Protein AF-Q5WL39-F1 (afdb_monomer_lite)

Structure (mmCIF, N/CA/C/O backbone):
data_AF-Q5WL39-F1
#
_entry.id   AF-Q5WL39-F1
#
loop_
_atom_site.group_PDB
_atom_site.id
_atom_site.type_symbol
_atom_site.label_atom_id
_atom_site.label_alt_id
_atom_site.label_comp_id
_atom_site.label_asym_id
_atom_site.label_entity_id
_atom_site.label_seq_id
_atom_site.pdbx_PDB_ins_code
_atom_site.Cartn_x
_atom_site.Cartn_y
_atom_site.Cartn_z
_atom_site.occupancy
_atom_site.B_iso_or_equiv
_atom_site.auth_seq_id
_atom_site.auth_comp_id
_atom_site.auth_asym_id
_atom_site.auth_atom_id
_atom_site.pdbx_PDB_model_num
ATOM 1 N N . MET A 1 1 ? -0.281 24.169 43.535 1.00 42.47 1 MET A N 1
ATOM 2 C CA . MET A 1 1 ? -0.880 22.839 43.770 1.00 42.47 1 MET A CA 1
ATOM 3 C C . MET A 1 1 ? -2.055 22.746 42.820 1.00 42.47 1 MET A C 1
ATOM 5 O O . MET A 1 1 ? -2.826 23.691 42.788 1.00 42.47 1 MET A O 1
ATOM 9 N N . GLY A 1 2 ? -2.075 21.760 41.924 1.00 52.94 2 GLY A N 1
ATOM 10 C CA . GLY A 1 2 ? -3.139 21.646 40.921 1.00 52.94 2 GLY A CA 1
ATOM 11 C C . GLY A 1 2 ? -4.309 20.852 41.479 1.00 52.94 2 GLY A C 1
ATOM 12 O O . GLY A 1 2 ? -4.074 19.834 42.122 1.00 52.94 2 GLY A O 1
ATOM 13 N N . GLU A 1 3 ? -5.524 21.324 41.235 1.00 80.19 3 GLU A N 1
ATOM 14 C CA . GLU A 1 3 ? -6.761 20.617 41.561 1.00 80.19 3 GLU A CA 1
ATOM 15 C C . GLU A 1 3 ? -6.856 19.348 40.699 1.00 80.19 3 GLU A C 1
ATOM 17 O O . GLU A 1 3 ? -6.704 19.408 39.477 1.00 80.19 3 GLU A O 1
ATOM 22 N N . TYR A 1 4 ? -7.014 18.187 41.341 1.00 93.12 4 TYR A N 1
ATOM 23 C CA . TYR A 1 4 ? -7.183 16.903 40.652 1.00 93.12 4 TYR A CA 1
ATOM 24 C C . TYR A 1 4 ? -8.667 16.564 40.541 1.00 93.12 4 TYR A C 1
ATOM 26 O O . TYR A 1 4 ? -9.470 16.950 41.384 1.00 93.12 4 TYR A O 1
ATOM 34 N N . ARG A 1 5 ? -9.036 15.770 39.543 1.00 96.44 5 ARG A N 1
ATOM 35 C CA . ARG A 1 5 ? -10.366 15.162 39.435 1.00 96.44 5 ARG A CA 1
ATOM 36 C C . ARG A 1 5 ? -10.239 13.655 39.551 1.00 96.44 5 ARG A C 1
ATOM 38 O O . ARG A 1 5 ? -9.240 13.089 39.101 1.00 96.44 5 ARG A O 1
ATOM 45 N N . LEU A 1 6 ? -11.226 13.007 40.156 1.00 98.06 6 LEU A N 1
ATOM 46 C CA . LEU A 1 6 ? -11.286 11.553 40.247 1.00 98.06 6 LEU A CA 1
ATOM 47 C C . LEU A 1 6 ? -12.191 10.995 39.150 1.00 98.06 6 LEU A C 1
ATOM 49 O O . LEU A 1 6 ? -13.321 11.442 38.961 1.00 98.06 6 LEU A O 1
ATOM 53 N N . ALA A 1 7 ? -11.704 9.982 38.446 1.00 98.31 7 ALA A N 1
ATOM 54 C CA . ALA A 1 7 ? -12.494 9.164 37.541 1.00 98.31 7 ALA A CA 1
ATOM 55 C C . ALA A 1 7 ? -12.531 7.734 38.077 1.00 98.31 7 ALA A C 1
ATOM 57 O O . ALA A 1 7 ? -11.495 7.084 38.221 1.00 98.31 7 ALA A O 1
ATOM 58 N N . VAL A 1 8 ? -13.733 7.256 38.383 1.00 98.38 8 VAL A N 1
ATOM 59 C CA . VAL A 1 8 ? -13.976 5.866 38.764 1.00 98.38 8 VAL A CA 1
ATOM 60 C C . VAL A 1 8 ? -14.434 5.108 37.527 1.00 98.38 8 VAL A C 1
ATOM 62 O O . VAL A 1 8 ? -15.459 5.448 36.937 1.00 98.38 8 VAL A O 1
ATOM 65 N N . ASP A 1 9 ? -13.680 4.081 37.159 1.00 97.12 9 ASP A N 1
ATOM 66 C CA . ASP A 1 9 ? -13.958 3.210 36.021 1.00 97.12 9 ASP A CA 1
ATOM 67 C C . ASP A 1 9 ? -14.121 1.773 36.518 1.00 97.12 9 ASP A C 1
ATOM 69 O O . ASP A 1 9 ? -13.157 1.174 37.000 1.00 97.12 9 ASP A O 1
ATOM 73 N N . ILE A 1 10 ? -15.339 1.228 36.441 1.00 96.12 10 ILE A N 1
ATOM 74 C CA . ILE A 1 10 ? -15.638 -0.137 36.894 1.00 96.12 10 ILE A CA 1
ATOM 75 C C . ILE A 1 10 ? -16.121 -0.982 35.718 1.00 96.12 10 ILE A C 1
ATOM 77 O O . ILE A 1 10 ? -17.262 -0.876 35.275 1.00 96.12 10 ILE A O 1
ATOM 81 N N . GLY A 1 11 ? -15.251 -1.865 35.236 1.00 92.12 11 GLY A N 1
ATOM 82 C CA . GLY A 1 11 ? -15.583 -2.856 34.220 1.00 92.12 11 GLY A CA 1
ATOM 83 C C . GLY A 1 11 ? -16.058 -4.176 34.828 1.00 92.12 11 GLY A C 1
ATOM 84 O O . GLY A 1 11 ? -16.083 -4.369 36.042 1.00 92.12 11 GLY A O 1
ATOM 85 N N . ALA A 1 12 ? -16.383 -5.135 33.963 1.00 87.38 12 ALA A N 1
ATOM 86 C CA . ALA A 1 12 ? -16.903 -6.446 34.361 1.00 87.38 12 ALA A CA 1
ATOM 87 C C . ALA A 1 12 ? -15.891 -7.364 35.084 1.00 87.38 12 ALA A C 1
ATOM 89 O O . ALA A 1 12 ? -16.308 -8.377 35.638 1.00 87.38 12 ALA A O 1
ATOM 90 N N . SER A 1 13 ? -14.591 -7.054 35.020 1.00 84.81 13 SER A N 1
ATOM 91 C CA . SER A 1 13 ? -13.502 -7.859 35.602 1.00 84.81 13 SER A CA 1
ATOM 92 C C . SER A 1 13 ? -12.683 -7.121 36.668 1.00 84.81 13 SER A C 1
ATOM 94 O O . SER A 1 13 ? -12.011 -7.747 37.480 1.00 84.81 13 SER A O 1
ATOM 96 N N . SER A 1 14 ? -12.683 -5.788 36.643 1.00 90.69 14 SER A N 1
ATOM 97 C CA . SER A 1 14 ? -11.887 -4.948 37.541 1.00 90.69 14 SER A CA 1
ATOM 98 C C . SER A 1 14 ? -12.482 -3.552 37.629 1.00 90.69 14 SER A C 1
ATOM 100 O O . SER A 1 14 ? -13.074 -3.078 36.656 1.00 90.69 14 SER A O 1
ATOM 102 N N . GLY A 1 15 ? -12.239 -2.865 38.737 1.00 94.56 15 GLY A N 1
ATOM 103 C CA . GLY A 1 15 ? -12.475 -1.437 38.867 1.00 94.56 15 GLY A CA 1
ATOM 104 C C . GLY A 1 15 ? -11.226 -0.682 39.293 1.00 94.56 15 GLY A C 1
ATOM 105 O O . GLY A 1 15 ? -10.257 -1.256 39.798 1.00 94.56 15 GLY A O 1
ATOM 106 N N . ARG A 1 16 ? -11.231 0.623 39.040 1.00 96.38 16 ARG A N 1
ATOM 107 C CA . ARG A 1 16 ? -10.116 1.515 39.351 1.00 96.38 16 ARG A CA 1
ATOM 108 C C . ARG A 1 16 ? -10.577 2.935 39.622 1.00 96.38 16 ARG A C 1
ATOM 110 O O . ARG A 1 16 ? -11.566 3.404 39.063 1.00 96.38 16 ARG A O 1
ATOM 117 N N . VAL A 1 17 ? -9.813 3.616 40.464 1.00 98.00 17 VAL A N 1
ATOM 118 C CA . VAL A 1 17 ? -9.912 5.052 40.704 1.00 98.00 17 VAL A CA 1
ATOM 119 C C . VAL A 1 17 ? -8.662 5.696 40.132 1.00 98.00 17 VAL A C 1
ATOM 121 O O . VAL A 1 17 ? -7.541 5.395 40.547 1.00 98.00 17 VAL A O 1
ATOM 124 N N . MET A 1 18 ? -8.870 6.578 39.168 1.00 97.19 18 MET A N 1
ATOM 125 C CA . MET A 1 18 ? -7.832 7.365 38.523 1.00 97.19 18 MET A CA 1
ATOM 126 C C . MET A 1 18 ? -7.935 8.800 39.020 1.00 97.19 18 MET A C 1
ATOM 128 O O . MET A 1 18 ? -9.037 9.332 39.152 1.00 97.19 18 MET A O 1
ATOM 132 N N . ALA A 1 19 ? -6.801 9.442 39.264 1.00 97.06 19 ALA A N 1
ATOM 133 C CA . ALA A 1 19 ? -6.745 10.880 39.472 1.00 97.06 19 ALA A CA 1
ATOM 134 C C . ALA A 1 19 ? -6.118 11.521 38.241 1.00 97.06 19 ALA A C 1
ATOM 136 O O . ALA A 1 19 ? -5.094 11.044 37.749 1.00 97.06 19 ALA A O 1
ATOM 137 N N . GLY A 1 20 ? -6.713 12.603 37.753 1.00 95.12 20 GLY A N 1
ATOM 138 C CA . GLY A 1 20 ? -6.149 13.322 36.626 1.00 95.12 20 GLY A CA 1
ATOM 139 C C . GLY A 1 20 ? -6.320 14.823 36.709 1.00 95.12 20 GLY A C 1
ATOM 140 O O . GLY A 1 20 ? -7.208 15.339 37.389 1.00 95.12 20 GLY A O 1
ATOM 141 N N . LYS A 1 21 ? -5.434 15.514 36.003 1.00 92.31 21 LYS A N 1
ATOM 142 C CA . LYS A 1 21 ? -5.432 16.963 35.857 1.00 92.31 21 LYS A CA 1
ATOM 143 C C . LYS A 1 21 ? -5.377 17.303 34.375 1.00 92.31 21 LYS A C 1
ATOM 145 O O . LYS A 1 21 ? -4.544 16.772 33.642 1.00 92.31 21 LYS A O 1
ATOM 150 N N . ILE A 1 22 ? -6.259 18.198 33.948 1.00 89.94 22 ILE A N 1
ATOM 151 C CA . ILE A 1 22 ? -6.321 18.690 32.573 1.00 89.94 22 ILE A CA 1
ATOM 152 C C . ILE A 1 22 ? -5.807 20.129 32.568 1.00 89.94 22 ILE A C 1
ATOM 154 O O . ILE A 1 22 ? -6.072 20.905 33.482 1.00 89.94 22 ILE A O 1
ATOM 158 N N . SER A 1 23 ? -4.987 20.464 31.577 1.00 82.75 23 SER A N 1
ATOM 159 C CA . SER A 1 23 ? -4.493 21.821 31.343 1.00 82.75 23 SER A CA 1
ATOM 160 C C . SER A 1 23 ? -4.137 21.995 29.870 1.00 82.75 23 SER A C 1
ATOM 162 O O . SER A 1 23 ? -3.974 21.006 29.156 1.00 82.75 23 SER A O 1
ATOM 164 N N . GLU A 1 24 ? -3.918 23.233 29.420 1.00 75.00 24 GLU A N 1
ATOM 165 C CA . GLU A 1 24 ? -3.399 23.491 28.066 1.00 75.00 24 GLU A CA 1
ATOM 166 C C . GLU A 1 24 ? -2.056 22.785 27.795 1.00 75.00 24 GLU A C 1
ATOM 168 O O . GLU A 1 24 ? -1.750 22.452 26.654 1.00 75.00 24 GLU A O 1
ATOM 173 N N . ALA A 1 25 ? -1.260 22.518 28.840 1.00 74.88 25 ALA A N 1
ATOM 174 C CA . ALA A 1 25 ? 0.029 21.836 28.726 1.00 74.88 25 ALA A CA 1
ATOM 175 C C . ALA A 1 25 ? -0.088 20.310 28.530 1.00 74.88 25 ALA A C 1
ATOM 177 O O . ALA A 1 25 ? 0.912 19.668 28.209 1.00 74.88 25 ALA A O 1
ATOM 178 N N . GLY A 1 26 ? -1.273 19.723 28.730 1.00 85.19 26 GLY A N 1
ATOM 179 C CA . GLY A 1 26 ? -1.507 18.286 28.586 1.00 85.19 26 GLY A CA 1
ATOM 180 C C . GLY A 1 26 ? -2.374 17.685 29.692 1.00 85.19 26 GLY A C 1
ATOM 181 O O . GLY A 1 26 ? -3.013 18.394 30.475 1.00 85.19 26 GLY A O 1
ATOM 182 N N . ILE A 1 27 ? -2.390 16.352 29.729 1.00 91.81 27 ILE A N 1
ATOM 183 C CA . ILE A 1 27 ? -3.172 15.539 30.665 1.00 91.81 27 ILE A CA 1
ATOM 184 C C . ILE A 1 27 ? -2.197 14.784 31.566 1.00 91.81 27 ILE A C 1
ATOM 186 O O . ILE A 1 27 ? -1.395 13.993 31.074 1.00 91.81 27 ILE A O 1
ATOM 190 N N . ASP A 1 28 ? -2.281 15.029 32.870 1.00 91.69 28 ASP A N 1
ATOM 191 C CA . ASP A 1 28 ? -1.597 14.236 33.894 1.00 91.69 28 ASP A CA 1
ATOM 192 C C . ASP A 1 28 ? -2.581 13.200 34.442 1.00 91.69 28 ASP A C 1
ATOM 194 O O . ASP A 1 28 ? -3.726 13.543 34.751 1.00 91.69 28 ASP A O 1
ATOM 198 N N . LEU A 1 29 ? -2.166 11.938 34.513 1.00 93.62 29 LEU A N 1
ATOM 199 C CA . LEU A 1 29 ? -3.021 10.812 34.879 1.00 93.62 29 LEU A CA 1
ATOM 200 C C . LEU A 1 29 ? -2.241 9.828 35.748 1.00 93.62 29 LEU A C 1
ATOM 202 O O . LEU A 1 29 ? -1.179 9.350 35.353 1.00 93.62 29 LEU A O 1
ATOM 206 N N . GLN A 1 30 ? -2.819 9.458 36.888 1.00 94.12 30 GLN A N 1
ATOM 207 C CA . GLN A 1 30 ? -2.270 8.436 37.775 1.00 94.12 30 GLN A CA 1
ATOM 208 C C . GLN A 1 30 ? -3.349 7.454 38.235 1.00 94.12 30 GLN A C 1
ATOM 210 O O . GLN A 1 30 ? -4.481 7.838 38.546 1.00 94.12 30 GLN A O 1
ATOM 215 N N . GLU A 1 31 ? -2.977 6.179 38.310 1.00 96.25 31 GLU A N 1
ATOM 216 C CA . GLU A 1 31 ? -3.780 5.151 38.967 1.00 96.25 31 GLU A CA 1
ATOM 217 C C . GLU A 1 31 ? -3.614 5.276 40.480 1.00 96.25 31 GLU A C 1
ATOM 219 O O . GLU A 1 31 ? -2.507 5.169 41.003 1.00 96.25 31 GLU A O 1
ATOM 224 N N . VAL A 1 32 ? -4.719 5.528 41.181 1.00 96.94 32 VAL A N 1
ATOM 225 C CA . VAL A 1 32 ? -4.730 5.686 42.641 1.00 96.94 32 VAL A CA 1
ATOM 226 C C . VAL A 1 32 ? -5.037 4.359 43.316 1.00 96.94 32 VAL A C 1
ATOM 228 O O . VAL A 1 32 ? -4.450 4.016 44.341 1.00 96.94 32 VAL A O 1
ATOM 231 N N . TYR A 1 33 ? -6.001 3.625 42.768 1.00 97.56 33 TYR A N 1
ATOM 232 C CA . TYR A 1 33 ? -6.506 2.407 43.376 1.00 97.56 33 TYR A CA 1
ATOM 233 C C . TYR A 1 33 ? -7.085 1.477 42.318 1.00 97.56 33 TYR A C 1
ATOM 235 O O . TYR A 1 33 ? -7.740 1.943 41.388 1.00 97.56 33 TYR A O 1
ATOM 243 N N . ARG A 1 34 ? -6.881 0.170 42.481 1.00 96.69 34 ARG A N 1
ATOM 244 C CA . ARG A 1 34 ? -7.401 -0.881 41.601 1.00 96.69 34 ARG A CA 1
ATOM 245 C C . ARG A 1 34 ? -7.898 -2.050 42.443 1.00 96.69 34 ARG A C 1
ATOM 247 O O . ARG A 1 34 ? -7.284 -2.386 43.453 1.00 96.69 34 ARG A O 1
ATOM 254 N N . PHE A 1 35 ? -8.993 -2.656 42.007 1.00 96.62 35 PHE A N 1
ATOM 255 C CA . PHE A 1 35 ? -9.643 -3.786 42.661 1.00 96.62 35 PHE A CA 1
ATOM 256 C C . PHE A 1 35 ? -10.269 -4.725 41.624 1.00 96.62 35 PHE A C 1
ATOM 258 O O . PHE A 1 35 ? -10.546 -4.327 40.488 1.00 96.62 35 PHE A O 1
ATOM 265 N N . ASP A 1 36 ? -10.495 -5.975 42.011 1.00 92.31 36 ASP A N 1
ATOM 266 C CA . ASP A 1 36 ? -11.145 -6.971 41.159 1.00 92.31 36 ASP A CA 1
ATOM 267 C C . ASP A 1 36 ? -12.671 -6.822 41.213 1.00 92.31 36 ASP A C 1
ATOM 269 O O . ASP A 1 36 ? -13.236 -6.435 42.234 1.00 92.31 36 ASP A O 1
ATOM 273 N N . ASN A 1 37 ? -13.357 -7.148 40.116 1.00 92.69 37 ASN A N 1
ATOM 274 C CA . ASN A 1 37 ? -14.818 -7.191 40.067 1.00 92.69 37 ASN A CA 1
ATOM 275 C C . ASN A 1 37 ? -15.277 -8.458 39.349 1.00 92.69 37 ASN A C 1
ATOM 277 O O . ASN A 1 37 ? -14.766 -8.773 38.278 1.00 92.69 37 ASN A O 1
ATOM 281 N N . GLN A 1 38 ? -16.248 -9.174 39.911 1.00 89.50 38 GLN A N 1
ATOM 282 C CA . GLN A 1 38 ? -16.864 -10.340 39.283 1.00 89.50 38 GLN A CA 1
ATOM 283 C C . GLN A 1 38 ? -18.322 -10.468 39.727 1.00 89.50 38 GLN A C 1
ATOM 285 O O . GLN A 1 38 ? -18.650 -10.210 40.884 1.00 89.50 38 GLN A O 1
ATOM 290 N N . ALA A 1 39 ? -19.187 -10.923 38.819 1.00 91.50 39 ALA A N 1
ATOM 291 C CA . ALA A 1 39 ? -20.554 -11.284 39.172 1.00 91.50 39 ALA A CA 1
ATOM 292 C C . ALA A 1 39 ? -20.553 -12.556 40.035 1.00 91.50 39 ALA A C 1
ATOM 294 O O . ALA A 1 39 ? -19.974 -13.578 39.652 1.00 91.50 39 ALA A O 1
ATOM 295 N N . GLN A 1 40 ? -21.219 -12.493 41.182 1.00 92.44 40 GLN A N 1
ATOM 296 C CA . GLN A 1 40 ? -21.301 -13.568 42.165 1.00 92.44 40 GLN A CA 1
ATOM 297 C C . GLN A 1 40 ? -22.675 -14.227 42.120 1.00 92.44 40 GLN A C 1
ATOM 299 O O . GLN A 1 40 ? -23.678 -13.569 41.866 1.00 92.44 40 GLN A O 1
ATOM 304 N N . LEU A 1 41 ? -22.735 -15.531 42.386 1.00 92.75 41 LEU A N 1
ATOM 305 C CA . LEU A 1 41 ? -24.009 -16.234 42.488 1.00 92.75 41 LEU A CA 1
ATOM 306 C C . LEU A 1 41 ? -24.654 -15.919 43.847 1.00 92.75 41 LEU A C 1
ATOM 308 O O . LEU A 1 41 ? -24.205 -16.421 44.877 1.00 92.75 41 LEU A O 1
ATOM 312 N N . MET A 1 42 ? -25.706 -15.102 43.845 1.00 92.50 42 MET A N 1
ATOM 313 C CA . MET A 1 42 ? -26.461 -14.681 45.026 1.00 92.50 42 MET A CA 1
ATOM 314 C C . MET A 1 42 ? -27.949 -14.948 44.798 1.00 92.50 42 MET A C 1
ATOM 316 O O . MET A 1 42 ? -28.513 -14.558 43.782 1.00 92.50 42 MET A O 1
ATOM 320 N N . GLY A 1 43 ? -28.593 -15.671 45.716 1.00 86.94 43 GLY A N 1
ATOM 321 C CA . GLY A 1 43 ? -30.030 -15.960 45.604 1.00 86.94 43 GLY A CA 1
ATOM 322 C C . GLY A 1 43 ? -30.442 -16.726 44.336 1.00 86.94 43 GLY A C 1
ATOM 323 O O . GLY A 1 43 ? -31.586 -16.619 43.914 1.00 86.94 43 GLY A O 1
ATOM 324 N N . GLY A 1 44 ? -29.525 -17.480 43.717 1.00 91.44 44 GLY A N 1
ATOM 325 C CA . GLY A 1 44 ? -29.773 -18.201 42.461 1.00 91.44 44 GLY A CA 1
ATOM 326 C C . GLY A 1 44 ? -29.561 -17.377 41.187 1.00 91.44 44 GLY A C 1
ATOM 327 O O . GLY A 1 44 ? -29.699 -17.932 40.101 1.00 91.44 44 GLY A O 1
ATOM 328 N N . HIS A 1 45 ? -29.176 -16.106 41.312 1.00 94.69 45 HIS A N 1
ATOM 329 C CA . HIS A 1 45 ? -28.857 -15.222 40.194 1.00 94.69 45 HIS A CA 1
ATOM 330 C C . HIS A 1 45 ? -27.394 -14.780 40.234 1.00 94.69 45 HIS A C 1
ATOM 332 O O . HIS A 1 45 ? -26.792 -14.664 41.301 1.00 94.69 45 HIS A O 1
ATOM 338 N N . TYR A 1 46 ? -26.803 -14.521 39.072 1.00 95.00 46 TYR A N 1
ATOM 339 C CA . TYR A 1 46 ? -25.510 -13.848 38.991 1.00 95.00 46 TYR A CA 1
ATOM 340 C C . TYR A 1 46 ? -25.714 -12.352 39.202 1.00 95.00 46 TYR A C 1
ATOM 342 O O . TYR A 1 46 ? -26.333 -11.690 38.376 1.00 95.00 46 TYR A O 1
ATOM 350 N N . CYS A 1 47 ? -25.165 -11.812 40.280 1.00 96.88 47 CYS A N 1
ATOM 351 C CA . CYS A 1 47 ? -25.358 -10.434 40.711 1.00 96.88 47 CYS A CA 1
ATOM 352 C C . CYS A 1 47 ? -24.017 -9.722 40.898 1.00 96.88 47 CYS A C 1
ATOM 354 O O . CYS A 1 47 ? -23.012 -10.330 41.269 1.00 96.88 47 CYS A O 1
ATOM 356 N N . TRP A 1 48 ? -24.008 -8.413 40.677 1.00 97.06 48 TRP A N 1
ATOM 357 C CA . TRP A 1 48 ? -22.906 -7.540 41.056 1.00 97.06 48 TRP A CA 1
ATOM 358 C C . TRP A 1 48 ? -23.068 -7.130 42.517 1.00 97.06 48 TRP A C 1
ATOM 360 O O . TRP A 1 48 ? -24.108 -6.592 42.901 1.00 97.06 48 TRP A O 1
ATOM 370 N N . ASP A 1 49 ? -22.038 -7.366 43.327 1.00 96.00 49 ASP A N 1
ATOM 371 C CA . ASP A 1 49 ? -22.016 -6.942 44.728 1.00 96.00 49 ASP A CA 1
ATOM 372 C C . ASP A 1 49 ? -21.774 -5.427 44.810 1.00 96.00 49 ASP A C 1
ATOM 374 O O . ASP A 1 49 ? -20.655 -4.941 44.979 1.00 96.00 49 ASP A O 1
ATOM 378 N N . VAL A 1 50 ? -22.848 -4.660 44.620 1.00 97.00 50 VAL A N 1
ATOM 379 C CA . VAL A 1 50 ? -22.810 -3.192 44.613 1.00 97.00 50 VAL A CA 1
ATOM 380 C C . VAL A 1 50 ? -22.386 -2.602 45.960 1.00 97.00 50 VAL A C 1
ATOM 382 O O . VAL A 1 50 ? -21.836 -1.503 45.980 1.00 97.00 50 VAL A O 1
ATOM 385 N N . ASP A 1 51 ? -22.568 -3.325 47.067 1.00 96.44 51 ASP A N 1
ATOM 386 C CA . ASP A 1 51 ? -22.126 -2.875 48.390 1.00 96.44 51 ASP A CA 1
ATOM 387 C C . ASP A 1 51 ? -20.606 -2.989 48.516 1.00 96.44 51 ASP A C 1
ATOM 389 O O . ASP A 1 51 ? -19.942 -2.043 48.959 1.00 96.44 51 ASP A O 1
ATOM 393 N N . HIS A 1 52 ? -20.037 -4.109 48.057 1.00 96.62 52 HIS A N 1
ATOM 394 C CA . HIS A 1 52 ? -18.592 -4.264 47.939 1.00 96.62 52 HIS A CA 1
ATOM 395 C C . HIS A 1 52 ? -17.995 -3.209 47.005 1.00 96.62 52 HIS A C 1
ATOM 397 O O . HIS A 1 52 ? -17.074 -2.496 47.408 1.00 96.62 52 HIS A O 1
ATOM 403 N N . LEU A 1 53 ? -18.559 -3.046 45.803 1.00 97.94 53 LEU A N 1
ATOM 404 C CA . LEU A 1 53 ? -18.084 -2.070 44.818 1.00 97.94 53 LEU A CA 1
ATOM 405 C C . LEU A 1 53 ? -18.105 -0.643 45.370 1.00 97.94 53 LEU A C 1
ATOM 407 O O . LEU A 1 53 ? -17.118 0.079 45.241 1.00 97.94 53 LEU A O 1
ATOM 411 N N . PHE A 1 54 ? -19.180 -0.240 46.051 1.00 98.00 54 PHE A N 1
ATOM 412 C CA . PHE A 1 54 ? -19.230 1.069 46.697 1.00 98.00 54 PHE A CA 1
ATOM 413 C C . PHE A 1 54 ? -18.195 1.196 47.826 1.00 98.00 54 PHE A C 1
ATOM 415 O O . PHE A 1 54 ? -17.571 2.247 47.997 1.00 98.00 54 PHE A O 1
ATOM 422 N N . GLY A 1 55 ? -17.942 0.113 48.566 1.00 98.25 55 GLY A N 1
ATOM 423 C CA . GLY A 1 55 ? -16.834 0.023 49.516 1.00 98.25 55 GLY A CA 1
ATOM 424 C C . GLY A 1 55 ? -15.468 0.290 48.873 1.00 98.25 55 GLY A C 1
ATOM 425 O O . GLY A 1 55 ? -14.680 1.065 49.422 1.00 98.25 55 GLY A O 1
ATOM 426 N N . GLU A 1 56 ? -15.204 -0.290 47.703 1.00 98.31 56 GLU A N 1
ATOM 427 C CA . GLU A 1 56 ? -13.972 -0.080 46.931 1.00 98.31 56 GLU A CA 1
ATOM 428 C C . GLU A 1 56 ? -13.853 1.357 46.395 1.00 98.31 56 GLU A C 1
ATOM 430 O O . GLU A 1 56 ? -12.779 1.957 46.488 1.00 98.31 56 GLU A O 1
ATOM 435 N N . ILE A 1 57 ? -14.957 1.972 45.950 1.00 98.19 57 ILE A N 1
ATOM 436 C CA . ILE A 1 57 ? -14.998 3.398 45.571 1.00 98.19 57 ILE A CA 1
ATOM 437 C C . ILE A 1 57 ? -14.561 4.270 46.752 1.00 98.19 57 ILE A C 1
ATOM 439 O O . ILE A 1 57 ? -13.652 5.096 46.626 1.00 98.19 57 ILE A O 1
ATOM 443 N N . LYS A 1 58 ? -15.156 4.051 47.932 1.00 98.19 58 LYS A N 1
ATOM 444 C CA . LYS A 1 58 ? -14.803 4.795 49.150 1.00 98.19 58 LYS A CA 1
ATOM 445 C C . LYS A 1 58 ? -13.339 4.597 49.543 1.00 98.19 58 LYS A C 1
ATOM 447 O O . LYS A 1 58 ? -12.689 5.550 49.975 1.00 98.19 58 LYS A O 1
ATOM 452 N N . LYS A 1 59 ? -12.796 3.381 49.407 1.00 97.81 59 LYS A N 1
ATOM 453 C CA . LYS A 1 59 ? -11.364 3.119 49.633 1.00 97.81 59 LYS A CA 1
ATOM 454 C C . LYS A 1 59 ? -10.500 3.910 48.655 1.00 97.81 59 LYS A C 1
ATOM 456 O O . LYS A 1 59 ? -9.591 4.595 49.109 1.00 97.81 59 LYS A O 1
ATOM 461 N N . GLY A 1 60 ? -10.815 3.890 47.361 1.00 97.62 60 GLY A N 1
ATOM 462 C CA . GLY A 1 60 ? -10.061 4.632 46.352 1.00 97.62 60 GLY A CA 1
ATOM 463 C C . GLY A 1 60 ? -10.051 6.146 46.590 1.00 97.62 60 GLY A C 1
ATOM 464 O O . GLY A 1 60 ? -8.993 6.766 46.490 1.00 97.62 60 GLY A O 1
ATOM 465 N N . ILE A 1 61 ? -11.179 6.733 47.014 1.00 97.62 61 ILE A N 1
ATOM 466 C CA . ILE A 1 61 ? -11.240 8.152 47.414 1.00 97.62 61 ILE A CA 1
ATOM 467 C C . ILE A 1 61 ? -10.300 8.424 48.598 1.00 97.62 61 ILE A C 1
ATOM 469 O O . ILE A 1 61 ? -9.517 9.373 48.562 1.00 97.62 61 ILE A O 1
ATOM 473 N N . ARG A 1 62 ? -10.315 7.575 49.634 1.00 97.12 62 ARG A N 1
ATOM 474 C CA . ARG A 1 62 ? -9.417 7.738 50.793 1.00 97.12 62 ARG A CA 1
ATOM 475 C C . ARG A 1 62 ? -7.950 7.600 50.414 1.00 97.12 62 ARG A C 1
ATOM 477 O O . ARG A 1 62 ? -7.144 8.391 50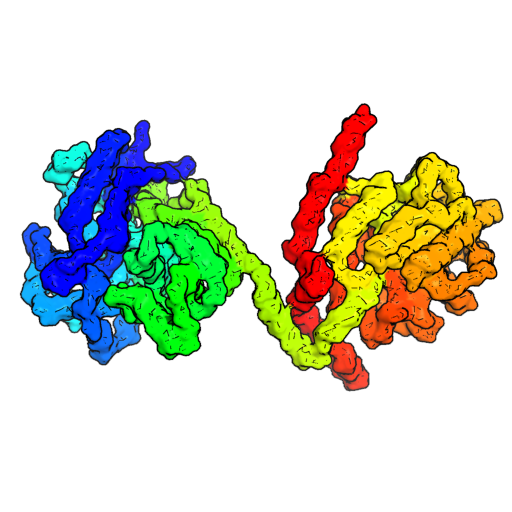.893 1.00 97.12 62 ARG A O 1
ATOM 484 N N . VAL A 1 63 ? -7.609 6.634 49.560 1.00 96.94 63 VAL A N 1
ATOM 485 C CA . VAL A 1 63 ? -6.236 6.464 49.062 1.00 96.94 63 VAL A CA 1
ATOM 486 C C . VAL A 1 63 ? -5.796 7.719 48.306 1.00 96.94 63 VAL A C 1
ATOM 488 O O . VAL A 1 63 ? -4.676 8.179 48.525 1.00 96.94 63 VAL A O 1
ATOM 491 N N . ALA A 1 64 ? -6.673 8.350 47.513 1.00 95.56 64 ALA A N 1
ATOM 492 C CA . ALA A 1 64 ? -6.347 9.610 46.839 1.00 95.56 64 ALA A CA 1
ATOM 493 C C . ALA A 1 64 ? -5.958 10.706 47.845 1.00 95.56 64 ALA A C 1
ATOM 495 O O . ALA A 1 64 ? -4.881 11.296 47.746 1.00 95.56 64 ALA A O 1
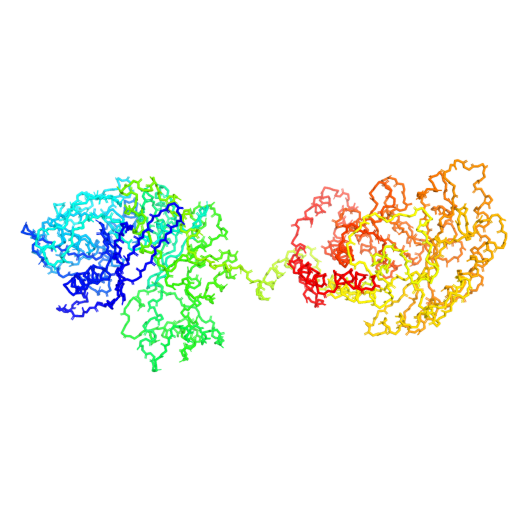ATOM 496 N N . VAL A 1 65 ? -6.808 10.926 48.853 1.00 93.50 65 VAL A N 1
ATOM 497 C CA . VAL A 1 65 ? -6.612 11.955 49.889 1.00 93.50 65 VAL A CA 1
ATOM 498 C C . VAL A 1 65 ? -5.353 11.682 50.718 1.00 93.50 65 VAL A C 1
ATOM 500 O O . VAL A 1 65 ? -4.542 12.579 50.945 1.00 93.50 65 VAL A O 1
ATOM 503 N N . GLN A 1 66 ? -5.145 10.432 51.137 1.00 94.00 66 GLN A N 1
ATOM 504 C CA . GLN A 1 66 ? -3.970 10.013 51.911 1.00 94.00 66 GLN A CA 1
ATOM 505 C C . GLN A 1 66 ? -2.662 10.141 51.121 1.00 94.00 66 GLN A C 1
ATOM 507 O O . GLN A 1 66 ? -1.620 10.405 51.717 1.00 94.00 66 GLN A O 1
ATOM 512 N N . SER A 1 67 ? -2.718 10.013 49.792 1.00 91.75 67 SER A N 1
ATOM 513 C CA . SER A 1 67 ? -1.567 10.224 48.900 1.00 91.75 67 SER A CA 1
ATOM 514 C C . SER A 1 67 ? -1.221 11.713 48.720 1.00 91.75 67 SER A C 1
ATOM 516 O O . SER A 1 67 ? -0.324 12.047 47.949 1.00 91.75 67 SER A O 1
ATOM 518 N N . GLY A 1 68 ? -1.925 12.625 49.404 1.00 90.75 68 GLY A N 1
ATOM 519 C CA . GLY A 1 68 ? -1.714 14.071 49.313 1.00 90.75 68 GLY A CA 1
ATOM 520 C C . GLY A 1 68 ? -2.395 14.727 48.113 1.00 90.75 68 GLY A C 1
ATOM 521 O O . GLY A 1 68 ? -2.157 15.908 47.854 1.00 90.75 68 GLY A O 1
ATOM 522 N N . LEU A 1 69 ? -3.242 13.995 47.382 1.00 90.75 69 LEU A N 1
ATOM 523 C CA . LEU A 1 69 ? -4.058 14.580 46.323 1.00 90.75 69 LEU A CA 1
ATOM 524 C C . LEU A 1 69 ? -5.186 15.401 46.945 1.00 90.75 69 LEU A C 1
ATOM 526 O O . LEU A 1 69 ? -5.787 14.997 47.939 1.00 90.75 69 LEU A O 1
ATOM 530 N N . GLN A 1 70 ? -5.496 16.541 46.328 1.00 90.06 70 GLN A N 1
ATOM 531 C CA . GLN A 1 70 ? -6.666 17.354 46.659 1.00 90.06 70 GLN A CA 1
ATOM 532 C C . GLN A 1 70 ? -7.666 17.270 45.506 1.00 90.06 70 GLN A C 1
ATOM 534 O O . GLN A 1 70 ? -7.655 18.129 44.620 1.00 90.06 70 GLN A O 1
ATOM 539 N N . PRO A 1 71 ? -8.449 16.179 45.443 1.00 95.25 71 PRO A N 1
ATOM 540 C CA . PRO A 1 71 ? -9.457 16.048 44.416 1.00 95.25 71 PRO A CA 1
ATOM 541 C C . PRO A 1 71 ? -10.592 17.055 44.650 1.00 95.25 71 PRO A C 1
ATOM 543 O O . PRO A 1 71 ? -11.006 17.242 45.791 1.00 95.25 71 PRO A O 1
ATOM 546 N N . VAL A 1 72 ? -11.080 17.691 43.582 1.00 95.62 72 VAL A N 1
ATOM 547 C CA . VAL A 1 72 ? -12.177 18.683 43.627 1.00 95.62 72 VAL A CA 1
ATOM 548 C C . VAL A 1 72 ? -13.500 18.130 43.112 1.00 95.62 72 VAL A C 1
ATOM 550 O O . VAL A 1 72 ? -14.568 18.547 43.559 1.00 95.62 72 VAL A O 1
ATOM 553 N N . SER A 1 73 ? -13.442 17.154 42.209 1.00 97.31 73 SER A N 1
ATOM 554 C CA . SER A 1 73 ? -14.624 16.500 41.661 1.00 97.31 73 SER A CA 1
ATOM 555 C C . SER A 1 73 ? -14.410 15.011 41.420 1.00 97.31 73 SER A C 1
ATOM 557 O O . SER A 1 73 ? -13.277 14.514 41.402 1.00 97.31 73 SER A O 1
ATOM 559 N N . ILE A 1 74 ? -15.523 14.286 41.303 1.00 98.19 74 ILE A N 1
ATOM 560 C CA . ILE A 1 74 ? -15.560 12.858 41.004 1.00 98.19 74 ILE A CA 1
ATOM 561 C C . ILE A 1 74 ? -16.657 12.538 39.986 1.00 98.19 74 ILE A C 1
ATOM 563 O O . ILE A 1 74 ? -17.806 12.958 40.127 1.00 98.19 74 ILE A O 1
ATOM 567 N N . GLY A 1 75 ? -16.301 11.731 38.989 1.00 98.25 75 GLY A N 1
ATOM 568 C CA . GLY A 1 75 ? -17.223 11.135 38.027 1.00 98.25 75 GLY A CA 1
ATOM 569 C C . GLY A 1 75 ? -17.061 9.620 37.993 1.00 98.25 75 GLY A C 1
ATOM 570 O O . GLY A 1 75 ? -15.959 9.101 38.175 1.00 98.25 75 GLY A O 1
ATOM 571 N N . MET A 1 76 ? -18.148 8.892 37.736 1.00 97.88 76 MET A N 1
ATOM 572 C CA . MET A 1 76 ? -18.142 7.425 37.723 1.00 97.88 76 MET A CA 1
ATOM 573 C C . MET A 1 76 ? -18.797 6.884 36.466 1.00 97.88 76 MET A C 1
ATOM 575 O O . MET A 1 76 ? -19.851 7.368 36.052 1.00 97.88 76 MET A O 1
ATOM 579 N N . ASN A 1 77 ? -18.184 5.856 35.902 1.00 97.81 77 ASN A N 1
ATOM 580 C CA . ASN A 1 77 ? -18.733 5.086 34.806 1.00 97.81 77 ASN A CA 1
ATOM 581 C C . ASN A 1 77 ? -18.578 3.590 35.102 1.00 97.81 77 ASN A C 1
ATOM 583 O O . ASN A 1 77 ? -17.626 3.162 35.761 1.00 97.81 77 ASN A O 1
ATOM 587 N N . THR A 1 78 ? -19.510 2.797 34.589 1.00 97.06 78 THR A N 1
ATOM 588 C CA . THR A 1 78 ? -19.478 1.337 34.693 1.00 97.06 78 THR A CA 1
ATOM 589 C C . THR A 1 78 ? -19.857 0.691 33.364 1.00 97.06 78 THR A C 1
ATOM 591 O O . THR A 1 78 ? -20.076 1.376 32.361 1.00 97.06 78 THR A O 1
ATOM 594 N N . TRP A 1 79 ? -19.996 -0.634 33.358 1.00 94.50 79 TRP A N 1
ATOM 595 C CA . TRP A 1 79 ? -20.689 -1.341 32.284 1.00 94.50 79 TRP A CA 1
ATOM 596 C C . TRP A 1 79 ? -22.162 -0.893 32.164 1.00 94.50 79 TRP A C 1
ATOM 598 O O . TRP A 1 79 ? -22.719 -0.237 33.053 1.00 94.50 79 TRP A O 1
ATOM 608 N N . ALA A 1 80 ? -22.777 -1.246 31.036 1.00 95.75 80 ALA A N 1
ATOM 609 C CA . ALA A 1 80 ? -24.137 -0.861 30.681 1.00 95.75 80 ALA A CA 1
ATOM 610 C C . ALA A 1 80 ? -25.224 -1.839 31.168 1.00 95.75 80 ALA A C 1
ATOM 612 O O . ALA A 1 80 ? -24.926 -2.870 31.761 1.00 95.75 80 ALA A O 1
ATOM 613 N N . VAL A 1 81 ? -26.486 -1.511 30.864 1.00 97.19 81 VAL A N 1
ATOM 614 C CA . VAL A 1 81 ? -27.733 -2.305 30.985 1.00 97.19 81 VAL A CA 1
ATOM 615 C C . VAL A 1 81 ? -28.199 -2.758 32.376 1.00 97.19 81 VAL A C 1
ATOM 617 O O . VAL A 1 81 ? -29.407 -2.939 32.565 1.00 97.19 81 VAL A O 1
ATOM 620 N N . ASP A 1 82 ? -27.300 -2.902 33.344 1.00 97.81 82 ASP A N 1
ATOM 621 C CA . ASP A 1 82 ? -27.643 -3.385 34.683 1.00 97.81 82 ASP A CA 1
ATOM 622 C C . ASP A 1 82 ? -28.057 -2.234 35.610 1.00 97.81 82 ASP A C 1
ATOM 624 O O . ASP A 1 82 ? -27.592 -1.093 35.495 1.00 97.81 82 ASP A O 1
ATOM 628 N N . PHE A 1 83 ? -28.969 -2.530 36.533 1.00 98.25 83 PHE A N 1
ATOM 629 C CA . PHE A 1 83 ? -29.663 -1.522 37.327 1.00 98.25 83 PHE A CA 1
ATOM 630 C C . PHE A 1 83 ? -30.074 -2.046 38.699 1.00 98.25 83 PHE A C 1
ATOM 632 O O . PHE A 1 83 ? -30.101 -3.252 38.946 1.00 98.25 83 PHE A O 1
ATOM 639 N N . VAL A 1 84 ? -30.464 -1.113 39.562 1.00 98.25 84 VAL A N 1
ATOM 640 C CA . VAL A 1 84 ? -31.194 -1.374 40.801 1.00 98.25 84 VAL A CA 1
ATOM 641 C C . VAL A 1 84 ? -32.504 -0.589 40.803 1.00 98.25 84 VAL A C 1
ATOM 643 O O . VAL A 1 84 ? -32.603 0.495 40.218 1.00 98.25 84 VAL A O 1
ATOM 646 N N . LEU A 1 85 ? -33.517 -1.137 41.468 1.00 98.19 85 LEU A N 1
ATOM 647 C CA . LEU A 1 85 ? -34.744 -0.418 41.793 1.00 98.19 85 LEU A CA 1
ATOM 648 C C . LEU A 1 85 ? -34.689 0.045 43.244 1.00 98.19 85 LEU A C 1
ATOM 650 O O . LEU A 1 85 ? -34.236 -0.700 44.115 1.00 98.19 85 LEU A O 1
ATOM 654 N N . LEU A 1 86 ? -35.161 1.261 43.497 1.00 98.25 86 LEU A N 1
ATOM 655 C CA . LEU A 1 86 ? -35.298 1.818 44.838 1.00 98.25 86 LEU A CA 1
ATOM 656 C C . LEU A 1 86 ? -36.764 2.063 45.172 1.00 98.25 86 LEU A C 1
ATOM 658 O O . LEU A 1 86 ? -37.555 2.409 44.290 1.00 98.25 86 LEU A O 1
ATOM 662 N N . ASP A 1 87 ? -37.099 1.947 46.450 1.00 96.81 87 ASP A N 1
ATOM 663 C CA . ASP A 1 87 ? -38.401 2.341 46.973 1.00 96.81 87 ASP A CA 1
ATOM 664 C C . ASP A 1 87 ? -38.520 3.873 47.137 1.00 96.81 87 ASP A C 1
ATOM 666 O O . ASP A 1 87 ? -37.620 4.655 46.802 1.00 96.81 87 ASP A O 1
ATOM 670 N N . GLU A 1 88 ? -39.659 4.324 47.664 1.00 94.69 88 GLU A N 1
ATOM 671 C CA . GLU A 1 88 ? -39.926 5.743 47.933 1.00 94.69 88 GLU A CA 1
ATOM 672 C C . GLU A 1 88 ? -38.922 6.362 48.926 1.00 94.69 88 GLU A C 1
ATOM 674 O O . GLU A 1 88 ? -38.572 7.539 48.806 1.00 94.69 88 GLU A O 1
ATOM 679 N N . LYS A 1 89 ? -38.397 5.565 49.865 1.00 95.62 89 LYS A N 1
ATOM 680 C CA . LYS A 1 89 ? -37.415 5.996 50.872 1.00 95.62 89 LYS A CA 1
ATOM 681 C C . LYS A 1 89 ? -35.986 6.031 50.328 1.00 95.62 89 LYS A C 1
ATOM 683 O O . LYS A 1 89 ? -35.114 6.603 50.975 1.00 95.62 89 LYS A O 1
ATOM 688 N N . GLY A 1 90 ? -35.756 5.499 49.127 1.00 94.75 90 GLY A N 1
ATOM 689 C CA . GLY A 1 90 ? -34.427 5.375 48.530 1.00 94.75 90 GLY A CA 1
ATOM 690 C C . GLY A 1 90 ? -33.681 4.108 48.951 1.00 94.75 90 GLY A C 1
ATOM 691 O O . GLY A 1 90 ? -32.487 4.008 48.677 1.00 94.75 90 GLY A O 1
ATOM 692 N N . GLU A 1 91 ? -34.367 3.152 49.577 1.00 96.69 91 GLU A N 1
ATOM 693 C CA . GLU A 1 91 ? -33.810 1.848 49.937 1.00 96.69 91 GLU A CA 1
ATOM 694 C C . GLU A 1 91 ? -33.834 0.907 48.728 1.00 96.69 91 GLU A C 1
ATOM 696 O O . GLU A 1 91 ? -34.752 0.942 47.903 1.00 96.69 91 GLU A O 1
ATOM 701 N N . ARG A 1 92 ? -32.811 0.055 48.605 1.00 96.81 92 ARG A N 1
ATOM 702 C CA . ARG A 1 92 ? -32.653 -0.858 47.465 1.00 96.81 92 ARG A CA 1
ATOM 703 C C . ARG A 1 92 ? -33.655 -2.019 47.539 1.00 96.81 92 ARG A C 1
ATOM 705 O O . ARG A 1 92 ? -33.651 -2.774 48.504 1.00 96.81 92 ARG A O 1
ATOM 712 N N . LEU A 1 93 ? -34.471 -2.180 46.493 1.00 96.25 93 LEU A N 1
ATOM 713 C CA . LEU A 1 93 ? -35.467 -3.253 46.341 1.00 96.25 93 LEU A CA 1
ATOM 714 C C . LEU A 1 93 ? -34.927 -4.486 45.610 1.00 96.25 93 LEU A C 1
ATOM 716 O O . LEU A 1 93 ? -35.426 -5.590 45.815 1.00 96.25 93 LEU A O 1
ATOM 720 N N . THR A 1 94 ? -33.949 -4.303 44.721 1.00 95.19 94 THR A N 1
ATOM 721 C CA . THR A 1 94 ? -33.393 -5.380 43.890 1.00 95.19 94 THR A CA 1
ATOM 722 C C . THR A 1 94 ? -31.875 -5.398 43.953 1.00 95.19 94 THR A C 1
ATOM 724 O O . THR A 1 94 ? -31.238 -4.344 43.963 1.00 95.19 94 THR A O 1
ATOM 727 N N . ASP A 1 95 ? -31.289 -6.589 43.881 1.00 95.56 95 ASP A N 1
ATOM 728 C CA . ASP A 1 95 ? -29.873 -6.725 43.549 1.00 95.56 95 ASP A CA 1
ATOM 729 C C . ASP A 1 95 ? -29.599 -6.243 42.118 1.00 95.56 95 ASP A C 1
ATOM 731 O O . ASP A 1 95 ? -30.479 -6.275 41.249 1.00 95.56 95 ASP A O 1
ATOM 735 N N . ALA A 1 96 ? -28.359 -5.825 41.861 1.00 96.88 96 ALA A N 1
ATOM 736 C CA . ALA A 1 96 ? -27.883 -5.544 40.513 1.00 96.88 96 ALA A CA 1
ATOM 737 C C . ALA A 1 96 ? -27.579 -6.865 39.793 1.00 96.88 96 ALA A C 1
ATOM 739 O O . ALA A 1 96 ? -26.435 -7.321 39.754 1.00 96.88 96 ALA A O 1
ATOM 740 N N . ILE A 1 97 ? -28.615 -7.514 39.261 1.00 97.06 97 ILE A N 1
ATOM 741 C CA . ILE A 1 97 ? -28.455 -8.762 38.508 1.00 97.06 97 ILE A CA 1
ATOM 742 C C . ILE A 1 97 ? -27.654 -8.485 37.233 1.00 97.06 97 ILE A C 1
ATOM 744 O O . ILE A 1 97 ? -27.898 -7.513 36.524 1.00 97.06 97 ILE A O 1
ATOM 748 N N . SER A 1 98 ? -26.679 -9.346 36.970 1.00 96.19 98 SER A N 1
ATOM 749 C CA . SER A 1 98 ? -25.752 -9.241 35.856 1.00 96.19 98 SER A CA 1
ATOM 750 C C . SER A 1 98 ? -26.436 -9.507 34.525 1.00 96.19 98 SER A C 1
ATOM 752 O O . SER A 1 98 ? -27.203 -10.459 34.391 1.00 96.19 98 SER A O 1
ATOM 754 N N . TYR A 1 99 ? -26.029 -8.765 33.496 1.00 94.75 99 TYR A N 1
ATOM 755 C CA . TYR A 1 99 ? -26.376 -9.029 32.097 1.00 94.75 99 TYR A CA 1
ATOM 756 C C . TYR A 1 99 ? -26.044 -10.460 31.622 1.00 94.75 99 TYR A C 1
ATOM 758 O O . TYR A 1 99 ? -26.513 -10.884 30.569 1.00 94.75 99 TYR A O 1
ATOM 766 N N . ARG A 1 100 ? -25.217 -11.214 32.361 1.00 92.06 100 ARG A N 1
ATOM 767 C CA . ARG A 1 100 ? -24.901 -12.625 32.071 1.00 92.06 100 ARG A CA 1
ATOM 768 C C . ARG A 1 100 ? -25.838 -13.630 32.744 1.00 92.06 100 ARG A C 1
ATOM 770 O O . ARG A 1 100 ? -25.642 -14.831 32.574 1.00 92.06 100 ARG A O 1
ATOM 777 N N . ASP A 1 101 ? -26.798 -13.172 33.540 1.00 94.50 101 ASP A N 1
ATOM 778 C CA . ASP A 1 101 ? -27.760 -14.048 34.199 1.00 94.50 101 ASP A CA 1
ATOM 779 C C . ASP A 1 101 ? -28.747 -14.651 33.182 1.00 94.50 101 ASP A C 1
ATOM 781 O O . ASP A 1 101 ? -29.283 -13.925 32.341 1.00 94.50 101 ASP A O 1
ATOM 785 N N . PRO A 1 102 ? -29.044 -15.960 33.252 1.00 92.81 102 PRO A N 1
ATOM 786 C CA . PRO A 1 102 ? -29.913 -16.616 32.278 1.00 92.81 102 PRO A CA 1
ATOM 787 C C . PRO A 1 102 ? -31.402 -16.257 32.426 1.00 92.81 102 PRO A C 1
ATOM 789 O O . PRO A 1 102 ? -32.219 -16.754 31.647 1.00 92.81 102 PRO A O 1
ATOM 792 N N . ARG A 1 103 ? -31.807 -15.413 33.394 1.00 93.88 103 ARG A N 1
ATOM 793 C CA . ARG A 1 103 ? -33.225 -15.064 33.620 1.00 93.88 103 ARG A CA 1
ATOM 794 C C . ARG A 1 103 ? -33.937 -14.461 32.411 1.00 93.88 103 ARG A C 1
ATOM 796 O O . ARG A 1 103 ? -35.166 -14.496 32.366 1.00 93.88 103 ARG A O 1
ATOM 803 N N . THR A 1 104 ? -33.204 -13.879 31.464 1.00 95.38 104 THR A N 1
ATOM 804 C CA . THR A 1 104 ? -33.788 -13.267 30.264 1.00 95.38 104 THR A CA 1
ATOM 805 C C . THR A 1 104 ? -33.897 -14.223 29.077 1.00 95.38 104 THR A C 1
ATOM 807 O O . THR A 1 104 ? -34.427 -13.829 28.036 1.00 95.38 104 THR A O 1
ATOM 810 N N . ASN A 1 105 ? -33.465 -15.481 29.217 1.00 92.75 105 ASN A N 1
ATOM 811 C CA . ASN A 1 105 ? -33.567 -16.483 28.157 1.00 92.75 105 ASN A CA 1
ATOM 812 C C . ASN A 1 105 ? -35.018 -16.620 27.661 1.00 92.75 105 ASN A C 1
ATOM 814 O O . ASN A 1 105 ? -35.939 -16.872 28.441 1.00 92.75 105 ASN A O 1
ATOM 818 N N . GLY A 1 106 ? -35.225 -16.444 26.354 1.00 94.19 106 GLY A N 1
ATOM 819 C CA . GLY A 1 106 ? -36.539 -16.500 25.706 1.00 94.19 106 GLY A CA 1
ATOM 820 C C . GLY A 1 106 ? -37.380 -15.222 25.816 1.00 94.19 106 GLY A C 1
ATOM 821 O O . GLY A 1 106 ? -38.429 -15.123 25.174 1.00 94.19 106 GLY A O 1
ATOM 822 N N . VAL A 1 107 ? -36.973 -14.231 26.622 1.00 97.19 107 VAL A N 1
ATOM 823 C CA . VAL A 1 107 ? -37.757 -12.995 26.824 1.00 97.19 107 VAL A CA 1
ATOM 824 C C . VAL A 1 107 ? -37.668 -12.089 25.595 1.00 97.19 107 VAL A C 1
ATOM 826 O O . VAL A 1 107 ? -38.681 -11.539 25.165 1.00 97.19 107 VAL A O 1
ATOM 829 N N . MET A 1 108 ? -36.478 -11.955 25.006 1.00 96.69 108 MET A N 1
ATOM 830 C CA . MET A 1 108 ? -36.265 -11.158 23.795 1.00 96.69 108 MET A CA 1
ATOM 831 C C . MET A 1 108 ? -37.059 -11.710 22.611 1.00 96.69 108 MET A C 1
ATOM 833 O O . MET A 1 108 ? -37.721 -10.953 21.902 1.00 96.69 108 MET A O 1
ATOM 837 N N . GLU A 1 109 ? -37.024 -13.026 22.413 1.00 96.38 109 GLU A N 1
ATOM 838 C CA . GLU A 1 109 ? -37.750 -13.720 21.353 1.00 96.38 109 GLU A CA 1
ATOM 839 C C . GLU A 1 109 ? -39.257 -13.489 21.491 1.00 96.38 109 GLU A C 1
ATOM 841 O O . GLU A 1 109 ? -39.907 -13.116 20.515 1.00 96.38 109 GLU A O 1
ATOM 846 N N . GLY A 1 110 ? -39.793 -13.597 22.713 1.00 96.62 110 GLY A N 1
ATOM 847 C CA . GLY A 1 110 ? -41.201 -13.310 22.988 1.00 96.62 110 GLY A CA 1
ATOM 848 C C . GLY A 1 110 ? -41.593 -11.857 22.695 1.00 96.62 110 GLY A C 1
ATOM 849 O O . GLY A 1 110 ? -42.669 -11.601 22.150 1.00 96.62 110 GLY A O 1
ATOM 850 N N . VAL A 1 111 ? -40.723 -10.884 22.993 1.00 97.25 111 VAL A N 1
ATOM 851 C CA . VAL A 1 111 ? -40.954 -9.473 22.626 1.00 97.25 111 VAL A CA 1
ATOM 852 C C . VAL A 1 111 ? -40.913 -9.281 21.112 1.00 97.25 111 VAL A C 1
ATOM 854 O O . VAL A 1 111 ? -41.760 -8.581 20.559 1.00 97.25 111 VAL A O 1
ATOM 857 N N . ILE A 1 112 ? -39.959 -9.906 20.421 1.00 96.75 112 ILE A N 1
ATOM 858 C CA . ILE A 1 112 ? -39.856 -9.831 18.960 1.00 96.75 112 ILE A CA 1
ATOM 859 C C . ILE A 1 112 ? -41.106 -10.413 18.294 1.00 96.75 112 ILE A C 1
ATOM 861 O O . ILE A 1 112 ? -41.602 -9.815 17.340 1.00 96.75 112 ILE A O 1
ATOM 865 N N . GLU A 1 113 ? -41.610 -11.542 18.788 1.00 96.31 113 GLU A N 1
ATOM 866 C CA . GLU A 1 113 ? -42.804 -12.206 18.260 1.00 96.31 113 GLU A CA 1
ATOM 867 C C . GLU A 1 113 ? -44.070 -11.363 18.466 1.00 96.31 113 GLU A C 1
ATOM 869 O O . GLU A 1 113 ? -44.894 -11.248 17.560 1.00 96.31 113 GLU A O 1
ATOM 874 N N . THR A 1 114 ? -44.210 -10.733 19.635 1.00 93.31 114 THR A N 1
ATOM 875 C CA . THR A 1 114 ? -45.433 -10.002 20.009 1.00 93.31 114 THR A CA 1
ATOM 876 C C . THR A 1 114 ? -45.457 -8.545 19.548 1.00 93.31 114 THR A C 1
ATOM 878 O O . THR A 1 114 ? -46.486 -8.074 19.069 1.00 93.31 114 THR A O 1
ATOM 881 N N . TYR A 1 115 ? -44.346 -7.819 19.688 1.00 95.12 115 TYR A N 1
ATOM 882 C CA . TYR A 1 115 ? -44.251 -6.391 19.362 1.00 95.12 115 TYR A CA 1
ATOM 883 C C . TYR A 1 115 ? -43.680 -6.150 17.954 1.00 95.12 115 TYR A C 1
ATOM 885 O O . TYR A 1 115 ? -44.013 -5.166 17.294 1.00 95.12 115 TYR A O 1
ATOM 893 N N . GLY A 1 116 ? -42.835 -7.062 17.465 1.00 95.88 116 GLY A N 1
ATOM 894 C CA . GLY A 1 116 ? -42.186 -6.963 16.162 1.00 95.88 116 GLY A CA 1
ATOM 895 C C . GLY A 1 116 ? -40.814 -6.288 16.218 1.00 95.88 116 GLY A C 1
ATOM 896 O O . GLY A 1 116 ? -40.662 -5.144 16.654 1.00 95.88 116 GLY A O 1
ATOM 897 N N . LYS A 1 117 ? -39.801 -6.977 15.673 1.00 95.75 117 LYS A N 1
ATOM 898 C CA . LYS A 1 117 ? -38.403 -6.503 15.626 1.00 95.75 117 LYS A CA 1
ATOM 899 C C . LYS A 1 117 ? -38.265 -5.117 14.982 1.00 95.75 117 LYS A C 1
ATOM 901 O O . LYS A 1 117 ? -37.614 -4.234 15.529 1.00 95.75 117 LYS A O 1
ATOM 906 N N . LYS A 1 118 ? -38.907 -4.909 13.828 1.00 97.00 118 LYS A N 1
ATOM 907 C CA . LYS A 1 118 ? -38.817 -3.651 13.072 1.00 97.00 118 LYS A CA 1
ATOM 908 C C . LYS A 1 118 ? -39.379 -2.463 13.850 1.00 97.00 118 LYS A C 1
ATOM 910 O O . LYS A 1 118 ? -38.696 -1.454 13.977 1.00 97.00 118 LYS A O 1
ATOM 915 N N . ALA A 1 119 ? -40.577 -2.611 14.411 1.00 96.00 119 ALA A N 1
ATOM 916 C CA . ALA A 1 119 ? -41.242 -1.539 15.144 1.00 96.00 119 ALA A CA 1
ATOM 917 C C . ALA A 1 119 ? -40.437 -1.103 16.378 1.00 96.00 119 ALA A C 1
ATOM 919 O O . ALA A 1 119 ? -40.326 0.089 16.659 1.00 96.00 119 ALA A O 1
ATOM 920 N N . LEU A 1 120 ? -39.843 -2.059 17.105 1.00 97.56 120 LEU A N 1
ATOM 921 C CA . LEU A 1 120 ? -39.019 -1.738 18.270 1.00 97.56 120 LEU A CA 1
ATOM 922 C C . LEU A 1 120 ? -37.696 -1.067 17.869 1.00 97.56 120 LEU A C 1
ATOM 924 O O . LEU A 1 120 ? -37.270 -0.110 18.520 1.00 97.56 120 LEU A O 1
ATOM 928 N N . TYR A 1 121 ? -37.066 -1.527 16.783 1.00 97.88 121 TYR A N 1
ATOM 929 C CA . TYR A 1 121 ? -35.816 -0.950 16.289 1.00 97.88 121 TYR A CA 1
ATOM 930 C C . TYR A 1 121 ? -35.984 0.466 15.743 1.00 97.88 121 TYR A C 1
ATOM 932 O O . TYR A 1 121 ? -35.185 1.334 16.066 1.00 97.88 121 TYR A O 1
ATOM 940 N N . GLU A 1 122 ? -37.025 0.736 14.954 1.00 96.19 122 GLU A N 1
ATOM 941 C CA . GLU A 1 122 ? -37.271 2.082 14.408 1.00 96.19 122 GLU A CA 1
ATOM 942 C C . GLU A 1 122 ? -37.460 3.120 15.519 1.00 96.19 122 GLU A C 1
ATOM 944 O O . GLU A 1 122 ? -37.085 4.278 15.368 1.00 96.19 122 GLU A O 1
ATOM 949 N N . ARG A 1 123 ? -38.000 2.689 16.660 1.00 95.81 123 ARG A N 1
ATOM 950 C CA . ARG A 1 123 ? -38.306 3.549 17.801 1.00 95.81 123 ARG A CA 1
ATOM 951 C C . ARG A 1 123 ? -37.109 3.791 18.720 1.00 95.81 123 ARG A C 1
ATOM 953 O O . ARG A 1 123 ? -36.909 4.909 19.191 1.00 95.81 123 ARG A O 1
ATOM 960 N N . THR A 1 124 ? -36.322 2.749 18.978 1.00 97.56 124 THR A N 1
ATOM 961 C CA . THR A 1 124 ? -35.230 2.775 19.971 1.00 97.56 124 THR A CA 1
ATOM 962 C C . THR A 1 124 ? -33.842 2.848 19.340 1.00 97.56 124 THR A C 1
ATOM 964 O O . THR A 1 124 ? -32.911 3.346 19.959 1.00 97.56 124 THR A O 1
ATOM 967 N N . GLY A 1 125 ? -33.679 2.364 18.109 1.00 97.62 125 GLY A N 1
ATOM 968 C CA . GLY A 1 125 ? -32.395 2.261 17.418 1.00 97.62 125 GLY A CA 1
ATOM 969 C C . GLY A 1 125 ? -31.414 1.264 18.042 1.00 97.62 125 GLY A C 1
ATOM 970 O O . GLY A 1 125 ? -30.260 1.243 17.618 1.00 97.62 125 GLY A O 1
ATOM 971 N N . ILE A 1 126 ? -31.835 0.468 19.035 1.00 98.12 126 ILE A N 1
ATOM 972 C CA . ILE A 1 126 ? -30.955 -0.402 19.829 1.00 98.12 126 ILE A CA 1
ATOM 973 C C . ILE A 1 126 ? -30.929 -1.828 19.282 1.00 98.12 126 ILE A C 1
ATOM 975 O O . ILE A 1 126 ? -31.961 -2.389 18.905 1.00 98.12 126 ILE A O 1
ATOM 979 N N . ALA A 1 127 ? -29.733 -2.417 19.257 1.00 96.56 127 ALA A N 1
ATOM 980 C CA . ALA A 1 127 ? -29.526 -3.803 18.853 1.00 96.56 127 ALA A CA 1
ATOM 981 C C . ALA A 1 127 ? -30.276 -4.778 19.771 1.00 96.56 127 ALA A C 1
ATOM 983 O O . ALA A 1 127 ? -30.443 -4.547 20.968 1.00 96.56 127 ALA A O 1
ATOM 984 N N . PHE A 1 128 ? -30.695 -5.908 19.213 1.00 95.31 128 PHE A N 1
ATOM 985 C CA . PHE A 1 128 ? -31.385 -6.952 19.961 1.00 95.31 128 PHE A CA 1
ATOM 986 C C . PHE A 1 128 ? -30.346 -7.823 20.650 1.00 95.31 128 PHE A C 1
ATOM 988 O O . PHE A 1 128 ? -29.650 -8.598 19.992 1.00 95.31 128 PHE A O 1
ATOM 995 N N . GLN A 1 129 ? -30.233 -7.644 21.962 1.00 93.81 129 GLN A N 1
ATOM 996 C CA . GLN A 1 129 ? -29.386 -8.436 22.840 1.00 93.81 129 GLN A CA 1
ATOM 997 C C . GLN A 1 129 ? -30.244 -8.949 23.995 1.00 93.81 129 GLN A C 1
ATOM 999 O O . GLN A 1 129 ? -30.953 -8.146 24.606 1.00 93.81 129 GLN A O 1
ATOM 1004 N N . PRO A 1 130 ? -30.184 -10.246 24.342 1.00 93.19 130 PRO A N 1
ATOM 1005 C CA . PRO A 1 130 ? -31.063 -10.839 25.353 1.00 93.19 130 PRO A CA 1
ATOM 1006 C C . PRO A 1 130 ? -30.904 -10.196 26.736 1.00 93.19 130 PRO A C 1
ATOM 1008 O O . PRO A 1 130 ? -31.778 -10.322 27.588 1.00 93.19 130 PRO A O 1
ATOM 1011 N N . PHE A 1 131 ? -29.808 -9.478 26.957 1.00 93.88 131 PHE A N 1
ATOM 1012 C CA . PHE A 1 131 ? -29.492 -8.816 28.211 1.00 93.88 131 PHE A CA 1
ATOM 1013 C C . PHE A 1 131 ? -29.887 -7.333 28.291 1.00 93.88 131 PHE A C 1
ATOM 1015 O O . PHE A 1 131 ? -29.645 -6.709 29.327 1.00 93.88 131 PHE A O 1
ATOM 1022 N N . ASN A 1 132 ? -30.496 -6.749 27.249 1.00 97.44 132 ASN A N 1
ATOM 1023 C CA . ASN A 1 132 ? -30.979 -5.366 27.327 1.00 97.44 132 ASN A CA 1
ATOM 1024 C C . ASN A 1 132 ? -31.924 -5.190 28.525 1.00 97.44 132 ASN A C 1
ATOM 1026 O O . ASN A 1 132 ? -32.738 -6.067 28.834 1.00 97.44 132 ASN A O 1
ATOM 1030 N N . THR A 1 133 ? -31.860 -4.023 29.165 1.00 98.38 133 THR A N 1
ATOM 1031 C CA . THR A 1 133 ? -32.649 -3.691 30.361 1.00 98.38 133 THR A CA 1
ATOM 1032 C C . THR A 1 133 ? -34.147 -3.923 30.170 1.00 98.38 133 THR A C 1
ATOM 1034 O O . THR A 1 133 ? -34.806 -4.386 31.098 1.00 98.38 133 THR A O 1
ATOM 1037 N N . LEU A 1 134 ? -34.695 -3.664 28.975 1.00 98.19 134 LEU A N 1
ATOM 1038 C CA . LEU A 1 134 ? -36.083 -3.996 28.640 1.00 98.19 134 LEU A CA 1
ATOM 1039 C C . LEU A 1 134 ? -36.420 -5.457 28.983 1.00 98.19 134 LEU A C 1
ATOM 1041 O O . LEU A 1 134 ? -37.400 -5.720 29.677 1.00 98.19 134 LEU A O 1
ATOM 1045 N N . TYR A 1 135 ? -35.597 -6.411 28.550 1.00 97.94 135 TYR A N 1
ATOM 1046 C CA . TYR A 1 135 ? -35.835 -7.835 28.797 1.00 97.94 135 TYR A CA 1
ATOM 1047 C C . TYR A 1 135 ? -35.594 -8.206 30.258 1.00 97.94 135 TYR A C 1
ATOM 1049 O O . TYR A 1 135 ? -36.322 -9.030 30.807 1.00 97.94 135 TYR A O 1
ATOM 1057 N N . GLN A 1 136 ? -34.635 -7.551 30.914 1.00 97.75 136 GLN A N 1
ATOM 1058 C CA . GLN A 1 136 ? -34.404 -7.714 32.348 1.00 97.75 136 GLN A CA 1
ATOM 1059 C C . GLN A 1 136 ? -35.608 -7.253 33.189 1.00 97.75 136 GLN A C 1
ATOM 1061 O O . GLN A 1 136 ? -36.031 -7.962 34.102 1.00 97.75 136 GLN A O 1
ATOM 1066 N N . LEU A 1 137 ? -36.205 -6.103 32.862 1.00 97.88 137 LEU A N 1
ATOM 1067 C CA . LEU A 1 137 ? -37.410 -5.596 33.527 1.00 97.88 137 LEU A CA 1
ATOM 1068 C C . LEU A 1 137 ? -38.629 -6.477 33.251 1.00 97.88 137 LEU A C 1
ATOM 1070 O O . LEU A 1 137 ? -39.442 -6.691 34.147 1.00 97.88 137 LEU A O 1
ATOM 1074 N N . LEU A 1 138 ? -38.758 -7.022 32.039 1.00 97.50 138 LEU A N 1
ATOM 1075 C CA . LEU A 1 138 ? -39.831 -7.962 31.707 1.00 97.50 138 LEU A CA 1
ATOM 1076 C C . LEU A 1 138 ? -39.664 -9.313 32.417 1.00 97.50 138 LEU A C 1
ATOM 1078 O O . LEU A 1 138 ? -40.656 -9.885 32.873 1.00 97.50 138 LEU A O 1
ATOM 1082 N N . ALA A 1 139 ? -38.429 -9.799 32.569 1.00 96.81 139 ALA A N 1
ATOM 1083 C CA . ALA A 1 139 ? -38.131 -10.971 33.387 1.00 96.81 139 ALA A CA 1
ATOM 1084 C C . ALA A 1 139 ? -38.499 -10.718 34.858 1.00 96.81 139 ALA A C 1
ATOM 1086 O O . ALA A 1 139 ? -39.235 -11.515 35.442 1.00 96.81 139 ALA A O 1
ATOM 1087 N N . LEU A 1 140 ? -38.092 -9.571 35.419 1.00 96.19 140 LEU A N 1
ATOM 1088 C CA . LEU A 1 140 ? -38.451 -9.164 36.781 1.00 96.19 140 LEU A CA 1
ATOM 1089 C C . LEU A 1 140 ? -39.9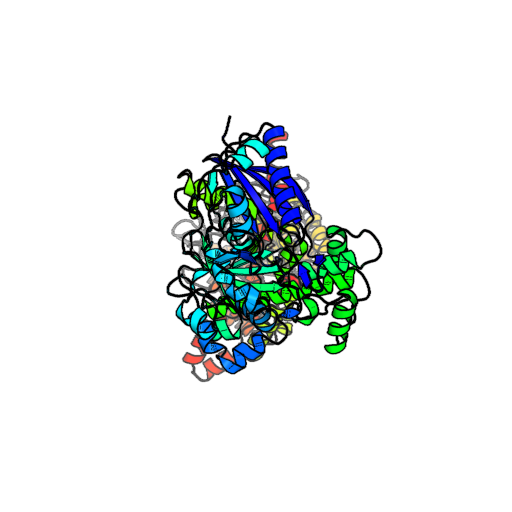68 -9.055 36.959 1.00 96.19 140 LEU A C 1
ATOM 1091 O O . LEU A 1 140 ? -40.509 -9.598 37.913 1.00 96.19 140 LEU A O 1
ATOM 1095 N N . LYS A 1 141 ? -40.674 -8.424 36.016 1.00 96.00 141 LYS A N 1
ATOM 1096 C CA . LYS A 1 141 ? -42.138 -8.302 36.037 1.00 96.00 141 LYS A CA 1
ATOM 1097 C C . LYS A 1 141 ? -42.837 -9.661 36.081 1.00 96.00 141 LYS A C 1
ATOM 1099 O O . LYS A 1 141 ? -43.887 -9.793 36.699 1.00 96.00 141 LYS A O 1
ATOM 1104 N N . LYS A 1 142 ? -42.280 -10.660 35.394 1.00 94.81 142 LYS A N 1
ATOM 1105 C CA . LYS A 1 142 ? -42.821 -12.023 35.376 1.00 94.81 142 LYS A CA 1
ATOM 1106 C C . LYS A 1 142 ? -42.522 -12.781 36.671 1.00 94.81 142 LYS A C 1
ATOM 1108 O O . LYS A 1 142 ? -43.347 -13.587 37.086 1.00 94.81 142 LYS A O 1
ATOM 1113 N N . GLN A 1 143 ? -41.345 -12.566 37.253 1.00 93.19 143 GLN A N 1
ATOM 1114 C CA . GLN A 1 143 ? -40.868 -13.298 38.428 1.00 93.19 143 GLN A CA 1
ATOM 1115 C C . GLN A 1 143 ? -41.409 -12.700 39.735 1.00 93.19 143 GLN A C 1
ATOM 1117 O O . GLN A 1 143 ? -41.976 -13.432 40.540 1.00 93.19 143 GLN A O 1
ATOM 1122 N N . ASN A 1 144 ? -41.281 -11.381 39.907 1.00 93.00 144 ASN A N 1
ATOM 1123 C CA . ASN A 1 144 ? -41.579 -10.644 41.138 1.00 93.00 144 ASN A CA 1
ATOM 1124 C C . ASN A 1 144 ? -42.279 -9.305 40.805 1.00 93.00 144 ASN A C 1
ATOM 1126 O O . ASN A 1 144 ? -41.667 -8.234 40.921 1.00 93.00 144 ASN A O 1
ATOM 1130 N N . PRO A 1 145 ? -43.545 -9.325 40.349 1.00 94.50 145 PRO A N 1
ATOM 1131 C CA . PRO A 1 145 ? -44.272 -8.113 39.962 1.00 94.50 145 PRO A CA 1
ATOM 1132 C C . PRO A 1 145 ? -44.394 -7.094 41.104 1.00 94.50 145 PRO A C 1
ATOM 1134 O O . PRO A 1 145 ? -44.305 -5.893 40.851 1.00 94.50 145 PRO A O 1
ATOM 1137 N N . GLU A 1 146 ? -44.514 -7.545 42.357 1.00 94.69 146 GLU A N 1
ATOM 1138 C CA . GLU A 1 146 ? -44.615 -6.667 43.528 1.00 94.69 146 GLU A CA 1
ATOM 1139 C C . GLU A 1 146 ? -43.387 -5.768 43.736 1.00 94.69 146 GLU A C 1
ATOM 1141 O O . GLU A 1 146 ? -43.538 -4.632 44.186 1.00 94.69 146 GLU A O 1
ATOM 1146 N N . LEU A 1 147 ? -42.181 -6.231 43.379 1.00 93.69 147 LEU A N 1
ATOM 1147 C CA . LEU A 1 147 ? -40.969 -5.405 43.461 1.00 93.69 147 LEU A CA 1
ATOM 1148 C C . LEU A 1 147 ? -41.012 -4.268 42.440 1.00 93.69 147 LEU A C 1
ATOM 1150 O O . LEU A 1 147 ? -40.586 -3.153 42.732 1.00 93.69 147 LEU A O 1
ATOM 1154 N N . LEU A 1 148 ? -41.555 -4.540 41.252 1.00 93.38 148 LEU A N 1
ATOM 1155 C CA . LEU A 1 148 ? -41.704 -3.532 40.210 1.00 93.38 148 LEU A CA 1
ATOM 1156 C C . LEU A 1 148 ? -42.791 -2.509 40.572 1.00 93.38 148 LEU A C 1
ATOM 1158 O O . LEU A 1 148 ? -42.628 -1.331 40.282 1.00 93.38 148 LEU A O 1
ATOM 1162 N N . GLU A 1 149 ? -43.872 -2.928 41.232 1.00 92.06 149 GLU A N 1
ATOM 1163 C CA . GLU A 1 149 ? -44.925 -2.019 41.714 1.00 92.06 149 GLU A CA 1
ATOM 1164 C C . GLU A 1 149 ? -44.446 -1.088 42.839 1.00 92.06 149 GLU A C 1
ATOM 1166 O O . GLU A 1 149 ? -44.878 0.061 42.909 1.00 92.06 149 GLU A O 1
ATOM 1171 N N . GLN A 1 150 ? -43.538 -1.562 43.698 1.00 94.81 150 GLN A N 1
ATOM 1172 C CA . GLN A 1 150 ? -42.933 -0.766 44.775 1.00 94.81 150 GLN A CA 1
ATOM 1173 C C . GLN A 1 150 ? -41.842 0.195 44.281 1.00 94.81 150 GLN A C 1
ATOM 1175 O O . GLN A 1 150 ? -41.446 1.106 45.013 1.00 94.81 150 GLN A O 1
ATOM 1180 N N . ALA A 1 151 ? -41.342 0.003 43.058 1.00 96.06 151 ALA A N 1
ATOM 1181 C CA . ALA A 1 151 ? -40.229 0.769 42.523 1.00 96.06 151 ALA A CA 1
ATOM 1182 C C . ALA A 1 151 ? -40.606 2.238 42.288 1.00 96.06 151 ALA A C 1
ATOM 1184 O O . ALA A 1 151 ? -41.451 2.573 41.456 1.00 96.06 151 ALA A O 1
ATOM 1185 N N . HIS A 1 152 ? -39.912 3.125 42.996 1.00 96.50 152 HIS A N 1
ATOM 1186 C CA . HIS A 1 152 ? -40.042 4.573 42.874 1.00 96.50 152 HIS A CA 1
ATOM 1187 C C . HIS A 1 152 ? -38.870 5.207 42.117 1.00 96.50 152 HIS A C 1
ATOM 1189 O O . HIS A 1 152 ? -38.994 6.319 41.607 1.00 96.50 152 HIS A O 1
ATOM 1195 N N . ALA A 1 153 ? -37.729 4.517 42.019 1.00 98.00 153 ALA A N 1
ATOM 1196 C CA . ALA A 1 153 ? -36.621 4.944 41.173 1.00 98.00 153 ALA A CA 1
ATOM 1197 C C . ALA A 1 153 ? -35.939 3.761 40.480 1.00 98.00 153 ALA A C 1
ATOM 1199 O O . ALA A 1 153 ? -35.661 2.741 41.104 1.00 98.00 153 ALA A O 1
ATOM 1200 N N . PHE A 1 154 ? -35.640 3.937 39.197 1.00 98.19 154 PHE A N 1
ATOM 1201 C CA . PHE A 1 154 ? -34.748 3.098 38.408 1.00 98.19 154 PHE A CA 1
ATOM 1202 C C . PHE A 1 154 ? -33.402 3.809 38.311 1.00 98.19 154 PHE A C 1
ATOM 1204 O O . PHE A 1 154 ? -33.346 4.931 37.807 1.00 98.19 154 PHE A O 1
ATOM 1211 N N . LEU A 1 155 ? -32.327 3.175 38.772 1.00 98.44 155 LEU A N 1
ATOM 1212 C CA . LEU A 1 155 ? -30.973 3.709 38.642 1.00 98.44 155 LEU A CA 1
ATOM 1213 C C . LEU A 1 155 ? -30.072 2.648 38.030 1.00 98.44 155 LEU A C 1
ATOM 1215 O O . LEU A 1 155 ? -29.997 1.524 38.528 1.00 98.44 155 LEU A O 1
ATOM 1219 N N . MET A 1 156 ? -29.366 3.014 36.963 1.00 98.12 156 MET A N 1
ATOM 1220 C CA . MET A 1 156 ? -28.281 2.173 36.472 1.00 98.12 156 MET A CA 1
ATOM 1221 C C . MET A 1 156 ? -27.161 2.153 37.517 1.00 98.12 156 MET A C 1
ATOM 1223 O O . MET A 1 156 ? -27.056 3.066 38.335 1.00 98.12 156 MET A O 1
ATOM 1227 N N . VAL A 1 157 ? -26.310 1.128 37.505 1.00 98.31 157 VAL A N 1
ATOM 1228 C CA . VAL A 1 157 ? -25.246 0.962 38.519 1.00 98.31 157 VAL A CA 1
ATOM 1229 C C . VAL A 1 157 ? -24.409 2.235 38.806 1.00 98.31 157 VAL A C 1
ATOM 1231 O O . VAL A 1 157 ? -24.237 2.551 39.986 1.00 98.31 157 VAL A O 1
ATOM 1234 N N . PRO A 1 158 ? -23.929 3.017 37.815 1.00 98.25 158 PRO A N 1
ATOM 1235 C CA . PRO A 1 158 ? -23.153 4.228 38.097 1.00 98.25 158 PRO A CA 1
ATOM 1236 C C . PRO A 1 158 ? -24.019 5.325 38.724 1.00 98.25 158 PRO A C 1
ATOM 1238 O O . PRO A 1 158 ? -23.603 5.950 39.698 1.00 98.25 158 PRO A O 1
ATOM 1241 N N . ASP A 1 159 ? -25.249 5.493 38.229 1.00 98.44 159 ASP A N 1
ATOM 1242 C CA . ASP A 1 159 ? -26.226 6.439 38.773 1.00 98.44 159 ASP A CA 1
ATOM 1243 C C . ASP A 1 159 ? -26.579 6.101 40.232 1.00 98.44 159 ASP A C 1
ATOM 1245 O O . ASP A 1 159 ? -26.790 6.988 41.060 1.00 98.44 159 ASP A O 1
ATOM 1249 N N . TYR A 1 160 ? -26.617 4.810 40.577 1.00 98.44 160 TYR A N 1
ATOM 1250 C CA . TYR A 1 160 ? -26.818 4.359 41.950 1.00 98.44 160 TYR A CA 1
ATOM 1251 C C . TYR A 1 160 ? -25.642 4.746 42.851 1.00 98.44 160 TYR A C 1
ATOM 1253 O O . TYR A 1 160 ? -25.860 5.248 43.953 1.00 98.44 160 TYR A O 1
ATOM 1261 N N . PHE A 1 161 ? -24.398 4.601 42.390 1.00 98.38 161 PHE A N 1
ATOM 1262 C CA . PHE A 1 161 ? -23.236 5.060 43.157 1.00 98.38 161 PHE A CA 1
ATOM 1263 C C . PHE A 1 161 ? -23.200 6.585 43.312 1.00 98.38 161 PHE A C 1
ATOM 1265 O O . PHE A 1 161 ? -22.857 7.084 44.387 1.00 98.38 161 PHE A O 1
ATOM 1272 N N . HIS A 1 162 ? -23.614 7.336 42.286 1.00 98.25 162 HIS A N 1
ATOM 1273 C CA . HIS A 1 162 ? -23.822 8.783 42.391 1.00 98.25 162 HIS A CA 1
ATOM 1274 C C . HIS A 1 162 ? -24.874 9.135 43.442 1.00 98.25 162 HIS A C 1
ATOM 1276 O O . HIS A 1 162 ? -24.638 10.018 44.272 1.00 98.25 162 HIS A O 1
ATOM 1282 N N . PHE A 1 163 ? -25.997 8.415 43.456 1.00 97.94 163 PHE A N 1
ATOM 1283 C CA . PHE A 1 163 ? -27.041 8.572 44.465 1.00 97.94 163 PHE A CA 1
ATOM 1284 C C . PHE A 1 163 ? -26.521 8.273 45.875 1.00 97.94 163 PHE A C 1
ATOM 1286 O O . PHE A 1 163 ? -26.773 9.057 46.785 1.00 97.94 163 PHE A O 1
ATOM 1293 N N . LEU A 1 164 ? -25.742 7.207 46.072 1.00 97.69 164 LEU A N 1
ATOM 1294 C CA . LEU A 1 164 ? -25.168 6.896 47.386 1.00 97.69 164 LEU A CA 1
ATOM 1295 C C . LEU A 1 164 ? -24.200 7.980 47.888 1.00 97.69 164 LEU A C 1
ATOM 1297 O O . LEU A 1 164 ? -24.102 8.198 49.096 1.00 97.69 164 LEU A O 1
ATOM 1301 N N . LEU A 1 165 ? -23.501 8.683 46.989 1.00 97.94 165 LEU A N 1
ATOM 1302 C CA . LEU A 1 165 ? -22.642 9.805 47.376 1.00 97.94 165 LEU A CA 1
ATOM 1303 C C . LEU A 1 165 ? -23.416 11.090 47.688 1.00 97.94 165 LEU A C 1
ATOM 1305 O O . LEU A 1 165 ? -23.031 11.804 48.613 1.00 97.94 165 LEU A O 1
ATOM 1309 N N . THR A 1 166 ? -24.472 11.396 46.929 1.00 97.88 166 THR A N 1
ATOM 1310 C CA . THR A 1 166 ? -25.099 12.738 46.890 1.00 97.88 166 THR A CA 1
ATOM 1311 C C . THR A 1 166 ? -26.524 12.797 47.442 1.00 97.88 166 THR A C 1
ATOM 1313 O O . THR A 1 166 ? -27.019 13.871 47.768 1.00 97.88 166 THR A O 1
ATOM 1316 N N . GLY A 1 167 ? -27.216 11.661 47.523 1.00 96.81 167 GLY A N 1
ATOM 1317 C CA . GLY A 1 167 ? -28.661 11.586 47.744 1.00 96.81 167 GLY A CA 1
ATOM 1318 C C . GLY A 1 167 ? -29.507 11.976 46.522 1.00 96.81 167 GLY A C 1
ATOM 1319 O O . GLY A 1 167 ? -30.737 11.945 46.602 1.00 96.81 167 GLY A O 1
ATOM 1320 N N . VAL A 1 168 ? -28.890 12.319 45.385 1.00 97.31 168 VAL A N 1
ATOM 1321 C CA . VAL A 1 168 ? -29.586 12.784 44.177 1.00 97.31 168 VAL A CA 1
ATOM 1322 C C . VAL A 1 168 ? -29.771 11.632 43.191 1.00 97.31 168 VAL A C 1
ATOM 1324 O O . VAL A 1 168 ? -28.817 10.982 42.775 1.00 97.31 168 VAL A O 1
ATOM 1327 N N . LYS A 1 169 ? -31.027 11.376 42.810 1.00 97.00 169 LYS A N 1
ATOM 1328 C CA . LYS A 1 169 ? -31.409 10.341 41.840 1.00 97.00 169 LYS A CA 1
ATOM 1329 C C . LYS A 1 169 ? -31.379 10.942 40.435 1.00 97.00 169 LYS A C 1
ATOM 1331 O O . LYS A 1 169 ? -32.131 11.873 40.156 1.00 97.00 169 LYS A O 1
ATOM 1336 N N . VAL A 1 170 ? -30.549 10.399 39.553 1.00 97.06 170 VAL A N 1
ATOM 1337 C CA . VAL A 1 170 ? -30.453 10.818 38.146 1.00 97.06 170 VAL A CA 1
ATOM 1338 C C . VAL A 1 170 ? -30.408 9.604 37.231 1.00 97.06 170 VAL A C 1
ATOM 1340 O O . VAL A 1 170 ? -30.033 8.523 37.663 1.00 97.06 170 VAL A O 1
ATOM 1343 N N . ASN A 1 171 ? -30.784 9.782 35.968 1.00 98.06 171 ASN A N 1
ATOM 1344 C CA . ASN A 1 171 ? -30.480 8.812 34.925 1.00 98.06 171 ASN A CA 1
ATOM 1345 C C . ASN A 1 171 ? -29.628 9.483 33.860 1.00 98.06 171 ASN A C 1
ATOM 1347 O O . ASN A 1 171 ? -30.038 10.496 33.293 1.00 98.06 171 ASN A O 1
ATOM 1351 N N . GLU A 1 172 ? -28.452 8.935 33.587 1.00 97.81 172 GLU A N 1
ATOM 1352 C CA . GLU A 1 172 ? -27.565 9.498 32.577 1.00 97.81 172 GLU A CA 1
ATOM 1353 C C . GLU A 1 172 ? -27.877 8.953 31.174 1.00 97.81 172 GLU A C 1
ATOM 1355 O O . GLU A 1 172 ? -28.044 7.752 30.956 1.00 97.81 172 GLU A O 1
ATOM 1360 N N . TYR A 1 173 ? -27.952 9.864 30.204 1.00 97.88 173 TYR A N 1
ATOM 1361 C CA . TYR A 1 173 ? -28.404 9.628 28.836 1.00 97.88 173 TYR A CA 1
ATOM 1362 C C . TYR A 1 173 ? -27.644 8.514 28.102 1.00 97.88 173 TYR A C 1
ATOM 1364 O O . TYR A 1 173 ? -28.272 7.656 27.479 1.00 97.88 173 TYR A O 1
ATOM 1372 N N . THR A 1 174 ? -26.308 8.505 28.132 1.00 97.88 174 THR A N 1
ATOM 1373 C CA . THR A 1 174 ? -25.511 7.551 27.348 1.00 97.88 174 THR A CA 1
ATOM 1374 C C . THR A 1 174 ? -25.752 6.117 27.785 1.00 97.88 174 THR A C 1
ATOM 1376 O O . THR A 1 174 ? -25.943 5.257 26.925 1.00 97.88 174 THR A O 1
ATOM 1379 N N . ASN A 1 175 ? -25.841 5.861 29.089 1.00 97.50 175 ASN A N 1
ATOM 1380 C CA . ASN A 1 175 ? -26.146 4.527 29.588 1.00 97.50 175 ASN A CA 1
ATOM 1381 C C . ASN A 1 175 ? -27.640 4.201 29.455 1.00 97.50 175 ASN A C 1
ATOM 1383 O O . ASN A 1 175 ? -27.988 3.116 28.990 1.00 97.50 175 ASN A O 1
ATOM 1387 N N . ALA A 1 176 ? -28.529 5.172 29.696 1.00 98.06 176 ALA A N 1
ATOM 1388 C CA . ALA A 1 176 ? -29.965 5.006 29.482 1.00 98.06 176 ALA A CA 1
ATOM 1389 C C . ALA A 1 176 ? -30.305 4.576 28.047 1.00 98.06 176 ALA A C 1
ATOM 1391 O O . ALA A 1 176 ? -31.196 3.751 27.851 1.00 98.06 176 ALA A O 1
ATOM 1392 N N . THR A 1 177 ? -29.581 5.056 27.028 1.00 97.75 177 THR A N 1
ATOM 1393 C CA . THR A 1 177 ? -29.819 4.602 25.645 1.00 97.75 177 THR A CA 1
ATOM 1394 C C . THR A 1 177 ? -29.595 3.100 25.449 1.00 97.75 177 THR A C 1
ATOM 1396 O O . THR A 1 177 ? -30.281 2.498 24.633 1.00 97.75 177 THR A O 1
ATOM 1399 N N . THR A 1 178 ? -28.730 2.457 26.239 1.00 97.81 178 THR A N 1
ATOM 1400 C CA . THR A 1 178 ? -28.464 1.008 26.137 1.00 97.81 178 THR A CA 1
ATOM 1401 C C . THR A 1 178 ? -29.652 0.147 26.585 1.00 97.81 178 THR A C 1
ATOM 1403 O O . THR A 1 178 ? -29.749 -1.026 26.237 1.00 97.81 178 THR A O 1
ATOM 1406 N N . THR A 1 179 ? -30.604 0.735 27.314 1.00 98.19 179 THR A N 1
ATOM 1407 C CA . THR A 1 179 ? -31.731 0.016 27.928 1.00 98.19 179 THR A CA 1
ATOM 1408 C C . THR A 1 179 ? -32.758 -0.520 26.929 1.00 98.19 179 THR A C 1
ATOM 1410 O O . THR A 1 179 ? -33.556 -1.386 27.293 1.00 98.19 179 THR A O 1
ATOM 1413 N N . GLN A 1 180 ? -32.762 0.001 25.693 1.00 98.00 180 GLN A N 1
ATOM 1414 C CA . GLN A 1 180 ? -33.837 -0.171 24.703 1.00 98.00 180 GLN A CA 1
ATOM 1415 C C . GLN A 1 180 ? -35.186 0.447 25.138 1.00 98.00 180 GLN A C 1
ATOM 1417 O O . GLN A 1 180 ? -36.247 0.050 24.662 1.00 98.00 180 GLN A O 1
ATOM 1422 N N . LEU A 1 181 ? -35.160 1.442 26.033 1.00 98.19 181 LEU A N 1
ATOM 1423 C CA . LEU A 1 181 ? -36.352 2.163 26.512 1.00 98.19 181 LEU A CA 1
ATOM 1424 C C . LEU A 1 181 ? -36.336 3.661 26.177 1.00 98.19 181 LEU A C 1
ATOM 1426 O O . LEU A 1 181 ? -37.323 4.355 26.414 1.00 98.19 181 LEU A O 1
ATOM 1430 N N . VAL A 1 182 ? -35.229 4.172 25.639 1.00 98.19 182 VAL A N 1
ATOM 1431 C CA . VAL A 1 182 ? -35.104 5.556 25.165 1.00 98.19 182 VAL A CA 1
ATOM 1432 C C . VAL A 1 182 ? -35.554 5.629 23.710 1.00 98.19 182 VAL A C 1
ATOM 1434 O O . VAL A 1 182 ? -35.184 4.785 22.891 1.00 98.19 182 VAL A O 1
ATOM 1437 N N . ASN A 1 183 ? -36.344 6.647 23.378 1.00 97.62 183 ASN A N 1
ATOM 1438 C CA . ASN A 1 183 ? -36.701 6.925 21.997 1.00 97.62 183 ASN A CA 1
ATOM 1439 C C . ASN A 1 183 ? -35.525 7.614 21.297 1.00 97.62 183 ASN A C 1
ATOM 1441 O O . ASN A 1 183 ? -35.072 8.685 21.714 1.00 97.62 183 ASN A O 1
ATOM 1445 N N . VAL A 1 184 ? -35.047 7.023 20.203 1.00 96.31 184 VAL A N 1
ATOM 1446 C CA . VAL A 1 184 ? -33.829 7.478 19.513 1.00 96.31 184 VAL A CA 1
ATOM 1447 C C . VAL A 1 184 ? -33.973 8.873 18.889 1.00 96.31 184 VAL A C 1
ATOM 1449 O O . VAL A 1 184 ? -32.983 9.577 18.687 1.00 96.31 184 VAL A O 1
ATOM 1452 N N . HIS A 1 185 ? -35.206 9.294 18.595 1.00 93.75 185 HIS A N 1
ATOM 1453 C CA . HIS A 1 185 ? -35.499 10.577 17.962 1.00 93.75 185 HIS A CA 1
ATOM 1454 C C . HIS A 1 185 ? -35.741 11.686 18.983 1.00 93.75 185 HIS A C 1
ATOM 1456 O O . HIS A 1 185 ? -35.230 12.791 18.799 1.00 93.75 185 HIS A O 1
ATOM 1462 N N . THR A 1 186 ? -36.489 11.410 20.057 1.00 94.69 186 THR A N 1
ATOM 1463 C CA . THR A 1 186 ? -36.738 12.413 21.108 1.00 94.69 186 THR A CA 1
ATOM 1464 C C . THR A 1 186 ? -35.589 12.524 22.104 1.00 94.69 186 THR A C 1
ATOM 1466 O O . THR A 1 186 ? -35.512 13.531 22.801 1.00 94.69 186 THR A O 1
ATOM 1469 N N . LYS A 1 187 ? -34.695 11.523 22.154 1.00 94.75 187 LYS A N 1
ATOM 1470 C CA . LYS A 1 187 ? -33.564 11.433 23.093 1.00 94.75 187 LYS A CA 1
ATOM 1471 C C . LYS A 1 187 ? -33.992 11.453 24.566 1.00 94.75 187 LYS A C 1
ATOM 1473 O O . LYS A 1 187 ? -33.249 11.916 25.423 1.00 94.75 187 LYS A O 1
ATOM 1478 N N . ASP A 1 188 ? -35.181 10.932 24.847 1.00 96.25 188 ASP A N 1
ATOM 1479 C CA . ASP A 1 188 ? -35.742 10.802 26.193 1.00 96.25 188 ASP A CA 1
ATOM 1480 C C . ASP A 1 188 ? -36.441 9.443 26.330 1.00 96.25 188 ASP A C 1
ATOM 1482 O O . ASP A 1 188 ? -36.656 8.743 25.332 1.00 96.25 188 ASP A O 1
ATOM 1486 N N . TRP A 1 189 ? -36.791 9.053 27.553 1.00 97.81 189 TRP A N 1
ATOM 1487 C CA . TRP A 1 189 ? -37.549 7.835 27.820 1.00 97.81 189 TRP A CA 1
ATOM 1488 C C . TRP A 1 189 ? -38.807 7.763 26.960 1.00 97.81 189 TRP A C 1
ATOM 1490 O O . TRP A 1 189 ? -39.634 8.681 26.935 1.00 97.81 189 TRP A O 1
ATOM 1500 N N . ASP A 1 190 ? -39.002 6.628 26.299 1.00 97.69 190 ASP A N 1
ATOM 1501 C CA . ASP A 1 190 ? -40.193 6.396 25.508 1.00 97.69 190 ASP A CA 1
ATOM 1502 C C . ASP A 1 190 ? -41.361 6.008 26.423 1.00 97.69 190 ASP A C 1
ATOM 1504 O O . ASP A 1 190 ? -41.668 4.837 26.651 1.00 97.69 190 ASP A O 1
ATOM 1508 N N . ARG A 1 191 ? -42.030 7.022 26.978 1.00 96.62 191 ARG A N 1
ATOM 1509 C CA . ARG A 1 191 ? -43.139 6.840 27.932 1.00 96.62 191 ARG A CA 1
ATOM 1510 C C . ARG A 1 191 ? -44.285 6.002 27.376 1.00 96.62 191 ARG A C 1
ATOM 1512 O O . ARG A 1 191 ? -44.985 5.341 28.141 1.00 96.62 191 ARG A O 1
ATOM 1519 N N . GLN A 1 192 ? -44.487 6.032 26.063 1.00 96.50 192 GLN A N 1
ATOM 1520 C CA . GLN A 1 192 ? -45.518 5.235 25.418 1.00 96.50 192 GLN A CA 1
ATOM 1521 C C . GLN A 1 192 ? -45.066 3.769 25.290 1.00 96.50 192 GLN A C 1
ATOM 1523 O O . GLN A 1 192 ? -45.869 2.883 25.565 1.00 96.50 192 GLN A O 1
ATOM 1528 N N . LEU A 1 193 ? -43.789 3.507 24.990 1.00 96.56 193 LEU A N 1
ATOM 1529 C CA . LEU A 1 193 ? -43.218 2.155 24.996 1.00 96.56 193 LEU A CA 1
ATOM 1530 C C . LEU A 1 193 ? -43.243 1.541 26.405 1.00 96.56 193 LEU A C 1
ATOM 1532 O O . LEU A 1 193 ? -43.662 0.399 26.583 1.00 96.56 193 LEU A O 1
ATOM 1536 N N . LEU A 1 194 ? -42.861 2.322 27.422 1.00 96.94 194 LEU A N 1
ATOM 1537 C CA . LEU A 1 194 ? -42.934 1.917 28.829 1.00 96.94 194 LEU A CA 1
ATOM 1538 C C . LEU A 1 194 ? -44.355 1.490 29.210 1.00 96.94 194 LEU A C 1
ATOM 1540 O O . LEU A 1 194 ? -44.552 0.432 29.806 1.00 96.94 194 LEU A O 1
ATOM 1544 N N . LYS A 1 195 ? -45.358 2.277 28.806 1.00 96.38 195 LYS A N 1
ATOM 1545 C CA . LYS A 1 195 ? -46.770 1.960 29.029 1.00 96.38 195 LYS A CA 1
ATOM 1546 C C . LYS A 1 195 ? -47.210 0.692 28.292 1.00 96.38 195 LYS A C 1
ATOM 1548 O O . LYS A 1 195 ? -47.931 -0.111 28.878 1.00 96.38 195 LYS A O 1
ATOM 1553 N N . GLU A 1 196 ? -46.786 0.500 27.045 1.00 95.81 196 GLU A N 1
ATOM 1554 C CA . GLU A 1 196 ? -47.116 -0.680 26.228 1.00 95.81 196 GLU A CA 1
ATOM 1555 C C . GLU A 1 196 ? -46.568 -1.979 26.834 1.00 95.81 196 GLU A C 1
ATOM 1557 O O . GLU A 1 196 ? -47.273 -2.986 26.862 1.00 95.81 196 GLU A O 1
ATOM 1562 N N . PHE A 1 197 ? -45.368 -1.943 27.420 1.00 95.81 197 PHE A N 1
ATOM 1563 C CA . PHE A 1 197 ? -44.815 -3.065 28.191 1.00 95.81 197 PHE A CA 1
ATOM 1564 C C . PHE A 1 197 ? -45.334 -3.137 29.640 1.00 95.81 197 PHE A C 1
ATOM 1566 O O . PHE A 1 197 ? -45.038 -4.083 30.379 1.00 95.81 197 PHE A O 1
ATOM 1573 N N . GLY A 1 198 ? -46.149 -2.164 30.058 1.00 94.75 198 GLY A N 1
ATOM 1574 C CA . GLY A 1 198 ? -46.707 -2.040 31.402 1.00 94.75 198 GLY A CA 1
ATOM 1575 C C . GLY A 1 198 ? -45.629 -1.909 32.476 1.00 94.75 198 GLY A C 1
ATOM 1576 O O . GLY A 1 198 ? -45.694 -2.614 33.483 1.00 94.75 198 GLY A O 1
ATOM 1577 N N . LEU A 1 199 ? -44.620 -1.081 32.216 1.00 95.75 199 LEU A N 1
ATOM 1578 C CA . LEU A 1 199 ? -43.580 -0.692 33.164 1.00 95.75 199 LEU A CA 1
ATOM 1579 C C . LEU A 1 199 ? -43.994 0.616 33.873 1.00 95.75 199 LEU A C 1
ATOM 1581 O O . LEU A 1 199 ? -44.587 1.488 33.227 1.00 95.75 199 LEU A O 1
ATOM 1585 N N . PRO A 1 200 ? -43.698 0.802 35.174 1.00 93.56 200 PRO A N 1
ATOM 1586 C CA . PRO A 1 200 ? -44.097 2.004 35.906 1.00 93.56 200 PRO A CA 1
ATOM 1587 C C . PRO A 1 200 ? -43.322 3.232 35.411 1.00 93.56 200 PRO A C 1
ATOM 1589 O O . PRO A 1 200 ? -42.162 3.433 35.749 1.00 93.56 200 PRO A O 1
ATOM 1592 N N . CYS A 1 201 ? -43.958 4.108 34.629 1.00 93.06 201 CYS A N 1
ATOM 1593 C CA . CYS A 1 201 ? -43.278 5.284 34.066 1.00 93.06 201 CYS A CA 1
ATOM 1594 C C . CYS A 1 201 ? -42.717 6.256 35.123 1.00 93.06 201 CYS A C 1
ATOM 1596 O O . CYS A 1 201 ? -41.853 7.065 34.793 1.00 93.06 201 CYS A O 1
ATOM 1598 N N . GLY A 1 202 ? -43.233 6.217 36.357 1.00 93.38 202 GLY A N 1
ATOM 1599 C CA . GLY A 1 202 ? -42.830 7.111 37.446 1.00 93.38 202 GLY A CA 1
ATOM 1600 C C . GLY A 1 202 ? -41.435 6.836 38.007 1.00 93.38 202 GLY A C 1
ATOM 1601 O O . GLY A 1 202 ? -40.848 7.740 38.588 1.00 93.38 202 GLY A O 1
ATOM 1602 N N . MET A 1 203 ? -40.882 5.635 37.797 1.00 96.06 203 MET A N 1
ATOM 1603 C CA . MET A 1 203 ? -39.567 5.283 38.344 1.00 96.06 203 MET A CA 1
ATOM 1604 C C . MET A 1 203 ? -38.390 5.873 37.549 1.00 96.06 203 MET A C 1
ATOM 1606 O O . MET A 1 203 ? -37.274 5.946 38.059 1.00 96.06 203 MET A O 1
ATOM 1610 N N . PHE A 1 204 ? -38.618 6.309 36.309 1.00 97.44 204 PHE A N 1
ATOM 1611 C CA . PHE A 1 204 ? -37.574 6.831 35.426 1.00 97.44 204 PHE A CA 1
ATOM 1612 C C . PHE A 1 204 ? -37.390 8.339 35.615 1.00 97.44 204 PHE A C 1
ATOM 1614 O O . PHE A 1 204 ? -38.312 9.125 35.366 1.00 97.44 204 PHE A O 1
ATOM 1621 N N . GLN A 1 205 ? -36.187 8.743 36.024 1.00 95.81 205 GLN A N 1
ATOM 1622 C CA . GLN A 1 205 ? -35.831 10.149 36.205 1.00 95.81 205 GLN A CA 1
ATOM 1623 C C . GLN A 1 205 ? -35.606 10.829 34.847 1.00 95.81 205 GLN A C 1
ATOM 1625 O O . GLN A 1 205 ? -35.219 10.159 33.885 1.00 95.81 205 GLN A O 1
ATOM 1630 N N . PRO A 1 206 ? -35.815 12.155 34.736 1.00 95.25 206 PRO A N 1
ATOM 1631 C CA . PRO A 1 206 ? -35.437 12.897 33.537 1.00 95.25 206 PRO A CA 1
ATOM 1632 C C . PRO A 1 206 ? -33.968 12.655 33.178 1.00 95.25 206 PRO A C 1
ATOM 1634 O O . PRO A 1 206 ? -33.099 12.727 34.053 1.00 95.25 206 PRO A O 1
ATOM 1637 N N . LEU A 1 207 ? -33.701 12.379 31.898 1.00 97.06 207 LEU A N 1
ATOM 1638 C CA . LEU A 1 207 ? -32.347 12.086 31.443 1.00 97.06 207 LEU A CA 1
ATOM 1639 C C . LEU A 1 207 ? -31.439 13.309 31.581 1.00 97.06 207 LEU A C 1
ATOM 1641 O O . LEU A 1 207 ? -31.761 14.403 31.116 1.00 97.06 207 LEU A O 1
ATOM 1645 N N . GLN A 1 208 ? -30.284 13.096 32.202 1.00 96.38 208 GLN A N 1
ATOM 1646 C CA . GLN A 1 208 ? -29.193 14.057 32.296 1.00 96.38 208 GLN A CA 1
ATOM 1647 C C . GLN A 1 208 ? -28.137 13.743 31.243 1.00 96.38 208 GLN A C 1
ATOM 1649 O O . GLN A 1 208 ? -27.901 12.583 30.907 1.00 96.38 208 GLN A O 1
ATOM 1654 N N . HIS A 1 209 ? -27.484 14.775 30.720 1.00 96.31 209 HIS A N 1
ATOM 1655 C CA . HIS A 1 209 ? -26.388 14.600 29.775 1.00 96.31 209 HIS A CA 1
ATOM 1656 C C . HIS A 1 209 ? -25.031 14.553 30.496 1.00 96.31 209 HIS A C 1
ATOM 1658 O O . HIS A 1 209 ? -24.892 15.130 31.576 1.00 96.31 209 HIS A O 1
ATOM 1664 N N . PRO A 1 210 ? -24.008 13.924 29.885 1.00 97.50 210 PRO A N 1
ATOM 1665 C CA . PRO A 1 210 ? -22.646 13.976 30.400 1.00 97.50 210 PRO A CA 1
ATOM 1666 C C . PRO A 1 210 ? -22.198 15.423 30.639 1.00 97.50 210 PRO A C 1
ATOM 1668 O O . PRO A 1 210 ? -22.301 16.259 29.738 1.00 97.50 210 PRO A O 1
ATOM 1671 N N . GLY A 1 211 ? -21.687 15.694 31.836 1.00 97.00 211 GLY A N 1
ATOM 1672 C CA . GLY A 1 211 ? -21.247 17.011 32.297 1.00 97.00 211 GLY A CA 1
ATOM 1673 C C . GLY A 1 211 ? -22.204 17.686 33.285 1.00 97.00 211 GLY A C 1
ATOM 1674 O O . GLY A 1 211 ? -21.890 18.766 33.779 1.00 97.00 211 GLY A O 1
ATOM 1675 N N . THR A 1 212 ? -23.352 17.081 33.613 1.00 97.19 212 THR A N 1
ATOM 1676 C CA . THR A 1 212 ? -24.241 17.622 34.652 1.00 97.19 212 THR A CA 1
ATOM 1677 C C . THR A 1 212 ? -23.598 17.514 36.039 1.00 97.19 212 THR A C 1
ATOM 1679 O O . THR A 1 212 ? -23.281 16.420 36.510 1.00 97.19 212 THR A O 1
ATOM 1682 N N . LYS A 1 213 ? -23.468 18.652 36.728 1.00 97.69 213 LYS A N 1
ATOM 1683 C CA . LYS A 1 213 ? -23.122 18.735 38.155 1.00 97.69 213 LYS A CA 1
ATOM 1684 C C . LYS A 1 213 ? -24.362 18.404 38.985 1.00 97.69 213 LYS A C 1
ATOM 1686 O O . LYS A 1 213 ? -25.367 19.106 38.877 1.00 97.69 213 LYS A O 1
ATOM 1691 N N . ILE A 1 214 ? -24.309 17.344 39.789 1.00 97.00 214 ILE A N 1
ATOM 1692 C CA . ILE A 1 214 ? -25.468 16.879 40.579 1.00 97.00 214 ILE A CA 1
ATOM 1693 C C . ILE A 1 214 ? -25.379 17.241 42.065 1.00 97.00 214 ILE A C 1
ATOM 1695 O O . ILE A 1 214 ? -26.293 16.934 42.822 1.00 97.00 214 ILE A O 1
ATOM 1699 N N . GLY A 1 215 ? -24.316 17.935 42.471 1.00 96.12 215 GLY A N 1
ATOM 1700 C CA . GLY A 1 215 ? -24.131 18.452 43.825 1.00 96.12 215 GLY A CA 1
ATOM 1701 C C . GLY A 1 215 ? -22.886 17.897 44.506 1.00 96.12 215 GLY A C 1
ATOM 1702 O O . GLY A 1 215 ? -22.087 17.184 43.900 1.00 96.12 215 GLY A O 1
ATOM 1703 N N . SER A 1 216 ? -22.710 18.256 45.774 1.00 96.94 216 SER A N 1
ATOM 1704 C CA . SER A 1 216 ? -21.628 17.747 46.611 1.00 96.94 216 SER A CA 1
ATOM 1705 C C . SER A 1 216 ? -21.981 16.398 47.236 1.00 96.94 216 SER A C 1
ATOM 1707 O O . SER A 1 216 ? -23.130 15.946 47.221 1.00 96.94 216 SER A O 1
ATOM 1709 N N . LEU A 1 217 ? -20.974 15.764 47.826 1.00 97.75 217 LEU A N 1
ATOM 1710 C CA . LEU A 1 217 ? -21.176 14.661 48.758 1.00 97.75 217 LEU A CA 1
ATOM 1711 C C . LEU A 1 217 ? -22.180 15.043 49.865 1.00 97.75 217 LEU A C 1
ATOM 1713 O O . LEU A 1 217 ? -22.222 16.187 50.322 1.00 97.75 217 LEU A O 1
ATOM 1717 N N . THR A 1 218 ? -22.965 14.072 50.335 1.00 97.56 218 THR A N 1
ATOM 1718 C CA . THR A 1 218 ? -23.764 14.249 51.558 1.00 97.56 218 THR A CA 1
ATOM 1719 C C . THR A 1 218 ? -22.854 14.520 52.758 1.00 97.56 218 THR A C 1
ATOM 1721 O O . THR A 1 218 ? -21.723 14.034 52.807 1.00 97.56 218 THR A O 1
ATOM 1724 N N . GLU A 1 219 ? -23.362 15.206 53.787 1.00 96.75 219 GLU A N 1
ATOM 1725 C CA . GLU A 1 219 ? -22.589 15.489 55.011 1.00 96.75 219 GLU A CA 1
ATOM 1726 C C . GLU A 1 219 ? -22.000 14.217 55.650 1.00 96.75 219 GLU A C 1
ATOM 1728 O O . GLU A 1 219 ? -20.875 14.215 56.156 1.00 96.75 219 GLU A O 1
ATOM 1733 N N . SER A 1 220 ? -22.746 13.108 55.603 1.00 96.62 220 SER A N 1
ATOM 1734 C CA . SER A 1 220 ? -22.271 11.810 56.089 1.00 96.62 220 SER A CA 1
ATOM 1735 C C . SER A 1 220 ? -21.073 11.308 55.282 1.00 96.62 220 SER A C 1
ATOM 1737 O O . SER A 1 220 ? -20.107 10.826 55.872 1.00 96.62 220 SER A O 1
ATOM 1739 N N . MET A 1 221 ? -21.120 11.419 53.951 1.00 96.75 221 MET A N 1
ATOM 1740 C CA . MET A 1 221 ? -20.031 10.987 53.072 1.00 96.75 221 MET A CA 1
ATOM 1741 C C . MET A 1 221 ? -18.805 11.896 53.192 1.00 96.75 221 MET A C 1
ATOM 1743 O O . MET A 1 221 ? -17.696 11.377 53.293 1.00 96.75 221 MET A O 1
ATOM 1747 N N . GLU A 1 222 ? -18.980 13.220 53.276 1.00 96.00 222 GLU A N 1
ATOM 1748 C CA . GLU A 1 222 ? -17.878 14.165 53.525 1.00 96.00 222 GLU A CA 1
ATOM 1749 C C . GLU A 1 222 ? -17.134 13.821 54.818 1.00 96.00 222 GLU A C 1
ATOM 1751 O O . GLU A 1 222 ? -15.903 13.733 54.840 1.00 96.00 222 GLU A O 1
ATOM 1756 N N . LYS A 1 223 ? -17.879 13.553 55.897 1.00 96.19 223 LYS A N 1
ATOM 1757 C CA . LYS A 1 223 ? -17.303 13.169 57.188 1.00 96.19 223 LYS A CA 1
ATOM 1758 C C . LYS A 1 223 ? -16.614 11.802 57.145 1.00 96.19 223 LYS A C 1
ATOM 1760 O O . LYS A 1 223 ? -15.580 11.630 57.787 1.00 96.19 223 LYS A O 1
ATOM 1765 N N . GLU A 1 224 ? -17.176 10.828 56.427 1.00 96.00 224 GLU A N 1
ATOM 1766 C CA . GLU A 1 224 ? -16.619 9.470 56.322 1.00 96.00 224 GLU A CA 1
ATOM 1767 C C . GLU A 1 224 ? -15.355 9.405 55.440 1.00 96.00 224 GLU A C 1
ATOM 1769 O O . GLU A 1 224 ? -14.468 8.572 55.670 1.00 96.00 224 GLU A O 1
ATOM 1774 N N . LEU A 1 225 ? -15.287 10.245 54.403 1.00 95.75 225 LEU A N 1
ATOM 1775 C CA . LEU A 1 225 ? -14.205 10.255 53.413 1.00 95.75 225 LEU A CA 1
ATOM 1776 C C . LEU A 1 225 ? -13.129 11.305 53.715 1.00 95.75 225 LEU A C 1
ATOM 1778 O O . LEU A 1 225 ? -11.992 11.134 53.282 1.00 95.75 225 LEU A O 1
ATOM 1782 N N . GLY A 1 226 ? -13.459 12.346 54.485 1.00 92.50 226 GLY A N 1
ATOM 1783 C CA . GLY A 1 226 ? -12.529 13.406 54.876 1.00 92.50 226 GLY A CA 1
ATOM 1784 C C . GLY A 1 226 ? -12.186 14.377 53.744 1.00 92.50 226 GLY A C 1
ATOM 1785 O O . GLY A 1 226 ? -11.104 14.959 53.755 1.00 92.50 226 GLY A O 1
ATOM 1786 N N . VAL A 1 227 ? -13.073 14.529 52.758 1.00 94.62 227 VAL A N 1
ATOM 1787 C CA . VAL A 1 227 ? -12.876 15.390 51.585 1.00 94.62 227 VAL A CA 1
ATOM 1788 C C . VAL A 1 227 ? -14.215 15.930 51.090 1.00 94.62 227 VAL A C 1
ATOM 1790 O O . VAL A 1 227 ? -15.230 15.245 51.196 1.00 94.62 227 VAL A O 1
ATOM 1793 N N . GLN A 1 228 ? -14.208 17.147 50.550 1.00 94.25 228 GLN A N 1
ATOM 1794 C CA . GLN A 1 228 ? -15.342 17.715 49.823 1.00 94.25 228 GLN A CA 1
ATOM 1795 C C . GLN A 1 228 ? -15.128 17.483 48.331 1.00 94.25 228 GLN A C 1
ATOM 1797 O O . GLN A 1 228 ? -14.065 17.805 47.806 1.00 94.25 228 GLN A O 1
ATOM 1802 N N . LEU A 1 229 ? -16.123 16.904 47.664 1.00 95.56 229 LEU A N 1
ATOM 1803 C CA . LEU A 1 229 ? -16.088 16.632 46.229 1.00 95.56 229 LEU A CA 1
ATOM 1804 C C . LEU A 1 229 ? -17.399 17.068 45.595 1.00 95.56 229 LEU A C 1
ATOM 1806 O O . LEU A 1 229 ? -18.474 16.738 46.102 1.00 95.56 229 LEU A O 1
ATOM 1810 N N . GLU A 1 230 ? -17.307 17.750 44.458 1.00 97.12 230 GLU A N 1
ATOM 1811 C CA . GLU A 1 230 ? -18.436 17.890 43.548 1.00 97.12 230 GLU A CA 1
ATOM 1812 C C . GLU A 1 230 ? -18.601 16.601 42.735 1.00 97.12 230 GLU A C 1
ATOM 1814 O O . GLU A 1 230 ? -17.639 16.048 42.199 1.00 97.12 230 GLU A O 1
ATOM 1819 N N . VAL A 1 231 ? -19.826 16.099 42.633 1.00 98.25 231 VAL A N 1
ATOM 1820 C CA . VAL A 1 231 ? -20.134 14.935 41.809 1.00 98.25 231 VAL A CA 1
ATOM 1821 C C . VAL A 1 231 ? -20.637 15.416 40.456 1.00 98.25 231 VAL A C 1
ATOM 1823 O O . VAL A 1 231 ? -21.667 16.091 40.347 1.00 98.25 231 VAL A O 1
ATOM 1826 N N . ILE A 1 232 ? -19.890 15.055 39.417 1.00 98.12 232 ILE A N 1
ATOM 1827 C CA . ILE A 1 232 ? -20.183 15.401 38.029 1.00 98.12 232 ILE A CA 1
ATOM 1828 C C . ILE A 1 232 ? -20.467 14.106 37.290 1.00 98.12 232 ILE A C 1
ATOM 1830 O O . ILE A 1 232 ? -19.649 13.189 37.285 1.00 98.12 232 ILE A O 1
ATOM 1834 N N . VAL A 1 233 ? -21.631 14.028 36.658 1.00 97.69 233 VAL A N 1
ATOM 1835 C CA . VAL A 1 233 ? -22.061 12.847 35.914 1.00 97.69 233 VAL A CA 1
ATOM 1836 C C . VAL A 1 233 ? -21.294 12.800 34.584 1.00 97.69 233 VAL A C 1
ATOM 1838 O O . VAL A 1 233 ? -21.516 13.670 33.738 1.00 97.69 233 VAL A O 1
ATOM 1841 N N . PRO A 1 234 ? -20.373 11.840 34.363 1.00 97.88 234 PRO A N 1
ATOM 1842 C CA . PRO A 1 234 ? -19.671 11.713 33.091 1.00 97.88 234 PRO A CA 1
ATOM 1843 C C . PRO A 1 234 ? -20.566 10.988 32.071 1.00 97.88 234 PRO A C 1
ATOM 1845 O O . PRO A 1 234 ? -21.759 10.804 32.288 1.00 97.88 234 PRO A O 1
ATOM 1848 N N . ALA A 1 235 ? -20.001 10.520 30.957 1.00 98.06 235 ALA A N 1
ATOM 1849 C CA . ALA A 1 235 ? -20.662 9.464 30.195 1.00 98.06 235 ALA A CA 1
ATOM 1850 C C . ALA A 1 235 ? -20.604 8.179 31.038 1.00 98.06 235 ALA A C 1
ATOM 1852 O O . ALA A 1 235 ? -19.530 7.602 31.218 1.00 98.06 235 ALA A O 1
ATOM 1853 N N . THR A 1 236 ? -21.726 7.763 31.619 1.00 98.12 236 THR A N 1
ATOM 1854 C CA . THR A 1 236 ? -21.705 6.714 32.652 1.00 98.12 236 THR A CA 1
ATOM 1855 C C . THR A 1 236 ? -21.560 5.308 32.082 1.00 98.12 236 THR A C 1
ATOM 1857 O O . THR A 1 236 ? -21.156 4.401 32.806 1.00 98.12 236 THR A O 1
ATOM 1860 N N . HIS A 1 237 ? -21.817 5.126 30.785 1.00 97.12 237 HIS A N 1
ATOM 1861 C CA . HIS A 1 237 ? -21.378 3.935 30.069 1.00 97.12 237 HIS A CA 1
ATOM 1862 C C . HIS A 1 237 ? -19.870 4.038 29.799 1.00 97.12 237 HIS A C 1
ATOM 1864 O O . HIS A 1 237 ? -19.416 4.975 29.134 1.00 97.12 237 HIS A O 1
ATOM 1870 N N . ASP A 1 238 ? -19.100 3.062 30.279 1.00 95.50 238 ASP A N 1
ATOM 1871 C CA . ASP A 1 238 ? -17.644 2.975 30.117 1.00 95.50 238 ASP A CA 1
ATOM 1872 C C . ASP A 1 238 ? -17.183 3.227 28.675 1.00 95.50 238 ASP A C 1
ATOM 1874 O O . ASP A 1 238 ? -16.280 4.025 28.432 1.00 95.50 238 ASP A O 1
ATOM 1878 N N . THR A 1 239 ? -17.870 2.655 27.692 1.00 95.06 239 THR A N 1
ATOM 1879 C CA . THR A 1 239 ? -17.512 2.817 26.291 1.00 95.06 239 THR A CA 1
ATOM 1880 C C . THR A 1 239 ? -17.850 4.213 25.791 1.00 95.06 239 THR A C 1
ATOM 1882 O O . THR A 1 239 ? -17.091 4.775 25.008 1.00 95.06 239 THR A O 1
ATOM 1885 N N . ALA A 1 240 ? -18.942 4.830 26.249 1.00 96.75 240 ALA A N 1
ATOM 1886 C CA . ALA A 1 240 ? -19.226 6.226 25.912 1.00 96.75 240 ALA A CA 1
ATOM 1887 C C . ALA A 1 240 ? -18.122 7.156 26.437 1.00 96.75 240 ALA A C 1
ATOM 1889 O O . ALA A 1 240 ? -17.701 8.067 25.720 1.00 96.75 240 ALA A O 1
ATOM 1890 N N . SER A 1 241 ? -17.611 6.877 27.639 1.00 97.19 241 SER A N 1
ATOM 1891 C CA . SER A 1 241 ? -16.451 7.572 28.193 1.00 97.19 241 SER A CA 1
ATOM 1892 C C . SER A 1 241 ? -15.189 7.284 27.376 1.00 97.19 241 SER A C 1
ATOM 1894 O O . SER A 1 241 ? -14.522 8.219 26.950 1.00 97.19 241 SER A O 1
ATOM 1896 N N . ALA A 1 242 ? -14.904 6.030 27.026 1.00 95.81 242 ALA A N 1
ATOM 1897 C CA . ALA A 1 242 ? -13.742 5.681 26.209 1.00 95.81 242 ALA A CA 1
ATOM 1898 C C . ALA A 1 242 ? -13.734 6.413 24.852 1.00 95.81 242 ALA A C 1
ATOM 1900 O O . ALA A 1 242 ? -12.724 7.001 24.462 1.00 95.81 242 ALA A O 1
ATOM 1901 N N . ILE A 1 243 ? -14.880 6.464 24.161 1.00 95.69 243 ILE A N 1
ATOM 1902 C CA . ILE A 1 243 ? -15.024 7.177 22.881 1.00 95.69 243 ILE A CA 1
ATOM 1903 C C . ILE A 1 243 ? -14.884 8.695 23.044 1.00 95.69 243 ILE A C 1
ATOM 1905 O O . ILE A 1 243 ? -14.418 9.375 22.126 1.00 95.69 243 ILE A O 1
ATOM 1909 N N . ALA A 1 244 ? -15.212 9.263 24.204 1.00 95.56 244 ALA A N 1
ATOM 1910 C CA . ALA A 1 244 ? -14.967 10.680 24.471 1.00 95.56 244 ALA A CA 1
ATOM 1911 C C . ALA A 1 244 ? -13.464 11.028 24.358 1.00 95.56 244 ALA A C 1
ATOM 1913 O O . ALA A 1 244 ? -13.130 12.109 23.872 1.00 95.56 244 ALA A O 1
ATOM 1914 N N . ALA A 1 245 ? -12.574 10.081 24.677 1.00 95.06 245 ALA A N 1
ATOM 1915 C CA . ALA A 1 245 ? -11.119 10.214 24.588 1.00 95.06 245 ALA A CA 1
ATOM 1916 C C . ALA A 1 245 ? -10.495 9.720 23.265 1.00 95.06 245 ALA A C 1
ATOM 1918 O O . ALA A 1 245 ? -9.285 9.523 23.204 1.00 95.06 245 ALA A O 1
ATOM 1919 N N . LEU A 1 246 ? -11.264 9.505 22.193 1.00 93.06 246 LEU A N 1
ATOM 1920 C CA . LEU A 1 246 ? -10.694 9.035 20.923 1.00 93.06 246 LEU A CA 1
ATOM 1921 C C . LEU A 1 246 ? -9.740 10.095 20.309 1.00 93.06 246 LEU A C 1
ATOM 1923 O O . LEU A 1 246 ? -10.198 11.205 20.027 1.00 93.06 246 LEU A O 1
ATOM 1927 N N . PRO A 1 247 ? -8.451 9.804 20.037 1.00 86.81 247 PRO A N 1
ATOM 1928 C CA . PRO A 1 247 ? -7.475 10.801 19.564 1.00 86.81 247 PRO A CA 1
ATOM 1929 C C . PRO A 1 247 ? -7.600 11.153 18.064 1.00 86.81 247 PRO A C 1
ATOM 1931 O O . PRO A 1 247 ? -6.618 11.490 17.396 1.00 86.81 247 PRO A O 1
ATOM 1934 N N . GLU A 1 248 ? -8.809 11.109 17.503 1.00 78.19 248 GLU A N 1
ATOM 1935 C CA . GLU A 1 248 ? -9.033 11.247 16.065 1.00 78.19 248 GLU A CA 1
ATOM 1936 C C . GLU A 1 248 ? -8.910 12.700 15.557 1.00 78.19 248 GLU A C 1
ATOM 1938 O O . GLU A 1 248 ? -9.241 13.673 16.240 1.00 78.19 248 GLU A O 1
ATOM 1943 N N . LYS A 1 249 ? -8.418 12.853 14.321 1.00 68.50 249 LYS A N 1
ATOM 1944 C CA . LYS A 1 249 ? -8.438 14.121 13.559 1.00 68.50 249 LYS A CA 1
ATOM 1945 C C . LYS A 1 249 ? -9.619 14.196 12.588 1.00 68.50 249 LYS A C 1
ATOM 1947 O O . LYS A 1 249 ? -10.094 15.281 12.270 1.00 68.50 249 LYS A O 1
ATOM 1952 N N . GLN A 1 250 ? -10.047 13.038 12.107 1.00 73.00 250 GLN A N 1
ATOM 1953 C CA . GLN A 1 250 ? -11.077 12.821 11.100 1.00 73.00 250 GLN A CA 1
ATOM 1954 C C . GLN A 1 250 ? -11.915 11.622 11.533 1.00 73.00 250 GLN A C 1
ATOM 1956 O O . GLN A 1 250 ? -11.422 10.802 12.303 1.00 73.00 250 GLN A O 1
ATOM 1961 N N . THR A 1 251 ? -13.153 11.511 11.047 1.00 81.69 251 THR A N 1
ATOM 1962 C CA . THR A 1 251 ? -14.024 10.387 11.412 1.00 81.69 251 THR A CA 1
ATOM 1963 C C . THR A 1 251 ? -13.346 9.064 11.068 1.00 81.69 251 THR A C 1
ATOM 1965 O O . THR A 1 251 ? -13.041 8.808 9.904 1.00 81.69 251 THR A O 1
ATOM 1968 N N . SER A 1 252 ? -13.147 8.229 12.079 1.00 92.44 252 SER A N 1
ATOM 1969 C CA . SER A 1 252 ? -12.566 6.893 11.951 1.00 92.44 252 SER A CA 1
ATOM 1970 C C . SER A 1 252 ? -13.530 5.835 12.482 1.00 92.44 252 SER A C 1
ATOM 1972 O O . SER A 1 252 ? -14.469 6.159 13.215 1.00 92.44 252 SER A O 1
ATOM 1974 N N . VAL A 1 253 ? -13.313 4.573 12.107 1.00 97.06 253 VAL A N 1
ATOM 1975 C CA . VAL A 1 253 ? -13.910 3.474 12.872 1.00 97.06 253 VAL A CA 1
ATOM 1976 C C . VAL A 1 253 ? -13.156 3.391 14.193 1.00 97.06 253 VAL A C 1
ATOM 1978 O O . VAL A 1 253 ? -11.931 3.487 14.211 1.00 97.06 253 VAL A O 1
ATOM 1981 N N . TYR A 1 254 ? -13.863 3.215 15.299 1.00 96.88 254 TYR A N 1
ATOM 1982 C CA . TYR A 1 254 ? -13.257 2.921 16.591 1.00 96.88 254 TYR A CA 1
ATOM 1983 C C . TYR A 1 254 ? -13.564 1.488 17.020 1.00 96.88 254 TYR A C 1
ATOM 1985 O O . TYR A 1 254 ? -14.590 0.9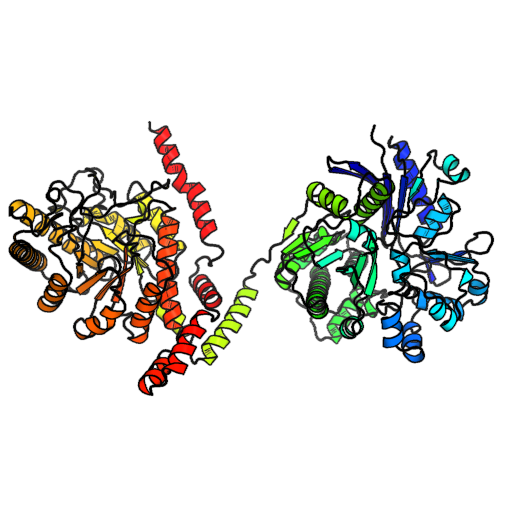29 16.639 1.00 96.88 254 TYR A O 1
ATOM 1993 N N . ILE A 1 255 ? -12.713 0.932 17.879 1.00 96.62 255 ILE A N 1
ATOM 1994 C CA . ILE A 1 255 ? -12.943 -0.288 18.648 1.00 96.62 255 ILE A CA 1
ATOM 1995 C C . ILE A 1 255 ? -12.568 0.014 20.100 1.00 96.62 255 ILE A C 1
ATOM 1997 O O . ILE A 1 255 ? -11.391 0.170 20.431 1.00 96.62 255 ILE A O 1
ATOM 2001 N N . SER A 1 256 ? -13.568 0.091 20.977 1.00 95.19 256 SER A N 1
ATOM 2002 C CA . SER A 1 256 ? -13.331 0.053 22.423 1.00 95.19 256 SER A CA 1
ATOM 2003 C C . SER A 1 256 ? -13.185 -1.406 22.825 1.00 95.19 256 SER A C 1
ATOM 2005 O O . SER A 1 256 ? -14.187 -2.116 22.886 1.00 95.19 256 SER A O 1
ATOM 2007 N N . SER A 1 257 ? -11.946 -1.876 22.994 1.00 92.12 257 SER A N 1
ATOM 2008 C CA . SER A 1 257 ? -11.641 -3.300 23.147 1.00 92.12 257 SER A CA 1
ATOM 2009 C C . SER A 1 257 ? -11.264 -3.643 24.589 1.00 92.12 257 SER A C 1
ATOM 2011 O O . SER A 1 257 ? -10.170 -3.339 25.070 1.00 92.12 257 SER A O 1
ATOM 2013 N N . GLY A 1 258 ? -12.194 -4.296 25.279 1.00 88.38 258 GLY A N 1
ATOM 2014 C CA . GLY A 1 258 ? -12.034 -4.886 26.605 1.00 88.38 258 GLY A CA 1
ATOM 2015 C C . GLY A 1 258 ? -12.712 -6.255 26.656 1.00 88.38 258 GLY A C 1
ATOM 2016 O O . GLY A 1 258 ? -12.641 -7.026 25.698 1.00 88.38 258 GLY A O 1
ATOM 2017 N N . THR A 1 259 ? -13.397 -6.566 27.760 1.00 87.00 259 THR A N 1
ATOM 2018 C CA . THR A 1 259 ? -14.230 -7.781 27.876 1.00 87.00 259 THR A CA 1
ATOM 2019 C C . THR A 1 259 ? -15.249 -7.868 26.734 1.00 87.00 259 THR A C 1
ATOM 2021 O O . THR A 1 259 ? -15.437 -8.934 26.154 1.00 87.00 259 THR A O 1
ATOM 2024 N N . TRP A 1 260 ? -15.831 -6.727 26.368 1.00 92.06 260 TRP A N 1
ATOM 2025 C CA . TRP A 1 260 ? -16.550 -6.513 25.116 1.00 92.06 260 TRP A CA 1
ATOM 2026 C C . TRP A 1 260 ? -15.681 -5.699 24.162 1.00 92.06 260 TRP A C 1
ATOM 2028 O O . TRP A 1 260 ? -14.876 -4.881 24.604 1.00 92.06 260 TRP A O 1
ATOM 2038 N N . SER A 1 261 ? -15.844 -5.915 22.861 1.00 94.62 261 SER A N 1
ATOM 2039 C CA . SER A 1 261 ? -15.282 -5.054 21.826 1.00 94.62 261 SER A CA 1
ATOM 2040 C C . SER A 1 261 ? -16.406 -4.345 21.089 1.00 94.62 261 SER A C 1
ATOM 2042 O O . SER A 1 261 ? -17.175 -4.957 20.354 1.00 94.62 261 SER A O 1
ATOM 2044 N N . LEU A 1 262 ? -16.523 -3.042 21.323 1.00 96.56 262 LEU A N 1
ATOM 2045 C CA . LEU A 1 262 ? -17.559 -2.209 20.723 1.00 96.56 262 LEU A CA 1
ATOM 2046 C C . LEU A 1 262 ? -16.960 -1.482 19.527 1.00 96.56 262 LEU A C 1
ATOM 2048 O O . LEU A 1 262 ? -16.147 -0.568 19.697 1.00 96.56 262 LEU A O 1
ATOM 2052 N N . ILE A 1 263 ? -17.364 -1.901 18.331 1.00 97.69 263 ILE A N 1
ATOM 2053 C CA . ILE A 1 263 ? -16.857 -1.378 17.063 1.00 97.69 263 ILE A CA 1
ATOM 2054 C C . ILE A 1 263 ? -17.884 -0.469 16.401 1.00 97.69 263 ILE A C 1
ATOM 2056 O O . ILE A 1 263 ? -19.037 -0.861 16.226 1.00 97.69 263 ILE A O 1
ATOM 2060 N N . GLY A 1 264 ? -17.499 0.752 16.040 1.00 97.38 264 GLY A N 1
ATOM 2061 C CA . GLY A 1 264 ? -18.467 1.715 15.531 1.00 97.38 264 GLY A CA 1
ATOM 2062 C C . GLY A 1 264 ? -17.888 3.028 15.041 1.00 97.38 264 GLY A C 1
ATOM 2063 O O . GLY A 1 264 ? -16.683 3.184 14.865 1.00 97.38 264 GLY A O 1
ATOM 2064 N N . ILE A 1 265 ? -18.796 3.972 14.812 1.00 96.56 265 ILE A N 1
ATOM 2065 C CA . ILE A 1 265 ? -18.520 5.344 14.386 1.00 96.56 265 ILE A CA 1
ATOM 2066 C C . ILE A 1 265 ? -19.376 6.313 15.200 1.00 96.56 265 ILE A C 1
ATOM 2068 O O . ILE A 1 265 ? -20.474 5.980 15.652 1.00 96.56 265 ILE A O 1
ATOM 2072 N N . GLU A 1 266 ? -18.900 7.543 15.363 1.00 93.94 266 GLU A N 1
ATOM 2073 C CA . GLU A 1 266 ? -19.724 8.618 15.908 1.00 93.94 266 GLU A CA 1
ATOM 2074 C C . GLU A 1 266 ? -20.416 9.416 14.807 1.00 93.94 266 GLU A C 1
ATOM 2076 O O . GLU A 1 266 ? -19.784 9.933 13.885 1.00 93.94 266 GLU A O 1
ATOM 2081 N N . ASN A 1 267 ? -21.720 9.597 14.979 1.00 92.25 267 ASN A N 1
ATOM 2082 C CA . ASN A 1 267 ? -22.586 10.393 14.128 1.00 92.25 267 ASN A CA 1
ATOM 2083 C C . ASN A 1 267 ? -23.289 11.486 14.941 1.00 92.25 267 ASN A C 1
ATOM 2085 O O . ASN A 1 267 ? -23.344 11.463 16.171 1.00 92.25 267 ASN A O 1
ATOM 2089 N N . ARG A 1 268 ? -23.866 12.469 14.246 1.00 91.75 268 ARG A N 1
ATOM 2090 C CA . ARG A 1 268 ? -24.753 13.475 14.864 1.00 91.75 268 ARG A CA 1
ATOM 2091 C C . ARG A 1 268 ? -26.218 13.032 14.890 1.00 91.75 268 ARG A C 1
ATOM 2093 O O . ARG A 1 268 ? -26.993 13.536 15.698 1.00 91.75 268 ARG A O 1
ATOM 2100 N N . THR A 1 269 ? -26.577 12.085 14.031 1.00 93.88 269 THR A N 1
ATOM 2101 C CA . THR A 1 269 ? -27.924 11.534 13.873 1.00 93.88 269 THR A CA 1
ATOM 2102 C C . THR A 1 269 ? -27.870 10.008 13.907 1.00 93.88 269 THR A C 1
ATOM 2104 O O . THR A 1 269 ? -26.873 9.438 13.457 1.00 93.88 269 THR A O 1
ATOM 2107 N N . PRO A 1 270 ? -28.912 9.337 14.421 1.00 95.75 270 PRO A N 1
ATOM 2108 C CA . PRO A 1 270 ? -28.967 7.881 14.430 1.00 95.75 270 PRO A CA 1
ATOM 2109 C C . PRO A 1 270 ? -29.140 7.307 13.018 1.00 95.75 270 PRO A C 1
ATOM 2111 O O . PRO A 1 270 ? -29.738 7.941 12.146 1.00 95.75 270 PRO A O 1
ATOM 2114 N N . ILE A 1 271 ? -28.643 6.088 12.810 1.00 95.62 271 ILE A N 1
ATOM 2115 C CA . ILE A 1 271 ? -28.844 5.289 11.600 1.00 95.62 271 ILE A CA 1
ATOM 2116 C C . ILE A 1 271 ? -29.771 4.123 11.956 1.00 95.62 271 ILE A C 1
ATOM 2118 O O . ILE A 1 271 ? -29.333 3.087 12.453 1.00 95.62 271 ILE A O 1
ATOM 2122 N N . CYS A 1 272 ? -31.065 4.293 11.681 1.00 95.56 272 CYS A N 1
ATOM 2123 C CA . CYS A 1 272 ? -32.101 3.283 11.936 1.00 95.56 272 CYS A CA 1
ATOM 2124 C C . CYS A 1 272 ? -32.551 2.571 10.645 1.00 95.56 272 CYS A C 1
ATOM 2126 O O . CYS A 1 272 ? -33.722 2.233 10.487 1.00 95.56 272 CYS A O 1
ATOM 2128 N N . SER A 1 273 ? -31.645 2.395 9.675 1.00 94.94 273 SER A N 1
ATOM 2129 C CA . SER A 1 273 ? -31.979 1.763 8.394 1.00 94.94 273 SER A CA 1
ATOM 2130 C C . SER A 1 273 ? -32.296 0.272 8.561 1.00 94.94 273 SER A C 1
ATOM 2132 O O . SER A 1 273 ? -31.853 -0.383 9.506 1.00 94.94 273 SER A O 1
ATOM 2134 N N . GLN A 1 274 ? -33.022 -0.306 7.600 1.00 95.12 274 GLN A N 1
ATOM 2135 C CA . GLN A 1 274 ? -33.299 -1.746 7.599 1.00 95.12 274 GLN A CA 1
ATOM 2136 C C . GLN A 1 274 ? -32.009 -2.581 7.546 1.00 95.12 274 GLN A C 1
ATOM 2138 O O . GLN A 1 274 ? -31.943 -3.642 8.162 1.00 95.12 274 GLN A O 1
ATOM 2143 N N . GLN A 1 275 ? -30.976 -2.088 6.857 1.00 96.06 275 GLN A N 1
ATOM 2144 C CA . GLN A 1 275 ? -29.664 -2.731 6.805 1.00 96.06 275 GLN A CA 1
ATOM 2145 C C . GLN A 1 275 ? -28.965 -2.695 8.171 1.00 96.06 275 GLN A C 1
ATOM 2147 O O . GLN A 1 275 ? -28.453 -3.723 8.608 1.00 96.06 275 GLN A O 1
ATOM 2152 N N . ALA A 1 276 ? -29.016 -1.563 8.884 1.00 97.19 276 ALA A N 1
ATOM 2153 C CA . ALA A 1 276 ? -28.494 -1.450 10.246 1.00 97.19 276 ALA A CA 1
ATOM 2154 C C . ALA A 1 276 ? -29.203 -2.405 11.219 1.00 97.19 276 ALA A C 1
ATOM 2156 O O . ALA A 1 276 ? -28.542 -3.106 11.987 1.00 97.19 276 ALA A O 1
ATOM 2157 N N . MET A 1 277 ? -30.533 -2.510 11.121 1.00 96.81 277 MET A N 1
ATOM 2158 C CA . MET A 1 277 ? -31.324 -3.465 11.903 1.00 96.81 277 MET A CA 1
ATOM 2159 C C . MET A 1 277 ? -30.947 -4.918 11.594 1.00 96.81 277 MET A C 1
ATOM 2161 O O . MET A 1 277 ? -30.797 -5.731 12.507 1.00 96.81 277 MET A O 1
ATOM 2165 N N . ALA A 1 278 ? -30.823 -5.265 10.309 1.00 95.94 278 ALA A N 1
ATOM 2166 C CA . ALA A 1 278 ? -30.494 -6.620 9.873 1.00 95.94 278 ALA A CA 1
ATOM 2167 C C . ALA A 1 278 ? -29.089 -7.032 10.331 1.00 95.94 278 ALA A C 1
ATOM 2169 O O . ALA A 1 278 ? -28.903 -8.153 10.797 1.00 95.94 278 ALA A O 1
ATOM 2170 N N . ALA A 1 279 ? -28.136 -6.101 10.275 1.00 95.62 279 ALA A N 1
ATOM 2171 C CA . ALA A 1 279 ? -26.788 -6.287 10.790 1.00 95.62 279 ALA A CA 1
ATOM 2172 C C . ALA A 1 279 ? -26.699 -6.167 12.326 1.00 95.62 279 ALA A C 1
ATOM 2174 O O . ALA A 1 279 ? -25.624 -6.378 12.873 1.00 95.62 279 ALA A O 1
ATOM 2175 N N . ASN A 1 280 ? -27.800 -5.881 13.033 1.00 95.75 280 ASN A N 1
ATOM 2176 C CA . ASN A 1 280 ? -27.876 -5.746 14.494 1.00 95.75 280 ASN A CA 1
ATOM 2177 C C . ASN A 1 280 ? -26.957 -4.652 15.081 1.00 95.75 280 ASN A C 1
ATOM 2179 O O . ASN A 1 280 ? -26.349 -4.846 16.134 1.00 95.75 280 ASN A O 1
ATOM 2183 N N . PHE A 1 281 ? -26.844 -3.506 14.403 1.00 97.75 281 PHE A N 1
ATOM 2184 C CA . PHE A 1 281 ? -26.167 -2.322 14.946 1.00 97.75 281 PHE A CA 1
ATOM 2185 C C . PHE A 1 281 ? -27.062 -1.570 15.933 1.00 97.75 281 PHE A C 1
ATOM 2187 O O . PHE A 1 281 ? -28.283 -1.570 15.799 1.00 97.75 281 PHE A O 1
ATOM 2194 N N . THR A 1 282 ? -26.454 -0.888 16.895 1.00 98.00 282 THR A N 1
ATOM 2195 C CA . THR A 1 282 ? -27.127 -0.072 17.908 1.00 98.00 282 THR A CA 1
ATOM 2196 C C . THR A 1 282 ? -26.775 1.408 17.757 1.00 98.00 282 THR A C 1
ATOM 2198 O O . THR A 1 282 ? -25.708 1.753 17.248 1.00 98.00 282 THR A O 1
ATOM 2201 N N . ASN A 1 283 ? -27.679 2.282 18.201 1.00 97.94 283 ASN A N 1
ATOM 2202 C CA . ASN A 1 283 ? -27.536 3.735 18.224 1.00 97.94 283 ASN A CA 1
ATOM 2203 C C . ASN A 1 283 ? -27.530 4.226 19.673 1.00 97.94 283 ASN A C 1
ATOM 2205 O O . ASN A 1 283 ? -28.560 4.628 20.210 1.00 97.94 283 ASN A O 1
ATOM 2209 N N . GLU A 1 284 ? -26.364 4.205 20.307 1.00 97.62 284 GLU A N 1
ATOM 2210 C CA . GLU A 1 284 ? -26.230 4.611 21.706 1.00 97.62 284 GLU A CA 1
ATOM 2211 C C . GLU A 1 284 ? -25.825 6.085 21.832 1.00 97.62 284 GLU A C 1
ATOM 2213 O O . GLU A 1 284 ? -25.157 6.649 20.968 1.00 97.62 284 GLU A O 1
ATOM 2218 N N . GLY A 1 285 ? -26.189 6.735 22.932 1.00 96.62 285 GLY A N 1
ATOM 2219 C CA . GLY A 1 285 ? -25.788 8.105 23.226 1.00 96.62 285 GLY A CA 1
ATOM 2220 C C . GLY A 1 285 ? -24.275 8.244 23.418 1.00 96.62 285 GLY A C 1
ATOM 2221 O O . GLY A 1 285 ? -23.609 7.341 23.931 1.00 96.62 285 GLY A O 1
ATOM 2222 N N . GLY A 1 286 ? -23.734 9.395 23.021 1.00 96.00 286 GLY A N 1
ATOM 2223 C CA . GLY A 1 286 ? -22.355 9.817 23.270 1.00 96.00 286 GLY A CA 1
ATOM 2224 C C . GLY A 1 286 ? -22.270 11.253 23.800 1.00 96.00 286 GLY A C 1
ATOM 2225 O O . GLY A 1 286 ? -23.266 11.981 23.864 1.00 96.00 286 GLY A O 1
ATOM 2226 N N . VAL A 1 287 ? -21.059 11.672 24.169 1.00 95.56 287 VAL A N 1
ATOM 2227 C CA . VAL A 1 287 ? -20.784 13.012 24.713 1.00 95.56 287 VAL A CA 1
ATOM 2228 C C . VAL A 1 287 ? -21.082 14.098 23.671 1.00 95.56 287 VAL A C 1
ATOM 2230 O O . VAL A 1 287 ? -20.824 13.936 22.478 1.00 95.56 287 VAL A O 1
ATOM 2233 N N . GLY A 1 288 ? -21.649 15.228 24.108 1.00 91.56 288 GLY A N 1
ATOM 2234 C CA . GLY A 1 288 ? -21.975 16.345 23.213 1.00 91.56 288 GLY A CA 1
ATOM 2235 C C . GLY A 1 288 ? -23.122 16.036 22.244 1.00 91.56 288 GLY A C 1
ATOM 2236 O O . GLY A 1 288 ? -23.084 16.453 21.082 1.00 91.56 288 GLY A O 1
ATOM 2237 N N . SER A 1 289 ? -24.127 15.278 22.707 1.00 87.12 289 SER A N 1
ATOM 2238 C CA . SER A 1 289 ? -25.316 14.871 21.935 1.00 87.12 289 SER A CA 1
ATOM 2239 C C . SER A 1 289 ? -25.026 14.040 20.677 1.00 87.12 289 SER A C 1
ATOM 2241 O O . SER A 1 289 ? -25.879 13.952 19.785 1.00 87.12 289 SER A O 1
ATOM 2243 N N . ARG A 1 290 ? -23.834 13.437 20.598 1.00 93.19 290 ARG A N 1
ATOM 2244 C CA . ARG A 1 290 ? -23.440 12.502 19.539 1.00 93.19 290 ARG A CA 1
ATOM 2245 C C . ARG A 1 290 ? -24.167 11.164 19.696 1.00 93.19 290 ARG A C 1
ATOM 2247 O O . ARG A 1 290 ? -24.688 10.848 20.765 1.00 93.19 290 ARG A O 1
ATOM 2254 N N . ILE A 1 291 ? -24.196 10.396 18.614 1.00 95.69 291 ILE A N 1
ATOM 2255 C CA . ILE A 1 291 ? -24.705 9.028 18.556 1.00 95.69 291 ILE A CA 1
ATOM 2256 C C . ILE A 1 291 ? -23.548 8.112 18.179 1.00 95.69 291 ILE A C 1
ATOM 2258 O O . ILE A 1 291 ? -22.884 8.323 17.167 1.00 95.69 291 ILE A O 1
ATOM 2262 N N . ARG A 1 292 ? -23.319 7.096 18.994 1.00 97.06 292 ARG A N 1
ATOM 2263 C CA . ARG A 1 292 ? -22.372 6.014 18.772 1.00 97.06 292 ARG A CA 1
ATOM 2264 C C . ARG A 1 292 ? -23.106 4.902 18.021 1.00 97.06 292 ARG A C 1
ATOM 2266 O O . ARG A 1 292 ? -23.871 4.147 18.618 1.00 97.06 292 ARG A O 1
ATOM 2273 N N . PHE A 1 293 ? -22.916 4.857 16.703 1.00 97.56 293 PHE A N 1
ATOM 2274 C CA . PHE A 1 293 ? -23.446 3.798 15.848 1.00 97.56 293 PHE A CA 1
ATOM 2275 C C . PHE A 1 293 ? -22.457 2.636 15.849 1.00 97.56 293 PHE A C 1
ATOM 2277 O O . PHE A 1 293 ? -21.382 2.747 15.256 1.00 97.56 293 PHE A O 1
ATOM 2284 N N . LEU A 1 294 ? -22.780 1.561 16.565 1.00 97.69 294 LEU A N 1
ATOM 2285 C CA . LEU A 1 294 ? -21.817 0.501 16.861 1.00 97.69 294 LEU A CA 1
ATOM 2286 C C . LEU A 1 294 ? -22.433 -0.893 16.849 1.00 97.69 294 LEU A C 1
ATOM 2288 O O . LEU A 1 294 ? -23.651 -1.060 16.887 1.00 97.69 294 LEU A O 1
ATOM 2292 N N . LYS A 1 295 ? -21.567 -1.899 16.825 1.00 96.06 295 LYS A N 1
ATOM 2293 C CA . LYS A 1 295 ? -21.894 -3.297 17.076 1.00 96.06 295 LYS A CA 1
ATOM 2294 C C . LYS A 1 295 ? -21.177 -3.760 18.343 1.00 96.06 295 LYS A C 1
ATOM 2296 O O . LYS A 1 295 ? -20.002 -3.455 18.547 1.00 96.06 295 LYS A O 1
ATOM 2301 N N . ASN A 1 296 ? -21.911 -4.480 19.186 1.00 94.56 296 ASN A N 1
ATOM 2302 C CA . ASN A 1 296 ? -21.373 -5.147 20.365 1.00 94.56 296 ASN A CA 1
ATOM 2303 C C . ASN A 1 296 ? -20.832 -6.511 19.943 1.00 94.56 296 ASN A C 1
ATOM 2305 O O . ASN A 1 296 ? -21.618 -7.325 19.466 1.00 94.56 296 ASN A O 1
ATOM 2309 N N . ILE A 1 297 ? -19.527 -6.727 20.120 1.00 94.44 297 ILE A N 1
ATOM 2310 C CA . ILE A 1 297 ? -18.863 -8.009 19.873 1.00 94.44 297 ILE A CA 1
ATOM 2311 C C . ILE A 1 297 ? -18.320 -8.532 21.197 1.00 94.44 297 ILE A C 1
ATOM 2313 O O . ILE A 1 297 ? -17.721 -7.780 21.976 1.00 94.44 297 ILE A O 1
ATOM 2317 N N . MET A 1 298 ? -18.501 -9.818 21.465 1.00 90.06 298 MET A N 1
ATOM 2318 C CA . MET A 1 298 ? -17.858 -10.479 22.592 1.00 90.06 298 MET A CA 1
ATOM 2319 C C . MET A 1 298 ? -16.336 -10.407 22.419 1.00 90.06 298 MET A C 1
ATOM 2321 O O . MET A 1 298 ? -15.775 -11.017 21.521 1.00 90.06 298 MET A O 1
ATOM 2325 N N . GLY A 1 299 ? -15.677 -9.590 23.243 1.00 91.12 299 GLY A N 1
ATOM 2326 C CA . GLY A 1 299 ? -14.280 -9.203 23.066 1.00 91.12 299 GLY A CA 1
ATOM 2327 C C . GLY A 1 299 ? -13.309 -10.178 23.726 1.00 91.12 299 GLY A C 1
ATOM 2328 O O . GLY A 1 299 ? -13.330 -11.386 23.503 1.00 91.12 299 GLY A O 1
ATOM 2329 N N . LEU A 1 300 ? -12.453 -9.652 24.602 1.00 90.38 300 LEU A N 1
ATOM 2330 C CA . LEU A 1 300 ? -11.433 -10.434 25.305 1.00 90.38 300 LEU A CA 1
ATOM 2331 C C . LEU A 1 300 ? -12.009 -11.365 26.389 1.00 90.38 300 LEU A C 1
ATOM 2333 O O . LEU A 1 300 ? -11.254 -12.090 27.030 1.00 90.38 300 LEU A O 1
ATOM 2337 N N . TRP A 1 301 ? -13.330 -11.393 26.585 1.00 90.94 301 TRP A N 1
ATOM 2338 C CA . TRP A 1 301 ? -13.999 -12.308 27.514 1.00 90.94 301 TRP A CA 1
ATOM 2339 C C . TRP A 1 301 ? -13.626 -13.778 27.283 1.00 90.94 301 TRP A C 1
ATOM 2341 O O . TRP A 1 301 ? -13.297 -14.490 28.229 1.00 90.94 301 TRP A O 1
ATOM 2351 N N . MET A 1 302 ? -13.630 -14.232 26.026 1.00 93.94 302 MET A N 1
ATOM 2352 C CA . MET A 1 302 ? -13.352 -15.636 25.713 1.00 93.94 302 MET A CA 1
ATOM 2353 C C . MET A 1 302 ? -11.931 -16.029 26.123 1.00 93.94 302 MET A C 1
ATOM 2355 O O . MET A 1 302 ? -11.735 -17.070 26.745 1.00 93.94 302 MET A O 1
ATOM 2359 N N . ILE A 1 303 ? -10.939 -15.176 25.838 1.00 93.19 303 ILE A N 1
ATOM 2360 C CA . ILE A 1 303 ? -9.546 -15.465 26.201 1.00 93.19 303 ILE A CA 1
ATOM 2361 C C . ILE A 1 303 ? -9.307 -15.344 27.711 1.00 93.19 303 ILE A C 1
ATOM 2363 O O . ILE A 1 303 ? -8.488 -16.083 28.249 1.00 93.19 303 ILE A O 1
ATOM 2367 N N . GLN A 1 304 ? -10.044 -14.471 28.407 1.00 91.38 304 GLN A N 1
ATOM 2368 C CA . GLN A 1 304 ? -10.034 -14.386 29.873 1.00 91.38 304 GLN A CA 1
ATOM 2369 C C . GLN A 1 304 ? -10.526 -15.693 30.508 1.00 91.38 304 GLN A C 1
ATOM 2371 O O . GLN A 1 304 ? -9.869 -16.231 31.399 1.00 91.38 304 GLN A O 1
ATOM 2376 N N . GLU A 1 305 ? -11.630 -16.253 30.012 1.00 92.75 305 GLU A N 1
ATOM 2377 C CA . GLU A 1 305 ? -12.145 -17.528 30.521 1.00 92.75 305 GLU A CA 1
ATOM 2378 C C . GLU A 1 305 ? -11.244 -18.710 30.154 1.00 92.75 305 GLU A C 1
ATOM 2380 O O . GLU A 1 305 ? -11.004 -19.574 30.996 1.00 92.75 305 GLU A O 1
ATOM 2385 N N . VAL A 1 306 ? -10.675 -18.734 28.944 1.00 95.12 306 VAL A N 1
ATOM 2386 C CA . VAL A 1 306 ? -9.680 -19.753 28.573 1.00 95.12 306 VAL A CA 1
ATOM 2387 C C . VAL A 1 306 ? -8.452 -19.671 29.479 1.00 95.12 306 VAL A C 1
ATOM 2389 O O . VAL A 1 306 ? -8.038 -20.691 30.019 1.00 95.12 306 VAL A O 1
ATOM 2392 N N . GLN A 1 307 ? -7.899 -18.478 29.717 1.00 94.06 307 GLN A N 1
ATOM 2393 C CA . GLN A 1 307 ? -6.773 -18.290 30.638 1.00 94.06 307 GLN A CA 1
ATOM 2394 C C . GLN A 1 307 ? -7.095 -18.829 32.041 1.00 94.06 307 GLN A C 1
ATOM 2396 O O . GLN A 1 307 ? -6.249 -19.481 32.648 1.00 94.06 307 GLN A O 1
ATOM 2401 N N . ARG A 1 308 ? -8.313 -18.579 32.541 1.00 90.75 308 ARG A N 1
ATOM 2402 C CA . ARG A 1 308 ? -8.772 -19.037 33.862 1.00 90.75 308 ARG A CA 1
ATOM 2403 C C . ARG A 1 308 ? -8.883 -20.561 33.961 1.00 90.75 308 ARG A C 1
ATOM 2405 O O . ARG A 1 308 ? -8.670 -21.110 35.039 1.00 90.75 308 ARG A O 1
ATOM 2412 N N . LEU A 1 309 ? -9.243 -21.226 32.864 1.00 94.06 309 LEU A N 1
ATOM 2413 C CA . LEU A 1 309 ? -9.464 -22.675 32.802 1.00 94.06 309 LEU A CA 1
ATOM 2414 C C . LEU A 1 309 ? -8.199 -23.472 32.455 1.00 94.06 309 LEU A C 1
ATOM 2416 O O . LEU A 1 309 ? -8.129 -24.667 32.744 1.00 94.06 309 LEU A O 1
ATOM 2420 N N . LEU A 1 310 ? -7.203 -22.841 31.831 1.00 94.88 310 LEU A N 1
ATOM 2421 C CA . LEU A 1 310 ? -5.957 -23.504 31.467 1.00 94.88 310 LEU A CA 1
ATOM 2422 C C . LEU A 1 310 ? -5.123 -23.880 32.706 1.00 94.88 310 LEU A C 1
ATOM 2424 O O . LEU A 1 310 ? -4.974 -23.077 33.629 1.00 94.88 310 LEU A O 1
ATOM 2428 N N . PRO A 1 311 ? -4.503 -25.074 32.724 1.00 88.50 311 PRO A N 1
ATOM 2429 C CA . PRO A 1 311 ? -3.538 -25.419 33.754 1.00 88.50 311 PRO A CA 1
ATOM 2430 C C . PRO A 1 311 ? -2.256 -24.585 33.595 1.00 88.50 311 PRO A C 1
ATOM 2432 O O . PRO A 1 311 ? -1.677 -24.486 32.510 1.00 88.50 311 PRO A O 1
ATOM 2435 N N . GLY A 1 312 ? -1.785 -24.019 34.710 1.00 80.19 312 GLY A N 1
ATOM 2436 C CA . GLY A 1 312 ? -0.614 -23.140 34.763 1.00 80.19 312 GLY A CA 1
ATOM 2437 C C . GLY A 1 312 ? -0.979 -21.653 34.735 1.00 80.19 312 GLY A C 1
ATOM 2438 O O . GLY A 1 312 ? -2.001 -21.248 34.196 1.00 80.19 312 GLY A O 1
ATOM 2439 N N . HIS A 1 313 ? -0.143 -20.813 35.343 1.00 85.88 313 HIS A N 1
ATOM 2440 C CA . HIS A 1 313 ? -0.376 -19.368 35.429 1.00 85.88 313 HIS A CA 1
ATOM 2441 C C . HIS A 1 313 ? 0.019 -18.658 34.125 1.00 85.88 313 HIS A C 1
ATOM 2443 O O . HIS A 1 313 ? 1.039 -17.972 34.065 1.00 85.88 313 HIS A O 1
ATOM 2449 N N . TRP A 1 314 ? -0.776 -18.844 33.071 1.00 92.44 314 TRP A N 1
ATOM 2450 C CA . TRP A 1 314 ? -0.586 -18.157 31.794 1.00 92.44 314 TRP A CA 1
ATOM 2451 C C . TRP A 1 314 ? -0.908 -16.671 31.922 1.00 92.44 314 TRP A C 1
ATOM 2453 O O . TRP A 1 314 ? -1.960 -16.293 32.429 1.00 92.44 314 TRP A O 1
ATOM 2463 N N . SER A 1 315 ? -0.036 -15.813 31.406 1.00 91.06 315 SER A N 1
ATOM 2464 C CA . SER A 1 315 ? -0.336 -14.399 31.168 1.00 91.06 315 SER A CA 1
ATOM 2465 C C . SER A 1 315 ? -0.927 -14.188 29.771 1.00 91.06 315 SER A C 1
ATOM 2467 O O . SER A 1 315 ? -0.661 -14.960 28.848 1.00 91.06 315 SER A O 1
ATOM 2469 N N . PHE A 1 316 ? -1.667 -13.093 29.569 1.00 87.88 316 PHE A N 1
ATOM 2470 C CA . PHE A 1 316 ? -2.165 -12.724 28.236 1.00 87.88 316 PHE A CA 1
ATOM 2471 C C . PHE A 1 316 ? -1.040 -12.526 27.214 1.00 87.88 316 PHE A C 1
ATOM 2473 O O . PHE A 1 316 ? -1.215 -12.868 26.049 1.00 87.88 316 PHE A O 1
ATOM 2480 N N . SER A 1 317 ? 0.131 -12.039 27.646 1.00 87.31 317 SER A N 1
ATOM 2481 C CA . SER A 1 317 ? 1.303 -11.921 26.771 1.00 87.31 317 SER A CA 1
ATOM 2482 C C . SER A 1 317 ? 1.812 -13.287 26.309 1.00 87.31 317 SER A C 1
ATOM 2484 O O . SER A 1 317 ? 2.176 -13.428 25.148 1.00 87.31 317 SER A O 1
ATOM 2486 N N . GLN A 1 318 ? 1.821 -14.294 27.190 1.00 92.19 318 GLN A N 1
ATOM 2487 C CA . GLN A 1 318 ? 2.225 -15.655 26.822 1.00 92.19 318 GLN A CA 1
ATOM 2488 C C . GLN A 1 318 ? 1.209 -16.312 25.887 1.00 92.19 318 GLN A C 1
ATOM 2490 O O . GLN A 1 318 ? 1.609 -16.981 24.943 1.00 92.19 318 GLN A O 1
ATOM 2495 N N . LEU A 1 319 ? -0.091 -16.098 26.112 1.00 93.25 319 LEU A N 1
ATOM 2496 C CA . LEU A 1 319 ? -1.136 -16.603 25.214 1.00 93.25 319 LEU A CA 1
ATOM 2497 C C . LEU A 1 319 ? -1.080 -15.935 23.835 1.00 93.25 319 LEU A C 1
ATOM 2499 O O . LEU A 1 319 ? -1.244 -16.617 22.829 1.00 93.25 319 LEU A O 1
ATOM 2503 N N . ALA A 1 320 ? -0.823 -14.623 23.773 1.00 89.94 320 ALA A N 1
ATOM 2504 C CA . ALA A 1 320 ? -0.582 -13.915 22.514 1.00 89.94 320 ALA A CA 1
ATOM 2505 C C . ALA A 1 320 ? 0.624 -14.498 21.768 1.00 89.94 320 ALA A C 1
ATOM 2507 O O . ALA A 1 320 ? 0.491 -14.901 20.619 1.00 89.94 320 ALA A O 1
ATOM 2508 N N . GLN A 1 321 ? 1.757 -14.661 22.453 1.00 90.50 321 GLN A N 1
ATOM 2509 C CA . GLN A 1 321 ? 2.946 -15.247 21.843 1.00 90.50 321 GLN A CA 1
ATOM 2510 C C . GLN A 1 321 ? 2.715 -16.691 21.364 1.00 90.50 321 GLN A C 1
ATOM 2512 O O . GLN A 1 321 ? 3.067 -17.023 20.235 1.00 90.50 321 GLN A O 1
ATOM 2517 N N . ALA A 1 322 ? 2.065 -17.536 22.166 1.00 93.44 322 ALA A N 1
ATOM 2518 C CA . ALA A 1 322 ? 1.747 -18.907 21.767 1.00 93.44 322 ALA A CA 1
ATOM 2519 C C . ALA A 1 322 ? 0.786 -18.962 20.563 1.00 93.44 322 ALA A C 1
ATOM 2521 O O . ALA A 1 322 ? 0.901 -19.850 19.720 1.00 93.44 322 ALA A O 1
ATOM 2522 N N . ALA A 1 323 ? -0.142 -18.005 20.446 1.00 93.19 323 ALA A N 1
ATOM 2523 C CA . ALA A 1 323 ? -1.003 -17.879 19.271 1.00 93.19 323 ALA A CA 1
ATOM 2524 C C . ALA A 1 323 ? -0.219 -17.497 18.002 1.00 93.19 323 ALA A C 1
ATOM 2526 O O . ALA A 1 323 ? -0.565 -17.950 16.906 1.00 93.19 323 ALA A O 1
ATOM 2527 N N . SER A 1 324 ? 0.841 -16.697 18.148 1.00 88.88 324 SER A N 1
ATOM 2528 C CA . SER A 1 324 ? 1.735 -16.308 17.049 1.00 88.88 324 SER A CA 1
ATOM 2529 C C . SER A 1 324 ? 2.499 -17.494 16.464 1.00 88.88 324 SER A C 1
ATOM 2531 O O . SER A 1 324 ? 2.684 -17.589 15.251 1.00 88.88 324 SER A O 1
ATOM 2533 N N . GLU A 1 325 ? 2.878 -18.434 17.330 1.00 92.19 325 GLU A N 1
ATOM 2534 C CA . GLU A 1 325 ? 3.655 -19.629 16.993 1.00 92.19 325 GLU A CA 1
ATOM 2535 C C . GLU A 1 325 ? 2.764 -20.783 16.497 1.00 92.19 325 GLU A C 1
ATOM 2537 O O . GLU A 1 325 ? 3.246 -21.720 15.859 1.00 92.19 325 GLU A O 1
ATOM 2542 N N . SER A 1 326 ? 1.454 -20.719 16.758 1.00 92.50 326 SER A N 1
ATOM 2543 C CA . SER A 1 326 ? 0.490 -21.725 16.311 1.00 92.50 326 SER A CA 1
ATOM 2544 C C . SER A 1 326 ? 0.183 -21.615 14.808 1.00 92.50 326 SER A C 1
ATOM 2546 O O . SER A 1 326 ? 0.057 -20.528 14.234 1.00 92.50 326 SER A O 1
ATOM 2548 N N . THR A 1 327 ? -0.005 -22.779 14.179 1.00 92.69 327 THR A N 1
ATOM 2549 C CA . THR A 1 327 ? -0.397 -22.944 12.766 1.00 92.69 327 THR A CA 1
ATOM 2550 C C . THR A 1 327 ? -1.904 -23.155 12.574 1.00 92.69 327 THR A C 1
ATOM 2552 O O . THR A 1 327 ? -2.358 -23.379 11.452 1.00 92.69 327 THR A O 1
ATOM 2555 N N . TYR A 1 328 ? -2.696 -23.077 13.648 1.00 92.75 328 TYR A N 1
ATOM 2556 C CA . TYR A 1 328 ? -4.151 -23.219 13.600 1.00 92.75 328 TYR A CA 1
ATOM 2557 C C . TYR A 1 328 ? -4.811 -22.114 12.749 1.00 92.75 328 TYR A C 1
ATOM 2559 O O . TYR A 1 328 ? -4.327 -20.988 12.701 1.00 92.75 328 TYR A O 1
ATOM 2567 N N . THR A 1 329 ? -5.913 -22.414 12.058 1.00 89.88 329 THR A N 1
ATOM 2568 C CA . THR A 1 329 ? -6.564 -21.473 11.113 1.00 89.88 329 THR A CA 1
ATOM 2569 C C . THR A 1 329 ? -8.090 -21.409 11.230 1.00 89.88 329 THR A C 1
ATOM 2571 O O . THR A 1 329 ? -8.743 -20.734 10.439 1.00 89.88 329 THR A O 1
ATOM 2574 N N . GLY A 1 330 ? -8.692 -22.117 12.190 1.00 91.19 330 GLY A N 1
ATOM 2575 C CA . GLY A 1 330 ? -10.147 -22.151 12.343 1.00 91.19 330 GLY A CA 1
ATOM 2576 C C . GLY A 1 330 ? -10.728 -20.841 12.890 1.00 91.19 330 GLY A C 1
ATOM 2577 O O . GLY A 1 330 ? -10.219 -20.289 13.862 1.00 91.19 330 GLY A O 1
ATOM 2578 N N . GLU A 1 331 ? -11.841 -20.390 12.306 1.00 94.81 331 GLU A N 1
ATOM 2579 C CA . GLU A 1 331 ? -12.592 -19.207 12.750 1.00 94.81 331 GLU A CA 1
ATOM 2580 C C . GLU A 1 331 ? -14.030 -19.592 13.167 1.00 94.81 331 GLU A C 1
ATOM 2582 O O . GLU A 1 331 ? -14.807 -20.207 12.419 1.00 94.81 331 GLU A O 1
ATOM 2587 N N . ILE A 1 332 ? -14.417 -19.202 14.379 1.00 95.88 332 ILE A N 1
ATOM 2588 C CA . ILE A 1 332 ? -15.769 -19.354 14.932 1.00 95.88 332 ILE A CA 1
ATOM 2589 C C . ILE A 1 332 ? -16.480 -17.996 14.999 1.00 95.88 332 ILE A C 1
ATOM 2591 O O . ILE A 1 332 ? -15.869 -16.948 14.836 1.00 95.88 332 ILE A O 1
ATOM 2595 N N . ASP A 1 333 ? -17.801 -18.012 15.174 1.00 94.81 333 ASP A N 1
ATOM 2596 C CA . ASP A 1 333 ? -18.572 -16.778 15.362 1.00 94.81 333 ASP A CA 1
ATOM 2597 C C . ASP A 1 333 ? -18.642 -16.465 16.860 1.00 94.81 333 ASP A C 1
ATOM 2599 O O . ASP A 1 333 ? -19.372 -17.131 17.595 1.00 94.81 333 ASP A O 1
ATOM 2603 N N . VAL A 1 334 ? -17.839 -15.498 17.310 1.00 94.88 334 VAL A N 1
ATOM 2604 C CA . VAL A 1 334 ? -17.691 -15.160 18.737 1.00 94.88 334 VAL A CA 1
ATOM 2605 C C . VAL A 1 334 ? -18.969 -14.593 19.357 1.00 94.88 334 VAL A C 1
ATOM 2607 O O . VAL A 1 334 ? -19.118 -14.654 20.572 1.00 94.88 334 VAL A O 1
ATOM 2610 N N . ASP A 1 335 ? -19.912 -14.101 18.548 1.00 90.56 335 ASP A N 1
ATOM 2611 C CA . ASP A 1 335 ? -21.161 -13.498 19.029 1.00 90.56 335 ASP A CA 1
ATOM 2612 C C . ASP A 1 335 ? -22.302 -14.513 19.183 1.00 90.56 335 ASP A C 1
ATOM 2614 O O . ASP A 1 335 ? -23.439 -14.154 19.506 1.00 90.56 335 ASP A O 1
ATOM 2618 N N . GLN A 1 336 ? -22.030 -15.806 18.984 1.00 91.62 336 GLN A N 1
ATOM 2619 C CA . GLN A 1 336 ? -23.013 -16.837 19.294 1.00 91.62 336 GLN A CA 1
ATOM 2620 C C . GLN A 1 336 ? -23.315 -16.871 20.795 1.00 91.62 336 GLN A C 1
ATOM 2622 O O . GLN A 1 336 ? -22.417 -16.961 21.631 1.00 91.62 336 GLN A O 1
ATOM 2627 N N . HIS A 1 337 ? -24.609 -16.909 21.131 1.00 88.50 337 HIS A N 1
ATOM 2628 C CA . HIS A 1 337 ? -25.105 -16.895 22.512 1.00 88.50 337 HIS A CA 1
ATOM 2629 C C . HIS A 1 337 ? -24.462 -17.963 23.418 1.00 88.50 337 HIS A C 1
ATOM 2631 O O . HIS A 1 337 ? -24.274 -17.725 24.609 1.00 88.50 337 HIS A O 1
ATOM 2637 N N . ARG A 1 338 ? -24.050 -19.103 22.845 1.00 92.00 338 ARG A N 1
ATOM 2638 C CA . ARG A 1 338 ? -23.332 -20.187 23.538 1.00 92.00 338 ARG A CA 1
ATOM 2639 C C . ARG A 1 338 ? -22.073 -19.722 24.283 1.00 92.00 338 ARG A C 1
ATOM 2641 O O . ARG A 1 338 ? -21.719 -20.307 25.298 1.00 92.00 338 ARG A O 1
ATOM 2648 N N . PHE A 1 339 ? -21.417 -18.659 23.817 1.00 93.56 339 PHE A N 1
ATOM 2649 C CA . PHE A 1 339 ? -20.178 -18.164 24.413 1.00 93.56 339 PHE A CA 1
ATOM 2650 C C . PHE A 1 339 ? -20.406 -17.092 25.498 1.00 93.56 339 PHE A C 1
ATOM 2652 O O . PHE A 1 339 ? -19.466 -16.733 26.208 1.00 93.56 339 PHE A O 1
ATOM 2659 N N . LEU A 1 340 ? -21.640 -16.610 25.705 1.00 89.00 340 LEU A N 1
ATOM 2660 C CA . LEU A 1 340 ? -21.927 -15.541 26.672 1.00 89.00 340 LEU A CA 1
ATOM 2661 C C . LEU A 1 340 ? -21.518 -15.927 28.106 1.00 89.00 340 LEU A C 1
ATOM 2663 O O . LEU A 1 340 ? -20.877 -15.142 28.815 1.00 89.00 340 LEU A O 1
ATOM 2667 N N . LYS A 1 341 ? -21.872 -17.149 28.522 1.00 86.69 341 LYS A N 1
ATOM 2668 C CA . LYS A 1 341 ? -21.541 -17.738 29.830 1.00 86.69 341 LYS A CA 1
ATOM 2669 C C . LYS A 1 341 ? -21.641 -19.282 29.778 1.00 86.69 341 LYS A C 1
ATOM 2671 O O . LYS A 1 341 ? -22.522 -19.843 30.426 1.00 86.69 341 LYS A O 1
ATOM 2676 N N . PRO A 1 342 ? -20.797 -19.983 28.997 1.00 91.50 342 PRO A N 1
ATOM 2677 C CA . PRO A 1 342 ? -20.763 -21.444 29.029 1.00 91.50 342 PRO A CA 1
ATOM 2678 C C . PRO A 1 342 ? -20.233 -21.943 30.379 1.00 91.50 342 PRO A C 1
ATOM 2680 O O . PRO A 1 342 ? -19.510 -21.223 31.072 1.00 91.50 342 PRO A O 1
ATOM 2683 N N . GLU A 1 343 ? -20.545 -23.191 30.735 1.00 90.12 343 GLU A N 1
ATOM 2684 C CA . GLU A 1 343 ? -19.947 -23.840 31.912 1.00 90.12 343 GLU A CA 1
ATOM 2685 C C . GLU A 1 343 ? -18.422 -23.960 31.765 1.00 90.12 343 GLU A C 1
ATOM 2687 O O . GLU A 1 343 ? -17.679 -23.710 32.715 1.00 90.12 343 GLU A O 1
ATOM 2692 N N . ASN A 1 344 ? -17.955 -24.283 30.553 1.00 96.00 344 ASN A N 1
ATOM 2693 C CA . ASN A 1 344 ? -16.544 -24.391 30.208 1.00 96.00 344 ASN A CA 1
ATOM 2694 C C . ASN A 1 344 ? -16.284 -23.790 28.816 1.00 96.00 344 ASN A C 1
ATOM 2696 O O . ASN A 1 344 ? -16.673 -24.353 27.795 1.00 96.00 344 ASN A O 1
ATOM 2700 N N . MET A 1 345 ? -15.591 -22.649 28.768 1.00 96.06 345 MET A N 1
ATOM 2701 C CA . MET A 1 345 ? -15.293 -21.940 27.517 1.00 96.06 345 MET A CA 1
ATOM 2702 C C . MET A 1 345 ? -14.418 -22.760 26.554 1.00 96.06 345 MET A C 1
ATOM 2704 O O . MET A 1 345 ? -14.600 -22.670 25.343 1.00 96.06 345 MET A O 1
ATOM 2708 N N . ILE A 1 346 ? -13.479 -23.565 27.069 1.00 97.56 346 ILE A N 1
ATOM 2709 C CA . ILE A 1 346 ? -12.578 -24.375 26.233 1.00 97.56 346 ILE A CA 1
ATOM 2710 C C . ILE A 1 346 ? -13.379 -25.455 25.501 1.00 97.56 346 ILE A C 1
ATOM 2712 O O . ILE A 1 346 ? -13.281 -25.576 24.279 1.00 97.56 346 ILE A O 1
ATOM 2716 N N . GLU A 1 347 ? -14.197 -26.209 26.236 1.00 97.81 347 GLU A N 1
ATOM 2717 C CA . GLU A 1 347 ? -15.033 -27.270 25.663 1.00 97.81 347 GLU A CA 1
ATOM 2718 C C . GLU A 1 347 ? -16.039 -26.707 24.653 1.00 97.81 347 GLU A C 1
ATOM 2720 O O . GLU A 1 347 ? -16.225 -27.290 23.582 1.00 97.81 347 GLU A O 1
ATOM 2725 N N . GLU A 1 348 ? -16.617 -25.539 24.944 1.00 97.81 348 GLU A N 1
ATOM 2726 C CA . GLU A 1 348 ? -17.572 -24.872 24.059 1.00 97.81 348 GLU A CA 1
ATOM 2727 C C . GLU A 1 348 ? -16.929 -24.442 22.729 1.00 97.81 348 GLU A C 1
ATOM 2729 O O . GLU A 1 348 ? -17.499 -24.666 21.658 1.00 97.81 348 GLU A O 1
ATOM 2734 N N . ILE A 1 349 ? -15.711 -23.881 22.767 1.00 97.69 349 ILE A N 1
ATOM 2735 C CA . ILE A 1 349 ? -14.938 -23.521 21.563 1.00 97.69 349 ILE A CA 1
ATOM 2736 C C . ILE A 1 349 ? -14.627 -24.770 20.737 1.00 97.69 349 ILE A C 1
ATOM 2738 O O . ILE A 1 349 ? -14.839 -24.787 19.521 1.00 97.69 349 ILE A O 1
ATOM 2742 N N . GLN A 1 350 ? -14.152 -25.835 21.384 1.00 98.06 350 GLN A N 1
ATOM 2743 C CA . GLN A 1 350 ? -13.838 -27.094 20.709 1.00 98.06 350 GLN A CA 1
ATOM 2744 C C . GLN A 1 350 ? -15.077 -27.715 20.063 1.00 98.06 350 GLN A C 1
ATOM 2746 O O . GLN A 1 350 ? -15.004 -28.236 18.948 1.00 98.06 350 GLN A O 1
ATOM 2751 N N . GLN A 1 351 ? -16.221 -27.638 20.740 1.00 97.62 351 GLN A N 1
ATOM 2752 C CA . GLN A 1 351 ? -17.485 -28.135 20.225 1.00 97.62 351 GLN A CA 1
ATOM 2753 C C . GLN A 1 351 ? -17.975 -27.323 19.020 1.00 97.62 351 GLN A C 1
ATOM 2755 O O . GLN A 1 351 ? -18.357 -27.912 18.008 1.00 97.62 351 GLN A O 1
ATOM 2760 N N . ALA A 1 352 ? -17.872 -25.993 19.066 1.00 97.38 352 ALA A N 1
ATOM 2761 C CA . ALA A 1 352 ? -18.188 -25.141 17.921 1.00 97.38 352 ALA A CA 1
ATOM 2762 C C . ALA A 1 352 ? -17.289 -25.430 16.705 1.00 97.38 352 ALA A C 1
ATOM 2764 O O . ALA A 1 352 ? -17.761 -25.427 15.565 1.00 97.38 352 ALA A O 1
ATOM 2765 N N . CYS A 1 353 ? -16.007 -25.729 16.935 1.00 96.94 353 CYS A N 1
ATOM 2766 C CA . CYS A 1 353 ? -15.090 -26.137 15.870 1.00 96.94 353 CYS A CA 1
ATOM 2767 C C . CYS A 1 353 ? -15.506 -27.485 15.259 1.00 96.94 353 CYS A C 1
ATOM 2769 O O . CYS A 1 353 ? -15.593 -27.591 14.033 1.00 96.94 353 CYS A O 1
ATOM 2771 N N . ARG A 1 354 ? -15.853 -28.482 16.092 1.00 97.31 354 ARG A N 1
ATOM 2772 C CA . ARG A 1 354 ? -16.360 -29.792 15.635 1.00 97.31 354 ARG A CA 1
ATOM 2773 C C . ARG A 1 354 ? -17.610 -29.657 14.767 1.00 97.31 354 ARG A C 1
ATOM 2775 O O . ARG A 1 354 ? -17.678 -30.263 13.702 1.00 97.31 354 ARG A O 1
ATOM 2782 N N . GLU A 1 355 ? -18.577 -28.847 15.191 1.00 96.69 355 GLU A N 1
ATOM 2783 C CA . GLU A 1 355 ? -19.840 -28.638 14.467 1.00 96.69 355 GLU A CA 1
ATOM 2784 C C . GLU A 1 355 ? -19.650 -27.972 13.097 1.00 96.69 355 GLU A C 1
ATOM 2786 O O . GLU A 1 355 ? -20.393 -28.271 12.163 1.00 96.69 355 GLU A O 1
ATOM 2791 N N . LYS A 1 356 ? -18.636 -27.108 12.951 1.00 94.62 356 LYS A N 1
ATOM 2792 C CA . LYS A 1 356 ? -18.269 -26.486 11.667 1.00 94.62 356 LYS A CA 1
ATOM 2793 C C . LYS A 1 356 ? -17.348 -27.350 10.793 1.00 94.62 356 LYS A C 1
ATOM 2795 O O . LYS A 1 356 ? -17.019 -26.933 9.685 1.00 94.62 356 LYS A O 1
ATOM 2800 N N . GLY A 1 357 ? -16.909 -28.517 11.270 1.00 94.12 357 GLY A N 1
ATOM 2801 C CA . GLY A 1 357 ? -15.925 -29.348 10.570 1.00 94.12 357 GLY A CA 1
ATOM 2802 C C . GLY A 1 357 ? -14.519 -28.738 10.525 1.00 94.12 357 GLY A C 1
ATOM 2803 O O . GLY A 1 357 ? -13.742 -29.054 9.626 1.00 94.12 357 GLY A O 1
ATOM 2804 N N . LEU A 1 358 ? -14.196 -27.851 11.469 1.00 94.50 358 LEU A N 1
ATOM 2805 C CA . LEU A 1 358 ? -12.860 -27.278 11.632 1.00 94.50 358 LEU A CA 1
ATOM 2806 C C . LEU A 1 358 ? -11.965 -28.235 12.434 1.00 94.50 358 LEU A C 1
ATOM 2808 O O . LEU A 1 358 ? -12.455 -29.079 13.189 1.00 94.50 358 LEU A O 1
ATOM 2812 N N . ALA A 1 359 ? -10.644 -28.075 12.308 1.00 95.00 359 ALA A N 1
ATOM 2813 C CA . ALA A 1 359 ? -9.709 -28.700 13.241 1.00 95.00 359 ALA A CA 1
ATOM 2814 C C . ALA A 1 359 ? -10.058 -28.279 14.680 1.00 95.00 359 ALA A C 1
ATOM 2816 O O . ALA A 1 359 ? -10.482 -27.150 14.911 1.00 95.00 359 ALA A O 1
ATOM 2817 N N . VAL A 1 360 ? -9.906 -29.182 15.647 1.00 97.44 360 VAL A N 1
ATOM 2818 C CA . VAL A 1 360 ? -10.202 -28.876 17.052 1.00 97.44 360 VAL A CA 1
ATOM 2819 C C . VAL A 1 360 ? -8.953 -28.265 17.693 1.00 97.44 360 VAL A C 1
ATOM 2821 O O . VAL A 1 360 ? -7.896 -28.885 17.610 1.00 97.44 360 VAL A O 1
ATOM 2824 N N . PRO A 1 361 ? -9.032 -27.079 18.324 1.00 96.94 361 PRO A N 1
ATOM 2825 C CA . PRO A 1 361 ? -7.887 -26.490 19.007 1.00 96.94 361 PRO A CA 1
ATOM 2826 C C . PRO A 1 361 ? -7.589 -27.259 20.304 1.00 96.94 361 PRO A C 1
ATOM 2828 O O . PRO A 1 361 ? -8.444 -27.361 21.190 1.00 96.94 361 PRO A O 1
ATOM 2831 N N . GLU A 1 362 ? -6.376 -27.805 20.413 1.00 93.94 362 GLU A N 1
ATOM 2832 C CA . GLU A 1 362 ? -5.960 -28.637 21.554 1.00 93.94 362 GLU A CA 1
ATOM 2833 C C . GLU A 1 362 ? -4.972 -27.920 22.481 1.00 93.94 362 GLU A C 1
ATOM 2835 O O . GLU A 1 362 ? -5.059 -28.066 23.702 1.00 93.94 362 GLU A O 1
ATOM 2840 N N . SER A 1 363 ? -4.045 -27.127 21.932 1.00 95.88 363 SER A N 1
ATOM 2841 C CA . SER A 1 363 ? -3.042 -26.419 22.734 1.00 95.88 363 SER A CA 1
ATOM 2842 C C . SER A 1 363 ? -3.520 -25.030 23.198 1.00 95.88 363 SER A C 1
ATOM 2844 O O . SER A 1 363 ? -4.391 -24.427 22.562 1.00 95.88 363 SER A O 1
ATOM 2846 N N . PRO A 1 364 ? -2.922 -24.454 24.265 1.00 96.19 364 PRO A N 1
ATOM 2847 C CA . PRO A 1 364 ? -3.162 -23.061 24.655 1.00 96.19 364 PRO A CA 1
ATOM 2848 C C . PRO A 1 364 ? -2.955 -22.062 23.509 1.00 96.19 364 PRO A C 1
ATOM 2850 O O . PRO A 1 364 ? -3.721 -21.108 23.381 1.00 96.19 364 PRO A O 1
ATOM 2853 N N . GLY A 1 365 ? -1.944 -22.300 22.662 1.00 96.00 365 GLY A N 1
ATOM 2854 C CA . GLY A 1 365 ? -1.663 -21.484 21.482 1.00 96.00 365 GLY A CA 1
ATOM 2855 C C . GLY A 1 365 ? -2.764 -21.585 20.429 1.00 96.00 365 GLY A C 1
ATOM 2856 O O . GLY A 1 365 ? -3.207 -20.557 19.927 1.00 96.00 365 GLY A O 1
ATOM 2857 N N . ASP A 1 366 ? -3.272 -22.789 20.152 1.00 97.25 366 ASP A N 1
ATOM 2858 C CA . ASP A 1 366 ? -4.356 -22.989 19.177 1.00 97.25 366 ASP A CA 1
ATOM 2859 C C . ASP A 1 366 ? -5.672 -22.376 19.656 1.00 97.25 366 ASP A C 1
ATOM 2861 O O . ASP A 1 366 ? -6.372 -21.735 18.875 1.00 97.25 366 ASP A O 1
ATOM 2865 N N . LEU A 1 367 ? -5.997 -22.521 20.946 1.00 97.31 367 LEU A N 1
ATOM 2866 C CA . LEU A 1 367 ? -7.178 -21.895 21.550 1.00 97.31 367 LEU A CA 1
ATOM 2867 C C . LEU A 1 367 ? -7.098 -20.370 21.453 1.00 97.31 367 LEU A C 1
ATOM 2869 O O . LEU A 1 367 ? -8.048 -19.726 21.004 1.00 97.31 367 LEU A O 1
ATOM 2873 N N . ALA A 1 368 ? -5.956 -19.793 21.833 1.00 95.69 368 ALA A N 1
ATOM 2874 C CA . ALA A 1 368 ? -5.735 -18.357 21.742 1.00 95.69 368 ALA A CA 1
ATOM 2875 C C . ALA A 1 368 ? -5.798 -17.869 20.286 1.00 95.69 368 ALA A C 1
ATOM 2877 O O . ALA A 1 368 ? -6.485 -16.887 20.003 1.00 95.69 368 ALA A O 1
ATOM 2878 N N . LYS A 1 369 ? -5.168 -18.588 19.348 1.00 95.19 369 LYS A N 1
ATOM 2879 C CA . LYS A 1 369 ? -5.200 -18.265 17.916 1.00 95.19 369 LYS A CA 1
ATOM 2880 C C . LYS A 1 369 ? -6.610 -18.340 17.339 1.00 95.19 369 LYS A C 1
ATOM 2882 O O . LYS A 1 369 ? -7.018 -17.407 16.656 1.00 95.19 369 LYS A O 1
ATOM 2887 N N . CYS A 1 370 ? -7.376 -19.380 17.675 1.00 96.94 370 CYS A N 1
ATOM 2888 C CA . CYS A 1 370 ? -8.781 -19.513 17.288 1.00 96.94 370 CYS A CA 1
ATOM 2889 C C . CYS A 1 370 ? -9.594 -18.292 17.734 1.00 96.94 370 CYS A C 1
ATOM 2891 O O . CYS A 1 370 ? -10.328 -17.719 16.932 1.00 96.94 370 CYS A O 1
ATOM 2893 N N . ILE A 1 371 ? -9.457 -17.869 18.996 1.00 96.06 371 ILE A N 1
ATOM 2894 C CA . ILE A 1 371 ? -10.184 -16.709 19.531 1.00 96.06 371 ILE A CA 1
ATOM 2895 C C . ILE A 1 371 ? -9.757 -15.427 18.815 1.00 96.06 371 ILE A C 1
ATOM 2897 O O . ILE A 1 371 ? -10.610 -14.669 18.359 1.00 96.06 371 ILE A O 1
ATOM 2901 N N . TYR A 1 372 ? -8.453 -15.177 18.695 1.00 94.81 372 TYR A N 1
ATOM 2902 C CA . TYR A 1 372 ? -7.947 -13.949 18.088 1.00 94.81 372 TYR A CA 1
ATOM 2903 C C . TYR A 1 372 ? -8.305 -13.836 16.605 1.00 94.81 372 TYR A C 1
ATOM 2905 O O . TYR A 1 372 ? -8.740 -12.768 16.179 1.00 94.81 372 TYR A O 1
ATOM 2913 N N . ASP A 1 373 ? -8.210 -14.922 15.838 1.00 94.44 373 ASP A N 1
ATOM 2914 C CA . ASP A 1 373 ? -8.572 -14.925 14.415 1.00 94.44 373 ASP A CA 1
ATOM 2915 C C . ASP A 1 373 ? -10.080 -14.719 14.238 1.00 94.44 373 ASP A C 1
ATOM 2917 O O . ASP A 1 373 ? -10.503 -13.924 13.399 1.00 94.44 373 ASP A O 1
ATOM 2921 N N . SER A 1 374 ? -10.888 -15.320 15.116 1.00 96.38 374 SER A N 1
ATOM 2922 C CA . SER A 1 374 ? -12.344 -15.124 15.141 1.00 96.38 374 SER A CA 1
ATOM 2923 C C . SER A 1 374 ? -12.747 -13.688 15.509 1.00 96.38 374 SER A C 1
ATOM 2925 O O . SER A 1 374 ? -13.676 -13.130 14.919 1.00 96.38 374 SER A O 1
ATOM 2927 N N . LEU A 1 375 ? -12.034 -13.053 16.448 1.00 95.56 375 LEU A N 1
ATOM 2928 C CA . LEU A 1 375 ? -12.225 -11.639 16.792 1.00 95.56 375 LEU A CA 1
ATOM 2929 C C . LEU A 1 375 ? -11.867 -10.731 15.614 1.00 95.56 375 LEU A C 1
ATOM 2931 O O . LEU A 1 375 ? -12.662 -9.872 15.241 1.00 95.56 375 LEU A O 1
ATOM 2935 N N . ILE A 1 376 ? -10.703 -10.944 14.996 1.00 95.19 376 ILE A N 1
ATOM 2936 C CA . ILE A 1 376 ? -10.249 -10.160 13.841 1.00 95.19 376 ILE A CA 1
ATOM 2937 C C . ILE A 1 376 ? -11.240 -10.299 12.676 1.00 95.19 376 ILE A C 1
ATOM 2939 O O . ILE A 1 376 ? -11.588 -9.295 12.054 1.00 95.19 376 ILE A O 1
ATOM 2943 N N . ALA A 1 377 ? -11.739 -11.509 12.410 1.00 95.44 377 ALA A N 1
ATOM 2944 C CA . ALA A 1 377 ? -12.767 -11.753 11.400 1.00 95.44 377 ALA A CA 1
ATOM 2945 C C . ALA A 1 377 ? -14.077 -11.010 11.705 1.00 95.44 377 ALA A C 1
ATOM 2947 O O . ALA A 1 377 ? -14.693 -10.428 10.810 1.00 95.44 377 ALA A O 1
ATOM 2948 N N . SER A 1 378 ? -14.484 -10.982 12.975 1.00 96.44 378 SER A N 1
ATOM 2949 C CA . SER A 1 378 ? -15.687 -10.265 13.415 1.00 96.44 378 SER A CA 1
ATOM 2950 C C . SER A 1 378 ? -15.522 -8.747 13.301 1.00 96.44 378 SER A C 1
ATOM 2952 O O . SER A 1 378 ? -16.451 -8.059 12.875 1.00 96.44 378 SER A O 1
ATOM 2954 N N . TYR A 1 379 ? -14.332 -8.219 13.605 1.00 96.94 379 TYR A N 1
ATOM 2955 C CA . TYR A 1 379 ? -14.012 -6.801 13.417 1.00 96.94 379 TYR A CA 1
ATOM 2956 C C . TYR A 1 379 ? -14.029 -6.417 11.939 1.00 96.94 379 TYR A C 1
ATOM 2958 O O . TYR A 1 379 ? -14.685 -5.448 11.576 1.00 96.94 379 TYR A O 1
ATOM 2966 N N . ASP A 1 380 ? -13.368 -7.192 11.083 1.00 96.25 380 ASP A N 1
ATOM 2967 C CA . ASP A 1 380 ? -13.322 -6.976 9.633 1.00 96.25 380 ASP A CA 1
ATOM 2968 C C . ASP A 1 380 ? -14.726 -6.966 9.003 1.00 96.25 380 ASP A C 1
ATOM 2970 O O . ASP A 1 380 ? -15.101 -6.042 8.269 1.00 96.25 380 ASP A O 1
ATOM 2974 N N . LYS A 1 381 ? -15.568 -7.928 9.400 1.00 96.44 381 LYS A N 1
ATOM 2975 C CA . LYS A 1 381 ? -16.982 -7.961 9.016 1.00 96.44 381 LYS A CA 1
ATOM 2976 C C . LYS A 1 381 ? -17.722 -6.701 9.466 1.00 96.44 381 LYS A C 1
ATOM 2978 O O . LYS A 1 381 ? -18.427 -6.091 8.665 1.00 96.44 381 LYS A O 1
ATOM 2983 N N . ALA A 1 382 ? -17.565 -6.297 10.725 1.00 97.19 382 ALA A N 1
ATOM 2984 C CA . ALA A 1 382 ? -18.248 -5.122 11.252 1.00 97.19 382 ALA A CA 1
ATOM 2985 C C . ALA A 1 382 ? -17.780 -3.819 10.581 1.00 97.19 382 ALA A C 1
ATOM 2987 O O . ALA A 1 382 ? -18.613 -2.963 10.294 1.00 97.19 382 ALA A O 1
ATOM 2988 N N . VAL A 1 383 ? -16.488 -3.678 10.263 1.00 97.62 383 VAL A N 1
ATOM 2989 C CA . VAL A 1 383 ? -15.961 -2.550 9.474 1.00 97.62 383 VAL A CA 1
ATOM 2990 C C . VAL A 1 383 ? -16.621 -2.506 8.096 1.00 97.62 383 VAL A C 1
ATOM 2992 O O . VAL A 1 383 ? -17.133 -1.461 7.698 1.00 97.62 383 VAL A O 1
ATOM 2995 N N . THR A 1 384 ? -16.671 -3.643 7.401 1.00 96.62 384 THR A N 1
ATOM 2996 C CA . THR A 1 384 ? -17.294 -3.753 6.073 1.00 96.62 384 THR A CA 1
ATOM 2997 C C . THR A 1 384 ? -18.780 -3.382 6.116 1.00 96.62 384 THR A C 1
ATOM 2999 O O . THR A 1 384 ? -19.279 -2.647 5.263 1.00 96.62 384 THR A O 1
ATOM 3002 N N . GLU A 1 385 ? -19.505 -3.847 7.136 1.00 97.62 385 GLU A N 1
ATOM 3003 C CA . GLU A 1 385 ? -20.912 -3.497 7.339 1.00 97.62 385 GLU A CA 1
ATOM 3004 C C . GLU A 1 385 ? -21.096 -2.004 7.652 1.00 97.62 385 GLU A C 1
ATOM 3006 O O . GLU A 1 385 ? -22.010 -1.387 7.105 1.00 97.62 385 GLU A O 1
ATOM 3011 N N . ILE A 1 386 ? -20.226 -1.401 8.473 1.00 97.56 386 ILE A N 1
ATOM 3012 C CA . ILE A 1 386 ? -20.234 0.046 8.749 1.00 97.56 386 ILE A CA 1
ATOM 3013 C C . ILE A 1 386 ? -20.052 0.838 7.453 1.00 97.56 386 ILE A C 1
ATOM 3015 O O . ILE A 1 386 ? -20.805 1.782 7.210 1.00 97.56 386 ILE A O 1
ATOM 3019 N N . GLU A 1 387 ? -19.085 0.471 6.614 1.00 96.12 387 GLU A N 1
ATOM 3020 C CA . GLU A 1 387 ? -18.828 1.143 5.334 1.00 96.12 387 GLU A CA 1
ATOM 3021 C C . GLU A 1 387 ? -20.029 1.031 4.392 1.00 96.12 387 GLU A C 1
ATOM 3023 O O . GLU A 1 387 ? -20.471 2.034 3.826 1.00 96.12 387 GLU A O 1
ATOM 3028 N N . ALA A 1 388 ? -20.623 -0.161 4.294 1.00 95.75 388 ALA A N 1
ATOM 3029 C CA . ALA A 1 388 ? -21.804 -0.394 3.471 1.00 95.75 388 ALA A CA 1
ATOM 3030 C C . ALA A 1 388 ? -23.034 0.388 3.965 1.00 95.75 388 ALA A C 1
ATOM 3032 O O . ALA A 1 388 ? -23.758 0.967 3.158 1.00 95.75 388 ALA A O 1
ATOM 3033 N N . ILE A 1 389 ? -23.273 0.425 5.282 1.00 96.31 389 ILE A N 1
ATOM 3034 C CA . ILE A 1 389 ? -24.429 1.109 5.884 1.00 96.31 389 ILE A CA 1
ATOM 3035 C C . ILE A 1 389 ? -24.263 2.633 5.845 1.00 96.31 389 ILE A C 1
ATOM 3037 O O . ILE A 1 389 ? -25.229 3.356 5.601 1.00 96.31 389 ILE A O 1
ATOM 3041 N N . SER A 1 390 ? -23.056 3.133 6.118 1.00 92.12 390 SER A N 1
ATOM 3042 C CA . SER A 1 390 ? -22.764 4.572 6.122 1.00 92.12 390 SER A CA 1
ATOM 3043 C C . SER A 1 390 ? -22.530 5.145 4.722 1.00 92.12 390 SER A C 1
ATOM 3045 O O . SER A 1 390 ? -22.577 6.364 4.553 1.00 92.12 390 SER A O 1
ATOM 3047 N N . GLY A 1 391 ? -22.290 4.285 3.728 1.00 91.31 391 GLY A N 1
ATOM 3048 C CA . GLY A 1 391 ? -22.047 4.669 2.340 1.00 91.31 391 GLY A CA 1
ATOM 3049 C C . GLY A 1 391 ? -20.696 5.347 2.109 1.00 91.31 391 GLY A C 1
ATOM 3050 O O . GLY A 1 391 ? -20.539 6.046 1.108 1.00 91.31 391 GLY A O 1
ATOM 3051 N N . LYS A 1 392 ? -19.729 5.191 3.024 1.00 89.75 392 LYS A N 1
ATOM 3052 C CA . LYS A 1 392 ? -18.387 5.770 2.883 1.00 89.75 392 LYS A CA 1
ATOM 3053 C C . LYS A 1 392 ? -17.294 4.830 3.402 1.00 89.75 392 LYS A C 1
ATOM 3055 O O . LYS A 1 392 ? -17.515 4.167 4.414 1.00 89.75 392 LYS A O 1
ATOM 3060 N N . PRO A 1 393 ? -16.118 4.795 2.751 1.00 92.44 393 PRO A N 1
ATOM 3061 C CA . PRO A 1 393 ? -14.973 4.049 3.249 1.00 92.44 393 PRO A CA 1
ATOM 3062 C C . PRO A 1 393 ? -14.292 4.776 4.417 1.00 92.44 393 PRO A C 1
ATOM 3064 O O . PRO A 1 393 ? -14.354 6.004 4.529 1.00 92.44 393 PRO A O 1
ATOM 3067 N N . TYR A 1 394 ? -13.590 4.014 5.252 1.00 93.69 394 TYR A N 1
ATOM 3068 C CA . TYR A 1 394 ? -12.732 4.508 6.326 1.00 93.69 394 TYR A CA 1
ATOM 3069 C C . TYR A 1 394 ? -11.311 3.979 6.150 1.00 93.69 394 TYR A C 1
ATOM 3071 O O . TYR A 1 394 ? -11.091 2.783 5.984 1.00 93.69 394 TYR A O 1
ATOM 3079 N N . GLU A 1 395 ? -10.321 4.862 6.228 1.00 92.50 395 GLU A N 1
ATOM 3080 C CA . GLU A 1 395 ? -8.907 4.482 6.071 1.00 92.50 395 GLU A CA 1
ATOM 3081 C C . GLU A 1 395 ? -8.255 4.028 7.386 1.00 92.50 395 GLU A C 1
ATOM 3083 O O . GLU A 1 395 ? -7.172 3.437 7.383 1.00 92.50 395 GLU A O 1
ATOM 3088 N N . GLN A 1 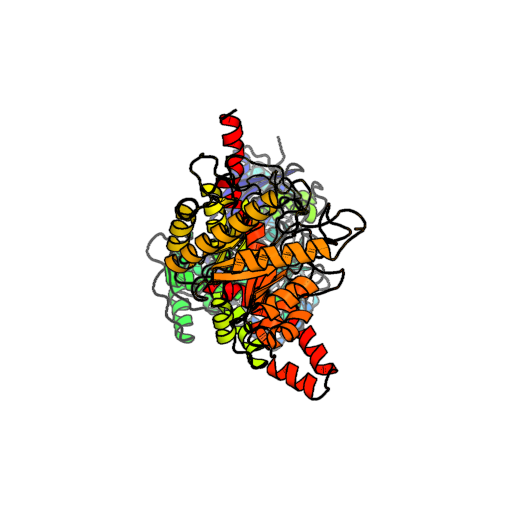396 ? -8.897 4.332 8.518 1.00 94.94 396 GLN A N 1
ATOM 3089 C CA . GLN A 1 396 ? -8.319 4.209 9.853 1.00 94.94 396 GLN A CA 1
ATOM 3090 C C . GLN A 1 396 ? -9.274 3.530 10.837 1.00 94.94 396 GLN A C 1
ATOM 3092 O O . GLN A 1 396 ? -10.472 3.833 10.863 1.00 94.94 396 GLN A O 1
ATOM 3097 N N . ILE A 1 397 ? -8.700 2.669 11.679 1.00 96.69 397 ILE A N 1
ATOM 3098 C CA . ILE A 1 397 ? -9.352 2.030 12.824 1.00 96.69 397 ILE A CA 1
ATOM 3099 C C . ILE A 1 397 ? -8.610 2.453 14.099 1.00 96.69 397 ILE A C 1
ATOM 3101 O O . ILE A 1 397 ? -7.443 2.110 14.274 1.00 96.69 397 ILE A O 1
ATOM 3105 N N . HIS A 1 398 ? -9.266 3.173 15.007 1.00 96.12 398 HIS A N 1
ATOM 3106 C CA . HIS A 1 398 ? -8.728 3.462 16.338 1.00 96.12 398 HIS A CA 1
ATOM 3107 C C . HIS A 1 398 ? -9.092 2.351 17.318 1.00 96.12 398 HIS A C 1
ATOM 3109 O O . HIS A 1 398 ? -10.269 2.081 17.524 1.00 96.12 398 HIS A O 1
ATOM 3115 N N . ILE A 1 399 ? -8.106 1.751 17.976 1.00 95.56 399 ILE A N 1
ATOM 3116 C CA . ILE A 1 399 ? -8.329 0.779 19.049 1.00 95.56 399 ILE A CA 1
ATOM 3117 C C . ILE A 1 399 ? -7.941 1.414 20.373 1.00 95.56 399 ILE A C 1
ATOM 3119 O O . ILE A 1 399 ? -6.807 1.852 20.552 1.00 95.56 399 ILE A O 1
ATOM 3123 N N . ILE A 1 400 ? -8.872 1.430 21.317 1.00 94.50 400 ILE A N 1
ATOM 3124 C CA . ILE A 1 400 ? -8.672 1.955 22.669 1.00 94.50 400 ILE A CA 1
ATOM 3125 C C . ILE A 1 400 ? -8.997 0.882 23.710 1.00 94.50 400 ILE A C 1
ATOM 3127 O O . ILE A 1 400 ? -9.625 -0.134 23.398 1.00 94.50 400 ILE A O 1
ATOM 3131 N N . GLY A 1 401 ? -8.582 1.108 24.955 1.00 89.06 401 GLY A N 1
ATOM 3132 C CA . GLY A 1 401 ? -8.772 0.135 26.033 1.00 89.06 401 GLY A CA 1
ATOM 3133 C C . GLY A 1 401 ? -7.691 -0.948 26.058 1.00 89.06 401 GLY A C 1
ATOM 3134 O O . GLY A 1 401 ? -6.631 -0.812 25.447 1.00 89.06 401 GLY A O 1
ATOM 3135 N N . GLY A 1 402 ? -7.952 -2.044 26.774 1.00 83.69 402 GLY A N 1
ATOM 3136 C CA . GLY A 1 402 ? -6.981 -3.125 26.981 1.00 83.69 402 GLY A CA 1
ATOM 3137 C C . GLY A 1 402 ? -6.507 -3.799 25.687 1.00 83.69 402 GLY A C 1
ATOM 3138 O O . GLY A 1 402 ? -5.337 -4.163 25.581 1.00 83.69 402 GLY A O 1
ATOM 3139 N N . GLY A 1 403 ? -7.370 -3.897 24.669 1.00 85.75 403 GLY A N 1
ATOM 3140 C CA . GLY A 1 403 ? -7.007 -4.449 23.359 1.00 85.75 403 GLY A CA 1
ATOM 3141 C C . GLY A 1 403 ? -5.941 -3.636 22.616 1.00 85.75 403 GLY A C 1
ATOM 3142 O O . GLY A 1 403 ? -5.201 -4.194 21.807 1.00 85.75 403 GLY A O 1
ATOM 3143 N N . ALA A 1 404 ? -5.759 -2.352 22.951 1.00 90.00 404 ALA A N 1
ATOM 3144 C CA . ALA A 1 404 ? -4.689 -1.532 22.381 1.00 90.00 404 ALA A CA 1
ATOM 3145 C C . ALA A 1 404 ? -3.281 -2.077 22.703 1.00 90.00 404 ALA A C 1
ATOM 3147 O O . ALA A 1 404 ? -2.333 -1.821 21.960 1.00 90.00 404 ALA A O 1
ATOM 3148 N N . LEU A 1 405 ? -3.139 -2.866 23.777 1.00 88.44 405 LEU A N 1
ATOM 3149 C CA . LEU A 1 405 ? -1.870 -3.483 24.175 1.00 88.44 405 LEU A CA 1
ATOM 3150 C C . LEU A 1 405 ? -1.504 -4.715 23.334 1.00 88.44 405 LEU A C 1
ATOM 3152 O O . LEU A 1 405 ? -0.330 -5.092 23.292 1.00 88.44 405 LEU A O 1
ATOM 3156 N N . ASN A 1 406 ? -2.467 -5.351 22.657 1.00 87.69 406 ASN A N 1
ATOM 3157 C CA . ASN A 1 406 ? -2.204 -6.558 21.878 1.00 87.69 406 ASN A CA 1
ATOM 3158 C C . ASN A 1 406 ? -1.685 -6.209 20.475 1.00 87.69 406 ASN A C 1
ATOM 3160 O O . ASN A 1 406 ? -2.427 -6.177 19.493 1.00 87.69 406 ASN A O 1
ATOM 3164 N N . LYS A 1 407 ? -0.378 -5.936 20.397 1.00 89.69 407 LYS A N 1
ATOM 3165 C CA . LYS A 1 407 ? 0.304 -5.518 19.162 1.00 89.69 407 LYS A CA 1
ATOM 3166 C C . LYS A 1 407 ? 0.080 -6.479 17.997 1.00 89.69 407 LYS A C 1
ATOM 3168 O O . LYS A 1 407 ? -0.063 -6.036 16.865 1.00 89.69 407 LYS A O 1
ATOM 3173 N N . GLU A 1 408 ? 0.045 -7.776 18.271 1.00 84.69 408 GLU A N 1
ATOM 3174 C CA . GLU A 1 408 ? -0.096 -8.786 17.232 1.00 84.69 408 GLU A CA 1
ATOM 3175 C C . GLU A 1 408 ? -1.501 -8.807 16.635 1.00 84.69 408 GLU A C 1
ATOM 3177 O O . GLU A 1 408 ? -1.638 -8.761 15.414 1.00 84.69 408 GLU A O 1
ATOM 3182 N N . ILE A 1 409 ? -2.542 -8.800 17.475 1.00 89.19 409 ILE A N 1
ATOM 3183 C CA . ILE A 1 409 ? -3.927 -8.681 16.996 1.00 89.19 409 ILE A CA 1
ATOM 3184 C C . ILE A 1 409 ? -4.087 -7.396 16.189 1.00 89.19 409 ILE A C 1
ATOM 3186 O O . ILE A 1 409 ? -4.673 -7.423 15.111 1.00 89.19 409 ILE A O 1
ATOM 3190 N N . ASN A 1 410 ? -3.526 -6.286 16.673 1.00 94.12 410 ASN A N 1
ATOM 3191 C CA . ASN A 1 410 ? -3.641 -4.989 16.011 1.00 94.12 410 ASN A CA 1
ATOM 3192 C C . ASN A 1 410 ? -2.927 -4.979 14.647 1.00 94.12 410 ASN A C 1
ATOM 3194 O O . ASN A 1 410 ? -3.481 -4.466 13.675 1.00 94.12 410 ASN A O 1
ATOM 3198 N N . GLN A 1 411 ? -1.753 -5.614 14.536 1.00 92.69 411 GLN A N 1
ATOM 3199 C CA . GLN A 1 411 ? -1.056 -5.782 13.258 1.00 92.69 411 GLN A CA 1
ATOM 3200 C C . GLN A 1 411 ? -1.813 -6.715 12.305 1.00 92.69 411 GLN A C 1
ATOM 3202 O O . GLN A 1 411 ? -1.965 -6.403 11.125 1.00 92.69 411 GLN A O 1
ATOM 3207 N N . ARG A 1 412 ? -2.329 -7.849 12.795 1.00 91.25 412 ARG A N 1
ATOM 3208 C CA . ARG A 1 412 ? -3.101 -8.793 11.970 1.00 91.25 412 ARG A CA 1
ATOM 3209 C C . ARG A 1 412 ? -4.436 -8.195 11.525 1.00 91.25 412 ARG A C 1
ATOM 3211 O O . ARG A 1 412 ? -4.851 -8.445 10.396 1.00 91.25 412 ARG A O 1
ATOM 3218 N N . LEU A 1 413 ? -5.063 -7.350 12.344 1.00 94.12 413 LEU A N 1
ATOM 3219 C CA . LEU A 1 413 ? -6.236 -6.574 11.952 1.00 94.12 413 LEU A CA 1
ATOM 3220 C C . LEU A 1 413 ? -5.901 -5.550 10.862 1.00 94.12 413 LEU A C 1
ATOM 3222 O O . LEU A 1 413 ? -6.642 -5.464 9.883 1.00 94.12 413 LEU A O 1
ATOM 3226 N N . ALA A 1 414 ? -4.794 -4.808 10.998 1.00 94.75 414 ALA A N 1
ATOM 3227 C CA . ALA A 1 414 ? -4.339 -3.873 9.965 1.00 94.75 414 ALA A CA 1
ATOM 3228 C C . ALA A 1 414 ? -4.112 -4.594 8.629 1.00 94.75 414 ALA A C 1
ATOM 3230 O O . ALA A 1 414 ? -4.535 -4.114 7.578 1.00 94.75 414 ALA A O 1
ATOM 3231 N N . ASN A 1 415 ? -3.522 -5.792 8.684 1.00 89.88 415 ASN A N 1
ATOM 3232 C CA . ASN A 1 415 ? -3.299 -6.631 7.510 1.00 89.88 415 ASN A CA 1
ATOM 3233 C C . ASN A 1 415 ? -4.624 -7.110 6.898 1.00 89.88 415 ASN A C 1
ATOM 3235 O O . ASN A 1 415 ? -4.824 -6.936 5.700 1.00 89.88 415 ASN A O 1
ATOM 3239 N N . ARG A 1 416 ? -5.542 -7.668 7.705 1.00 91.31 416 ARG A N 1
ATOM 3240 C CA . ARG A 1 416 ? -6.811 -8.230 7.206 1.00 91.31 416 ARG A CA 1
ATOM 3241 C C . ARG A 1 416 ? -7.728 -7.167 6.609 1.00 91.31 416 ARG A C 1
ATOM 3243 O O . ARG A 1 416 ? -8.250 -7.359 5.520 1.00 91.31 416 ARG A O 1
ATOM 3250 N N . THR A 1 417 ? -7.893 -6.047 7.309 1.00 91.50 417 THR A N 1
ATOM 3251 C CA . THR A 1 417 ? -8.782 -4.955 6.874 1.00 91.50 417 THR A CA 1
ATOM 3252 C C . THR A 1 417 ? -8.156 -4.078 5.793 1.00 91.50 417 THR A C 1
ATOM 3254 O O . THR A 1 417 ? -8.857 -3.286 5.164 1.00 91.50 417 THR A O 1
ATOM 3257 N N . ASN A 1 418 ? -6.837 -4.188 5.590 1.00 91.31 418 ASN A N 1
ATOM 3258 C CA . ASN A 1 418 ? -6.040 -3.290 4.760 1.00 91.31 418 ASN A CA 1
ATOM 3259 C C . ASN A 1 418 ? -6.245 -1.805 5.135 1.00 91.31 418 ASN A C 1
ATOM 3261 O O . ASN A 1 418 ? -6.348 -0.929 4.274 1.00 91.31 418 ASN A O 1
ATOM 3265 N N . LYS A 1 419 ? -6.336 -1.526 6.441 1.00 93.62 419 LYS A N 1
ATOM 3266 C CA . LYS A 1 419 ? -6.524 -0.185 7.017 1.00 93.62 419 LYS A CA 1
ATOM 3267 C C . LYS A 1 419 ? -5.447 0.102 8.052 1.00 93.62 419 LYS A C 1
ATOM 3269 O O . LYS A 1 419 ? -4.905 -0.806 8.678 1.00 93.62 419 LYS A O 1
ATOM 3274 N N . THR A 1 420 ? -5.151 1.381 8.264 1.00 94.75 420 THR A N 1
ATOM 3275 C CA . THR A 1 420 ? -4.230 1.775 9.337 1.00 94.75 420 THR A CA 1
ATOM 3276 C C . THR A 1 420 ? -4.915 1.576 10.683 1.00 94.75 420 THR A C 1
ATOM 3278 O O . THR A 1 420 ? -5.953 2.186 10.943 1.00 94.75 420 THR A O 1
ATOM 3281 N N . VAL A 1 421 ? -4.327 0.762 11.556 1.00 95.69 421 VAL A N 1
ATOM 3282 C CA . VAL A 1 421 ? -4.803 0.601 12.933 1.00 95.69 421 VAL A CA 1
ATOM 3283 C C . VAL A 1 421 ? -3.983 1.506 13.851 1.00 95.69 421 VAL A C 1
ATOM 3285 O O . VAL A 1 421 ? -2.755 1.467 13.840 1.00 95.69 421 VAL A O 1
ATOM 3288 N N . ILE A 1 422 ? -4.660 2.331 14.646 1.00 95.06 422 ILE A N 1
ATOM 3289 C CA . ILE A 1 422 ? -4.055 3.266 15.600 1.00 95.06 422 ILE A CA 1
ATOM 3290 C C . ILE A 1 422 ? -4.454 2.812 17.002 1.00 95.06 422 ILE A C 1
ATOM 3292 O O . ILE A 1 422 ? -5.611 2.947 17.394 1.00 95.06 422 ILE A O 1
ATOM 3296 N N . ALA A 1 423 ? -3.513 2.246 17.754 1.00 94.38 423 ALA A N 1
ATOM 3297 C CA . ALA A 1 423 ? -3.777 1.707 19.083 1.00 94.38 423 ALA A CA 1
ATOM 3298 C C . ALA A 1 423 ? -3.366 2.690 20.187 1.00 94.38 423 ALA A C 1
ATOM 3300 O O . ALA A 1 423 ? -2.208 3.110 20.251 1.00 94.38 423 ALA A O 1
ATOM 3301 N N . GLY A 1 424 ? -4.304 3.001 21.079 1.00 91.62 424 GLY A N 1
ATOM 3302 C CA . GLY A 1 424 ? -4.138 3.869 22.242 1.00 91.62 424 GLY A CA 1
ATOM 3303 C C . GLY A 1 424 ? -5.153 5.024 22.270 1.00 91.62 424 GLY A C 1
ATOM 3304 O O . GLY A 1 424 ? -5.660 5.421 21.219 1.00 91.62 424 GLY A O 1
ATOM 3305 N N . PRO A 1 425 ? -5.448 5.589 23.457 1.00 92.44 425 PRO A N 1
ATOM 3306 C CA . PRO A 1 425 ? -4.854 5.255 24.755 1.00 92.44 425 PRO A CA 1
ATOM 3307 C C . PRO A 1 425 ? -5.493 4.029 25.438 1.00 92.44 425 PRO A C 1
ATOM 3309 O O . PRO A 1 425 ? -6.663 3.706 25.230 1.00 92.44 425 PRO A O 1
ATOM 3312 N N . THR A 1 426 ? -4.725 3.356 26.299 1.00 89.62 426 THR A N 1
ATOM 3313 C CA . THR A 1 426 ? -5.192 2.194 27.084 1.00 89.62 426 THR A CA 1
ATOM 3314 C C . THR A 1 426 ? -6.214 2.592 28.152 1.00 89.62 426 THR A C 1
ATOM 3316 O O . THR A 1 426 ? -7.196 1.891 28.367 1.00 89.62 426 THR A O 1
ATOM 3319 N N . GLU A 1 427 ? -6.023 3.754 28.782 1.00 91.25 427 GLU A N 1
ATOM 3320 C CA . GLU A 1 427 ? -6.877 4.287 29.856 1.00 91.25 427 GLU A CA 1
ATOM 3321 C C . GLU A 1 427 ? -7.959 5.249 29.330 1.00 91.25 427 GLU A C 1
ATOM 3323 O O . GLU A 1 427 ? -8.364 6.194 30.007 1.00 91.25 427 GLU A O 1
ATOM 3328 N N . ALA A 1 428 ? -8.428 5.027 28.095 1.00 94.44 428 ALA A N 1
ATOM 3329 C CA . ALA A 1 428 ? -9.353 5.929 27.405 1.00 94.44 428 ALA A CA 1
ATOM 3330 C C . ALA A 1 428 ? -10.633 6.218 28.201 1.00 94.44 428 ALA A C 1
ATOM 3332 O O . ALA A 1 428 ? -11.115 7.347 28.186 1.00 94.44 428 ALA A O 1
ATOM 3333 N N . THR A 1 429 ? -11.168 5.227 28.916 1.00 95.56 429 THR A N 1
ATOM 3334 C CA . THR A 1 429 ? -12.385 5.384 29.718 1.00 95.56 429 THR A CA 1
ATOM 3335 C C . THR A 1 429 ? -12.220 6.437 30.810 1.00 95.56 429 THR A C 1
ATOM 3337 O O . THR A 1 429 ? -12.977 7.406 30.858 1.00 95.56 429 THR A O 1
ATOM 3340 N N . ALA A 1 430 ? -11.189 6.301 31.647 1.00 95.75 430 ALA A N 1
ATOM 3341 C CA . ALA A 1 430 ? -10.915 7.258 32.712 1.00 95.75 430 ALA A CA 1
ATOM 3342 C C . ALA A 1 430 ? -10.576 8.646 32.154 1.00 95.75 430 ALA A C 1
ATOM 3344 O O . ALA A 1 430 ? -11.051 9.654 32.673 1.00 95.75 430 ALA A O 1
ATOM 3345 N N . VAL A 1 431 ? -9.813 8.708 31.058 1.00 96.00 431 VAL A N 1
ATOM 3346 C CA . VAL A 1 431 ? -9.498 9.973 30.383 1.00 96.00 431 VAL A CA 1
ATOM 3347 C C . VAL A 1 431 ? -10.769 10.658 29.890 1.00 96.00 431 VAL A C 1
ATOM 3349 O O . VAL A 1 431 ? -10.956 11.842 30.143 1.00 96.00 431 VAL A O 1
ATOM 3352 N N . GLY A 1 432 ? -11.674 9.939 29.230 1.00 96.69 432 GLY A N 1
ATOM 3353 C CA . GLY A 1 432 ? -12.908 10.523 28.714 1.00 96.69 432 GLY A CA 1
ATOM 3354 C C . GLY A 1 432 ? -13.852 11.005 29.809 1.00 96.69 432 GLY A C 1
ATOM 3355 O O . GLY A 1 432 ? -14.461 12.064 29.665 1.00 96.69 432 GLY A O 1
ATOM 3356 N N . ASN A 1 433 ? -13.899 10.291 30.933 1.00 97.81 433 ASN A N 1
ATOM 3357 C CA . ASN A 1 433 ? -14.578 10.742 32.142 1.00 97.81 433 ASN A CA 1
ATOM 3358 C C . ASN A 1 433 ? -13.993 12.085 32.630 1.00 97.81 433 ASN A C 1
ATOM 3360 O O . ASN A 1 433 ? -14.733 13.061 32.760 1.00 97.81 433 ASN A O 1
ATOM 3364 N N . LEU A 1 434 ? -12.667 12.183 32.786 1.00 97.12 434 LEU A N 1
ATOM 3365 C CA . LEU A 1 434 ? -11.993 13.430 33.176 1.00 97.12 434 LEU A CA 1
ATOM 3366 C C . LEU A 1 434 ? -12.251 14.576 32.186 1.00 97.12 434 LEU A C 1
ATOM 3368 O O . LEU A 1 434 ? -12.487 15.703 32.617 1.00 97.12 434 LEU A O 1
ATOM 3372 N N . LEU A 1 435 ? -12.243 14.303 30.875 1.00 96.25 435 LEU A N 1
ATOM 3373 C CA . LEU A 1 435 ? -12.547 15.307 29.848 1.00 96.25 435 LEU A CA 1
ATOM 3374 C C . LEU A 1 435 ? -13.959 15.873 30.021 1.00 96.25 435 LEU A C 1
ATOM 3376 O O . LEU A 1 435 ? -14.145 17.082 29.918 1.00 96.25 435 LEU A O 1
ATOM 3380 N N . VAL A 1 436 ? -14.951 15.023 30.303 1.00 97.38 436 VAL A N 1
ATOM 3381 C CA . VAL A 1 436 ? -16.327 15.478 30.555 1.00 97.38 436 VAL A CA 1
ATOM 3382 C C . VAL A 1 436 ? -16.405 16.337 31.816 1.00 97.38 436 VAL A C 1
ATOM 3384 O O . VAL A 1 436 ? -17.083 17.363 31.802 1.00 97.38 436 VAL A O 1
ATOM 3387 N N . GLN A 1 437 ? -15.679 15.973 32.877 1.00 97.19 437 GLN A N 1
ATOM 3388 C CA . GLN A 1 437 ? -15.614 16.793 34.089 1.00 97.19 437 GLN A CA 1
ATOM 3389 C C . GLN A 1 437 ? -14.965 18.163 33.818 1.00 97.19 437 GLN A C 1
ATOM 3391 O O . GLN A 1 437 ? -15.497 19.187 34.234 1.00 97.19 437 GLN A O 1
ATOM 3396 N N . ALA A 1 438 ? -13.878 18.214 33.044 1.00 94.75 438 ALA A N 1
ATOM 3397 C CA . ALA A 1 438 ? -13.249 19.478 32.652 1.00 94.75 438 ALA A CA 1
ATOM 3398 C C . ALA A 1 438 ? -14.151 20.350 31.758 1.00 94.75 438 ALA A C 1
ATOM 3400 O O . ALA A 1 438 ? -14.108 21.576 31.856 1.00 94.75 438 ALA A O 1
ATOM 3401 N N . ILE A 1 439 ? -15.005 19.744 30.923 1.00 94.94 439 ILE A N 1
ATOM 3402 C CA . ILE A 1 439 ? -16.032 20.482 30.169 1.00 94.94 439 ILE A CA 1
ATOM 3403 C C . ILE A 1 439 ? -17.073 21.088 31.116 1.00 94.94 439 ILE A C 1
ATOM 3405 O O . ILE A 1 439 ? -17.462 22.241 30.941 1.00 94.94 439 ILE A O 1
ATOM 3409 N N . ALA A 1 440 ? -17.509 20.339 32.132 1.00 95.38 440 ALA A N 1
ATOM 3410 C CA . ALA A 1 440 ? -18.470 20.825 33.122 1.00 95.38 440 ALA A CA 1
ATOM 3411 C C . ALA A 1 440 ? -17.938 22.023 33.930 1.00 95.38 440 ALA A C 1
ATOM 3413 O O . ALA A 1 440 ? -18.711 22.908 34.299 1.00 95.38 440 ALA A O 1
ATOM 3414 N N . ASP A 1 441 ? -16.626 22.069 34.170 1.00 92.44 441 ASP A N 1
ATOM 3415 C CA . ASP A 1 441 ? -15.945 23.176 34.854 1.00 92.44 441 ASP A CA 1
ATOM 3416 C C . ASP A 1 441 ? -15.577 24.345 33.923 1.00 92.44 441 ASP A C 1
ATOM 3418 O O . ASP A 1 441 ? -15.104 25.381 34.386 1.00 92.44 441 ASP A O 1
ATOM 3422 N N . GLY A 1 442 ? -15.804 24.209 32.612 1.00 91.50 442 GLY A N 1
ATOM 3423 C CA . GLY A 1 442 ? -15.469 25.229 31.618 1.00 91.50 442 GLY A CA 1
ATOM 3424 C C . GLY A 1 442 ? -13.976 25.332 31.281 1.00 91.50 442 GLY A C 1
ATOM 3425 O O . GLY A 1 442 ? -13.593 26.248 30.557 1.00 91.50 442 GLY A O 1
ATOM 3426 N N . GLU A 1 443 ? -13.139 24.401 31.759 1.00 91.31 443 GLU A N 1
ATOM 3427 C CA . GLU A 1 443 ? -11.723 24.294 31.364 1.00 91.31 443 GLU A CA 1
ATOM 3428 C C . GLU A 1 443 ? -11.566 23.848 29.909 1.00 91.31 443 GLU A C 1
ATOM 3430 O O . GLU A 1 443 ? -10.592 24.201 29.251 1.00 91.31 443 GLU A O 1
ATOM 3435 N N . LEU A 1 444 ? -12.527 23.069 29.411 1.00 91.56 444 LEU A N 1
ATOM 3436 C CA . LEU A 1 444 ? -12.641 22.706 28.005 1.00 91.56 444 LEU A CA 1
ATOM 3437 C C . LEU A 1 444 ? -13.987 23.182 27.473 1.00 91.56 444 LEU A C 1
ATOM 3439 O O . LEU A 1 444 ? -15.032 22.953 28.079 1.00 91.56 444 LEU A O 1
ATOM 3443 N N . SER A 1 445 ? -13.986 23.786 26.290 1.00 91.69 445 SER A N 1
ATOM 3444 C CA . SER A 1 445 ? -15.223 24.286 25.681 1.00 91.69 445 SER A CA 1
ATOM 3445 C C . SER A 1 445 ? -16.113 23.165 25.132 1.00 91.69 445 SER A C 1
ATOM 3447 O O . SER A 1 445 ? -17.339 23.285 25.093 1.00 91.69 445 SER A O 1
ATOM 3449 N N . ARG A 1 446 ? -15.495 22.081 24.648 1.00 92.06 446 ARG A N 1
ATOM 3450 C CA . ARG A 1 446 ? -16.157 20.954 23.975 1.00 92.06 446 ARG A CA 1
ATOM 3451 C C . ARG A 1 446 ? -15.234 19.747 23.864 1.00 92.06 446 ARG A C 1
ATOM 3453 O O . ARG A 1 446 ? -14.015 19.861 23.962 1.00 92.06 446 ARG A O 1
ATOM 3460 N N . ILE A 1 447 ? -15.815 18.586 23.566 1.00 92.81 447 ILE A N 1
ATOM 3461 C CA . ILE A 1 447 ? -15.071 17.321 23.554 1.00 92.81 447 ILE A CA 1
ATOM 3462 C C . ILE A 1 447 ? -13.964 17.258 22.498 1.00 92.81 447 ILE A C 1
ATOM 3464 O O . ILE A 1 447 ? -12.949 16.603 22.717 1.00 92.81 447 ILE A O 1
ATOM 3468 N N . GLU A 1 448 ? -14.104 17.957 21.368 1.00 91.38 448 GLU A N 1
ATOM 3469 C CA . GLU A 1 448 ? -13.065 17.939 20.335 1.00 91.38 448 GLU A CA 1
ATOM 3470 C C . GLU A 1 448 ? -11.757 18.609 20.794 1.00 91.38 448 GLU A C 1
ATOM 3472 O O . GLU A 1 448 ? -10.685 18.226 20.328 1.00 91.38 448 GLU A O 1
ATOM 3477 N N . GLU A 1 449 ? -11.834 19.576 21.713 1.00 91.38 449 GLU A N 1
ATOM 3478 C CA . GLU A 1 449 ? -10.662 20.193 22.344 1.00 91.38 449 GLU A CA 1
ATOM 3479 C C . GLU A 1 449 ? -9.940 19.179 23.241 1.00 91.38 449 GLU A C 1
ATOM 3481 O O . GLU A 1 449 ? -8.735 18.969 23.111 1.00 91.38 449 GLU A O 1
ATOM 3486 N N . GLY A 1 450 ? -10.708 18.439 24.048 1.00 92.31 450 GLY A N 1
ATOM 3487 C CA . GLY A 1 450 ? -10.197 17.328 24.849 1.00 92.31 450 GLY A CA 1
ATOM 3488 C C . GLY A 1 450 ? -9.514 16.249 24.005 1.00 92.31 450 GLY A C 1
ATOM 3489 O O . GLY A 1 450 ? -8.384 15.862 24.291 1.00 92.31 450 GLY A O 1
ATOM 3490 N N . ARG A 1 451 ? -10.138 15.813 22.902 1.00 92.56 451 ARG A N 1
ATOM 3491 C CA . ARG A 1 451 ? -9.539 14.834 21.970 1.00 92.56 451 ARG A CA 1
ATOM 3492 C C . ARG A 1 451 ? -8.229 15.319 21.354 1.00 92.56 451 ARG A C 1
ATOM 3494 O O . ARG A 1 451 ? -7.328 14.515 21.107 1.00 92.56 451 ARG A O 1
ATOM 3501 N N . ALA A 1 452 ? -8.102 16.624 21.108 1.00 91.12 452 ALA A N 1
ATOM 3502 C CA . ALA A 1 452 ? -6.857 17.196 20.617 1.00 91.12 452 ALA A CA 1
ATOM 3503 C C . ALA A 1 452 ? -5.725 17.078 21.648 1.00 91.12 452 ALA A C 1
ATOM 3505 O O . ALA A 1 452 ? -4.617 16.714 21.252 1.00 91.12 452 ALA A O 1
ATOM 3506 N N . LEU A 1 453 ? -6.021 17.297 22.936 1.00 92.19 453 LEU A N 1
ATOM 3507 C CA . LEU A 1 453 ? -5.072 17.093 24.035 1.00 92.19 453 LEU A CA 1
ATOM 3508 C C . LEU A 1 453 ? -4.692 15.620 24.203 1.00 92.19 453 LEU A C 1
ATOM 3510 O O . LEU A 1 453 ? -3.513 15.315 24.369 1.00 92.19 453 LEU A O 1
ATOM 3514 N N . VAL A 1 454 ? -5.653 14.692 24.109 1.00 92.81 454 VAL A N 1
ATOM 3515 C CA . VAL A 1 454 ? -5.371 13.247 24.228 1.00 92.81 454 VAL A CA 1
ATOM 3516 C C . VAL A 1 454 ? -4.342 12.796 23.194 1.00 92.81 454 VAL A C 1
ATOM 3518 O O . VAL A 1 454 ? -3.396 12.090 23.539 1.00 92.81 454 VAL A O 1
ATOM 3521 N N . ARG A 1 455 ? -4.483 13.247 21.943 1.00 88.75 455 ARG A N 1
ATOM 3522 C CA . ARG A 1 455 ? -3.565 12.895 20.849 1.00 88.75 455 ARG A CA 1
ATOM 3523 C C . ARG A 1 455 ? -2.117 13.317 21.115 1.00 88.75 455 ARG A C 1
ATOM 3525 O O . ARG A 1 455 ? -1.204 12.681 20.600 1.00 88.75 455 ARG A O 1
ATOM 3532 N N . THR A 1 456 ? -1.904 14.397 21.861 1.00 88.31 456 THR A N 1
ATOM 3533 C CA . THR A 1 456 ? -0.560 14.869 22.222 1.00 88.31 456 THR A CA 1
ATOM 3534 C C . THR A 1 456 ? -0.076 14.319 23.559 1.00 88.31 456 THR A C 1
ATOM 3536 O O . THR A 1 456 ? 1.129 14.206 23.755 1.00 88.31 456 THR A O 1
ATOM 3539 N N . ALA A 1 457 ? -0.991 13.988 24.474 1.00 90.69 457 ALA A N 1
ATOM 3540 C CA . ALA A 1 457 ? -0.661 13.568 25.833 1.00 90.69 457 ALA A CA 1
ATOM 3541 C C . ALA A 1 457 ? -0.313 12.077 25.943 1.00 90.69 457 ALA A C 1
ATOM 3543 O O . ALA A 1 457 ? 0.505 11.709 26.782 1.00 90.69 457 ALA A O 1
ATOM 3544 N N . PHE A 1 458 ? -0.910 11.216 25.111 1.00 89.81 458 PHE A N 1
ATOM 3545 C CA . PHE A 1 458 ? -0.725 9.769 25.212 1.00 89.81 458 PHE A CA 1
ATOM 3546 C C . PHE A 1 458 ? -0.061 9.184 23.961 1.00 89.81 458 PHE A C 1
ATOM 3548 O O . PHE A 1 458 ? -0.426 9.552 22.842 1.00 89.81 458 PHE A O 1
ATOM 3555 N N . PRO A 1 459 ? 0.884 8.239 24.121 1.00 85.25 459 PRO A N 1
ATOM 3556 C CA . PRO A 1 459 ? 1.470 7.547 22.985 1.00 85.25 459 PRO A CA 1
ATOM 3557 C C . PRO A 1 459 ? 0.414 6.687 22.283 1.00 85.25 459 PRO A C 1
ATOM 3559 O O . PRO A 1 459 ? -0.354 5.968 22.925 1.00 85.25 459 PRO A O 1
ATOM 3562 N N . VAL A 1 460 ? 0.427 6.727 20.953 1.00 90.25 460 VAL A N 1
ATOM 3563 C CA . VAL A 1 460 ? -0.342 5.828 20.088 1.00 90.25 460 VAL A CA 1
ATOM 3564 C C . VAL A 1 460 ? 0.611 5.026 19.209 1.00 90.25 460 VAL A C 1
ATOM 3566 O O . VAL A 1 460 ? 1.643 5.536 18.771 1.00 90.25 460 VAL A O 1
ATOM 3569 N N . THR A 1 461 ? 0.278 3.762 18.957 1.00 92.88 461 THR A N 1
ATOM 3570 C CA . THR A 1 461 ? 1.052 2.890 18.062 1.00 92.88 461 THR A CA 1
ATOM 3571 C C . THR A 1 461 ? 0.329 2.757 16.731 1.00 92.88 461 THR A C 1
ATOM 3573 O O . THR A 1 461 ? -0.855 2.429 16.705 1.00 92.88 461 THR A O 1
ATOM 3576 N N . TYR A 1 462 ? 1.046 2.993 15.635 1.00 93.94 462 TYR A N 1
ATOM 3577 C CA . TYR A 1 462 ? 0.531 2.817 14.282 1.00 93.94 462 TYR A CA 1
ATOM 3578 C C . TYR A 1 462 ? 0.899 1.426 13.771 1.00 93.94 462 TYR A C 1
ATOM 3580 O O . TYR A 1 462 ? 2.076 1.068 13.736 1.00 93.94 462 TYR A O 1
ATOM 3588 N N . PHE A 1 463 ? -0.104 0.673 13.341 1.00 94.25 463 PHE A N 1
ATOM 3589 C CA . PHE A 1 463 ? 0.054 -0.575 12.611 1.00 94.25 463 PHE A CA 1
ATOM 3590 C C . PHE A 1 463 ? -0.409 -0.321 11.186 1.00 94.25 463 PHE A C 1
ATOM 3592 O O . PHE A 1 463 ? -1.602 -0.171 10.905 1.00 94.25 463 PHE A O 1
ATOM 3599 N N . LEU A 1 464 ? 0.564 -0.197 10.293 1.00 91.62 464 LEU A N 1
ATOM 3600 C CA . LEU A 1 464 ? 0.298 -0.103 8.867 1.00 91.62 464 LEU A CA 1
ATOM 3601 C C . LEU A 1 464 ? 0.019 -1.511 8.337 1.00 91.62 464 LEU A C 1
ATOM 3603 O O . LEU A 1 464 ? 0.649 -2.450 8.830 1.00 91.62 464 LEU A O 1
ATOM 3607 N N . PRO A 1 465 ? -0.878 -1.678 7.350 1.00 85.56 465 PRO A N 1
ATOM 3608 C CA . PRO A 1 465 ? -1.046 -2.950 6.667 1.00 85.56 465 PRO A CA 1
ATOM 3609 C C . PRO A 1 465 ? 0.312 -3.412 6.146 1.00 85.56 465 PRO A C 1
ATOM 3611 O O . PRO A 1 465 ? 0.889 -2.819 5.233 1.00 85.56 465 PRO A O 1
ATOM 3614 N N . GLN A 1 466 ? 0.852 -4.454 6.762 1.00 75.31 466 GLN A N 1
ATOM 3615 C CA . GLN A 1 466 ? 2.032 -5.122 6.257 1.00 75.31 466 GLN A CA 1
ATOM 3616 C C . GLN A 1 466 ? 1.538 -6.022 5.140 1.00 75.31 466 GLN A C 1
ATOM 3618 O O . GLN A 1 466 ? 0.693 -6.896 5.361 1.00 75.31 466 GLN A O 1
ATOM 3623 N N . ARG A 1 467 ? 2.034 -5.781 3.924 1.00 51.16 467 ARG A N 1
ATOM 3624 C CA . ARG A 1 467 ? 1.798 -6.666 2.784 1.00 51.16 467 ARG A CA 1
ATOM 3625 C C . ARG A 1 467 ? 2.424 -8.019 3.111 1.00 51.16 467 ARG A C 1
ATOM 3627 O O . ARG A 1 467 ? 3.585 -8.271 2.823 1.00 51.16 467 ARG A O 1
ATOM 3634 N N . SER A 1 468 ? 1.654 -8.882 3.764 1.00 44.31 468 SER A N 1
ATOM 3635 C CA . SER A 1 468 ? 2.023 -10.279 3.919 1.00 44.31 468 SER A CA 1
ATOM 3636 C C . SER A 1 468 ? 2.053 -10.901 2.523 1.00 44.31 468 SER A C 1
ATOM 3638 O O . SER A 1 468 ? 1.188 -10.602 1.690 1.00 44.31 468 SER A O 1
ATOM 3640 N N . GLU A 1 469 ? 3.034 -11.765 2.265 1.00 40.88 469 GLU A N 1
ATOM 3641 C CA . GLU A 1 469 ? 3.244 -12.416 0.966 1.00 40.88 469 GLU A CA 1
ATOM 3642 C C . GLU A 1 469 ? 1.986 -13.109 0.409 1.00 40.88 469 GLU A C 1
ATOM 3644 O O . GLU A 1 469 ? 1.899 -13.307 -0.805 1.00 40.88 469 GLU A O 1
ATOM 3649 N N . SER A 1 470 ? 1.000 -13.423 1.262 1.00 39.38 470 SER A N 1
ATOM 3650 C CA . SER A 1 470 ? -0.276 -14.038 0.884 1.00 39.38 470 SER A CA 1
ATOM 3651 C C . SER A 1 470 ? -1.286 -13.086 0.219 1.00 39.38 470 SER A C 1
ATOM 3653 O O . SER A 1 470 ? -2.087 -13.539 -0.594 1.00 39.38 470 SER A O 1
ATOM 3655 N N . HIS A 1 471 ? -1.255 -11.775 0.492 1.00 37.91 471 HIS A N 1
ATOM 3656 C CA . HIS A 1 471 ? -2.203 -10.818 -0.111 1.00 37.91 471 HIS A CA 1
ATOM 3657 C C . HIS A 1 471 ? -1.753 -10.308 -1.485 1.00 37.91 471 HIS A C 1
ATOM 3659 O O . HIS A 1 471 ? -2.588 -9.961 -2.319 1.00 37.91 471 HIS A O 1
ATOM 3665 N N . VAL A 1 472 ? -0.443 -10.297 -1.752 1.00 42.69 472 VAL A N 1
ATOM 3666 C CA . VAL A 1 472 ? 0.076 -10.015 -3.103 1.00 42.69 472 VAL A CA 1
ATOM 3667 C C . VAL A 1 472 ? -0.374 -11.112 -4.062 1.00 42.69 472 VAL A C 1
ATOM 3669 O O . VAL A 1 472 ? -0.806 -10.802 -5.165 1.00 42.69 472 VAL A O 1
ATOM 3672 N N . SER A 1 473 ? -0.401 -12.368 -3.595 1.00 51.41 473 SER A N 1
ATOM 3673 C CA . SER A 1 473 ? -0.972 -13.480 -4.353 1.00 51.41 473 SER A CA 1
ATOM 3674 C C . SER A 1 473 ? -2.430 -13.203 -4.734 1.00 51.41 473 SER A C 1
ATOM 3676 O O . SER A 1 473 ? -2.740 -13.279 -5.912 1.00 51.41 473 SER A O 1
ATOM 3678 N N . SER A 1 474 ? -3.317 -12.774 -3.824 1.00 63.72 474 SER A N 1
ATOM 3679 C CA . SER A 1 474 ? -4.727 -12.562 -4.206 1.00 63.72 474 SER A CA 1
ATOM 3680 C C . SER A 1 474 ? -4.951 -11.402 -5.191 1.00 63.72 474 SER A C 1
ATOM 3682 O O . SER A 1 474 ? -5.811 -11.507 -6.070 1.00 63.72 474 SER A O 1
ATOM 3684 N N . ARG A 1 475 ? -4.183 -10.306 -5.087 1.00 79.31 475 ARG A N 1
ATOM 3685 C CA . ARG A 1 475 ? -4.252 -9.187 -6.048 1.00 79.31 475 ARG A CA 1
ATOM 3686 C C . ARG A 1 475 ? -3.666 -9.565 -7.399 1.00 79.31 475 ARG A C 1
ATOM 3688 O O . ARG A 1 475 ? -4.289 -9.276 -8.417 1.00 79.31 475 ARG A O 1
ATOM 3695 N N . PHE A 1 476 ? -2.520 -10.241 -7.398 1.00 89.44 476 PHE A N 1
ATOM 3696 C CA . PHE A 1 476 ? -1.927 -10.786 -8.608 1.00 89.44 476 PHE A CA 1
ATOM 3697 C C . PHE A 1 476 ? -2.879 -11.769 -9.290 1.00 89.44 476 PHE A C 1
ATOM 3699 O O . PHE A 1 476 ? -3.114 -11.610 -10.479 1.00 89.44 476 PHE A O 1
ATOM 3706 N N . GLU A 1 477 ? -3.494 -12.709 -8.564 1.00 85.56 477 GLU A N 1
ATOM 3707 C CA . GLU A 1 477 ? -4.453 -13.658 -9.147 1.00 85.56 477 GLU A CA 1
ATOM 3708 C C . GLU A 1 477 ? -5.665 -12.930 -9.754 1.00 85.56 477 GLU A C 1
ATOM 3710 O O . GLU A 1 477 ? -6.076 -13.224 -10.874 1.00 85.56 477 GLU A O 1
ATOM 3715 N N . SER A 1 478 ? -6.208 -11.915 -9.071 1.00 86.94 478 SER A N 1
ATOM 3716 C CA . SER A 1 478 ? -7.299 -11.090 -9.617 1.00 86.94 478 SER A CA 1
ATOM 3717 C C . SER A 1 478 ? -6.884 -10.320 -10.876 1.00 86.94 478 SER A C 1
ATOM 3719 O O . SER A 1 478 ? -7.610 -10.292 -11.873 1.00 86.94 478 SER A O 1
ATOM 3721 N N . ALA A 1 479 ? -5.704 -9.702 -10.856 1.00 93.56 479 ALA A N 1
ATOM 3722 C CA . ALA A 1 479 ? -5.153 -8.999 -12.005 1.00 93.56 479 ALA A CA 1
ATOM 3723 C C . ALA A 1 479 ? -4.865 -9.971 -13.161 1.00 93.56 479 ALA A C 1
ATOM 3725 O O . ALA A 1 479 ? -5.162 -9.662 -14.314 1.00 93.56 479 ALA A O 1
ATOM 3726 N N . LYS A 1 480 ? -4.350 -11.168 -12.860 1.00 94.38 480 LYS A N 1
ATOM 3727 C CA . LYS A 1 480 ? -4.028 -12.221 -13.826 1.00 94.38 480 LYS A CA 1
ATOM 3728 C C . LYS A 1 480 ? -5.280 -12.654 -14.568 1.00 94.38 480 LYS A C 1
ATOM 3730 O O . LYS A 1 480 ? -5.277 -12.625 -15.793 1.00 94.38 480 LYS A O 1
ATOM 3735 N N . VAL A 1 481 ? -6.377 -12.903 -13.849 1.00 89.38 481 VAL A N 1
ATOM 3736 C CA . VAL A 1 481 ? -7.682 -13.212 -14.455 1.00 89.38 481 VAL A CA 1
ATOM 3737 C C . VAL A 1 481 ? -8.143 -12.103 -15.411 1.00 89.38 481 VAL A C 1
ATOM 3739 O O . VAL A 1 481 ? -8.649 -12.406 -16.489 1.00 89.38 481 VAL A O 1
ATOM 3742 N N . GLN A 1 482 ? -7.953 -10.823 -15.068 1.00 91.69 482 GLN A N 1
ATOM 3743 C CA . GLN A 1 482 ? -8.339 -9.708 -15.949 1.00 91.69 482 GLN A CA 1
ATOM 3744 C C . GLN A 1 482 ? -7.525 -9.670 -17.251 1.00 91.69 482 GLN A C 1
ATOM 3746 O O . GLN A 1 482 ? -8.090 -9.417 -18.316 1.00 91.69 482 GLN A O 1
ATOM 3751 N N . TYR A 1 483 ? -6.217 -9.934 -17.191 1.00 96.19 483 TYR A N 1
ATOM 3752 C CA . TYR A 1 483 ? -5.376 -10.021 -18.390 1.00 96.19 483 TYR A CA 1
ATOM 3753 C C . TYR A 1 483 ? -5.672 -11.290 -19.208 1.00 96.19 483 TYR A C 1
ATOM 3755 O O . TYR A 1 483 ? -5.792 -11.218 -20.432 1.00 96.19 483 TYR A O 1
ATOM 3763 N N . GLU A 1 484 ? -5.880 -12.435 -18.558 1.00 91.75 484 GLU A N 1
ATOM 3764 C CA . GLU A 1 484 ? -6.217 -13.702 -19.223 1.00 91.75 484 GLU A CA 1
ATOM 3765 C C . GLU A 1 484 ? -7.565 -13.639 -19.958 1.00 91.75 484 GLU A C 1
ATOM 3767 O O . GLU A 1 484 ? -7.713 -14.235 -21.025 1.00 91.75 484 GLU A O 1
ATOM 3772 N N . GLN A 1 485 ? -8.527 -12.846 -19.470 1.00 90.00 485 GLN A N 1
ATOM 3773 C CA . GLN A 1 485 ? -9.784 -12.570 -20.183 1.00 90.00 485 GLN A CA 1
ATOM 3774 C C . GLN A 1 485 ? -9.581 -11.855 -21.529 1.00 90.00 485 GLN A C 1
ATOM 3776 O O . GLN A 1 485 ? -10.414 -12.000 -22.424 1.00 90.00 485 GLN A O 1
ATOM 3781 N N . LEU A 1 486 ? -8.475 -11.125 -21.706 1.00 90.88 486 LEU A N 1
ATOM 3782 C CA . LEU A 1 486 ? -8.080 -10.534 -22.991 1.00 90.88 486 LEU A CA 1
ATOM 3783 C C . LEU A 1 486 ? -7.284 -11.508 -23.880 1.00 90.88 486 LEU A C 1
ATOM 3785 O O . LEU A 1 486 ? -6.811 -11.121 -24.950 1.00 90.88 486 LEU A O 1
ATOM 3789 N N . GLY A 1 487 ? -7.116 -12.762 -23.447 1.00 90.94 487 GLY A N 1
ATOM 3790 C CA . GLY A 1 487 ? -6.320 -13.776 -24.139 1.00 90.94 487 GLY A CA 1
ATOM 3791 C C . GLY A 1 487 ? -4.810 -13.611 -23.956 1.00 90.94 487 GLY A C 1
ATOM 3792 O O . GLY A 1 487 ? -4.046 -14.082 -24.798 1.00 90.94 487 GLY A O 1
ATOM 3793 N N . ILE A 1 488 ? -4.375 -12.920 -22.899 1.00 95.75 488 ILE A N 1
ATOM 3794 C CA . ILE A 1 488 ? -2.958 -12.695 -22.594 1.00 95.75 488 ILE A CA 1
ATOM 3795 C C . ILE A 1 488 ? -2.462 -13.785 -21.644 1.00 95.75 488 ILE A C 1
ATOM 3797 O O . ILE A 1 488 ? -3.024 -13.981 -20.571 1.00 95.75 488 ILE A O 1
ATOM 3801 N N . ASP A 1 489 ? -1.369 -14.451 -22.015 1.00 95.50 489 ASP A N 1
ATOM 3802 C CA . ASP A 1 489 ? -0.641 -15.360 -21.127 1.00 95.50 489 ASP A CA 1
ATOM 3803 C C . ASP A 1 489 ? 0.378 -14.563 -20.299 1.00 95.50 489 ASP A C 1
ATOM 3805 O O . ASP A 1 489 ? 1.447 -14.172 -20.781 1.00 95.50 489 ASP A O 1
ATOM 3809 N N . VAL A 1 490 ? 0.023 -14.306 -19.040 1.00 96.12 490 VAL A N 1
ATOM 3810 C CA . VAL A 1 490 ? 0.847 -13.538 -18.095 1.00 96.12 490 VAL A CA 1
ATOM 3811 C C . VAL A 1 490 ? 2.181 -14.236 -17.805 1.00 96.12 490 VAL A C 1
ATOM 3813 O O . VAL A 1 490 ? 3.214 -13.573 -17.693 1.00 96.12 490 VAL A O 1
ATOM 3816 N N . GLU A 1 491 ? 2.194 -15.568 -17.723 1.00 96.00 491 GLU A N 1
ATOM 3817 C CA . GLU A 1 491 ? 3.413 -16.331 -17.430 1.00 96.00 491 GLU A CA 1
ATOM 3818 C C . GLU A 1 491 ? 4.388 -16.266 -18.613 1.00 96.00 491 GLU A C 1
ATOM 3820 O O . GLU A 1 491 ? 5.592 -16.056 -18.426 1.00 96.00 491 GLU A O 1
ATOM 3825 N N . ALA A 1 492 ? 3.868 -16.353 -19.841 1.00 96.31 492 ALA A N 1
ATOM 3826 C CA . ALA A 1 492 ? 4.659 -16.152 -21.051 1.00 96.31 492 ALA A CA 1
ATOM 3827 C C . ALA A 1 492 ? 5.190 -14.714 -21.163 1.00 96.31 492 ALA A C 1
ATOM 3829 O O . ALA A 1 492 ? 6.350 -14.523 -21.541 1.00 96.31 492 ALA A O 1
ATOM 3830 N N . ALA A 1 493 ? 4.389 -13.706 -20.796 1.00 97.38 493 ALA A N 1
ATOM 3831 C CA . ALA A 1 493 ? 4.827 -12.310 -20.768 1.00 97.38 493 ALA A CA 1
ATOM 3832 C C . ALA A 1 493 ? 6.001 -12.112 -19.793 1.00 97.38 493 ALA A C 1
ATOM 3834 O O . ALA A 1 493 ? 7.039 -11.566 -20.176 1.00 97.38 493 ALA A O 1
ATOM 3835 N N . PHE A 1 494 ? 5.892 -12.634 -18.566 1.00 97.50 494 PHE A N 1
ATOM 3836 C CA . PHE A 1 494 ? 6.969 -12.572 -17.571 1.00 97.50 494 PHE A CA 1
ATOM 3837 C C . PHE A 1 494 ? 8.228 -13.295 -18.058 1.00 97.50 494 PHE A C 1
ATOM 3839 O O . PHE A 1 494 ? 9.337 -12.772 -17.923 1.00 97.50 494 PHE A O 1
ATOM 3846 N N . ALA A 1 495 ? 8.074 -14.483 -18.648 1.00 96.69 495 ALA A N 1
ATOM 3847 C CA . ALA A 1 495 ? 9.189 -15.258 -19.180 1.00 96.69 495 ALA A CA 1
ATOM 3848 C C . ALA A 1 495 ? 9.898 -14.546 -20.342 1.00 96.69 495 ALA A C 1
ATOM 3850 O O . ALA A 1 495 ? 11.129 -14.581 -20.403 1.00 96.69 495 ALA A O 1
ATOM 3851 N N . LYS A 1 496 ? 9.144 -13.882 -21.231 1.00 95.19 496 LYS A N 1
ATOM 3852 C CA . LYS A 1 496 ? 9.682 -13.114 -22.362 1.00 95.19 496 LYS A CA 1
ATOM 3853 C C . LYS A 1 496 ? 10.512 -11.929 -21.866 1.00 95.19 496 LYS A C 1
ATOM 3855 O O . LYS A 1 496 ? 11.685 -11.826 -22.215 1.00 95.19 496 LYS A O 1
ATOM 3860 N N . VAL A 1 497 ? 9.952 -11.092 -20.990 1.00 96.44 497 VAL A N 1
ATOM 3861 C CA . VAL A 1 497 ? 10.635 -9.889 -20.469 1.00 96.44 497 VAL A CA 1
ATOM 3862 C C . VAL A 1 497 ? 11.876 -10.250 -19.653 1.00 96.44 497 VAL A C 1
ATOM 3864 O O . VAL A 1 497 ? 12.910 -9.605 -19.796 1.00 96.44 497 VAL A O 1
ATOM 3867 N N . LYS A 1 498 ? 11.824 -11.335 -18.867 1.00 95.81 498 LYS A N 1
ATOM 3868 C CA . LYS A 1 498 ? 12.964 -11.827 -18.071 1.00 95.81 498 LYS A CA 1
ATOM 3869 C C . LYS A 1 498 ? 14.226 -12.083 -18.900 1.00 95.81 498 LYS A C 1
ATOM 3871 O O . LYS A 1 498 ? 15.333 -12.029 -18.364 1.00 95.81 498 LYS A O 1
ATOM 3876 N N . GLN A 1 499 ? 14.079 -12.428 -20.177 1.00 94.31 499 GLN A N 1
ATOM 3877 C CA . GLN A 1 499 ? 15.204 -12.796 -21.034 1.00 94.31 499 GLN A CA 1
ATOM 3878 C C . GLN A 1 499 ? 15.870 -11.605 -21.721 1.00 94.31 499 GLN A C 1
ATOM 3880 O O . GLN A 1 499 ? 16.983 -11.778 -22.213 1.00 94.31 499 GLN A O 1
ATOM 3885 N N . VAL A 1 500 ? 15.230 -10.434 -21.732 1.00 96.19 500 VAL A N 1
ATOM 3886 C CA . VAL A 1 500 ? 15.725 -9.245 -22.432 1.00 96.19 500 VAL A CA 1
ATOM 3887 C C . VAL A 1 500 ? 16.806 -8.568 -21.585 1.00 96.19 500 VAL A C 1
ATOM 3889 O O . VAL A 1 500 ? 16.500 -8.116 -20.481 1.00 96.19 500 VAL A O 1
ATOM 3892 N N . PRO A 1 501 ? 18.065 -8.509 -22.052 1.00 96.94 501 PRO A N 1
ATOM 3893 C CA . PRO A 1 501 ? 19.103 -7.772 -21.354 1.00 96.94 501 PRO A CA 1
ATOM 3894 C C . PRO A 1 501 ? 18.919 -6.263 -21.551 1.00 96.94 501 PRO A C 1
ATOM 3896 O O . PRO A 1 501 ? 18.739 -5.811 -22.680 1.00 96.94 501 PRO A O 1
ATOM 3899 N N . ILE A 1 502 ? 19.026 -5.487 -20.470 1.00 98.38 502 ILE A N 1
ATOM 3900 C CA . ILE A 1 502 ? 19.144 -4.022 -20.541 1.00 98.38 502 ILE A CA 1
ATOM 3901 C C . ILE A 1 502 ? 20.582 -3.634 -20.180 1.00 98.38 502 ILE A C 1
ATOM 3903 O O . ILE A 1 502 ? 21.087 -4.015 -19.121 1.00 98.38 502 ILE A O 1
ATOM 3907 N N . SER A 1 503 ? 21.259 -2.910 -21.071 1.00 98.56 503 SER A N 1
ATOM 3908 C CA . SER A 1 503 ? 22.627 -2.437 -20.862 1.00 98.56 503 SER A CA 1
ATOM 3909 C C . SER A 1 503 ? 22.634 -1.105 -20.120 1.00 98.56 503 SER A C 1
ATOM 3911 O O . SER A 1 503 ? 22.202 -0.076 -20.638 1.00 98.56 503 SER A O 1
ATOM 3913 N N . VAL A 1 504 ? 23.089 -1.141 -18.869 1.00 98.50 504 VAL A N 1
ATOM 3914 C CA . VAL A 1 504 ? 23.122 0.012 -17.967 1.00 98.50 504 VAL A CA 1
ATOM 3915 C C . VAL A 1 504 ? 24.444 0.752 -18.155 1.00 98.50 504 VAL A C 1
ATOM 3917 O O . VAL A 1 504 ? 25.518 0.179 -17.973 1.00 98.50 504 VAL A O 1
ATOM 3920 N N . HIS A 1 505 ? 24.379 2.028 -18.514 1.00 98.62 505 HIS A N 1
ATOM 3921 C CA . HIS A 1 505 ? 25.553 2.868 -18.725 1.00 98.62 505 HIS A CA 1
ATOM 3922 C C . HIS A 1 505 ? 26.320 3.160 -17.436 1.00 98.62 505 HIS A C 1
ATOM 3924 O O . HIS A 1 505 ? 25.734 3.514 -16.413 1.00 98.62 505 HIS A O 1
ATOM 3930 N N . CYS A 1 506 ? 27.649 3.073 -17.473 1.00 98.25 506 CYS A N 1
ATOM 3931 C CA . CYS A 1 506 ? 28.472 3.304 -16.286 1.00 98.25 506 CYS A CA 1
ATOM 3932 C C . CYS A 1 506 ? 28.582 4.783 -15.887 1.00 98.25 506 CYS A C 1
ATOM 3934 O O . CYS A 1 506 ? 28.849 5.082 -14.726 1.00 98.25 506 CYS A O 1
ATOM 3936 N N . TRP A 1 507 ? 28.366 5.712 -16.817 1.00 97.50 507 TRP A N 1
ATOM 3937 C CA . TRP A 1 507 ? 28.732 7.116 -16.626 1.00 97.50 507 TRP A CA 1
ATOM 3938 C C . TRP A 1 507 ? 27.788 7.956 -15.771 1.00 97.50 507 TRP A C 1
ATOM 3940 O O . TRP A 1 507 ? 28.191 8.988 -15.235 1.00 97.50 507 TRP A O 1
ATOM 3950 N N . GLN A 1 508 ? 26.568 7.481 -15.533 1.00 97.81 508 GLN A N 1
ATOM 3951 C CA . GLN A 1 508 ? 25.662 8.085 -14.555 1.00 97.81 508 GLN A CA 1
ATOM 3952 C C . GLN A 1 508 ? 26.220 8.004 -13.128 1.00 97.81 508 GLN A C 1
ATOM 3954 O O . GLN A 1 508 ? 25.831 8.809 -12.286 1.00 97.81 508 GLN A O 1
ATOM 3959 N N . GLY A 1 509 ? 27.117 7.060 -12.822 1.00 97.00 509 GLY A N 1
ATOM 3960 C CA . GLY A 1 509 ? 27.631 6.850 -11.465 1.00 97.00 509 GLY A CA 1
ATOM 3961 C C . GLY A 1 509 ? 28.642 7.888 -10.989 1.00 97.00 509 GLY A C 1
ATOM 3962 O O . GLY A 1 509 ? 28.821 8.066 -9.779 1.00 97.00 509 GLY A O 1
ATOM 3963 N N . ASP A 1 510 ? 29.285 8.582 -11.920 1.00 95.44 510 ASP A N 1
ATOM 3964 C CA . ASP A 1 510 ? 30.370 9.518 -11.646 1.00 95.44 510 ASP A CA 1
ATOM 3965 C C . ASP A 1 510 ? 30.323 10.782 -12.513 1.00 95.44 510 ASP A C 1
ATOM 3967 O O . ASP A 1 510 ? 31.301 11.523 -12.536 1.00 95.44 510 ASP A O 1
ATOM 3971 N N . ASP A 1 511 ? 29.203 11.065 -13.184 1.00 94.75 511 ASP A N 1
ATOM 3972 C CA . ASP A 1 511 ? 29.012 12.282 -13.984 1.00 94.75 511 ASP A CA 1
ATOM 3973 C C . ASP A 1 511 ? 30.000 12.380 -15.151 1.00 94.75 511 ASP A C 1
ATOM 3975 O O . ASP A 1 511 ? 30.611 13.434 -15.344 1.00 94.75 511 ASP A O 1
ATOM 3979 N N . LEU A 1 512 ? 30.234 11.277 -15.873 1.00 93.06 512 LEU A N 1
ATOM 3980 C CA . LEU A 1 512 ? 31.173 11.227 -17.006 1.00 93.06 512 LEU A CA 1
ATOM 3981 C C . LEU A 1 512 ? 32.624 11.641 -16.653 1.00 93.06 512 LEU A C 1
ATOM 3983 O O . LEU A 1 512 ? 33.375 12.057 -17.534 1.00 93.06 512 LEU A O 1
ATOM 3987 N N . HIS A 1 513 ? 33.051 11.539 -15.387 1.00 91.00 513 HIS A N 1
ATOM 3988 C CA . HIS A 1 513 ? 34.427 11.895 -15.001 1.00 91.00 513 HIS A CA 1
ATOM 3989 C C . HIS A 1 513 ? 35.456 10.838 -15.426 1.00 91.00 513 HIS A C 1
ATOM 3991 O O . HIS A 1 513 ? 36.597 11.185 -15.740 1.00 91.00 513 HIS A O 1
ATOM 3997 N N . GLY A 1 514 ? 35.073 9.561 -15.426 1.00 92.31 514 GLY A N 1
ATOM 3998 C CA . GLY A 1 514 ? 35.962 8.452 -15.743 1.00 92.31 514 GLY A CA 1
ATOM 3999 C C . GLY A 1 514 ? 37.009 8.176 -14.660 1.00 92.31 514 GLY A C 1
ATOM 4000 O O . GLY A 1 514 ? 36.990 8.710 -13.549 1.00 92.31 514 GLY A O 1
ATOM 4001 N N . THR A 1 515 ? 37.951 7.298 -14.998 1.00 90.50 515 THR A N 1
ATOM 4002 C CA . THR A 1 515 ? 39.081 6.898 -14.143 1.00 90.50 515 THR A CA 1
ATOM 4003 C C . THR A 1 515 ? 40.436 7.219 -14.770 1.00 90.50 515 THR A C 1
ATOM 4005 O O . THR A 1 515 ? 41.467 6.765 -14.269 1.00 90.50 515 THR A O 1
ATOM 4008 N N . GLU A 1 516 ? 40.452 7.999 -15.857 1.00 86.31 516 GLU A N 1
ATOM 4009 C CA . GLU A 1 516 ? 41.685 8.484 -16.475 1.00 86.31 516 GLU A CA 1
ATOM 4010 C C . GLU A 1 516 ? 42.506 9.300 -15.467 1.00 86.31 516 GLU A C 1
ATOM 4012 O O . GLU A 1 516 ? 41.999 10.160 -14.747 1.00 86.31 516 GLU A O 1
ATOM 4017 N N . VAL A 1 517 ? 43.815 9.042 -15.431 1.00 78.12 517 VAL A N 1
ATOM 4018 C CA . VAL A 1 517 ? 44.750 9.745 -14.535 1.00 78.12 517 VAL A CA 1
ATOM 4019 C C . VAL A 1 517 ? 44.824 11.235 -14.875 1.00 78.12 517 VAL A C 1
ATOM 4021 O O . VAL A 1 517 ? 44.964 12.078 -13.989 1.00 78.12 517 VAL A O 1
ATOM 4024 N N . ILE A 1 518 ? 44.721 11.556 -16.165 1.00 71.81 518 ILE A N 1
ATOM 4025 C CA . ILE A 1 518 ? 44.665 12.923 -16.677 1.00 71.81 518 ILE A CA 1
ATOM 4026 C C . ILE A 1 518 ? 43.192 13.268 -16.892 1.00 71.81 518 ILE A C 1
ATOM 4028 O O . ILE A 1 518 ? 42.659 13.110 -17.988 1.00 71.81 518 ILE A O 1
ATOM 4032 N N . ALA A 1 519 ? 42.529 13.709 -15.825 1.00 66.94 519 ALA A N 1
ATOM 4033 C CA . ALA A 1 519 ? 41.151 14.173 -15.907 1.00 66.94 519 ALA A CA 1
ATOM 4034 C C . ALA A 1 519 ? 41.083 15.490 -16.700 1.00 66.94 519 ALA A C 1
ATOM 4036 O O . ALA A 1 519 ? 41.744 16.468 -16.343 1.00 66.94 519 ALA A O 1
ATOM 4037 N N . ASN A 1 520 ? 40.271 15.514 -17.757 1.00 74.06 520 ASN A N 1
ATOM 4038 C CA . ASN A 1 520 ? 39.954 16.719 -18.524 1.00 74.06 520 ASN A CA 1
ATOM 4039 C C . ASN A 1 520 ? 38.525 17.177 -18.207 1.00 74.06 520 ASN A C 1
ATOM 4041 O O . ASN A 1 520 ? 37.689 16.376 -17.791 1.00 74.06 520 ASN A O 1
ATOM 4045 N N . GLU A 1 521 ? 38.241 18.462 -18.414 1.00 77.38 521 GLU A N 1
ATOM 4046 C CA . GLU A 1 521 ? 36.878 18.985 -18.281 1.00 77.38 521 GLU A CA 1
ATOM 4047 C C . GLU A 1 521 ? 35.935 18.331 -19.302 1.00 77.38 521 GLU A C 1
ATOM 4049 O O . GLU A 1 521 ? 36.332 18.022 -20.434 1.00 77.38 521 GLU A O 1
ATOM 4054 N N . LEU A 1 522 ? 34.681 18.125 -18.885 1.00 80.19 522 LEU A N 1
ATOM 4055 C CA . LEU A 1 522 ? 33.645 17.563 -19.741 1.00 80.19 522 LEU A CA 1
ATOM 4056 C C . LEU A 1 522 ? 33.441 18.457 -20.974 1.00 80.19 522 LEU A C 1
ATOM 4058 O O . LEU A 1 522 ? 33.287 19.672 -20.859 1.00 80.19 522 LEU A O 1
ATOM 4062 N N . SER A 1 523 ? 33.474 17.858 -22.163 1.00 83.94 523 SER A N 1
ATOM 4063 C CA . SER A 1 523 ? 33.284 18.548 -23.444 1.00 83.94 523 SER A CA 1
ATOM 4064 C C . SER A 1 523 ? 32.681 17.601 -24.486 1.00 83.94 523 SER A C 1
ATOM 4066 O O . SER A 1 523 ? 32.376 16.451 -24.186 1.00 83.94 523 SER A O 1
ATOM 4068 N N . GLY A 1 524 ? 32.511 18.073 -25.724 1.00 77.50 524 GLY A N 1
ATOM 4069 C CA . GLY A 1 524 ? 31.922 17.290 -26.819 1.00 77.50 524 GLY A CA 1
ATOM 4070 C C . GLY A 1 524 ? 30.420 17.517 -27.025 1.00 77.50 524 GLY A C 1
ATOM 4071 O O . GLY A 1 524 ? 29.784 16.801 -27.788 1.00 77.50 524 GLY A O 1
ATOM 4072 N N . GLY A 1 525 ? 29.847 18.524 -26.369 1.00 75.50 525 GLY A N 1
ATOM 4073 C CA . GLY A 1 525 ? 28.445 18.910 -26.535 1.00 75.50 525 GLY A CA 1
ATOM 4074 C C . GLY A 1 525 ? 27.431 18.108 -25.739 1.00 75.50 525 GLY A C 1
ATOM 4075 O O . GLY A 1 525 ? 26.235 18.233 -25.999 1.00 75.50 525 GLY A O 1
ATOM 4076 N N . ILE A 1 526 ? 27.920 17.369 -24.750 1.00 79.25 526 ILE A N 1
ATOM 4077 C CA . ILE A 1 526 ? 27.176 16.827 -23.614 1.00 79.25 526 ILE A CA 1
ATOM 4078 C C . ILE A 1 526 ? 27.521 17.644 -22.364 1.00 79.25 526 ILE A C 1
ATOM 4080 O O . ILE A 1 526 ? 28.638 18.159 -22.255 1.00 79.25 526 ILE A O 1
ATOM 4084 N N . ASP A 1 527 ? 26.569 17.788 -21.445 1.00 84.56 527 ASP A N 1
ATOM 4085 C CA . ASP A 1 527 ? 26.764 18.521 -20.192 1.00 84.56 527 ASP A CA 1
ATOM 4086 C C . ASP A 1 527 ? 26.023 17.835 -19.043 1.00 84.56 527 ASP A C 1
ATOM 4088 O O . ASP A 1 527 ? 24.887 17.391 -19.203 1.00 84.56 527 ASP A O 1
ATOM 4092 N N . VAL A 1 528 ? 26.659 17.770 -17.875 1.00 81.50 528 VAL A N 1
ATOM 4093 C CA . VAL A 1 528 ? 26.087 17.136 -16.685 1.00 81.50 528 VAL A CA 1
ATOM 4094 C C . VAL A 1 528 ? 25.558 18.215 -15.751 1.00 81.50 528 VAL A C 1
ATOM 4096 O O . VAL A 1 528 ? 26.299 19.071 -15.269 1.00 81.50 528 VAL A O 1
ATOM 4099 N N . THR A 1 529 ? 24.262 18.155 -15.446 1.00 82.38 529 THR A N 1
ATOM 4100 C CA . THR A 1 529 ? 23.596 19.158 -14.610 1.00 82.38 529 THR A CA 1
ATOM 4101 C C . THR A 1 529 ? 23.243 18.616 -13.225 1.00 82.38 529 THR A C 1
ATOM 4103 O O . THR A 1 529 ? 22.627 17.565 -13.073 1.00 82.38 529 THR A O 1
ATOM 4106 N N . GLY A 1 530 ? 23.626 19.369 -12.189 1.00 88.38 530 GLY A N 1
ATOM 4107 C CA . GLY A 1 530 ? 23.401 19.023 -10.782 1.00 88.38 530 GLY A CA 1
ATOM 4108 C C . GLY A 1 530 ? 24.691 18.722 -10.014 1.00 88.38 530 GLY A C 1
ATOM 4109 O O . GLY A 1 530 ? 25.757 18.578 -10.593 1.00 88.38 530 GLY A O 1
ATOM 4110 N N . ASN A 1 531 ? 24.598 18.696 -8.681 1.00 90.00 531 ASN A N 1
ATOM 4111 C CA . ASN A 1 531 ? 25.733 18.489 -7.768 1.00 90.00 531 ASN A CA 1
ATOM 4112 C C . ASN A 1 531 ? 25.342 17.604 -6.571 1.00 90.00 531 ASN A C 1
ATOM 4114 O O . ASN A 1 531 ? 25.739 17.860 -5.433 1.00 90.00 531 ASN A O 1
ATOM 4118 N N . HIS A 1 532 ? 24.505 16.595 -6.801 1.00 92.56 532 HIS A N 1
ATOM 4119 C CA . HIS A 1 532 ? 24.075 15.675 -5.760 1.00 92.56 532 HIS A CA 1
ATOM 4120 C C . HIS A 1 532 ? 25.288 14.946 -5.162 1.00 92.56 532 HIS A C 1
ATOM 4122 O O . HIS A 1 532 ? 26.114 14.426 -5.927 1.00 92.56 532 HIS A O 1
ATOM 4128 N N . PRO A 1 533 ? 25.408 14.872 -3.824 1.00 93.38 533 PRO A N 1
ATOM 4129 C CA . PRO A 1 533 ? 26.560 14.270 -3.166 1.00 93.38 533 PRO A CA 1
ATOM 4130 C C . PRO A 1 533 ? 26.687 12.772 -3.462 1.00 93.38 533 PRO A C 1
ATOM 4132 O O . PRO A 1 533 ? 25.755 12.113 -3.934 1.00 93.38 533 PRO A O 1
ATOM 4135 N N . GLY A 1 534 ? 27.859 12.227 -3.135 1.00 94.44 534 GLY A N 1
ATOM 4136 C CA . GLY A 1 534 ? 28.071 10.780 -3.071 1.00 94.44 534 GLY A CA 1
ATOM 4137 C C . GLY A 1 534 ? 28.418 10.077 -4.386 1.00 94.44 534 GLY A C 1
ATOM 4138 O O . GLY A 1 534 ? 28.403 8.848 -4.410 1.00 94.44 534 GLY A O 1
ATOM 4139 N N . ARG A 1 535 ? 28.768 10.807 -5.455 1.00 95.00 535 ARG A N 1
ATOM 4140 C CA . ARG A 1 535 ? 29.240 10.216 -6.724 1.00 95.00 535 ARG A CA 1
ATOM 4141 C C . ARG A 1 535 ? 30.429 9.267 -6.534 1.00 95.00 535 ARG A C 1
ATOM 4143 O O . ARG A 1 535 ? 31.240 9.472 -5.623 1.00 95.00 535 ARG A O 1
ATOM 4150 N N . ALA A 1 536 ? 30.545 8.260 -7.394 1.00 95.94 536 ALA A N 1
ATOM 4151 C CA . ALA A 1 536 ? 31.714 7.389 -7.422 1.00 95.94 536 ALA A CA 1
ATOM 4152 C C . ALA A 1 536 ? 32.965 8.162 -7.880 1.00 95.94 536 ALA A C 1
ATOM 4154 O O . ALA A 1 536 ? 32.877 9.132 -8.633 1.00 95.94 536 ALA A O 1
ATOM 4155 N N . ARG A 1 537 ? 34.139 7.769 -7.377 1.00 92.38 537 ARG A N 1
ATOM 4156 C CA . ARG A 1 537 ? 35.417 8.475 -7.612 1.00 92.38 537 ARG A CA 1
ATOM 4157 C C . ARG A 1 537 ? 36.502 7.594 -8.229 1.00 92.38 537 ARG A C 1
ATOM 4159 O O . ARG A 1 537 ? 37.602 8.070 -8.486 1.00 92.38 537 ARG A O 1
ATOM 4166 N N . ASN A 1 538 ? 36.235 6.300 -8.360 1.00 93.19 538 ASN A N 1
ATOM 4167 C CA . ASN A 1 538 ? 37.141 5.292 -8.896 1.00 93.19 538 ASN A CA 1
ATOM 4168 C C . ASN A 1 538 ? 36.335 4.053 -9.327 1.00 93.19 538 ASN A C 1
ATOM 4170 O O . ASN A 1 538 ? 35.149 3.933 -9.010 1.00 93.19 538 ASN A O 1
ATOM 4174 N N . GLY A 1 539 ? 36.992 3.114 -10.013 1.00 94.38 539 GLY A N 1
ATOM 4175 C CA . GLY A 1 539 ? 36.342 1.902 -10.518 1.00 94.38 539 GLY A CA 1
ATOM 4176 C C . GLY A 1 539 ? 35.726 1.015 -9.428 1.00 94.38 539 GLY A C 1
ATOM 4177 O O . GLY A 1 539 ? 34.697 0.391 -9.666 1.00 94.38 539 GLY A O 1
ATOM 4178 N N . GLU A 1 540 ? 36.301 0.969 -8.221 1.00 95.81 540 GLU A N 1
ATOM 4179 C CA . GLU A 1 540 ? 35.762 0.164 -7.114 1.00 95.81 540 GLU A CA 1
ATOM 4180 C C . GLU A 1 540 ? 34.445 0.736 -6.581 1.00 95.81 540 GLU A C 1
ATOM 4182 O O . GLU A 1 540 ? 33.459 0.010 -6.450 1.00 95.81 540 GLU A O 1
ATOM 4187 N N . GLU A 1 541 ? 34.402 2.043 -6.315 1.00 97.12 541 GLU A N 1
ATOM 4188 C CA . GLU A 1 541 ? 33.175 2.728 -5.903 1.00 97.12 541 GLU A CA 1
ATOM 4189 C C . GLU A 1 541 ? 32.087 2.619 -6.968 1.00 97.12 541 GLU A C 1
ATOM 4191 O O . GLU A 1 541 ? 30.930 2.370 -6.628 1.00 97.12 541 GLU A O 1
ATOM 4196 N N . LEU A 1 542 ? 32.462 2.752 -8.244 1.00 97.94 542 LEU A N 1
ATOM 4197 C CA . LEU A 1 542 ? 31.522 2.677 -9.354 1.00 97.94 542 LEU A CA 1
ATOM 4198 C C . LEU A 1 542 ? 30.912 1.279 -9.491 1.00 97.94 542 LEU A C 1
ATOM 4200 O O . LEU A 1 542 ? 29.697 1.150 -9.618 1.00 97.94 542 LEU A O 1
ATOM 4204 N N . ARG A 1 543 ? 31.731 0.224 -9.390 1.00 98.38 543 ARG A N 1
ATOM 4205 C CA . ARG A 1 543 ? 31.248 -1.167 -9.366 1.00 98.38 543 ARG A CA 1
ATOM 4206 C C . ARG A 1 543 ? 30.310 -1.439 -8.196 1.00 98.38 543 ARG A C 1
ATOM 4208 O O . ARG A 1 543 ? 29.288 -2.083 -8.398 1.00 98.38 543 ARG A O 1
ATOM 4215 N N . ARG A 1 544 ? 30.615 -0.929 -6.997 1.00 98.06 544 ARG A N 1
ATOM 4216 C CA . ARG A 1 544 ? 29.735 -1.080 -5.824 1.00 98.06 544 ARG A CA 1
ATOM 4217 C C . ARG A 1 544 ? 28.391 -0.380 -6.012 1.00 98.06 544 ARG A C 1
ATOM 4219 O O . ARG A 1 544 ? 27.360 -0.927 -5.628 1.00 98.06 544 ARG A O 1
ATOM 4226 N N . ASP A 1 545 ? 28.391 0.809 -6.608 1.00 98.50 545 ASP A N 1
ATOM 4227 C CA . ASP A 1 545 ? 27.152 1.537 -6.893 1.00 98.50 545 ASP A CA 1
ATOM 4228 C C . ASP A 1 545 ? 26.328 0.842 -7.984 1.00 98.50 545 ASP A C 1
ATOM 4230 O O . ASP A 1 545 ? 25.112 0.716 -7.833 1.00 98.50 545 ASP A O 1
ATOM 4234 N N . LEU A 1 546 ? 26.981 0.315 -9.026 1.00 98.50 546 LEU A N 1
ATOM 4235 C CA . LEU A 1 546 ? 26.342 -0.516 -10.049 1.00 98.50 546 LEU A CA 1
ATOM 4236 C C . LEU A 1 546 ? 25.756 -1.796 -9.447 1.00 98.50 546 LEU A C 1
ATOM 4238 O O . LEU A 1 546 ? 24.584 -2.071 -9.664 1.00 98.50 546 LEU A O 1
ATOM 4242 N N . GLU A 1 547 ? 26.510 -2.551 -8.643 1.00 98.12 547 GLU A N 1
ATOM 4243 C CA . GLU A 1 547 ? 25.993 -3.726 -7.923 1.00 98.12 547 GLU A CA 1
ATOM 4244 C C . GLU A 1 547 ? 24.751 -3.376 -7.106 1.00 98.12 547 GLU A C 1
ATOM 4246 O O . GLU A 1 547 ? 23.752 -4.105 -7.133 1.00 98.12 547 GLU A O 1
ATOM 4251 N N . LYS A 1 548 ? 24.782 -2.231 -6.410 1.00 98.38 548 LYS A N 1
ATOM 4252 C CA . LYS A 1 548 ? 23.627 -1.785 -5.644 1.00 98.38 548 LYS A CA 1
ATOM 4253 C C . LYS A 1 548 ? 22.439 -1.489 -6.550 1.00 98.38 548 LYS A C 1
ATOM 4255 O O . LYS A 1 548 ? 21.350 -1.965 -6.241 1.00 98.38 548 LYS A O 1
ATOM 4260 N N . ALA A 1 549 ? 22.628 -0.768 -7.652 1.00 98.31 549 ALA A N 1
ATOM 4261 C CA . ALA A 1 549 ? 21.559 -0.501 -8.610 1.00 98.31 549 ALA A CA 1
ATOM 4262 C C . ALA A 1 549 ? 20.994 -1.803 -9.201 1.00 98.31 549 ALA A C 1
ATOM 4264 O O . ALA A 1 549 ? 19.786 -2.020 -9.150 1.00 98.31 549 ALA A O 1
ATOM 4265 N N . LEU A 1 550 ? 21.854 -2.711 -9.671 1.00 97.94 550 LEU A N 1
ATOM 4266 C CA . LEU A 1 550 ? 21.461 -3.998 -10.255 1.00 97.94 550 LEU A CA 1
ATOM 4267 C C . LEU A 1 550 ? 20.680 -4.875 -9.264 1.00 97.94 550 LEU A C 1
ATOM 4269 O O . LEU A 1 550 ? 19.746 -5.557 -9.673 1.00 97.94 550 LEU A O 1
ATOM 4273 N N . SER A 1 551 ? 20.973 -4.797 -7.959 1.00 97.00 551 SER A N 1
ATOM 4274 C CA . SER A 1 551 ? 20.197 -5.505 -6.921 1.00 97.00 551 SER A CA 1
ATOM 4275 C C . SER A 1 551 ? 18.742 -5.027 -6.776 1.00 97.00 551 SER A C 1
ATOM 4277 O O . SER A 1 551 ? 17.931 -5.690 -6.132 1.00 97.00 551 SER A O 1
ATOM 4279 N N . LEU A 1 552 ? 18.401 -3.873 -7.359 1.00 98.06 552 LEU A N 1
ATOM 4280 C CA . LEU A 1 552 ? 17.069 -3.262 -7.308 1.00 98.06 552 LEU A CA 1
ATOM 4281 C C . LEU A 1 552 ? 16.295 -3.424 -8.621 1.00 98.06 552 LEU A C 1
ATOM 4283 O O . LEU A 1 552 ? 15.112 -3.074 -8.685 1.00 98.06 552 LEU A O 1
ATOM 4287 N N . ILE A 1 553 ? 16.948 -3.905 -9.679 1.00 97.88 553 ILE A N 1
ATOM 4288 C CA . ILE A 1 553 ? 16.402 -3.929 -11.034 1.00 97.88 553 ILE A CA 1
ATOM 4289 C C . ILE A 1 553 ? 16.114 -5.389 -11.424 1.00 97.88 553 ILE A C 1
ATOM 4291 O O . ILE A 1 553 ? 17.028 -6.214 -11.437 1.00 97.88 553 ILE A O 1
ATOM 4295 N N . PRO A 1 554 ? 14.861 -5.740 -11.761 1.00 96.69 554 PRO A N 1
ATOM 4296 C CA . PRO A 1 554 ? 14.511 -7.101 -12.155 1.00 96.69 554 PRO A CA 1
ATOM 4297 C C . PRO A 1 554 ? 15.010 -7.428 -13.571 1.00 96.69 554 PRO A C 1
ATOM 4299 O O . PRO A 1 554 ? 15.032 -6.557 -14.437 1.00 96.69 554 PRO A O 1
ATOM 4302 N N . GLY A 1 555 ? 15.298 -8.703 -13.840 1.00 93.50 555 GLY A N 1
ATOM 4303 C CA . GLY A 1 555 ? 15.640 -9.194 -15.181 1.00 93.50 555 GLY A CA 1
ATOM 4304 C C . GLY A 1 555 ? 17.140 -9.384 -15.414 1.00 93.50 555 GLY A C 1
ATOM 4305 O O . GLY A 1 555 ? 17.916 -9.505 -14.467 1.00 93.50 555 GLY A O 1
ATOM 4306 N N . LYS A 1 556 ? 17.532 -9.485 -16.689 1.00 94.56 556 LYS A N 1
ATOM 4307 C CA . LYS A 1 556 ? 18.932 -9.626 -17.108 1.00 94.56 556 LYS A CA 1
ATOM 4308 C C . LYS A 1 556 ? 19.528 -8.265 -17.437 1.00 94.56 556 LYS A C 1
ATOM 4310 O O . LYS A 1 556 ? 18.881 -7.440 -18.073 1.00 94.56 556 LYS A O 1
ATOM 4315 N N . HIS A 1 557 ? 20.798 -8.093 -17.092 1.00 95.50 557 HIS A N 1
ATOM 4316 C CA . HIS A 1 557 ? 21.497 -6.824 -17.258 1.00 95.50 557 HIS A CA 1
ATOM 4317 C C . HIS A 1 557 ? 22.827 -7.005 -17.973 1.00 95.50 557 HIS A C 1
ATOM 4319 O O . HIS A 1 557 ? 23.427 -8.086 -17.972 1.00 95.50 557 HIS A O 1
ATOM 4325 N N . ARG A 1 558 ? 23.288 -5.908 -18.556 1.00 98.50 558 ARG A N 1
ATOM 4326 C CA . ARG A 1 558 ? 24.659 -5.700 -19.021 1.00 98.50 558 ARG A CA 1
ATOM 4327 C C . ARG A 1 558 ? 25.146 -4.370 -18.461 1.00 98.50 558 ARG A C 1
ATOM 4329 O O . ARG A 1 558 ? 24.339 -3.580 -17.969 1.00 98.50 558 ARG A O 1
ATOM 4336 N N . VAL A 1 559 ? 26.446 -4.121 -18.537 1.00 98.75 559 VAL A N 1
ATOM 4337 C CA . VAL A 1 559 ? 26.996 -2.794 -18.247 1.00 98.75 559 VAL A CA 1
ATOM 4338 C C . VAL A 1 559 ? 27.704 -2.246 -19.470 1.00 98.75 559 VAL A C 1
ATOM 4340 O O . VAL A 1 559 ? 28.560 -2.914 -20.047 1.00 98.75 559 VAL A O 1
ATOM 4343 N N . ASN A 1 560 ? 27.345 -1.021 -19.839 1.00 98.75 560 ASN A N 1
ATOM 4344 C CA . ASN A 1 560 ? 27.925 -0.303 -20.958 1.00 98.75 560 ASN A CA 1
ATOM 4345 C C . ASN A 1 560 ? 29.053 0.607 -20.456 1.00 98.75 560 ASN A C 1
ATOM 4347 O O . ASN A 1 560 ? 28.817 1.513 -19.653 1.00 98.75 560 ASN A O 1
ATOM 4351 N N . LEU A 1 561 ? 30.284 0.331 -20.885 1.00 98.69 561 LEU A N 1
ATOM 4352 C CA . LEU A 1 561 ? 31.496 1.012 -20.436 1.00 98.69 561 LEU A CA 1
ATOM 4353 C C . LEU A 1 561 ? 32.000 2.007 -21.480 1.00 98.69 561 LEU A C 1
ATOM 4355 O O . LEU A 1 561 ? 31.952 1.755 -22.680 1.00 98.69 561 LEU A O 1
ATOM 4359 N N . HIS A 1 562 ? 32.593 3.104 -21.026 1.00 98.19 562 HIS A N 1
ATOM 4360 C CA . HIS A 1 562 ? 33.391 3.983 -21.881 1.00 98.19 562 HIS A CA 1
ATOM 4361 C C . HIS A 1 562 ? 34.891 3.717 -21.697 1.00 98.19 562 HIS A C 1
ATOM 4363 O O . HIS A 1 562 ? 35.337 3.289 -20.630 1.00 98.19 562 HIS A O 1
ATOM 4369 N N . ALA A 1 563 ? 35.696 4.019 -22.714 1.00 97.88 563 ALA A N 1
ATOM 4370 C CA . ALA A 1 563 ? 37.141 3.823 -22.657 1.00 97.88 563 ALA A CA 1
ATOM 4371 C C . ALA A 1 563 ? 37.839 4.651 -21.561 1.00 97.88 563 ALA A C 1
ATOM 4373 O O . ALA A 1 563 ? 38.839 4.202 -21.005 1.00 97.88 563 ALA A O 1
ATOM 4374 N N . MET A 1 564 ? 37.284 5.808 -21.183 1.00 95.69 564 MET A N 1
ATOM 4375 C CA . MET A 1 564 ? 37.783 6.608 -20.053 1.00 95.69 564 MET A CA 1
ATOM 4376 C C . MET A 1 564 ? 37.619 5.934 -18.676 1.00 95.69 564 MET A C 1
ATOM 4378 O O . MET A 1 564 ? 38.158 6.425 -17.689 1.00 95.69 564 MET A O 1
ATOM 4382 N N . TYR A 1 565 ? 36.920 4.796 -18.589 1.00 96.75 565 TYR A N 1
ATOM 4383 C CA . TYR A 1 565 ? 36.825 3.964 -17.379 1.00 96.75 565 TYR A CA 1
ATOM 4384 C C . TYR A 1 565 ? 37.914 2.880 -17.308 1.00 96.75 565 TYR A C 1
ATOM 4386 O O . TYR A 1 565 ? 37.785 1.903 -16.560 1.00 96.75 565 TYR A O 1
ATOM 4394 N N . ALA A 1 566 ? 38.979 3.033 -18.101 1.00 96.75 566 ALA A N 1
ATOM 4395 C CA . ALA A 1 566 ? 40.182 2.218 -18.015 1.00 96.75 566 ALA A CA 1
ATOM 4396 C C . ALA A 1 566 ? 40.844 2.361 -16.635 1.00 96.75 566 ALA A C 1
ATOM 4398 O O . ALA A 1 566 ? 41.089 3.466 -16.147 1.00 96.75 566 ALA A O 1
ATOM 4399 N N . GLU A 1 567 ? 41.194 1.237 -16.017 1.00 95.94 567 GLU A N 1
ATOM 4400 C CA . GLU A 1 567 ? 41.903 1.197 -14.740 1.00 95.94 567 GLU A CA 1
ATOM 4401 C C . GLU A 1 567 ? 43.392 0.938 -14.981 1.00 95.94 567 GLU A C 1
ATOM 4403 O O . GLU A 1 567 ? 43.840 -0.205 -15.051 1.00 95.94 567 GLU A O 1
ATOM 4408 N N . THR A 1 568 ? 44.164 2.018 -15.098 1.00 93.81 568 THR A N 1
ATOM 4409 C CA . THR A 1 568 ? 45.592 1.989 -15.470 1.00 93.81 568 THR A CA 1
ATOM 4410 C C . THR A 1 568 ? 46.549 2.022 -14.272 1.00 93.81 568 THR A C 1
ATOM 4412 O O . THR A 1 568 ? 47.723 2.352 -14.420 1.00 93.81 568 THR A O 1
ATOM 4415 N N . ASP A 1 569 ? 46.049 1.737 -13.065 1.00 87.69 569 ASP A N 1
ATOM 4416 C CA . ASP A 1 569 ? 46.819 1.737 -11.811 1.00 87.69 569 ASP A CA 1
ATOM 4417 C C . ASP A 1 569 ? 47.689 3.000 -11.619 1.00 87.69 569 ASP A C 1
ATOM 4419 O O . ASP A 1 569 ? 48.834 2.947 -11.174 1.00 87.69 569 ASP A O 1
ATOM 4423 N N . SER A 1 570 ? 47.110 4.169 -11.919 1.00 85.31 570 SER A N 1
ATOM 4424 C CA . SER A 1 570 ? 47.744 5.499 -11.831 1.00 85.31 570 SER A CA 1
ATOM 4425 C C . SER A 1 570 ? 48.841 5.789 -12.866 1.00 85.31 570 SER A C 1
ATOM 4427 O O . SER A 1 570 ? 49.520 6.811 -12.763 1.00 85.31 570 SER A O 1
ATOM 4429 N N . VAL A 1 571 ? 49.000 4.948 -13.892 1.00 91.19 571 VAL A N 1
ATOM 4430 C CA . VAL A 1 571 ? 49.865 5.236 -15.043 1.00 91.19 571 VAL A CA 1
ATOM 4431 C C . VAL A 1 571 ? 49.060 6.003 -16.101 1.00 91.19 571 VAL A C 1
ATOM 4433 O O . VAL A 1 571 ? 48.012 5.514 -16.528 1.00 91.19 571 VAL A O 1
ATOM 4436 N N . PRO A 1 572 ? 49.494 7.197 -16.546 1.00 90.69 572 PRO A N 1
ATOM 4437 C CA . PRO A 1 572 ? 48.833 7.890 -17.646 1.00 90.69 572 PRO A CA 1
ATOM 4438 C C . PRO A 1 572 ? 49.075 7.121 -18.951 1.00 90.69 572 PRO A C 1
ATOM 4440 O O . PRO A 1 572 ? 50.219 6.954 -19.376 1.00 90.69 572 PRO A O 1
ATOM 4443 N N . ILE A 1 573 ? 47.998 6.635 -19.567 1.00 94.25 573 ILE A N 1
ATOM 4444 C CA . ILE A 1 573 ? 48.019 5.924 -20.847 1.00 94.25 573 ILE A CA 1
ATOM 4445 C C . ILE A 1 573 ? 47.183 6.722 -21.843 1.00 94.25 573 ILE A C 1
ATOM 4447 O O . ILE A 1 573 ? 46.033 7.048 -21.560 1.00 94.25 573 ILE A O 1
ATOM 4451 N N . GLU A 1 574 ? 47.759 7.021 -23.006 1.00 94.75 574 GLU A N 1
ATOM 4452 C CA . GLU A 1 574 ? 47.039 7.666 -24.104 1.00 94.75 574 GLU A CA 1
ATOM 4453 C C . GLU A 1 574 ? 45.929 6.757 -24.643 1.00 94.75 574 GLU A C 1
ATOM 4455 O O . GLU A 1 574 ? 46.067 5.530 -24.698 1.00 94.75 574 GLU A O 1
ATOM 4460 N N . ARG A 1 575 ? 44.820 7.359 -25.081 1.00 95.69 575 ARG A N 1
ATOM 4461 C CA . ARG A 1 575 ? 43.623 6.618 -25.502 1.00 95.69 575 ARG A CA 1
ATOM 4462 C C . ARG A 1 575 ? 43.880 5.652 -26.660 1.00 95.69 575 ARG A C 1
ATOM 4464 O O . ARG A 1 575 ? 43.310 4.559 -26.681 1.00 95.69 575 ARG A O 1
ATOM 4471 N N . ASP A 1 576 ? 44.758 6.002 -27.595 1.00 97.12 576 ASP A N 1
ATOM 4472 C CA . ASP A 1 576 ? 45.155 5.139 -28.716 1.00 97.12 576 ASP A CA 1
ATOM 4473 C C . ASP A 1 576 ? 46.047 3.951 -28.304 1.00 97.12 576 ASP A C 1
ATOM 4475 O O . ASP A 1 576 ? 46.252 3.034 -29.099 1.00 97.12 576 ASP A O 1
ATOM 4479 N N . GLN A 1 577 ? 46.531 3.933 -27.058 1.00 97.00 577 GLN A N 1
ATOM 4480 C CA . GLN A 1 577 ? 47.376 2.882 -26.481 1.00 97.00 577 GLN A CA 1
ATOM 4481 C C . GLN A 1 577 ? 46.650 2.017 -25.437 1.00 97.00 577 GLN A C 1
ATOM 4483 O O . GLN A 1 577 ? 47.279 1.169 -24.794 1.00 97.00 577 GLN A O 1
ATOM 4488 N N . LEU A 1 578 ? 45.337 2.199 -25.249 1.00 97.44 578 LEU A N 1
ATOM 4489 C CA . LEU A 1 578 ? 44.550 1.365 -24.340 1.00 97.44 578 LEU A CA 1
ATOM 4490 C C . LEU A 1 578 ? 44.552 -0.108 -24.782 1.00 97.44 578 LEU A C 1
ATOM 4492 O O . LEU A 1 578 ? 44.505 -0.439 -25.966 1.00 97.44 578 LEU A O 1
ATOM 4496 N N . LYS A 1 579 ? 44.604 -1.013 -23.802 1.00 97.81 579 LYS A N 1
ATOM 4497 C CA . LYS A 1 579 ? 44.687 -2.465 -23.987 1.00 97.81 579 LYS A CA 1
ATOM 4498 C C . LYS A 1 579 ? 43.696 -3.181 -23.078 1.00 97.81 579 LYS A C 1
ATOM 4500 O O . LYS A 1 579 ? 43.126 -2.596 -22.161 1.00 97.81 579 LYS A O 1
ATOM 4505 N N . THR A 1 580 ? 43.544 -4.479 -23.316 1.00 98.00 580 THR A N 1
ATOM 4506 C CA . THR A 1 580 ? 42.668 -5.384 -22.559 1.00 98.00 580 THR A CA 1
ATOM 4507 C C . THR A 1 580 ? 42.997 -5.431 -21.065 1.00 98.00 580 THR A C 1
ATOM 4509 O O . THR A 1 580 ? 42.085 -5.519 -20.247 1.00 98.00 580 THR A O 1
ATOM 4512 N N . GLU A 1 581 ? 44.279 -5.314 -20.697 1.00 96.94 581 GLU A N 1
ATOM 4513 C CA . GLU A 1 581 ? 44.743 -5.343 -19.301 1.00 96.94 581 GLU A CA 1
ATOM 4514 C C . GLU A 1 581 ? 44.130 -4.219 -18.447 1.00 96.94 581 GLU A C 1
ATOM 4516 O O . GLU A 1 581 ? 43.783 -4.444 -17.289 1.00 96.94 581 GLU A O 1
ATOM 4521 N N . HIS A 1 582 ? 43.857 -3.051 -19.043 1.00 97.44 582 HIS A N 1
ATOM 4522 C CA . HIS A 1 582 ? 43.249 -1.912 -18.343 1.00 97.44 582 HIS A CA 1
ATOM 4523 C C . HIS A 1 582 ? 41.761 -2.121 -18.003 1.00 97.44 582 HIS A C 1
ATOM 4525 O O . HIS A 1 582 ? 41.172 -1.315 -17.288 1.00 97.44 582 HIS A O 1
ATOM 4531 N N . PHE A 1 583 ? 41.140 -3.195 -18.500 1.00 98.12 583 PHE A N 1
ATOM 4532 C CA . PHE A 1 583 ? 39.742 -3.549 -18.232 1.00 98.12 583 PHE A CA 1
ATOM 4533 C C . PHE A 1 583 ? 39.600 -4.925 -17.565 1.00 98.12 583 PHE A C 1
ATOM 4535 O O . PHE A 1 583 ? 38.492 -5.439 -17.409 1.00 98.12 583 PHE A O 1
ATOM 4542 N N . GLU A 1 584 ? 40.699 -5.539 -17.113 1.00 97.94 584 GLU A N 1
ATOM 4543 C CA . GLU A 1 584 ? 40.654 -6.846 -16.448 1.00 97.94 584 GLU A CA 1
ATOM 4544 C C . GLU A 1 584 ? 39.780 -6.858 -15.192 1.00 97.94 584 GLU A C 1
ATOM 4546 O O . GLU A 1 584 ? 39.093 -7.846 -14.926 1.00 97.94 584 GLU A O 1
ATOM 4551 N N . LYS A 1 585 ? 39.810 -5.777 -14.407 1.00 98.00 585 LYS A N 1
ATOM 4552 C CA . LYS A 1 585 ? 39.003 -5.645 -13.187 1.00 98.00 585 LYS A CA 1
ATOM 4553 C C . LYS A 1 585 ? 37.509 -5.616 -13.520 1.00 98.00 585 LYS A C 1
ATOM 4555 O O . LYS A 1 585 ? 36.743 -6.330 -12.875 1.00 98.00 585 LYS A O 1
ATOM 4560 N N . TRP A 1 586 ? 37.115 -4.896 -14.572 1.00 98.56 586 TRP A N 1
ATOM 4561 C CA . TRP A 1 586 ? 35.747 -4.899 -15.098 1.00 98.56 586 TRP A CA 1
ATOM 4562 C C . TRP A 1 586 ? 35.302 -6.281 -15.570 1.00 98.56 586 TRP A C 1
ATOM 4564 O O . TRP A 1 586 ? 34.222 -6.727 -15.198 1.00 98.56 586 TRP A O 1
ATOM 4574 N N . VAL A 1 587 ? 36.145 -7.001 -16.317 1.00 98.62 587 VAL A N 1
ATOM 4575 C CA . VAL A 1 587 ? 35.822 -8.363 -16.774 1.00 98.62 587 VAL A CA 1
ATOM 4576 C C . VAL A 1 587 ? 35.683 -9.335 -15.603 1.00 98.62 587 VAL A C 1
ATOM 4578 O O . VAL A 1 587 ? 34.734 -10.117 -15.565 1.00 98.62 587 VAL A O 1
ATOM 4581 N N . LYS A 1 588 ? 36.599 -9.297 -14.626 1.00 98.38 588 LYS A N 1
ATOM 4582 C CA . LYS A 1 588 ? 36.523 -10.145 -13.420 1.00 98.38 588 LYS A CA 1
ATOM 4583 C C . LYS A 1 588 ? 35.245 -9.864 -12.628 1.00 98.38 588 LYS A C 1
ATOM 4585 O O . LYS A 1 588 ? 34.575 -10.802 -12.199 1.00 98.38 588 LYS A O 1
ATOM 4590 N N . TRP A 1 589 ? 34.891 -8.590 -12.485 1.00 98.44 589 TRP A N 1
ATOM 4591 C CA . TRP A 1 589 ? 33.652 -8.161 -11.848 1.00 98.44 589 TRP A CA 1
ATOM 4592 C C . TRP A 1 589 ? 32.407 -8.643 -12.607 1.00 98.44 589 TRP A C 1
ATOM 4594 O O . TRP A 1 589 ? 31.563 -9.319 -12.023 1.00 98.44 589 TRP A O 1
ATOM 4604 N N . ALA A 1 590 ? 32.332 -8.408 -13.917 1.00 98.50 590 ALA A N 1
ATOM 4605 C CA . ALA A 1 590 ? 31.207 -8.837 -14.746 1.00 98.50 590 ALA A CA 1
ATOM 4606 C C . ALA A 1 590 ? 31.008 -10.364 -14.717 1.00 98.50 590 ALA A C 1
ATOM 4608 O O . ALA A 1 590 ? 29.882 -10.839 -14.559 1.00 98.50 590 ALA A O 1
ATOM 4609 N N . LYS A 1 591 ? 32.101 -11.145 -14.746 1.00 97.88 591 LYS A N 1
ATOM 4610 C CA . LYS A 1 591 ? 32.065 -12.607 -14.548 1.00 97.88 591 LYS A CA 1
ATOM 4611 C C . LYS A 1 591 ? 31.459 -13.004 -13.206 1.00 97.88 591 LYS A C 1
ATOM 4613 O O . LYS A 1 591 ? 30.702 -13.968 -13.158 1.00 97.88 591 LYS A O 1
ATOM 4618 N N . SER A 1 592 ? 31.783 -12.286 -12.129 1.00 97.50 592 SER A N 1
ATOM 4619 C CA . SER A 1 592 ? 31.258 -12.600 -10.793 1.00 97.50 592 SER A CA 1
ATOM 4620 C C . SER A 1 592 ? 29.742 -12.407 -10.677 1.00 97.50 592 SER A C 1
ATOM 4622 O O . SER A 1 592 ? 29.106 -13.104 -9.893 1.00 97.50 592 SER A O 1
ATOM 4624 N N . LEU A 1 593 ? 29.166 -11.521 -11.498 1.00 96.19 593 LEU A N 1
ATOM 4625 C CA . LEU A 1 593 ? 27.725 -11.260 -11.560 1.00 96.19 593 LEU A CA 1
ATOM 4626 C C . LEU A 1 593 ? 27.014 -12.022 -12.692 1.00 96.19 593 LEU A C 1
ATOM 4628 O O . LEU A 1 593 ? 25.787 -12.045 -12.736 1.00 96.19 593 LEU A O 1
ATOM 4632 N N . GLY A 1 594 ? 27.762 -12.638 -13.613 1.00 96.06 594 GLY A N 1
ATOM 4633 C CA . GLY A 1 594 ? 27.207 -13.314 -14.787 1.00 96.06 594 GLY A CA 1
ATOM 4634 C C . GLY A 1 594 ? 26.581 -12.360 -15.811 1.00 96.06 594 GLY A C 1
ATOM 4635 O O . GLY A 1 594 ? 25.589 -12.720 -16.445 1.00 96.06 594 GLY A O 1
ATOM 4636 N N . ILE A 1 595 ? 27.134 -11.152 -15.960 1.00 97.56 595 ILE A N 1
ATOM 4637 C CA . ILE A 1 595 ? 26.636 -10.112 -16.877 1.00 97.56 595 ILE A CA 1
ATOM 4638 C C . ILE A 1 595 ? 27.592 -9.874 -18.052 1.00 97.56 595 ILE A C 1
ATOM 4640 O O . ILE A 1 595 ? 28.790 -10.146 -17.965 1.00 97.56 595 ILE A O 1
ATOM 4644 N N . GLY A 1 596 ? 27.054 -9.345 -19.152 1.00 98.06 596 GLY A N 1
ATOM 4645 C CA . GLY A 1 596 ? 27.840 -8.901 -20.306 1.00 98.06 596 GLY A CA 1
ATOM 4646 C C . GLY A 1 596 ? 28.361 -7.469 -20.160 1.00 98.06 596 GLY A C 1
ATOM 4647 O O . GLY A 1 596 ? 27.824 -6.688 -19.372 1.00 98.06 596 GLY A O 1
ATOM 4648 N N . LEU A 1 597 ? 29.382 -7.127 -20.950 1.00 98.75 597 LEU A N 1
ATOM 4649 C CA . LEU A 1 597 ? 29.925 -5.773 -21.057 1.00 98.75 597 LEU A CA 1
ATOM 4650 C C . LEU A 1 597 ? 29.798 -5.255 -22.492 1.00 98.75 597 LEU A C 1
ATOM 4652 O O . LEU A 1 597 ? 30.219 -5.931 -23.433 1.00 98.75 597 LEU A O 1
ATOM 4656 N N . ASP A 1 598 ? 29.265 -4.049 -22.634 1.00 98.75 598 ASP A N 1
ATOM 4657 C CA . ASP A 1 598 ? 29.286 -3.256 -23.868 1.00 98.75 598 ASP A CA 1
ATOM 4658 C C . ASP A 1 598 ? 30.318 -2.133 -23.735 1.00 98.75 598 ASP A C 1
ATOM 4660 O O . ASP A 1 598 ? 30.815 -1.865 -22.633 1.00 98.75 598 ASP A O 1
ATOM 4664 N N . PHE A 1 599 ? 30.723 -1.537 -24.854 1.00 98.69 599 PHE A N 1
ATOM 4665 C CA . PHE A 1 599 ? 31.878 -0.656 -24.885 1.00 98.69 599 PHE A CA 1
ATOM 4666 C C . PHE A 1 599 ? 31.739 0.529 -25.838 1.00 98.69 599 PHE A C 1
ATOM 4668 O O . PHE A 1 599 ? 31.084 0.462 -26.871 1.00 98.69 599 PHE A O 1
ATOM 4675 N N . ASN A 1 600 ? 32.421 1.622 -25.510 1.00 98.62 600 ASN A N 1
ATOM 4676 C CA . ASN A 1 600 ? 32.388 2.854 -26.288 1.00 98.62 600 ASN A CA 1
ATOM 4677 C C . ASN A 1 600 ? 33.792 3.474 -26.305 1.00 98.62 600 ASN A C 1
ATOM 4679 O O . ASN A 1 600 ? 34.340 3.771 -25.231 1.00 98.62 600 ASN A O 1
ATOM 4683 N N . PRO A 1 601 ? 34.393 3.735 -27.479 1.00 98.38 601 PRO A N 1
ATOM 4684 C CA . PRO A 1 601 ? 35.525 4.646 -27.566 1.00 98.38 601 PRO A CA 1
ATOM 4685 C C . PRO A 1 601 ? 35.121 6.014 -27.003 1.00 98.38 601 PRO A C 1
ATOM 4687 O O . PRO A 1 601 ? 34.060 6.543 -27.325 1.00 98.38 601 PRO A O 1
ATOM 4690 N N . THR A 1 602 ? 35.954 6.602 -26.147 1.00 97.69 602 THR A N 1
ATOM 4691 C CA . THR A 1 602 ? 35.715 7.955 -25.634 1.00 97.69 602 THR A CA 1
ATOM 4692 C C . THR A 1 602 ? 36.420 8.941 -26.556 1.00 97.69 602 THR A C 1
ATOM 4694 O O . THR A 1 602 ? 37.644 9.062 -26.537 1.00 97.69 602 THR A O 1
ATOM 4697 N N . VAL A 1 603 ? 35.653 9.673 -27.357 1.00 96.69 603 VAL A N 1
ATOM 4698 C CA . VAL A 1 603 ? 36.160 10.616 -28.377 1.00 96.69 603 VAL A CA 1
ATOM 4699 C C . VAL A 1 603 ? 35.831 12.078 -28.045 1.00 96.69 603 VAL A C 1
ATOM 4701 O O . VAL A 1 603 ? 35.706 12.928 -28.916 1.00 96.69 603 VAL A O 1
ATOM 4704 N N . PHE A 1 604 ? 35.691 12.383 -26.759 1.00 94.88 604 PHE A N 1
ATOM 4705 C CA . PHE A 1 604 ? 35.411 13.716 -26.214 1.00 94.88 604 PHE A CA 1
ATOM 4706 C C . PHE A 1 604 ? 36.228 13.945 -24.930 1.00 94.88 604 PHE A C 1
ATOM 4708 O O . PHE A 1 604 ? 36.917 13.028 -24.483 1.00 94.88 604 PHE A O 1
ATOM 4715 N N . SER A 1 605 ? 36.212 15.142 -24.331 1.00 92.38 605 SER A N 1
ATOM 4716 C CA . SER A 1 605 ? 36.983 15.443 -23.100 1.00 92.38 605 SER A CA 1
ATOM 4717 C C . SER A 1 605 ? 38.467 15.097 -23.220 1.00 92.38 605 SER A C 1
ATOM 4719 O O . SER A 1 605 ? 39.037 14.378 -22.401 1.00 92.38 605 SER A O 1
ATOM 4721 N N . HIS A 1 606 ? 39.092 15.558 -24.302 1.00 93.88 606 HIS A N 1
ATOM 4722 C CA . HIS A 1 606 ? 40.491 15.276 -24.603 1.00 93.88 606 HIS A CA 1
ATOM 4723 C C . HIS A 1 606 ? 41.113 16.426 -25.404 1.00 93.88 606 HIS A C 1
ATOM 4725 O O . HIS A 1 606 ? 40.436 16.970 -26.279 1.00 93.88 606 HIS A O 1
ATOM 4731 N N . PRO A 1 607 ? 42.404 16.764 -25.210 1.00 92.81 607 PRO A N 1
ATOM 4732 C CA . PRO A 1 607 ? 43.061 17.830 -25.970 1.00 92.81 607 PRO A CA 1
ATOM 4733 C C . PRO A 1 607 ? 42.949 17.667 -27.493 1.00 92.81 607 PRO A C 1
ATOM 4735 O O . PRO A 1 607 ? 42.715 18.636 -28.204 1.00 92.81 607 PRO A O 1
ATOM 4738 N N . LYS A 1 608 ? 43.026 16.430 -28.004 1.00 95.31 608 LYS A N 1
ATOM 4739 C CA . LYS A 1 608 ? 42.848 16.118 -29.441 1.00 95.31 608 LYS A CA 1
ATOM 4740 C C . LYS A 1 608 ? 41.387 16.153 -29.934 1.00 95.31 608 LYS A C 1
ATOM 4742 O O . LYS A 1 608 ? 41.138 15.783 -31.075 1.00 95.31 608 LYS A O 1
ATOM 4747 N N . ALA A 1 609 ? 40.434 16.540 -29.088 1.00 95.06 609 ALA A N 1
ATOM 4748 C CA . ALA A 1 609 ? 39.031 16.789 -29.435 1.00 95.06 609 ALA A CA 1
ATOM 4749 C C . ALA A 1 609 ? 38.611 18.248 -29.160 1.00 95.06 609 ALA A C 1
ATOM 4751 O O . ALA A 1 609 ? 37.466 18.612 -29.417 1.00 95.06 609 ALA A O 1
ATOM 4752 N N . ALA A 1 610 ? 39.520 19.090 -28.646 1.00 89.56 610 ALA A N 1
ATOM 4753 C CA . ALA A 1 610 ? 39.209 20.449 -28.196 1.00 89.56 610 ALA A CA 1
ATOM 4754 C C . ALA A 1 610 ? 38.710 21.372 -29.324 1.00 89.56 610 ALA A C 1
ATOM 4756 O O . ALA A 1 610 ? 37.943 22.295 -29.062 1.00 89.56 610 ALA A O 1
ATOM 4757 N N . ASP A 1 611 ? 39.083 21.085 -30.574 1.00 91.25 611 ASP A N 1
ATOM 4758 C CA . ASP A 1 611 ? 38.643 21.829 -31.761 1.00 91.25 611 ASP A CA 1
ATOM 4759 C C . ASP A 1 611 ? 37.200 21.491 -32.195 1.00 91.25 611 ASP A C 1
ATOM 4761 O O . ASP A 1 611 ? 36.721 21.988 -33.215 1.00 91.25 611 ASP A O 1
ATOM 4765 N N . GLY A 1 612 ? 36.501 20.622 -31.452 1.00 92.50 612 GLY A N 1
ATOM 4766 C CA . GLY A 1 612 ? 35.150 20.155 -31.781 1.00 92.50 612 GLY A CA 1
ATOM 4767 C C . GLY A 1 612 ? 35.105 19.136 -32.923 1.00 92.50 612 GLY A C 1
ATOM 4768 O O . GLY A 1 612 ? 34.028 18.836 -33.430 1.00 92.50 612 GLY A O 1
ATOM 4769 N N . LEU A 1 613 ? 36.259 18.611 -33.351 1.00 97.50 613 LEU A N 1
ATOM 4770 C CA . LEU A 1 613 ? 36.393 17.602 -34.405 1.00 97.50 613 LEU A CA 1
ATOM 4771 C C . LEU A 1 613 ? 37.413 16.527 -34.003 1.00 97.50 613 LEU A C 1
ATOM 4773 O O . LEU A 1 613 ? 38.447 16.836 -33.411 1.00 97.50 613 LEU A O 1
ATOM 4777 N N . THR A 1 614 ? 37.155 15.276 -34.393 1.00 98.62 614 THR A N 1
ATOM 4778 C CA . THR A 1 614 ? 37.970 14.095 -34.077 1.00 98.62 614 THR A CA 1
ATOM 4779 C C . THR A 1 614 ? 38.210 13.231 -35.319 1.00 98.62 614 THR A C 1
ATOM 4781 O O . THR A 1 614 ? 39.167 13.464 -36.059 1.00 98.62 614 THR A O 1
ATOM 4784 N N . LEU A 1 615 ? 37.337 12.266 -35.614 1.00 98.69 615 LEU A N 1
ATOM 4785 C CA . LEU A 1 615 ? 37.414 11.400 -36.795 1.00 98.69 615 LEU A CA 1
ATOM 4786 C C . LEU A 1 615 ? 37.214 12.174 -38.107 1.00 98.69 615 LEU A C 1
ATOM 4788 O O . LEU A 1 615 ? 37.657 11.723 -39.164 1.00 98.69 615 LEU A O 1
ATOM 4792 N N . ALA A 1 616 ? 36.601 13.354 -38.052 1.00 98.62 616 ALA A N 1
ATOM 4793 C CA . ALA A 1 616 ? 36.435 14.276 -39.168 1.00 98.62 616 ALA A CA 1
ATOM 4794 C C . ALA A 1 616 ? 37.404 15.470 -39.125 1.00 98.62 616 ALA A C 1
ATOM 4796 O O . ALA A 1 616 ? 37.268 16.397 -39.937 1.00 98.62 616 ALA A O 1
ATOM 4797 N N . HIS A 1 617 ? 38.383 15.473 -38.215 1.00 98.56 617 HIS A N 1
ATOM 4798 C CA . HIS A 1 617 ? 39.341 16.568 -38.070 1.00 98.56 617 HIS A CA 1
ATOM 4799 C C . HIS A 1 617 ? 40.150 16.788 -39.370 1.00 98.56 617 HIS A C 1
ATOM 4801 O O . HIS A 1 617 ? 40.471 15.818 -40.060 1.00 98.56 617 HIS A O 1
ATOM 4807 N N . PRO A 1 618 ? 40.463 18.031 -39.788 1.00 98.25 618 PRO A N 1
ATOM 4808 C CA . PRO A 1 618 ? 41.270 18.279 -40.990 1.00 98.25 618 PRO A CA 1
ATOM 4809 C C . PRO A 1 618 ? 42.726 17.796 -40.866 1.00 98.25 618 PRO A C 1
ATOM 4811 O O . PRO A 1 618 ? 43.290 17.324 -41.852 1.00 98.25 618 PRO A O 1
ATOM 4814 N N . ASP A 1 619 ? 43.306 17.850 -39.666 1.00 98.38 619 ASP A N 1
ATOM 4815 C CA . ASP A 1 619 ? 44.625 17.280 -39.345 1.00 98.38 619 ASP A CA 1
ATOM 4816 C C . ASP A 1 619 ? 44.588 15.742 -39.342 1.00 98.38 619 ASP A C 1
ATOM 4818 O O . ASP A 1 619 ? 43.772 15.127 -38.651 1.00 98.38 619 ASP A O 1
ATOM 4822 N N . GLU A 1 620 ? 45.467 15.131 -40.134 1.00 97.94 620 GLU A N 1
ATOM 4823 C CA . GLU A 1 620 ? 45.591 13.681 -40.279 1.00 97.94 620 GLU A CA 1
ATOM 4824 C C . GLU A 1 620 ? 46.164 12.992 -39.039 1.00 97.94 620 GLU A C 1
ATOM 4826 O O . GLU A 1 620 ? 45.750 11.872 -38.740 1.00 97.94 620 GLU A O 1
ATOM 4831 N N . GLU A 1 621 ? 47.047 13.640 -38.278 1.00 98.06 621 GLU A N 1
ATOM 4832 C CA . GLU A 1 621 ? 47.595 13.067 -37.046 1.00 98.06 621 GLU A CA 1
ATOM 4833 C C . GLU A 1 621 ? 46.513 12.949 -35.967 1.00 98.06 621 GLU A C 1
ATOM 4835 O O . GLU A 1 621 ? 46.434 11.935 -35.270 1.00 98.06 621 GLU A O 1
ATOM 4840 N N . ILE A 1 622 ? 45.629 13.950 -35.861 1.00 98.38 622 ILE A N 1
ATOM 4841 C CA . ILE A 1 622 ? 44.471 13.897 -34.954 1.00 98.38 622 ILE A CA 1
ATOM 4842 C C . ILE A 1 622 ? 43.500 12.797 -35.395 1.00 98.38 622 ILE A C 1
ATOM 4844 O O . ILE A 1 622 ? 43.097 11.985 -34.561 1.00 98.38 622 ILE A O 1
ATOM 4848 N N . ARG A 1 623 ? 43.176 12.698 -36.694 1.00 98.44 623 ARG A N 1
ATOM 4849 C CA . ARG A 1 623 ? 42.330 11.596 -37.190 1.00 98.44 623 ARG A CA 1
ATOM 4850 C C . ARG A 1 623 ? 42.952 10.232 -36.907 1.00 98.44 623 ARG A C 1
ATOM 4852 O O . ARG A 1 623 ? 42.264 9.346 -36.418 1.00 98.44 623 ARG A O 1
ATOM 4859 N N . THR A 1 624 ? 44.246 10.069 -37.178 1.00 98.62 624 THR A N 1
ATOM 4860 C CA . THR A 1 624 ? 44.968 8.803 -36.983 1.00 98.62 624 THR A CA 1
ATOM 4861 C C . THR A 1 624 ? 44.948 8.369 -35.521 1.00 98.62 624 THR A C 1
ATOM 4863 O O . THR A 1 624 ? 44.698 7.198 -35.240 1.00 98.62 624 THR A O 1
ATOM 4866 N N . PHE A 1 625 ? 45.132 9.305 -34.586 1.00 98.69 625 PHE A N 1
ATOM 4867 C CA . PHE A 1 625 ? 44.991 9.035 -33.154 1.00 98.69 625 PHE A CA 1
ATOM 4868 C C . PHE A 1 625 ? 43.603 8.473 -32.816 1.00 98.69 625 PHE A C 1
ATOM 4870 O O . PHE A 1 625 ? 43.494 7.418 -32.191 1.00 98.69 625 PHE A O 1
ATOM 4877 N N . TRP A 1 626 ? 42.535 9.128 -33.280 1.00 98.69 626 TRP A N 1
ATOM 4878 C CA . TRP A 1 626 ? 41.165 8.693 -32.995 1.00 98.69 626 TRP A CA 1
ATOM 4879 C C . TRP A 1 626 ? 40.783 7.385 -33.697 1.00 98.69 626 TRP A C 1
ATOM 4881 O O . TRP A 1 626 ? 40.101 6.550 -33.099 1.00 98.69 626 TRP A O 1
ATOM 4891 N N . ILE A 1 627 ? 41.273 7.156 -34.920 1.00 98.75 627 ILE A N 1
ATOM 4892 C CA . ILE A 1 627 ? 41.139 5.875 -35.630 1.00 98.75 627 ILE A CA 1
ATOM 4893 C C . ILE A 1 627 ? 41.793 4.756 -34.812 1.00 98.75 627 ILE A C 1
ATOM 4895 O O . ILE A 1 627 ? 41.162 3.727 -34.562 1.00 98.75 627 ILE A O 1
ATOM 4899 N N . ASN A 1 628 ? 43.031 4.958 -34.354 1.00 98.62 628 ASN A N 1
ATOM 4900 C CA . ASN A 1 628 ? 43.758 3.970 -33.556 1.00 98.62 628 ASN A CA 1
ATOM 4901 C C . ASN A 1 628 ? 43.079 3.713 -32.206 1.00 98.62 628 ASN A C 1
ATOM 4903 O O . ASN A 1 628 ? 42.959 2.557 -31.803 1.00 98.62 628 ASN A O 1
ATOM 4907 N N . HIS A 1 629 ? 42.557 4.753 -31.550 1.00 98.56 629 HIS A N 1
ATOM 4908 C CA . HIS A 1 629 ? 41.757 4.605 -30.335 1.00 98.56 629 HIS A CA 1
ATOM 4909 C C . HIS A 1 629 ? 40.510 3.739 -30.557 1.00 98.56 629 HIS A C 1
ATOM 4911 O O . HIS A 1 629 ? 40.273 2.792 -29.805 1.00 98.56 629 HIS A O 1
ATOM 4917 N N . CYS A 1 630 ? 39.743 4.000 -31.618 1.00 98.69 630 CYS A N 1
ATOM 4918 C CA . CYS A 1 630 ? 38.564 3.196 -31.936 1.00 98.69 630 CYS A CA 1
ATOM 4919 C C . CYS A 1 630 ? 38.943 1.738 -32.250 1.00 98.69 630 CYS A C 1
ATOM 4921 O O . CYS A 1 630 ? 38.288 0.817 -31.764 1.00 98.69 630 CYS A O 1
ATOM 4923 N N . LYS A 1 631 ? 40.043 1.500 -32.982 1.00 98.44 631 LYS A N 1
ATOM 4924 C CA . LYS A 1 631 ? 40.574 0.145 -33.224 1.00 98.44 631 LYS A CA 1
ATOM 4925 C C . LYS A 1 631 ? 40.978 -0.570 -31.934 1.00 98.44 631 LYS A C 1
ATOM 4927 O O . LYS A 1 631 ? 40.646 -1.743 -31.755 1.00 98.44 631 LYS A O 1
ATOM 4932 N N . ALA A 1 632 ? 41.667 0.126 -31.029 1.00 98.12 632 ALA A N 1
ATOM 4933 C CA . ALA A 1 632 ? 42.040 -0.405 -29.722 1.00 98.12 632 ALA A CA 1
ATOM 4934 C C . ALA A 1 632 ? 40.796 -0.799 -28.912 1.00 98.12 632 ALA A C 1
ATOM 4936 O O . ALA A 1 632 ? 40.750 -1.886 -28.334 1.00 98.12 632 ALA A O 1
ATOM 4937 N N . CYS A 1 633 ? 39.747 0.024 -28.950 1.00 98.50 633 CYS A N 1
ATOM 4938 C CA . CYS A 1 633 ? 38.488 -0.268 -28.273 1.00 98.50 633 CYS A CA 1
ATOM 4939 C C . CYS A 1 633 ? 37.753 -1.475 -28.865 1.00 98.50 633 CYS A C 1
ATOM 4941 O O . CYS A 1 633 ? 37.278 -2.318 -28.108 1.00 98.50 633 CYS A O 1
ATOM 4943 N N . ARG A 1 634 ? 37.735 -1.631 -30.195 1.00 98.38 634 ARG A N 1
ATOM 4944 C CA . ARG A 1 634 ? 37.184 -2.838 -30.843 1.00 98.38 634 ARG A CA 1
ATOM 4945 C C . ARG A 1 634 ? 37.915 -4.108 -30.400 1.00 98.38 634 ARG A C 1
ATOM 4947 O O . ARG A 1 634 ? 37.280 -5.123 -30.128 1.00 98.38 634 ARG A O 1
ATOM 4954 N N . LYS A 1 635 ? 39.239 -4.040 -30.225 1.00 98.12 635 LYS A N 1
ATOM 4955 C CA . LYS A 1 635 ? 40.029 -5.152 -29.672 1.00 98.12 635 LYS A CA 1
ATOM 4956 C C . LYS A 1 635 ? 39.681 -5.458 -28.209 1.00 98.12 635 LYS A C 1
ATOM 4958 O O . LYS A 1 635 ? 39.628 -6.624 -27.826 1.00 98.12 635 LYS A O 1
ATOM 4963 N N . ILE A 1 636 ? 39.450 -4.431 -27.390 1.00 98.56 636 ILE A N 1
ATOM 4964 C CA . ILE A 1 636 ? 39.022 -4.587 -25.989 1.00 98.56 636 ILE A CA 1
ATOM 4965 C C . ILE A 1 636 ? 37.633 -5.230 -25.910 1.00 98.56 636 ILE A C 1
ATOM 4967 O O . ILE A 1 636 ? 37.424 -6.141 -25.113 1.00 98.56 636 ILE A O 1
ATOM 4971 N N . ALA A 1 637 ? 36.710 -4.829 -26.778 1.00 98.50 637 ALA A N 1
ATOM 4972 C CA . ALA A 1 637 ? 35.384 -5.427 -26.848 1.00 98.50 637 ALA A CA 1
ATOM 4973 C C . ALA A 1 637 ? 35.414 -6.885 -27.321 1.00 98.50 637 ALA A C 1
ATOM 4975 O O . ALA A 1 637 ? 34.714 -7.722 -26.758 1.00 98.50 637 ALA A O 1
ATOM 4976 N N . ALA A 1 638 ? 36.287 -7.232 -28.275 1.00 98.31 638 ALA A N 1
ATOM 4977 C CA . ALA A 1 638 ? 36.499 -8.630 -28.661 1.00 98.31 638 ALA A CA 1
ATOM 4978 C C . ALA A 1 638 ? 36.957 -9.479 -27.467 1.00 98.31 638 ALA A C 1
ATOM 4980 O O . ALA A 1 638 ? 36.479 -10.596 -27.270 1.00 98.31 638 ALA A O 1
ATOM 4981 N N . TYR A 1 639 ? 37.832 -8.916 -26.628 1.00 98.44 639 TYR A N 1
ATOM 4982 C CA . TYR A 1 639 ? 38.235 -9.528 -25.368 1.00 98.44 639 TYR A CA 1
ATOM 4983 C C . TYR A 1 639 ? 37.064 -9.660 -24.381 1.00 98.44 639 TYR A C 1
ATOM 4985 O O . TYR A 1 639 ? 36.925 -10.708 -23.758 1.00 98.44 639 TYR A O 1
ATOM 4993 N N . PHE A 1 640 ? 36.174 -8.670 -24.260 1.00 98.62 640 PHE A N 1
ATOM 4994 C CA . PHE A 1 640 ? 34.954 -8.823 -23.453 1.00 98.62 640 PHE A CA 1
ATOM 4995 C C . PHE A 1 640 ? 34.084 -9.970 -23.965 1.00 98.62 640 PHE A C 1
ATOM 4997 O O . PHE A 1 640 ? 33.671 -10.814 -23.167 1.00 98.62 640 PHE A O 1
ATOM 5004 N N . GLY A 1 641 ? 33.876 -10.037 -25.282 1.00 97.88 641 GLY A N 1
ATOM 5005 C CA . GLY A 1 641 ? 33.120 -11.099 -25.934 1.00 97.88 641 GLY A CA 1
ATOM 5006 C C . GLY A 1 641 ? 33.666 -12.490 -25.626 1.00 97.88 641 GLY A C 1
ATOM 5007 O O . GLY A 1 641 ? 32.927 -13.377 -25.193 1.00 97.88 641 GLY A O 1
ATOM 5008 N N . GLU A 1 642 ? 34.983 -12.653 -25.757 1.00 98.00 642 GLU A N 1
ATOM 5009 C CA . GLU A 1 642 ? 35.679 -13.911 -25.481 1.00 98.00 642 GLU A CA 1
ATOM 5010 C C . GLU A 1 642 ? 35.569 -14.302 -24.004 1.00 98.00 642 GLU A C 1
ATOM 5012 O O . GLU A 1 642 ? 35.309 -15.457 -23.666 1.00 98.00 642 GLU A O 1
ATOM 5017 N N . GLN A 1 643 ? 35.757 -13.336 -23.104 1.00 98.38 643 GLN A N 1
ATOM 5018 C CA . GLN A 1 643 ? 35.791 -13.612 -21.674 1.00 98.38 643 GLN A CA 1
ATOM 5019 C C . GLN A 1 643 ? 34.407 -13.856 -21.070 1.00 98.38 643 GLN A C 1
ATOM 5021 O O . GLN A 1 643 ? 34.316 -14.597 -20.091 1.00 98.38 643 GLN A O 1
ATOM 5026 N N . LEU A 1 644 ? 33.355 -13.229 -21.596 1.00 97.94 644 LEU A N 1
ATOM 5027 C CA . LEU A 1 644 ? 32.010 -13.260 -21.011 1.00 97.94 644 LEU A CA 1
ATOM 5028 C C . LEU A 1 644 ? 31.048 -14.196 -21.756 1.00 97.94 644 LEU A C 1
ATOM 5030 O O . LEU A 1 644 ? 29.961 -14.465 -21.249 1.00 97.94 644 LEU A O 1
ATOM 5034 N N . GLY A 1 645 ? 31.434 -14.718 -22.926 1.00 96.25 645 GLY A N 1
ATOM 5035 C CA . GLY A 1 645 ? 30.616 -15.660 -23.699 1.00 96.25 645 GLY A CA 1
ATOM 5036 C C . GLY A 1 645 ? 29.371 -15.028 -24.329 1.00 96.25 645 GLY A C 1
ATOM 5037 O O . GLY A 1 645 ? 28.403 -15.724 -24.625 1.00 96.25 645 GLY A O 1
ATOM 5038 N N . THR A 1 646 ? 29.378 -13.708 -24.506 1.00 96.62 646 THR A N 1
ATOM 5039 C CA . THR A 1 646 ? 28.320 -12.924 -25.151 1.00 96.62 646 THR A CA 1
ATOM 5040 C C . THR A 1 646 ? 28.975 -11.783 -25.916 1.00 96.62 646 THR A C 1
ATOM 5042 O O . THR A 1 646 ? 29.876 -11.168 -25.351 1.00 96.62 646 THR A O 1
ATOM 5045 N N . PRO A 1 647 ? 28.518 -11.436 -27.133 1.00 97.56 647 PRO A N 1
ATOM 5046 C CA . PRO A 1 647 ? 29.127 -10.353 -27.896 1.00 97.56 647 PRO A CA 1
ATOM 5047 C C . PRO A 1 647 ? 29.103 -9.044 -27.110 1.00 97.56 647 PRO A C 1
ATOM 5049 O O . PRO A 1 647 ? 28.155 -8.784 -26.363 1.00 97.56 647 PRO A O 1
ATOM 5052 N N . SER A 1 648 ? 30.152 -8.245 -27.270 1.00 98.56 648 SER A N 1
ATOM 5053 C CA . SER A 1 648 ? 30.244 -6.883 -26.758 1.00 98.56 648 SER A CA 1
ATOM 5054 C C . SER A 1 648 ? 29.883 -5.912 -27.873 1.00 98.56 648 SER A C 1
ATOM 5056 O O . SER A 1 648 ? 30.479 -5.946 -28.955 1.00 98.56 648 SER A O 1
ATOM 5058 N N . LEU A 1 649 ? 28.884 -5.071 -27.630 1.00 98.56 649 LEU A N 1
ATOM 5059 C CA . LEU A 1 649 ? 28.519 -4.015 -28.561 1.00 98.56 649 LEU A CA 1
ATOM 5060 C C . LEU A 1 649 ? 29.511 -2.861 -28.424 1.00 98.56 649 LEU A C 1
ATOM 5062 O O . LEU A 1 649 ? 29.755 -2.395 -27.316 1.00 98.56 649 LEU A O 1
ATOM 5066 N N . VAL A 1 650 ? 30.092 -2.416 -29.540 1.00 98.56 650 VAL A N 1
ATOM 5067 C CA . VAL A 1 650 ? 30.995 -1.261 -29.597 1.00 98.56 650 VAL A CA 1
ATOM 5068 C C . VAL A 1 650 ? 30.295 -0.119 -30.289 1.00 98.56 650 VAL A C 1
ATOM 5070 O O . VAL A 1 650 ? 30.075 -0.190 -31.499 1.00 98.56 650 VAL A O 1
ATOM 5073 N N . ASN A 1 651 ? 29.979 0.933 -29.547 1.00 98.62 651 ASN A N 1
ATOM 5074 C CA . ASN A 1 651 ? 29.299 2.096 -30.094 1.00 98.62 651 ASN A CA 1
ATOM 5075 C C . ASN A 1 651 ? 30.240 3.271 -30.329 1.00 98.62 651 ASN A C 1
ATOM 5077 O O . ASN A 1 651 ? 30.941 3.721 -29.425 1.00 98.62 651 ASN A O 1
ATOM 5081 N N . ILE A 1 652 ? 30.266 3.741 -31.580 1.00 98.62 652 ILE A N 1
ATOM 5082 C CA . ILE A 1 652 ? 31.014 4.921 -32.004 1.00 98.62 652 ILE A CA 1
ATOM 5083 C C . ILE A 1 652 ? 30.046 6.095 -32.141 1.00 98.62 652 ILE A C 1
ATOM 5085 O O . ILE A 1 652 ? 29.419 6.293 -33.186 1.00 98.62 652 ILE A O 1
ATOM 5089 N N . TRP A 1 653 ? 30.005 6.908 -31.093 1.00 98.38 653 TRP A N 1
ATOM 5090 C CA . TRP A 1 653 ? 29.475 8.266 -31.105 1.00 98.38 653 TRP A CA 1
ATOM 5091 C C . TRP A 1 653 ? 30.630 9.263 -31.198 1.00 98.38 653 TRP A C 1
ATOM 5093 O O . TRP A 1 653 ? 31.661 9.031 -30.577 1.00 98.38 653 TRP A O 1
ATOM 5103 N N . VAL A 1 654 ? 30.486 10.363 -31.947 1.00 97.94 654 VAL A N 1
ATOM 5104 C CA . VAL A 1 654 ? 31.502 11.434 -32.047 1.00 97.94 654 VAL A CA 1
ATOM 5105 C C . VAL A 1 654 ? 30.870 12.815 -31.842 1.00 97.94 654 VAL A C 1
ATOM 5107 O O . VAL A 1 654 ? 29.774 13.050 -32.354 1.00 97.94 654 VAL A O 1
ATOM 5110 N N . PRO A 1 655 ? 31.570 13.769 -31.195 1.00 97.12 655 PRO A N 1
ATOM 5111 C CA . PRO A 1 655 ? 31.074 15.135 -31.001 1.00 97.12 655 PRO A CA 1
ATOM 5112 C C . PRO A 1 655 ? 31.243 16.034 -32.240 1.00 97.12 655 PRO A C 1
ATOM 5114 O O . PRO A 1 655 ? 30.890 17.213 -32.204 1.00 97.12 655 PRO A O 1
ATOM 5117 N N . ASP A 1 656 ? 31.826 15.494 -33.314 1.00 98.31 656 ASP A N 1
ATOM 5118 C CA . ASP A 1 656 ? 32.296 16.230 -34.482 1.00 98.31 656 ASP A CA 1
ATOM 5119 C C . ASP A 1 656 ? 31.225 17.140 -35.075 1.00 98.31 656 ASP A C 1
ATOM 5121 O O . ASP A 1 656 ? 30.233 16.670 -35.638 1.00 98.31 656 ASP A O 1
ATOM 5125 N N . GLY A 1 657 ? 31.460 18.448 -35.028 1.00 97.69 657 GLY A N 1
ATOM 5126 C CA . GLY A 1 657 ? 30.485 19.423 -35.485 1.00 97.69 657 GLY A CA 1
ATOM 5127 C C . GLY A 1 657 ? 30.999 20.854 -35.499 1.00 97.69 657 GLY A C 1
ATOM 5128 O O . GLY A 1 657 ? 32.180 21.126 -35.293 1.00 97.69 657 GLY A O 1
ATOM 5129 N N . TYR A 1 658 ? 30.087 21.779 -35.778 1.00 97.38 658 TYR A N 1
ATOM 5130 C CA . TYR A 1 658 ? 30.341 23.210 -35.724 1.00 97.38 658 TYR A CA 1
ATOM 5131 C C . TYR A 1 658 ? 29.212 23.908 -34.976 1.00 97.38 658 TYR A C 1
ATOM 5133 O O . TYR A 1 658 ? 28.030 23.704 -35.262 1.00 97.38 658 TYR A O 1
ATOM 5141 N N . LYS A 1 659 ? 29.609 24.782 -34.051 1.00 96.25 659 LYS A N 1
ATOM 5142 C CA . LYS A 1 659 ? 28.711 25.657 -33.298 1.00 96.25 659 LYS A CA 1
ATOM 5143 C C . LYS A 1 659 ? 27.842 26.540 -34.195 1.00 96.25 659 LYS A C 1
ATOM 5145 O O . LYS A 1 659 ? 26.660 26.721 -33.933 1.00 96.25 659 LYS A O 1
ATOM 5150 N N . ASP A 1 660 ? 28.434 27.094 -35.250 1.00 96.31 660 ASP A N 1
ATOM 5151 C CA . ASP A 1 660 ? 27.780 28.021 -36.178 1.00 96.31 660 ASP A CA 1
ATOM 5152 C C . ASP A 1 660 ? 27.762 27.453 -37.606 1.00 96.31 660 ASP A C 1
ATOM 5154 O O . ASP A 1 660 ? 28.345 26.407 -37.898 1.00 96.31 660 ASP A O 1
ATOM 5158 N N . THR A 1 661 ? 27.059 28.141 -38.499 1.00 97.62 661 THR A N 1
ATOM 5159 C CA . THR A 1 661 ? 26.769 27.740 -39.872 1.00 97.62 661 THR A CA 1
ATOM 5160 C C . THR A 1 661 ? 28.047 27.340 -40.621 1.00 97.62 661 THR A C 1
ATOM 5162 O O . THR A 1 661 ? 28.863 28.206 -40.947 1.00 97.62 661 THR A O 1
ATOM 5165 N N . PRO A 1 662 ? 28.226 26.054 -40.979 1.00 97.19 662 PRO A N 1
ATOM 5166 C CA . PRO A 1 662 ? 29.405 25.626 -41.718 1.00 97.19 662 PRO A CA 1
ATOM 5167 C C . PRO A 1 662 ? 29.360 26.085 -43.176 1.00 97.19 662 PRO A C 1
ATOM 5169 O O . PRO A 1 662 ? 28.319 26.017 -43.840 1.00 97.19 662 PRO A O 1
ATOM 5172 N N . SER A 1 663 ? 30.526 26.474 -43.693 1.00 97.31 663 SER A N 1
ATOM 5173 C CA . SER A 1 663 ? 30.754 26.755 -45.116 1.00 97.31 663 SER A CA 1
ATOM 5174 C C . SER A 1 663 ? 30.934 25.486 -45.958 1.00 97.31 663 SER A C 1
ATOM 5176 O O . SER A 1 663 ? 30.768 25.533 -47.175 1.00 97.31 663 SER A O 1
ATOM 5178 N N . ASP A 1 664 ? 31.225 24.348 -45.321 1.00 98.38 664 ASP A N 1
ATOM 5179 C CA . ASP A 1 664 ? 31.361 23.037 -45.953 1.00 98.38 664 ASP A CA 1
ATOM 5180 C C . ASP A 1 664 ? 30.835 21.932 -45.024 1.00 98.38 664 ASP A C 1
ATOM 5182 O O . ASP A 1 664 ? 31.347 21.716 -43.926 1.00 98.38 664 ASP A O 1
ATOM 5186 N N . ARG A 1 665 ? 29.802 21.221 -45.485 1.00 98.50 665 ARG A N 1
ATOM 5187 C CA . ARG A 1 665 ? 29.210 20.063 -44.793 1.00 98.50 665 ARG A CA 1
ATOM 5188 C C . ARG A 1 665 ? 29.641 18.724 -45.399 1.00 98.50 665 ARG A C 1
ATOM 5190 O O . ARG A 1 665 ? 29.358 17.678 -44.824 1.00 98.50 665 ARG A O 1
ATOM 5197 N N . LEU A 1 666 ? 30.272 18.726 -46.573 1.00 98.75 666 LEU A N 1
ATOM 5198 C CA . LEU A 1 666 ? 30.601 17.510 -47.317 1.00 98.75 666 LEU A CA 1
ATOM 5199 C C . LEU A 1 666 ? 31.967 16.962 -46.910 1.00 98.75 666 LEU A C 1
ATOM 5201 O O . LEU A 1 666 ? 32.084 15.771 -46.622 1.00 98.75 666 LEU A O 1
ATOM 5205 N N . THR A 1 667 ? 33.002 17.802 -46.872 1.00 98.62 667 THR A N 1
ATOM 5206 C CA . THR A 1 667 ? 34.370 17.308 -46.648 1.00 98.62 667 THR A CA 1
ATOM 5207 C C . THR A 1 667 ? 34.573 16.708 -45.252 1.00 98.62 667 THR A C 1
ATOM 5209 O O . THR A 1 667 ? 35.188 15.643 -45.175 1.00 98.62 667 THR A O 1
ATOM 5212 N N . PRO A 1 668 ? 34.039 17.279 -44.149 1.00 98.69 668 PRO A N 1
ATOM 5213 C CA . PRO A 1 668 ? 34.095 16.609 -42.849 1.00 98.69 668 PRO A CA 1
ATOM 5214 C C . PRO A 1 668 ? 33.419 15.228 -42.865 1.00 98.69 668 PRO A C 1
ATOM 5216 O O . PRO A 1 668 ? 33.992 14.270 -42.358 1.00 98.69 668 PRO A O 1
ATOM 5219 N N . ARG A 1 669 ? 32.259 15.082 -43.525 1.00 98.75 669 ARG A N 1
ATOM 5220 C CA . ARG A 1 669 ? 31.573 13.782 -43.677 1.00 98.75 669 ARG A CA 1
ATOM 5221 C C . ARG A 1 669 ? 32.379 12.790 -44.504 1.00 98.75 669 ARG A C 1
ATOM 5223 O O . ARG A 1 669 ? 32.434 11.614 -44.163 1.00 98.75 669 ARG A O 1
ATOM 5230 N N . LYS A 1 670 ? 33.046 13.260 -45.561 1.00 98.75 670 LYS A N 1
ATOM 5231 C CA . LYS A 1 670 ? 33.964 12.429 -46.348 1.00 98.75 670 LYS A CA 1
ATOM 5232 C C . LYS A 1 670 ? 35.100 11.887 -45.474 1.00 98.75 670 LYS A C 1
ATOM 5234 O O . LYS A 1 670 ? 35.341 10.686 -45.500 1.00 98.75 670 LYS A O 1
ATOM 5239 N N . ARG A 1 671 ? 35.725 12.742 -44.655 1.00 98.81 671 ARG A N 1
ATOM 5240 C CA . ARG A 1 671 ? 36.774 12.321 -43.711 1.00 98.81 671 ARG A CA 1
ATOM 5241 C C . ARG A 1 671 ? 36.248 11.354 -42.655 1.00 98.81 671 ARG A C 1
ATOM 5243 O O . ARG A 1 671 ? 36.906 10.361 -42.391 1.00 98.81 671 ARG A O 1
ATOM 5250 N N . LEU A 1 672 ? 35.057 11.596 -42.099 1.00 98.88 672 LEU A N 1
ATOM 5251 C CA . LEU A 1 672 ? 34.433 10.661 -41.160 1.00 98.88 672 LEU A CA 1
ATOM 5252 C C . LEU A 1 672 ? 34.229 9.285 -41.807 1.00 98.88 672 LEU A C 1
ATOM 5254 O O . LEU A 1 672 ? 34.576 8.277 -41.202 1.00 98.88 672 LEU A O 1
ATOM 5258 N N . LYS A 1 673 ? 33.734 9.238 -43.051 1.00 98.75 673 LYS A N 1
ATOM 5259 C CA . LYS A 1 673 ? 33.566 7.980 -43.789 1.00 98.75 673 LYS A CA 1
ATOM 5260 C C . LYS A 1 673 ? 34.901 7.249 -43.962 1.00 98.75 673 LYS A C 1
ATOM 5262 O O . LYS A 1 673 ? 34.978 6.064 -43.666 1.00 98.75 673 LYS A O 1
ATOM 5267 N N . GLU A 1 674 ? 35.942 7.952 -44.408 1.00 98.69 674 GLU A N 1
ATOM 5268 C CA . GLU A 1 674 ? 37.291 7.390 -44.583 1.00 98.69 674 GLU A CA 1
ATOM 5269 C C . GLU A 1 674 ? 37.870 6.874 -43.254 1.00 98.69 674 GLU A C 1
ATOM 5271 O O . GLU A 1 674 ? 38.454 5.792 -43.207 1.00 98.69 674 GLU A O 1
ATOM 5276 N N . SER A 1 675 ? 37.663 7.610 -42.159 1.00 98.81 675 SER A N 1
ATOM 5277 C CA . SER A 1 675 ? 38.075 7.200 -40.815 1.00 98.81 675 SER A CA 1
ATOM 5278 C C . SER A 1 675 ? 37.331 5.952 -40.337 1.00 98.81 675 SER A C 1
ATOM 5280 O O . SER A 1 675 ? 37.963 5.039 -39.812 1.00 98.81 675 SER A O 1
ATOM 5282 N N . LEU A 1 676 ? 36.013 5.868 -40.540 1.00 98.75 676 LEU A N 1
ATOM 5283 C CA . LEU A 1 676 ? 35.228 4.681 -40.188 1.00 98.75 676 LEU A CA 1
ATOM 5284 C C . LEU A 1 676 ? 35.616 3.472 -41.048 1.00 98.75 676 LEU A C 1
ATOM 5286 O O . LEU A 1 676 ? 35.759 2.376 -40.507 1.00 98.75 676 LEU A O 1
ATOM 5290 N N . ASP A 1 677 ? 35.856 3.662 -42.350 1.00 98.56 677 ASP A N 1
ATOM 5291 C CA . ASP A 1 677 ? 36.346 2.597 -43.234 1.00 98.56 677 ASP A CA 1
ATOM 5292 C C . ASP A 1 677 ? 37.691 2.060 -42.703 1.00 98.56 677 ASP A C 1
ATOM 5294 O O . ASP A 1 677 ? 37.901 0.849 -42.631 1.00 98.56 677 ASP A O 1
ATOM 5298 N N . ALA A 1 678 ? 38.585 2.951 -42.254 1.00 98.44 678 ALA A N 1
ATOM 5299 C CA . ALA A 1 678 ? 39.856 2.564 -41.646 1.00 98.44 678 ALA A CA 1
ATOM 5300 C C . ALA A 1 678 ? 39.669 1.829 -40.309 1.00 98.44 678 ALA A C 1
ATOM 5302 O O . ALA A 1 678 ? 40.348 0.827 -40.073 1.00 98.44 678 ALA A O 1
ATOM 5303 N N . ILE A 1 679 ? 38.757 2.292 -39.445 1.00 98.50 679 ILE A N 1
ATOM 5304 C CA . ILE A 1 679 ? 38.430 1.661 -38.154 1.00 98.50 679 ILE A CA 1
ATOM 5305 C C . ILE A 1 679 ? 37.892 0.244 -38.358 1.00 98.50 679 ILE A C 1
ATOM 5307 O O . ILE A 1 679 ? 38.308 -0.669 -37.642 1.00 98.50 679 ILE A O 1
ATOM 5311 N N . TYR A 1 680 ? 36.994 0.058 -39.327 1.00 98.12 680 TYR A N 1
ATOM 5312 C CA . TYR A 1 680 ? 36.317 -1.211 -39.599 1.00 98.12 680 TYR A CA 1
ATOM 5313 C C . TYR A 1 680 ? 37.047 -2.118 -40.595 1.00 98.12 680 TYR A C 1
ATOM 5315 O O . TYR A 1 680 ? 36.546 -3.203 -40.877 1.00 98.12 680 TYR A O 1
ATOM 5323 N N . ALA A 1 681 ? 38.227 -1.722 -41.083 1.00 96.94 681 ALA A N 1
ATOM 5324 C CA . ALA A 1 681 ? 39.046 -2.544 -41.976 1.00 96.94 681 ALA A CA 1
ATOM 5325 C C . ALA A 1 681 ? 39.429 -3.902 -41.358 1.00 96.94 681 ALA A C 1
ATOM 5327 O O . ALA A 1 681 ? 39.573 -4.886 -42.078 1.00 96.94 681 ALA A O 1
ATOM 5328 N N . ASP A 1 682 ? 39.585 -3.951 -40.032 1.00 91.38 682 ASP A N 1
ATOM 5329 C CA . ASP A 1 682 ? 39.797 -5.193 -39.291 1.00 91.38 682 ASP A CA 1
ATOM 5330 C C . ASP A 1 682 ? 38.432 -5.820 -38.951 1.00 91.38 682 ASP A C 1
ATOM 5332 O O . ASP A 1 682 ? 37.643 -5.240 -38.197 1.00 91.38 682 ASP A O 1
ATOM 5336 N N . GLU A 1 683 ? 38.123 -6.989 -39.506 1.00 93.31 683 GLU A N 1
ATOM 5337 C CA . GLU A 1 683 ? 36.880 -7.709 -39.204 1.00 93.31 683 GLU A CA 1
ATOM 5338 C C . GLU A 1 683 ? 37.008 -8.523 -37.907 1.00 93.31 683 GLU A C 1
ATOM 5340 O O . GLU A 1 683 ? 38.034 -9.153 -37.648 1.00 93.31 683 GLU A O 1
ATOM 5345 N N . TYR A 1 684 ? 35.949 -8.521 -37.095 1.00 95.81 684 TYR A N 1
ATOM 5346 C CA . TYR A 1 684 ? 35.819 -9.353 -35.898 1.00 95.81 684 TYR A CA 1
ATOM 5347 C C . TYR A 1 684 ? 34.628 -10.300 -36.055 1.00 95.81 684 TYR A C 1
ATOM 5349 O O . TYR A 1 684 ? 33.674 -9.990 -36.769 1.00 95.81 684 TYR A O 1
ATOM 5357 N N . ASP A 1 685 ? 34.683 -11.442 -35.369 1.00 95.62 685 ASP A N 1
ATOM 5358 C CA . ASP A 1 685 ? 33.557 -12.372 -35.278 1.00 95.62 685 ASP A CA 1
ATOM 5359 C C . ASP A 1 685 ? 32.342 -11.666 -34.628 1.00 95.62 685 ASP A C 1
ATOM 5361 O O . ASP A 1 685 ? 32.484 -11.153 -33.511 1.00 95.62 685 ASP A O 1
ATOM 5365 N N . PRO A 1 686 ? 31.154 -11.650 -35.271 1.00 94.19 686 PRO A N 1
ATOM 5366 C CA . PRO A 1 686 ? 29.925 -11.094 -34.696 1.00 94.19 686 PRO A CA 1
ATOM 5367 C C . PRO A 1 686 ? 29.488 -11.739 -33.372 1.00 94.19 686 PRO A C 1
ATOM 5369 O O . PRO A 1 686 ? 28.707 -11.147 -32.630 1.00 94.19 686 PRO A O 1
ATOM 5372 N N . MET A 1 687 ? 29.990 -12.938 -33.050 1.00 95.19 687 MET A N 1
ATOM 5373 C CA . MET A 1 687 ? 29.786 -13.575 -31.741 1.00 95.19 687 MET A CA 1
ATOM 5374 C C . MET A 1 687 ? 30.606 -12.919 -30.623 1.00 95.19 687 MET A C 1
ATOM 5376 O O . MET A 1 687 ? 30.316 -13.134 -29.446 1.00 95.19 687 MET A O 1
ATOM 5380 N N . LEU A 1 688 ? 31.615 -12.117 -30.974 1.00 97.75 688 LEU A N 1
ATOM 5381 C CA . LEU A 1 688 ? 32.481 -11.403 -30.037 1.00 97.75 688 LEU A CA 1
ATOM 5382 C C . LEU A 1 688 ? 32.233 -9.894 -30.050 1.00 97.75 688 LEU A C 1
ATOM 5384 O O . LEU A 1 688 ? 32.196 -9.290 -28.980 1.00 97.75 688 LEU A O 1
ATOM 5388 N N . VAL A 1 689 ? 32.071 -9.288 -31.230 1.00 98.12 689 VAL A N 1
ATOM 5389 C CA . VAL A 1 689 ? 31.955 -7.830 -31.391 1.00 98.12 689 VAL A CA 1
ATOM 5390 C C . VAL A 1 689 ? 30.782 -7.470 -32.289 1.00 98.12 689 VAL A C 1
ATOM 5392 O O . VAL A 1 689 ? 30.698 -7.935 -33.424 1.00 98.12 689 VAL A O 1
ATOM 5395 N N . LEU A 1 690 ? 29.928 -6.570 -31.807 1.00 97.44 690 LEU A N 1
ATOM 5396 C CA . LEU A 1 690 ? 28.881 -5.935 -32.603 1.00 97.44 690 LEU A CA 1
ATOM 5397 C C . LEU A 1 690 ? 29.207 -4.454 -32.774 1.00 97.44 690 LEU A C 1
ATOM 5399 O O . LEU A 1 690 ? 29.100 -3.665 -31.843 1.00 97.44 690 LEU A O 1
ATOM 5403 N N . ASP A 1 691 ? 29.637 -4.083 -33.974 1.00 97.81 691 ASP A N 1
ATOM 5404 C CA . ASP A 1 691 ? 30.005 -2.709 -34.299 1.00 97.81 691 ASP A CA 1
ATOM 5405 C C . ASP A 1 691 ? 28.758 -1.853 -34.558 1.00 97.81 691 ASP A C 1
ATOM 5407 O O . ASP A 1 691 ? 27.964 -2.160 -35.455 1.00 97.81 691 ASP A O 1
ATOM 5411 N N . THR A 1 692 ? 28.637 -0.746 -33.830 1.00 98.19 692 THR A N 1
ATOM 5412 C CA . THR A 1 692 ? 27.562 0.239 -33.979 1.00 98.19 692 THR A CA 1
ATOM 5413 C C . THR A 1 692 ? 28.101 1.643 -34.225 1.00 98.19 692 THR A C 1
ATOM 5415 O O . THR A 1 692 ? 29.213 1.991 -33.817 1.00 98.19 692 THR A O 1
ATOM 5418 N N . VAL A 1 693 ? 27.292 2.445 -34.912 1.00 98.56 693 VAL A N 1
ATOM 5419 C CA . VAL A 1 693 ? 27.500 3.882 -35.100 1.00 98.56 693 VAL A CA 1
ATOM 5420 C C . VAL A 1 693 ? 26.269 4.646 -34.633 1.00 98.56 693 VAL A C 1
ATOM 5422 O O . VAL A 1 693 ? 25.143 4.205 -34.878 1.00 98.56 693 VAL A O 1
ATOM 5425 N N . GLU A 1 694 ? 26.482 5.800 -34.011 1.00 98.69 694 GLU A N 1
ATOM 5426 C CA . GLU A 1 694 ? 25.421 6.594 -33.395 1.00 98.69 694 GLU A CA 1
ATOM 5427 C C . GLU A 1 694 ? 25.396 8.020 -33.943 1.00 98.69 694 GLU A C 1
ATOM 5429 O O . GLU A 1 694 ? 26.398 8.739 -33.934 1.00 98.69 694 GLU A O 1
ATOM 5434 N N . SER A 1 695 ? 24.222 8.446 -34.411 1.00 98.50 695 SER A N 1
ATOM 5435 C CA . SER A 1 695 ? 24.018 9.814 -34.887 1.00 98.50 695 SER A CA 1
ATOM 5436 C C . SER A 1 695 ? 23.579 10.754 -33.786 1.00 98.50 695 SER A C 1
ATOM 5438 O O . SER A 1 695 ? 22.815 10.343 -32.921 1.00 98.50 695 SER A O 1
ATOM 5440 N N . LYS A 1 696 ? 23.897 12.039 -33.945 1.00 98.19 696 LYS A N 1
ATOM 5441 C CA . LYS A 1 696 ? 23.340 13.129 -33.140 1.00 98.19 696 LYS A CA 1
ATOM 5442 C C . LYS A 1 696 ? 22.934 14.301 -34.028 1.00 98.19 696 LYS A C 1
ATOM 5444 O O . LYS A 1 696 ? 23.614 14.597 -35.013 1.00 98.19 696 LYS A O 1
ATOM 5449 N N . LEU A 1 697 ? 21.820 14.956 -33.703 1.00 98.06 697 LEU A N 1
ATOM 5450 C CA . LEU A 1 697 ? 21.359 16.144 -34.423 1.00 98.06 697 LEU A CA 1
ATOM 5451 C C . LEU A 1 697 ? 22.211 17.374 -34.091 1.00 98.06 697 LEU A C 1
ATOM 5453 O O . LEU A 1 697 ? 22.654 18.077 -34.999 1.00 98.06 697 LEU A O 1
ATOM 5457 N N . PHE A 1 698 ? 22.419 17.630 -32.798 1.00 97.62 698 PHE A N 1
ATOM 5458 C CA . PHE A 1 698 ? 23.205 18.749 -32.281 1.00 97.62 698 PHE A CA 1
ATOM 5459 C C . PHE A 1 698 ? 23.667 18.484 -30.840 1.00 97.62 698 PHE A C 1
ATOM 5461 O O . PHE A 1 698 ? 23.071 17.668 -30.141 1.00 97.62 698 PHE A O 1
ATOM 5468 N N . GLY A 1 699 ? 24.695 19.199 -30.385 1.00 93.06 699 GLY A N 1
ATOM 5469 C CA . GLY A 1 699 ? 25.116 19.271 -28.982 1.00 93.06 699 GLY A CA 1
ATOM 5470 C C . GLY A 1 699 ? 25.519 20.696 -28.594 1.00 93.06 699 GLY A C 1
ATOM 5471 O O . GLY A 1 699 ? 25.560 21.593 -29.441 1.00 93.06 699 GLY A O 1
ATOM 5472 N N . ILE A 1 700 ? 25.821 20.931 -27.316 1.00 88.75 700 ILE A N 1
ATOM 5473 C CA . ILE A 1 700 ? 26.302 22.243 -26.846 1.00 88.75 700 ILE A CA 1
ATOM 5474 C C . ILE A 1 700 ? 27.689 22.532 -27.458 1.00 88.75 700 ILE A C 1
ATOM 5476 O O . ILE A 1 700 ? 28.661 21.831 -27.202 1.00 88.75 700 ILE A O 1
ATOM 5480 N N . GLY A 1 701 ? 27.814 23.575 -28.279 1.00 88.38 701 GLY A N 1
ATOM 5481 C CA . GLY A 1 701 ? 29.025 23.837 -29.070 1.00 88.38 701 GLY A CA 1
ATOM 5482 C C . GLY A 1 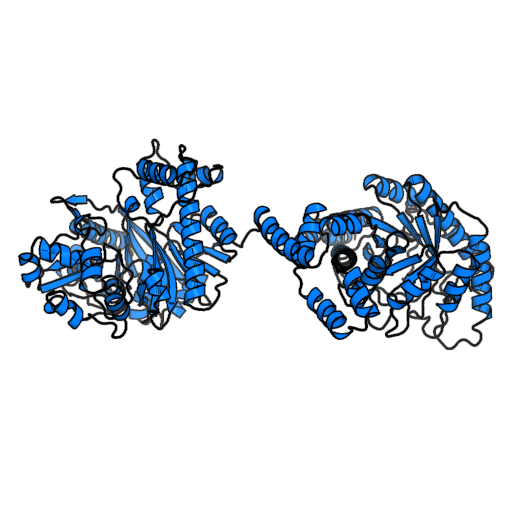701 ? 29.091 23.130 -30.433 1.00 88.38 701 GLY A C 1
ATOM 5483 O O . GLY A 1 701 ? 30.063 23.329 -31.165 1.00 88.38 701 GLY A O 1
ATOM 5484 N N . SER A 1 702 ? 28.068 22.360 -30.809 1.00 92.75 702 SER A N 1
ATOM 5485 C CA . SER A 1 702 ? 27.885 21.758 -32.140 1.00 92.75 702 SER A CA 1
ATOM 5486 C C . SER A 1 702 ? 26.457 21.976 -32.671 1.00 92.75 702 SER A C 1
ATOM 5488 O O . SER A 1 702 ? 25.878 21.124 -33.345 1.00 92.75 702 SER A O 1
ATOM 5490 N N . GLU A 1 703 ? 25.873 23.137 -32.358 1.00 95.69 703 GLU A N 1
ATOM 5491 C CA . GLU A 1 703 ? 24.450 23.450 -32.533 1.00 95.69 703 GLU A CA 1
ATOM 5492 C C . GLU A 1 703 ? 23.998 23.490 -34.000 1.00 95.69 703 GLU A C 1
ATOM 5494 O O . GLU A 1 703 ? 22.898 23.050 -34.332 1.00 95.69 703 GLU A O 1
ATOM 5499 N N . ALA A 1 704 ? 24.819 24.057 -34.887 1.00 96.94 704 ALA A N 1
ATOM 5500 C CA . ALA A 1 704 ? 24.425 24.319 -36.272 1.00 96.94 704 ALA A CA 1
ATOM 5501 C C . ALA A 1 704 ? 24.670 23.134 -37.217 1.00 96.94 704 ALA A C 1
ATOM 5503 O O . ALA A 1 704 ? 24.132 23.105 -38.334 1.00 96.94 704 ALA A O 1
ATOM 5504 N N . TYR A 1 705 ? 25.542 22.204 -36.822 1.00 98.12 705 TYR A N 1
ATOM 5505 C CA . TYR A 1 705 ? 25.939 21.069 -37.643 1.00 98.12 705 TYR A CA 1
ATOM 5506 C C . TYR A 1 705 ? 26.702 20.015 -36.842 1.00 98.12 705 TYR A C 1
ATOM 5508 O O . TYR A 1 705 ? 27.719 20.323 -36.228 1.00 98.12 705 TYR A O 1
ATOM 5516 N N . VAL A 1 706 ? 26.293 18.757 -36.998 1.00 98.44 706 VAL A N 1
ATOM 5517 C CA . VAL A 1 706 ? 27.046 17.566 -36.591 1.00 98.44 706 VAL A CA 1
ATOM 5518 C C . VAL A 1 706 ? 27.406 16.754 -37.839 1.00 98.44 706 VAL A C 1
ATOM 5520 O O . VAL A 1 706 ? 26.602 16.596 -38.769 1.00 98.44 706 VAL A O 1
ATOM 5523 N N . VAL A 1 707 ? 28.648 16.267 -37.893 1.00 98.50 707 VAL A N 1
ATOM 5524 C CA . VAL A 1 707 ? 29.188 15.509 -39.029 1.00 98.50 707 VAL A CA 1
ATOM 5525 C C . VAL A 1 707 ? 28.447 14.183 -39.171 1.00 98.50 707 VAL A C 1
ATOM 5527 O O . VAL A 1 707 ? 27.901 13.900 -40.243 1.00 98.50 707 VAL A O 1
ATOM 5530 N N . GLY A 1 708 ? 28.401 13.412 -38.084 1.00 98.38 708 GLY A N 1
ATOM 5531 C CA . GLY A 1 708 ? 27.710 12.132 -37.969 1.00 98.38 708 GLY A CA 1
ATOM 5532 C C . GLY A 1 708 ? 26.193 12.284 -37.838 1.00 98.38 708 GLY A C 1
ATOM 5533 O O . GLY A 1 708 ? 25.624 12.012 -36.785 1.00 98.38 708 GLY A O 1
ATOM 5534 N N . SER A 1 709 ? 25.537 12.759 -38.898 1.00 98.62 709 SER A N 1
ATOM 5535 C CA . SER A 1 709 ? 24.082 12.950 -38.916 1.00 98.62 709 SER A CA 1
ATOM 5536 C C . SER A 1 709 ? 23.313 11.636 -39.083 1.00 98.62 709 SER A C 1
ATOM 5538 O O . SER A 1 709 ? 23.884 10.612 -39.467 1.00 98.62 709 SER A O 1
ATOM 5540 N N . HIS A 1 710 ? 21.996 11.680 -38.854 1.00 98.44 710 HIS A N 1
ATOM 5541 C CA . HIS A 1 710 ? 21.096 10.536 -39.031 1.00 98.44 710 HIS A CA 1
ATOM 5542 C C . HIS A 1 710 ? 21.259 9.878 -40.407 1.00 98.44 710 HIS A C 1
ATOM 5544 O O . HIS A 1 710 ? 21.562 8.691 -40.493 1.00 98.44 710 HIS A O 1
ATOM 5550 N N . GLU A 1 711 ? 21.155 10.651 -41.493 1.00 98.44 711 GLU A N 1
ATOM 5551 C CA . GLU A 1 711 ? 21.274 10.113 -42.853 1.00 98.44 711 GLU A CA 1
ATOM 5552 C C . GLU A 1 711 ? 22.677 9.578 -43.135 1.00 98.44 711 GLU A C 1
ATOM 5554 O O . GLU A 1 711 ? 22.823 8.626 -43.897 1.00 98.44 711 GLU A O 1
ATOM 5559 N N . PHE A 1 712 ? 23.714 10.181 -42.547 1.00 98.75 712 PHE A N 1
ATOM 5560 C CA . PHE A 1 712 ? 25.081 9.713 -42.736 1.00 98.75 712 PHE A CA 1
ATOM 5561 C C . PHE A 1 712 ? 25.240 8.306 -42.160 1.00 98.75 712 PHE A C 1
ATOM 5563 O O . PHE A 1 712 ? 25.637 7.394 -42.886 1.00 98.75 712 PHE A O 1
ATOM 5570 N N . TYR A 1 713 ? 24.891 8.118 -40.886 1.00 98.50 713 TYR A N 1
ATOM 5571 C CA . TYR A 1 713 ? 25.087 6.836 -40.218 1.00 98.50 713 TYR A CA 1
ATOM 5572 C C . TYR A 1 713 ? 24.082 5.774 -40.632 1.00 98.50 713 TYR A C 1
ATOM 5574 O O . TYR A 1 713 ? 24.476 4.619 -40.745 1.00 98.50 713 TYR A O 1
ATOM 5582 N N . LEU A 1 714 ? 22.847 6.148 -40.972 1.00 97.38 714 LEU A N 1
ATOM 5583 C CA . LEU A 1 714 ? 21.890 5.227 -41.581 1.00 97.38 714 LEU A CA 1
ATOM 5584 C C . LEU A 1 714 ? 22.456 4.615 -42.872 1.00 97.38 714 LEU A C 1
ATOM 5586 O O . LEU A 1 714 ? 22.477 3.396 -43.036 1.00 97.38 714 LEU A O 1
ATOM 5590 N N . ASN A 1 715 ? 22.960 5.457 -43.782 1.00 97.88 715 ASN A N 1
ATOM 5591 C CA . ASN A 1 715 ? 23.537 4.978 -45.039 1.00 97.88 715 ASN A CA 1
ATOM 5592 C C . ASN A 1 715 ? 24.852 4.225 -44.817 1.00 97.88 715 ASN A C 1
ATOM 5594 O O . ASN A 1 715 ? 25.072 3.206 -45.467 1.00 97.88 715 ASN A O 1
ATOM 5598 N N . TYR A 1 716 ? 25.707 4.695 -43.905 1.00 98.31 716 TYR A N 1
ATOM 5599 C CA . TYR A 1 716 ? 26.967 4.025 -43.585 1.00 98.31 716 TYR A CA 1
ATOM 5600 C C . TYR A 1 716 ? 26.724 2.625 -43.007 1.00 98.31 716 TYR A C 1
ATOM 5602 O O . TYR A 1 716 ? 27.284 1.648 -43.497 1.00 98.31 716 TYR A O 1
ATOM 5610 N N . ALA A 1 717 ? 25.849 2.512 -42.005 1.00 97.00 717 ALA A N 1
ATOM 5611 C CA . ALA A 1 717 ? 25.502 1.246 -41.371 1.00 97.00 717 ALA A CA 1
ATOM 5612 C C . ALA A 1 717 ? 24.944 0.244 -42.390 1.00 97.00 717 ALA A C 1
ATOM 5614 O O . ALA A 1 717 ? 25.419 -0.889 -42.462 1.00 97.00 717 ALA A O 1
ATOM 5615 N N . ASN A 1 718 ? 24.014 0.686 -43.243 1.00 94.06 718 ASN A N 1
ATOM 5616 C CA . ASN A 1 718 ? 23.431 -0.151 -44.290 1.00 94.06 718 ASN A CA 1
ATOM 5617 C C . ASN A 1 718 ? 24.465 -0.575 -45.353 1.00 94.06 718 ASN A C 1
ATOM 5619 O O . ASN A 1 718 ? 24.556 -1.745 -45.711 1.00 94.06 718 ASN A O 1
ATOM 5623 N N . GLN A 1 719 ? 25.290 0.357 -45.843 1.00 95.56 719 GLN A N 1
ATOM 5624 C CA . GLN A 1 719 ? 26.288 0.064 -46.877 1.00 95.56 719 GLN A CA 1
ATOM 5625 C C . GLN A 1 719 ? 27.397 -0.876 -46.380 1.00 95.56 719 GLN A C 1
ATOM 5627 O O . GLN A 1 719 ? 27.912 -1.684 -47.154 1.00 95.56 719 GLN A O 1
ATOM 5632 N N . ASN A 1 720 ? 27.789 -0.750 -45.113 1.00 95.50 720 ASN A N 1
ATOM 5633 C CA . ASN A 1 720 ? 28.943 -1.441 -44.542 1.00 95.50 720 ASN A CA 1
ATOM 5634 C C . ASN A 1 720 ? 28.559 -2.611 -43.613 1.00 95.50 720 ASN A C 1
ATOM 5636 O O . ASN A 1 720 ? 29.436 -3.135 -42.923 1.00 95.50 720 ASN A O 1
ATOM 5640 N N . ASN A 1 721 ? 27.281 -3.016 -43.594 1.00 92.56 721 ASN A N 1
ATOM 5641 C CA . ASN A 1 721 ? 26.737 -4.068 -42.726 1.00 92.56 721 ASN A CA 1
ATOM 5642 C C . ASN A 1 721 ? 27.138 -3.885 -41.249 1.00 92.56 721 ASN A C 1
ATOM 5644 O O . ASN A 1 721 ? 27.691 -4.782 -40.606 1.00 92.56 721 ASN A O 1
ATOM 5648 N N . LYS A 1 722 ? 26.925 -2.672 -40.738 1.00 95.50 722 LYS A N 1
ATOM 5649 C CA . LYS A 1 722 ? 27.110 -2.316 -39.328 1.00 95.50 722 LYS A CA 1
ATOM 5650 C C . LYS A 1 722 ? 25.753 -2.072 -38.688 1.00 95.50 722 LYS A C 1
ATOM 5652 O O . LYS A 1 722 ? 24.776 -1.781 -39.381 1.00 95.50 722 LYS A O 1
ATOM 5657 N N . LEU A 1 723 ? 25.684 -2.205 -37.369 1.00 96.31 723 LEU A N 1
ATOM 5658 C CA . LEU A 1 723 ? 24.457 -1.901 -36.650 1.00 96.31 723 LEU A CA 1
ATOM 5659 C C . LEU A 1 723 ? 24.324 -0.382 -36.525 1.00 96.31 723 LEU A C 1
ATOM 5661 O O . LEU A 1 723 ? 25.308 0.346 -36.375 1.00 96.31 723 LEU A O 1
ATOM 5665 N N . TYR A 1 724 ? 23.089 0.096 -36.585 1.00 97.62 724 TYR A N 1
ATOM 5666 C CA . TYR A 1 724 ? 22.787 1.491 -36.313 1.00 97.62 724 TYR A CA 1
ATOM 5667 C C . TYR A 1 724 ? 22.243 1.622 -34.890 1.00 97.62 724 TYR A C 1
ATOM 5669 O O . TYR A 1 724 ? 21.332 0.876 -34.514 1.00 97.62 724 TYR A O 1
ATOM 5677 N N . LEU A 1 725 ? 22.823 2.540 -34.113 1.00 98.50 725 LEU A N 1
ATOM 5678 C CA . LEU A 1 725 ? 22.352 2.878 -32.778 1.00 98.50 725 LEU A CA 1
ATOM 5679 C C . LEU A 1 725 ? 21.466 4.124 -32.838 1.00 98.50 725 LEU A C 1
ATOM 5681 O O . LEU A 1 725 ? 21.862 5.167 -33.365 1.00 98.50 725 LEU A O 1
ATOM 5685 N N . LEU A 1 726 ? 20.251 3.992 -32.310 1.00 98.62 726 LEU A N 1
ATOM 5686 C CA . LEU A 1 726 ? 19.274 5.070 -32.204 1.00 98.62 726 LEU A CA 1
ATOM 5687 C C . LEU A 1 726 ? 19.201 5.529 -30.747 1.00 98.62 726 LEU A C 1
ATOM 5689 O O . LEU A 1 726 ? 18.750 4.766 -29.892 1.00 98.62 726 LEU A O 1
ATOM 5693 N N . ASP A 1 727 ? 19.592 6.773 -30.484 1.00 98.69 727 ASP A N 1
ATOM 5694 C CA . ASP A 1 727 ? 19.366 7.418 -29.191 1.00 98.69 727 ASP A CA 1
ATOM 5695 C C . ASP A 1 727 ? 18.086 8.259 -29.225 1.00 98.69 727 ASP A C 1
ATOM 5697 O O . ASP A 1 727 ? 17.888 9.088 -30.118 1.00 98.69 727 ASP A O 1
ATOM 5701 N N . THR A 1 728 ? 17.192 8.055 -28.263 1.00 98.50 728 THR A N 1
ATOM 5702 C CA . THR A 1 728 ? 15.906 8.769 -28.185 1.00 98.50 728 THR A CA 1
ATOM 5703 C C . THR A 1 728 ? 16.026 10.285 -27.991 1.00 98.50 728 THR A C 1
ATOM 5705 O O . THR A 1 728 ? 15.078 11.009 -28.294 1.00 98.50 728 THR A O 1
ATOM 5708 N N . GLY A 1 729 ? 17.167 10.776 -27.514 1.00 97.50 729 GLY A N 1
ATOM 5709 C CA . GLY A 1 729 ? 17.485 12.183 -27.281 1.00 97.50 729 GLY A CA 1
ATOM 5710 C C . GLY A 1 729 ? 18.105 12.905 -28.476 1.00 97.50 729 GLY A C 1
ATOM 5711 O O . GLY A 1 729 ? 18.141 14.135 -28.515 1.00 97.50 729 GLY A O 1
ATOM 5712 N N . HIS A 1 730 ? 18.529 12.162 -29.499 1.00 98.31 730 HIS A N 1
ATOM 5713 C CA . HIS A 1 730 ? 19.409 12.662 -30.560 1.00 98.31 730 HIS A CA 1
ATOM 5714 C C . HIS A 1 730 ? 18.713 13.214 -31.812 1.00 98.31 730 HIS A C 1
ATOM 5716 O O . HIS A 1 730 ? 19.389 13.559 -32.786 1.00 98.31 730 HIS A O 1
ATOM 5722 N N . PHE A 1 731 ? 17.386 13.317 -31.810 1.00 98.31 731 PHE A N 1
ATOM 5723 C CA . PHE A 1 731 ? 16.583 13.647 -32.990 1.00 98.31 731 PHE A CA 1
ATOM 5724 C C . PHE A 1 731 ? 15.912 15.029 -32.906 1.00 98.31 731 PHE A C 1
ATOM 5726 O O . PHE A 1 731 ? 16.108 15.789 -31.955 1.00 98.31 731 PHE A O 1
ATOM 5733 N N . HIS A 1 732 ? 15.159 15.410 -33.944 1.00 98.31 732 HIS A N 1
ATOM 5734 C CA . HIS A 1 732 ? 14.461 16.696 -33.971 1.00 98.31 732 HIS A CA 1
ATOM 5735 C C . HIS A 1 732 ? 13.359 16.765 -32.902 1.00 98.31 732 HIS A C 1
ATOM 5737 O O . HIS A 1 732 ? 12.831 15.738 -32.472 1.00 98.31 732 HIS A O 1
ATOM 5743 N N . PRO A 1 733 ? 12.914 17.973 -32.505 1.00 97.81 733 PRO A N 1
ATOM 5744 C CA . PRO A 1 733 ? 11.728 18.105 -31.670 1.00 97.81 733 PRO A CA 1
ATOM 5745 C C . PRO A 1 733 ? 10.545 17.343 -32.278 1.00 97.81 733 PRO A C 1
ATOM 5747 O O . PRO A 1 733 ? 10.264 17.498 -33.465 1.00 97.81 733 PRO A O 1
ATOM 5750 N N . THR A 1 734 ? 9.835 16.562 -31.457 1.00 97.06 734 THR A N 1
ATOM 5751 C CA . THR A 1 734 ? 8.716 15.665 -31.837 1.00 97.06 734 THR A CA 1
ATOM 5752 C C . THR A 1 734 ? 9.085 14.431 -32.667 1.00 97.06 734 THR A C 1
ATOM 5754 O O . THR A 1 734 ? 8.224 13.582 -32.887 1.00 97.06 734 THR A O 1
ATOM 5757 N N . GLU A 1 735 ? 10.333 14.301 -33.113 1.00 98.50 735 GLU A N 1
ATOM 5758 C CA . GLU A 1 735 ? 10.801 13.095 -33.785 1.00 98.50 735 GLU A CA 1
ATOM 5759 C C . GLU A 1 735 ? 11.014 11.983 -32.753 1.00 98.50 735 GLU A C 1
ATOM 5761 O O . GLU A 1 735 ? 11.637 12.197 -31.717 1.00 98.50 735 GLU A O 1
ATOM 5766 N N . VAL A 1 736 ? 10.466 10.802 -33.036 1.00 98.19 736 VAL A N 1
ATOM 5767 C CA . VAL A 1 736 ? 10.432 9.664 -32.110 1.00 98.19 736 VAL A CA 1
ATOM 5768 C C . VAL A 1 736 ? 11.127 8.446 -32.705 1.00 98.19 736 VAL A C 1
ATOM 5770 O O . VAL A 1 736 ? 11.068 8.208 -33.919 1.00 98.19 736 VAL A O 1
ATOM 5773 N N . VAL A 1 737 ? 11.791 7.670 -31.849 1.00 98.50 737 VAL A N 1
ATOM 5774 C CA . VAL A 1 737 ? 12.524 6.463 -32.248 1.00 98.50 737 VAL A CA 1
ATOM 5775 C C . VAL A 1 737 ? 11.565 5.301 -32.460 1.00 98.50 737 VAL A C 1
ATOM 5777 O O . VAL A 1 737 ? 11.782 4.524 -33.390 1.00 98.50 737 VAL A O 1
ATOM 5780 N N . SER A 1 738 ? 10.475 5.227 -31.691 1.00 98.31 738 SER A N 1
ATOM 5781 C CA . SER A 1 738 ? 9.410 4.227 -31.853 1.00 98.31 738 SER A CA 1
ATOM 5782 C C . SER A 1 738 ? 8.980 4.064 -33.319 1.00 98.31 738 SER A C 1
ATOM 5784 O O . SER A 1 738 ? 9.026 2.965 -33.869 1.00 98.31 738 SER A O 1
ATOM 5786 N N . ASN A 1 739 ? 8.697 5.172 -34.010 1.00 98.38 739 ASN A N 1
ATOM 5787 C CA . ASN A 1 739 ? 8.306 5.174 -35.424 1.00 98.38 739 ASN A CA 1
ATOM 5788 C C . ASN A 1 739 ? 9.413 4.696 -36.390 1.00 98.38 739 ASN A C 1
ATOM 5790 O O . ASN A 1 739 ? 9.120 4.254 -37.500 1.00 98.38 739 ASN A O 1
ATOM 5794 N N . LYS A 1 740 ? 10.690 4.798 -36.009 1.00 98.00 740 LYS A N 1
ATOM 5795 C CA . LYS A 1 740 ? 11.816 4.371 -36.855 1.00 98.00 740 LYS A CA 1
ATOM 5796 C C . LYS A 1 740 ? 11.990 2.854 -36.827 1.00 98.00 740 LYS A C 1
ATOM 5798 O O . LYS A 1 740 ? 12.363 2.280 -37.846 1.00 98.00 740 LYS A O 1
ATOM 5803 N N . LEU A 1 741 ? 11.711 2.204 -35.696 1.00 97.44 741 LEU A N 1
ATOM 5804 C CA . LEU A 1 741 ? 12.031 0.791 -35.457 1.00 97.44 741 LEU A CA 1
ATOM 5805 C C . LEU A 1 741 ? 11.498 -0.148 -36.543 1.00 97.44 741 LEU A C 1
ATOM 5807 O O . LEU A 1 741 ? 12.269 -0.897 -37.141 1.00 97.44 741 LEU A O 1
ATOM 5811 N N . SER A 1 742 ? 10.202 -0.080 -36.844 1.00 96.19 742 SER A N 1
ATOM 5812 C CA . SER A 1 742 ? 9.572 -0.967 -37.831 1.00 96.19 742 SER A CA 1
ATOM 5813 C C . SER A 1 742 ? 10.094 -0.755 -39.255 1.00 96.19 742 SER A C 1
ATOM 5815 O O . SER A 1 742 ? 10.210 -1.716 -40.011 1.00 96.19 742 SER A O 1
ATOM 5817 N N . ALA A 1 743 ? 10.471 0.475 -39.617 1.00 96.75 743 ALA A N 1
ATOM 5818 C CA . ALA A 1 743 ? 11.110 0.757 -40.900 1.00 96.75 743 ALA A CA 1
ATOM 5819 C C . ALA A 1 743 ? 12.551 0.227 -40.944 1.00 96.75 743 ALA A C 1
ATOM 5821 O O . ALA A 1 743 ? 12.964 -0.380 -41.930 1.00 96.75 743 ALA A O 1
ATOM 5822 N N . MET A 1 744 ? 13.308 0.435 -39.866 1.00 95.50 744 MET A N 1
ATOM 5823 C CA . MET A 1 744 ? 14.708 0.033 -39.756 1.00 95.50 744 MET A CA 1
ATOM 5824 C C . MET A 1 744 ? 14.879 -1.492 -39.792 1.00 95.50 744 MET A C 1
ATOM 5826 O O . MET A 1 744 ? 15.770 -1.991 -40.477 1.00 95.50 744 MET A O 1
ATOM 5830 N N . LEU A 1 745 ? 13.987 -2.236 -39.133 1.00 94.06 745 LEU A N 1
ATOM 5831 C CA . LEU A 1 745 ? 13.999 -3.705 -39.098 1.00 94.06 745 LEU A CA 1
ATOM 5832 C C . LEU A 1 745 ? 13.747 -4.368 -40.467 1.00 94.06 745 LEU A C 1
ATOM 5834 O O . LEU A 1 745 ? 13.952 -5.568 -40.608 1.00 94.06 745 LEU A O 1
ATOM 5838 N N . LEU A 1 746 ? 13.329 -3.616 -41.494 1.00 95.00 746 LEU A N 1
ATOM 5839 C CA . LEU A 1 746 ? 13.238 -4.129 -42.870 1.00 95.00 746 LEU A CA 1
ATOM 5840 C C . LEU A 1 746 ? 14.593 -4.188 -43.586 1.00 95.00 746 LEU A C 1
ATOM 5842 O O . LEU A 1 746 ? 14.717 -4.889 -44.590 1.00 95.00 746 LEU A O 1
ATOM 5846 N N . PHE A 1 747 ? 15.578 -3.425 -43.110 1.00 93.62 747 PHE A N 1
ATOM 5847 C CA . PHE A 1 747 ? 16.890 -3.282 -43.749 1.00 93.62 747 PHE A CA 1
ATOM 5848 C C . PHE A 1 747 ? 18.041 -3.761 -42.861 1.00 93.62 747 PHE A C 1
ATOM 5850 O O . PHE A 1 747 ? 19.139 -3.979 -43.364 1.00 93.62 747 PHE A O 1
ATOM 5857 N N . HIS A 1 748 ? 17.795 -3.939 -41.562 1.00 89.94 748 HIS A N 1
ATOM 5858 C CA . HIS A 1 748 ? 18.788 -4.378 -40.590 1.00 89.94 748 HIS A CA 1
ATOM 5859 C C . HIS A 1 748 ? 18.278 -5.590 -39.805 1.00 89.94 748 HIS A C 1
ATOM 5861 O O . HIS A 1 748 ? 17.217 -5.525 -39.187 1.00 89.94 748 HIS A O 1
ATOM 5867 N N . ASP A 1 749 ? 19.078 -6.660 -39.763 1.00 89.00 749 ASP A N 1
ATOM 5868 C CA . ASP A 1 749 ? 18.785 -7.845 -38.943 1.00 89.00 749 ASP A CA 1
ATOM 5869 C C . ASP A 1 749 ? 18.865 -7.544 -37.440 1.00 89.00 749 ASP A C 1
ATOM 5871 O O . ASP A 1 749 ? 18.192 -8.188 -36.632 1.00 89.00 749 ASP A O 1
ATOM 5875 N N . GLN A 1 750 ? 19.717 -6.585 -37.064 1.00 94.50 750 GLN A N 1
ATOM 5876 C CA . GLN A 1 750 ? 19.884 -6.122 -35.694 1.00 94.50 750 GLN A CA 1
ATOM 5877 C C . GLN A 1 750 ? 20.015 -4.603 -35.621 1.00 94.50 750 GLN A C 1
ATOM 5879 O O . GLN A 1 750 ? 20.573 -3.963 -36.514 1.00 94.50 750 GLN A O 1
ATOM 5884 N N . LEU A 1 751 ? 19.543 -4.037 -34.516 1.00 96.31 751 LEU A N 1
ATOM 5885 C CA . LEU A 1 751 ? 19.637 -2.615 -34.193 1.00 96.31 751 LEU A CA 1
ATOM 5886 C C . LEU A 1 751 ? 20.110 -2.438 -32.751 1.00 96.31 751 LEU A C 1
ATOM 5888 O O . LEU A 1 751 ? 20.051 -3.367 -31.945 1.00 96.31 751 LEU A O 1
ATOM 5892 N N . ALA A 1 752 ? 20.556 -1.233 -32.420 1.00 98.00 752 ALA A N 1
ATOM 5893 C CA . ALA A 1 752 ? 20.902 -0.856 -31.059 1.00 98.00 752 ALA A CA 1
ATOM 5894 C C . ALA A 1 752 ? 20.107 0.376 -30.626 1.00 98.00 752 ALA A C 1
ATOM 5896 O O . ALA A 1 752 ? 19.754 1.221 -31.451 1.00 98.00 752 ALA A O 1
ATOM 5897 N N . LEU A 1 753 ? 19.818 0.466 -29.333 1.00 98.44 753 LEU A N 1
ATOM 5898 C CA . LEU A 1 753 ? 19.121 1.592 -28.729 1.00 98.44 753 LEU A CA 1
ATOM 5899 C C . LEU A 1 753 ? 19.944 2.173 -27.593 1.00 98.44 753 LEU A C 1
ATOM 5901 O O . LEU A 1 753 ? 20.437 1.424 -26.751 1.00 98.44 753 LEU A O 1
ATOM 5905 N N . HIS A 1 754 ? 19.983 3.495 -27.524 1.00 98.69 754 HIS A N 1
ATOM 5906 C CA . HIS A 1 754 ? 20.160 4.210 -26.273 1.00 98.69 754 HIS A CA 1
ATOM 5907 C C . HIS A 1 754 ? 18.828 4.861 -25.912 1.00 98.69 754 HIS A C 1
ATOM 5909 O O . HIS A 1 754 ? 18.283 5.699 -26.629 1.00 98.69 754 HIS A O 1
ATOM 5915 N N . VAL A 1 755 ? 18.242 4.401 -24.814 1.00 98.38 755 VAL A N 1
ATOM 5916 C CA . VAL A 1 755 ? 17.002 4.968 -24.300 1.00 98.38 755 VAL A CA 1
ATOM 5917 C C . VAL A 1 755 ? 17.361 5.995 -23.232 1.00 98.38 755 VAL A C 1
ATOM 5919 O O . VAL A 1 755 ? 17.891 5.658 -22.171 1.00 98.38 755 VAL A O 1
ATOM 5922 N N . SER A 1 756 ? 17.048 7.239 -23.549 1.00 96.94 756 SER A N 1
ATOM 5923 C CA . SER A 1 756 ? 17.305 8.473 -22.814 1.00 96.94 756 SER A CA 1
ATOM 5924 C C . SER A 1 756 ? 16.003 9.277 -22.694 1.00 96.94 756 SER A C 1
ATOM 5926 O O . SER A 1 756 ? 14.942 8.868 -23.179 1.00 96.94 756 SER A O 1
ATOM 5928 N N . ARG A 1 757 ? 16.032 10.429 -22.015 1.00 98.12 757 ARG A N 1
ATOM 5929 C CA . ARG A 1 757 ? 14.895 11.360 -22.014 1.00 98.12 757 ARG A CA 1
ATOM 5930 C C . ARG A 1 757 ? 15.343 12.776 -22.364 1.00 98.12 757 ARG A C 1
ATOM 5932 O O . ARG A 1 757 ? 15.825 13.493 -21.479 1.00 98.12 757 ARG A O 1
ATOM 5939 N N . PRO A 1 758 ? 15.118 13.236 -23.608 1.00 97.38 758 PRO A N 1
ATOM 5940 C CA . PRO A 1 758 ? 15.395 14.617 -23.964 1.00 97.38 758 PRO A CA 1
ATOM 5941 C C . PRO A 1 758 ? 14.388 15.561 -23.309 1.00 97.38 758 PRO A C 1
ATOM 5943 O O . PRO A 1 758 ? 13.167 15.400 -23.407 1.00 97.38 758 PRO A O 1
ATOM 5946 N N . VAL A 1 759 ? 14.894 16.619 -22.686 1.00 97.12 759 VAL A N 1
ATOM 5947 C CA . VAL A 1 759 ? 14.100 17.733 -22.172 1.00 97.12 759 VAL A CA 1
ATOM 5948 C C . VAL A 1 759 ? 14.481 18.975 -22.964 1.00 97.12 759 VAL A C 1
ATOM 5950 O O . VAL A 1 759 ? 15.235 19.834 -22.515 1.00 97.12 759 VAL A O 1
ATOM 5953 N N . ARG A 1 760 ? 13.897 19.071 -24.169 1.00 95.69 760 ARG A N 1
ATOM 5954 C CA . ARG A 1 760 ? 14.084 20.125 -25.197 1.00 95.69 760 ARG A CA 1
ATOM 5955 C C . ARG A 1 760 ? 15.393 20.064 -25.981 1.00 95.69 760 ARG A C 1
ATOM 5957 O O . ARG A 1 760 ? 15.419 20.528 -27.115 1.00 95.69 760 ARG A O 1
ATOM 5964 N N . TRP A 1 761 ? 16.434 19.517 -25.386 1.00 93.75 761 TRP A N 1
ATOM 5965 C CA . TRP A 1 761 ? 17.700 19.182 -26.021 1.00 93.75 761 TRP A CA 1
ATOM 5966 C C . TRP A 1 761 ? 18.097 17.781 -25.559 1.00 93.75 761 TRP A C 1
ATOM 5968 O O . TRP A 1 761 ? 17.381 17.183 -24.747 1.00 93.75 761 TRP A O 1
ATOM 5978 N N . ASP A 1 762 ? 19.205 17.272 -26.080 1.00 94.75 762 ASP A N 1
ATOM 5979 C CA . ASP A 1 762 ? 19.785 16.019 -25.616 1.00 94.75 762 ASP A CA 1
ATOM 5980 C C . ASP A 1 762 ? 20.399 16.195 -24.223 1.00 94.75 762 ASP A C 1
ATOM 5982 O O . ASP A 1 762 ? 21.568 16.525 -24.070 1.00 94.75 762 ASP A O 1
ATOM 5986 N N . SER A 1 763 ? 19.518 16.155 -23.227 1.00 93.75 763 SER A N 1
ATOM 5987 C CA . SER A 1 763 ? 19.772 16.591 -21.857 1.00 93.75 763 SER A CA 1
ATOM 5988 C C . SER A 1 763 ? 19.931 15.440 -20.875 1.00 93.75 763 SER A C 1
ATOM 5990 O O . SER A 1 763 ? 19.895 15.686 -19.668 1.00 93.75 763 SER A O 1
ATOM 5992 N N . ASP A 1 764 ? 19.911 14.205 -21.375 1.00 95.88 764 ASP A N 1
ATOM 5993 C CA . ASP A 1 764 ? 20.277 13.014 -20.607 1.00 95.88 764 ASP A CA 1
ATOM 5994 C C . ASP A 1 764 ? 19.548 12.877 -19.269 1.00 95.88 764 ASP A C 1
ATOM 5996 O O . ASP A 1 764 ? 20.124 12.512 -18.242 1.00 95.88 764 ASP A O 1
ATOM 6000 N N . HIS A 1 765 ? 18.252 13.203 -19.250 1.00 97.81 765 HIS A N 1
ATOM 6001 C CA . HIS A 1 765 ? 17.460 12.987 -18.051 1.00 97.81 765 HIS A CA 1
ATOM 6002 C C . HIS A 1 765 ? 17.108 11.509 -17.913 1.00 97.81 765 HIS A C 1
ATOM 6004 O O . HIS A 1 765 ? 16.919 10.795 -18.897 1.00 97.81 765 HIS A O 1
ATOM 6010 N N . VAL A 1 766 ? 16.901 11.081 -16.667 1.00 98.44 766 VAL A N 1
ATOM 6011 C CA . VAL A 1 766 ? 16.453 9.719 -16.364 1.00 98.44 766 VAL A CA 1
ATOM 6012 C C . VAL A 1 766 ? 15.183 9.374 -17.141 1.00 98.44 766 VAL A C 1
ATOM 6014 O O . VAL A 1 766 ? 14.200 10.128 -17.122 1.00 98.44 766 VAL A O 1
ATOM 6017 N N . VAL A 1 767 ? 15.206 8.202 -17.774 1.00 98.62 767 VAL A N 1
ATOM 6018 C CA . VAL A 1 767 ? 14.081 7.607 -18.502 1.00 98.62 767 VAL A CA 1
ATOM 6019 C C . VAL A 1 767 ? 12.853 7.484 -17.597 1.00 98.62 767 VAL A C 1
ATOM 6021 O O . VAL A 1 767 ? 12.894 6.880 -16.519 1.00 98.62 767 VAL A O 1
ATOM 6024 N N . THR A 1 768 ? 11.729 8.039 -18.047 1.00 98.62 768 THR A N 1
ATOM 6025 C CA . THR A 1 768 ? 10.437 7.962 -17.352 1.00 98.62 768 THR A CA 1
ATOM 6026 C C . THR A 1 768 ? 9.503 6.974 -18.030 1.00 98.62 768 THR A C 1
ATOM 6028 O O . THR A 1 768 ? 9.615 6.738 -19.222 1.00 98.62 768 THR A O 1
ATOM 6031 N N . PHE A 1 769 ? 8.548 6.403 -17.288 1.00 98.50 769 PHE A N 1
ATOM 6032 C CA . PHE A 1 769 ? 7.480 5.571 -17.860 1.00 98.50 769 PHE A CA 1
ATOM 6033 C C . PHE A 1 769 ? 6.438 6.432 -18.603 1.00 98.50 769 PHE A C 1
ATOM 6035 O O . PHE A 1 769 ? 5.283 6.546 -18.194 1.00 98.50 769 PHE A O 1
ATOM 6042 N N . ASP A 1 770 ? 6.891 7.108 -19.655 1.00 98.38 770 ASP A N 1
ATOM 6043 C CA . ASP A 1 770 ? 6.129 8.049 -20.471 1.00 98.38 770 ASP A CA 1
ATOM 6044 C C . ASP A 1 770 ? 5.527 7.375 -21.717 1.00 98.38 770 ASP A C 1
ATOM 6046 O O . ASP A 1 770 ? 5.422 6.147 -21.795 1.00 98.38 770 ASP A O 1
ATOM 6050 N N . ASP A 1 771 ? 4.980 8.175 -22.634 1.00 98.31 771 ASP A N 1
ATOM 6051 C CA . ASP A 1 771 ? 4.353 7.672 -23.858 1.00 98.31 771 ASP A CA 1
ATOM 6052 C C . ASP A 1 771 ? 5.385 7.102 -24.844 1.00 98.31 771 ASP A C 1
ATOM 6054 O O . ASP A 1 771 ? 5.183 5.992 -25.328 1.00 98.31 771 ASP A O 1
ATOM 6058 N N . GLU A 1 772 ? 6.503 7.792 -25.099 1.00 98.56 772 GLU A N 1
ATOM 6059 C CA . GLU A 1 772 ? 7.498 7.324 -26.077 1.00 98.56 772 GLU A CA 1
ATOM 6060 C C . GLU A 1 772 ? 8.187 6.043 -25.603 1.00 98.56 772 GLU A C 1
ATOM 6062 O O . GLU A 1 772 ? 8.334 5.106 -26.386 1.00 98.56 772 GLU A O 1
ATOM 6067 N N . LEU A 1 773 ? 8.527 5.934 -24.313 1.00 98.75 773 LEU A N 1
ATOM 6068 C CA . LEU A 1 773 ? 9.099 4.698 -23.780 1.00 98.75 773 LEU A CA 1
ATOM 6069 C C . LEU A 1 773 ? 8.148 3.506 -23.960 1.00 98.75 773 LEU A C 1
ATOM 6071 O O . LEU A 1 773 ? 8.576 2.401 -24.313 1.00 98.75 773 LEU A O 1
ATOM 6075 N N . ARG A 1 774 ? 6.847 3.719 -23.715 1.00 98.56 774 ARG A N 1
ATOM 6076 C CA . ARG A 1 774 ? 5.826 2.687 -23.930 1.00 98.56 774 ARG A CA 1
ATOM 6077 C C . ARG A 1 774 ? 5.695 2.337 -25.405 1.00 98.56 774 ARG A C 1
ATOM 6079 O O . ARG A 1 774 ? 5.644 1.151 -25.708 1.00 98.56 774 ARG A O 1
ATOM 6086 N N . GLU A 1 775 ? 5.676 3.314 -26.306 1.00 98.62 775 GLU A N 1
ATOM 6087 C CA . GLU A 1 775 ? 5.580 3.059 -27.749 1.00 98.62 775 GLU A CA 1
ATOM 6088 C C . GLU A 1 775 ? 6.817 2.332 -28.298 1.00 98.62 775 GLU A C 1
ATOM 6090 O O . GLU A 1 775 ? 6.663 1.383 -29.065 1.00 98.62 775 GLU A O 1
ATOM 6095 N N . ILE A 1 776 ? 8.030 2.663 -27.834 1.00 98.75 776 ILE A N 1
ATOM 6096 C CA . ILE A 1 776 ? 9.246 1.889 -28.143 1.00 98.75 776 ILE A CA 1
ATOM 6097 C C . ILE A 1 776 ? 9.042 0.426 -27.746 1.00 98.75 776 ILE A C 1
ATOM 6099 O O . ILE A 1 776 ? 9.183 -0.469 -28.577 1.00 98.75 776 ILE A O 1
ATOM 6103 N N . ALA A 1 777 ? 8.665 0.162 -26.493 1.00 98.56 777 ALA A N 1
ATOM 6104 C CA . ALA A 1 777 ? 8.463 -1.207 -26.030 1.00 98.56 777 ALA A CA 1
ATOM 6105 C C . ALA A 1 777 ? 7.334 -1.933 -26.783 1.00 98.56 777 ALA A C 1
ATOM 6107 O O . ALA A 1 777 ? 7.463 -3.120 -27.086 1.00 98.56 777 ALA A O 1
ATOM 6108 N N . ILE A 1 778 ? 6.248 -1.231 -27.116 1.00 98.50 778 ILE A N 1
ATOM 6109 C CA . ILE A 1 778 ? 5.137 -1.764 -27.909 1.00 98.50 778 ILE A CA 1
ATOM 6110 C C . ILE A 1 778 ? 5.620 -2.194 -29.291 1.00 98.50 778 ILE A C 1
ATOM 6112 O O . ILE A 1 778 ? 5.289 -3.303 -29.707 1.00 98.50 778 ILE A O 1
ATOM 6116 N N . GLU A 1 779 ? 6.413 -1.376 -29.981 1.00 98.19 779 GLU A N 1
ATOM 6117 C CA . GLU A 1 779 ? 6.976 -1.733 -31.285 1.00 98.19 779 GLU A CA 1
ATOM 6118 C C . GLU A 1 779 ? 7.920 -2.935 -31.181 1.00 98.19 779 GLU A C 1
ATOM 6120 O O . GLU A 1 779 ? 7.835 -3.856 -31.996 1.00 98.19 779 GLU A O 1
ATOM 6125 N N . LEU A 1 780 ? 8.762 -2.999 -30.147 1.00 97.62 780 LEU A N 1
ATOM 6126 C CA . LEU A 1 780 ? 9.656 -4.142 -29.940 1.00 97.62 780 LEU A CA 1
ATOM 6127 C C . LEU A 1 780 ? 8.889 -5.452 -29.719 1.00 97.62 780 LEU A C 1
ATOM 6129 O O . LEU A 1 780 ? 9.233 -6.482 -30.299 1.00 97.62 780 LEU A O 1
ATOM 6133 N N . VAL A 1 781 ? 7.844 -5.431 -28.888 1.00 97.56 781 VAL A N 1
ATOM 6134 C CA . VAL A 1 781 ? 7.070 -6.636 -28.563 1.00 97.56 781 VAL A CA 1
ATOM 6135 C C . VAL A 1 781 ? 6.123 -7.023 -29.700 1.00 97.56 781 VAL A C 1
ATOM 6137 O O . VAL A 1 781 ? 6.052 -8.206 -30.041 1.00 97.56 781 VAL A O 1
ATOM 6140 N N . ARG A 1 782 ? 5.416 -6.061 -30.315 1.00 96.06 782 ARG A N 1
ATOM 6141 C CA . ARG A 1 782 ? 4.479 -6.323 -31.427 1.00 96.06 782 ARG A CA 1
ATOM 6142 C C . ARG A 1 782 ? 5.157 -6.988 -32.609 1.00 96.06 782 ARG A C 1
ATOM 6144 O O . ARG A 1 782 ? 4.556 -7.869 -33.221 1.00 96.06 782 ARG A O 1
ATOM 6151 N N . ASN A 1 783 ? 6.374 -6.554 -32.917 1.00 95.56 783 ASN A N 1
ATOM 6152 C CA . ASN A 1 783 ? 7.142 -7.042 -34.056 1.00 95.56 783 ASN A CA 1
ATOM 6153 C C . ASN A 1 783 ? 8.041 -8.244 -33.701 1.00 95.56 783 ASN A C 1
ATOM 6155 O O . ASN A 1 783 ? 8.833 -8.661 -34.536 1.00 95.56 783 ASN A O 1
ATOM 6159 N N . ASP A 1 784 ? 7.931 -8.792 -32.481 1.00 95.00 784 ASP A N 1
ATOM 6160 C CA . ASP A 1 784 ? 8.787 -9.870 -31.951 1.00 95.00 784 ASP A CA 1
ATOM 6161 C C . ASP A 1 784 ? 10.296 -9.577 -32.091 1.00 95.00 784 ASP A C 1
ATOM 6163 O O . ASP A 1 784 ? 11.118 -10.470 -32.272 1.00 95.00 784 ASP A O 1
ATOM 6167 N N . ALA A 1 785 ? 10.666 -8.298 -31.982 1.00 96.19 785 ALA A N 1
ATOM 6168 C CA . ALA A 1 785 ? 12.001 -7.782 -32.276 1.00 96.19 785 ALA A CA 1
ATOM 6169 C C . ALA A 1 785 ? 12.934 -7.739 -31.053 1.00 96.19 785 ALA A C 1
ATOM 6171 O O . ALA A 1 785 ? 14.064 -7.265 -31.149 1.00 96.19 785 ALA A O 1
ATOM 6172 N N . LEU A 1 786 ? 12.499 -8.239 -29.890 1.00 95.50 786 LEU A N 1
ATOM 6173 C CA . LEU A 1 786 ? 13.308 -8.239 -28.661 1.00 95.50 786 LEU A CA 1
ATOM 6174 C C . LEU A 1 786 ? 14.627 -9.017 -28.796 1.00 95.50 786 LEU A C 1
ATOM 6176 O O . LEU A 1 786 ? 15.578 -8.718 -28.084 1.00 95.50 786 LEU A O 1
ATOM 6180 N N . GLY A 1 787 ? 14.689 -10.012 -29.688 1.00 92.81 787 GLY A N 1
ATOM 6181 C CA . GLY A 1 787 ? 15.924 -10.746 -29.995 1.00 92.81 787 GLY A CA 1
ATOM 6182 C C . GLY A 1 787 ? 16.831 -10.050 -31.015 1.00 92.81 787 GLY A C 1
ATOM 6183 O O . GLY A 1 787 ? 17.972 -10.465 -31.198 1.00 92.81 787 GLY A O 1
ATOM 6184 N N . ASN A 1 788 ? 16.330 -9.007 -31.678 1.00 93.81 788 ASN A N 1
ATOM 6185 C CA . ASN A 1 788 ? 17.011 -8.275 -32.744 1.00 93.81 788 ASN A CA 1
ATOM 6186 C C . ASN A 1 788 ? 17.529 -6.909 -32.274 1.00 93.81 788 ASN A C 1
ATOM 6188 O O . ASN A 1 788 ? 18.308 -6.278 -32.983 1.00 93.81 788 ASN A O 1
ATOM 6192 N N . ILE A 1 789 ? 17.104 -6.429 -31.103 1.00 95.94 789 ILE A N 1
ATOM 6193 C CA . ILE A 1 789 ? 17.449 -5.093 -30.612 1.00 95.94 789 ILE A CA 1
ATOM 6194 C C . ILE A 1 789 ? 18.273 -5.181 -29.330 1.00 95.94 789 ILE A C 1
ATOM 6196 O O . ILE A 1 789 ? 17.841 -5.758 -28.333 1.00 95.94 789 ILE A O 1
ATOM 6200 N N . HIS A 1 790 ? 19.442 -4.542 -29.344 1.00 97.44 790 HIS A N 1
ATOM 6201 C CA . HIS A 1 790 ? 20.296 -4.366 -28.170 1.00 97.44 790 HIS A CA 1
ATOM 6202 C C . HIS A 1 790 ? 19.861 -3.111 -27.416 1.00 97.44 790 HIS A C 1
ATOM 6204 O O . HIS A 1 790 ? 20.087 -1.995 -27.880 1.00 97.44 790 HIS A O 1
ATOM 6210 N N . ILE A 1 791 ? 19.197 -3.289 -26.273 1.00 98.50 791 ILE A N 1
ATOM 6211 C CA . ILE A 1 791 ? 18.640 -2.182 -25.486 1.00 98.50 791 ILE A CA 1
ATOM 6212 C C . ILE A 1 791 ? 19.689 -1.685 -24.491 1.00 98.50 791 ILE A C 1
ATOM 6214 O O . ILE A 1 791 ? 19.979 -2.360 -23.504 1.00 98.50 791 ILE A O 1
ATOM 6218 N N . GLY A 1 792 ? 20.231 -0.497 -24.732 1.00 98.31 792 GLY A N 1
ATOM 6219 C CA . GLY A 1 792 ? 21.017 0.278 -23.780 1.00 98.31 792 GLY A CA 1
ATOM 6220 C C . GLY A 1 792 ? 20.227 1.462 -23.229 1.00 98.31 792 GLY A C 1
ATOM 6221 O O . GLY A 1 792 ? 19.240 1.907 -23.815 1.00 98.31 792 GLY A O 1
ATOM 6222 N N . LEU A 1 793 ? 20.659 1.968 -22.082 1.00 98.56 793 LEU A N 1
ATOM 6223 C CA . LEU A 1 793 ? 20.209 3.248 -21.542 1.00 98.56 793 LEU A CA 1
ATOM 6224 C C . LEU A 1 793 ? 21.314 4.280 -21.735 1.00 98.56 793 LEU A C 1
ATOM 6226 O O . LEU A 1 793 ? 22.481 3.916 -21.594 1.00 98.56 793 LEU A O 1
ATOM 6230 N N . ASP A 1 794 ? 20.950 5.545 -21.892 1.00 98.25 794 ASP A N 1
ATOM 6231 C CA . ASP A 1 794 ? 21.881 6.674 -21.821 1.00 98.25 794 ASP A CA 1
ATOM 6232 C C . ASP A 1 794 ? 21.215 7.832 -21.074 1.00 98.25 794 ASP A C 1
ATOM 6234 O O . ASP A 1 794 ? 20.142 8.294 -21.452 1.00 98.25 794 ASP A O 1
ATOM 6238 N N . PHE A 1 795 ? 21.762 8.197 -19.918 1.00 97.88 795 PHE A N 1
ATOM 6239 C CA . PHE A 1 795 ? 21.391 9.400 -19.182 1.00 97.88 795 PHE A CA 1
ATOM 6240 C C . PHE A 1 795 ? 22.438 9.694 -18.097 1.00 97.88 795 PHE A C 1
ATOM 6242 O O . PHE A 1 795 ? 23.218 8.825 -17.711 1.00 97.88 795 PHE A O 1
ATOM 6249 N N . PHE A 1 796 ? 22.478 10.918 -17.575 1.00 95.12 796 PHE A N 1
ATOM 6250 C CA . PHE A 1 796 ? 23.415 11.313 -16.518 1.00 95.12 796 PHE A CA 1
ATOM 6251 C C . PHE A 1 796 ? 22.888 12.505 -15.714 1.00 95.12 796 PHE A C 1
ATOM 6253 O O . PHE A 1 796 ? 23.373 13.634 -15.789 1.00 95.12 796 PHE A O 1
ATOM 6260 N N . ASP A 1 797 ? 21.891 12.232 -14.875 1.00 96.38 797 ASP A N 1
ATOM 6261 C CA . ASP A 1 797 ? 21.319 13.213 -13.957 1.00 96.38 797 ASP A CA 1
ATOM 6262 C C . ASP A 1 797 ? 22.158 13.295 -12.673 1.00 96.38 797 ASP A C 1
ATOM 6264 O O . ASP A 1 797 ? 22.085 12.427 -11.796 1.00 96.38 797 ASP A O 1
ATOM 6268 N N . ALA A 1 798 ? 22.960 14.354 -12.552 1.00 96.12 798 ALA A N 1
ATOM 6269 C CA . ALA A 1 798 ? 23.760 14.629 -11.361 1.00 96.12 798 ALA A CA 1
ATOM 6270 C C . ALA A 1 798 ? 22.994 15.417 -10.292 1.00 96.12 798 ALA A C 1
ATOM 6272 O O . ALA A 1 798 ? 23.577 15.785 -9.270 1.00 96.12 798 ALA A O 1
ATOM 6273 N N . SER A 1 799 ? 21.709 15.720 -10.494 1.00 96.06 799 SER A N 1
ATOM 6274 C CA . SER A 1 799 ? 20.886 16.463 -9.534 1.00 96.06 799 SER A CA 1
ATOM 6275 C C . SER A 1 799 ? 20.232 15.572 -8.475 1.00 96.06 799 SER A C 1
ATOM 6277 O O . SER A 1 799 ? 19.802 16.076 -7.434 1.00 96.06 799 SER A O 1
ATOM 6279 N N . ILE A 1 800 ? 20.237 14.252 -8.686 1.00 97.50 800 ILE A N 1
ATOM 6280 C CA . ILE A 1 800 ? 19.648 13.248 -7.793 1.00 97.50 800 ILE A CA 1
ATOM 6281 C C . ILE A 1 800 ? 20.641 12.131 -7.429 1.00 97.50 800 ILE A C 1
ATOM 6283 O O . ILE A 1 800 ? 21.762 12.060 -7.933 1.00 97.50 800 ILE A O 1
ATOM 6287 N N . ASN A 1 801 ? 20.227 11.228 -6.535 1.00 97.94 801 ASN A N 1
ATOM 6288 C CA . ASN A 1 801 ? 20.995 10.029 -6.214 1.00 97.94 801 ASN A CA 1
ATOM 6289 C C . ASN A 1 801 ? 21.188 9.148 -7.466 1.00 97.94 801 ASN A C 1
ATOM 6291 O O . ASN A 1 801 ? 20.220 8.706 -8.081 1.00 97.94 801 ASN A O 1
ATOM 6295 N N . ARG A 1 802 ? 22.442 8.830 -7.802 1.00 98.00 802 ARG A N 1
ATOM 6296 C CA . ARG A 1 802 ? 22.821 8.117 -9.039 1.00 98.00 802 ARG A CA 1
ATOM 6297 C C . ARG A 1 802 ? 22.388 6.648 -9.064 1.00 98.00 802 ARG A C 1
ATOM 6299 O O . ARG A 1 802 ? 22.042 6.122 -10.115 1.00 98.00 802 ARG A O 1
ATOM 6306 N N . VAL A 1 803 ? 22.329 5.999 -7.898 1.00 98.44 803 VAL A N 1
ATOM 6307 C CA . VAL A 1 803 ? 21.773 4.639 -7.769 1.00 98.44 803 VAL A CA 1
ATOM 6308 C C . VAL A 1 803 ? 20.261 4.672 -7.978 1.00 98.44 803 VAL A C 1
ATOM 6310 O O . VAL A 1 803 ? 19.722 3.794 -8.652 1.00 98.44 803 VAL A O 1
ATOM 6313 N N . ALA A 1 804 ? 19.576 5.705 -7.470 1.00 98.38 804 ALA A N 1
ATOM 6314 C CA . ALA A 1 804 ? 18.164 5.917 -7.778 1.00 98.38 804 ALA A CA 1
ATOM 6315 C C . ALA A 1 804 ? 17.948 6.208 -9.269 1.00 98.38 804 ALA A C 1
ATOM 6317 O O . ALA A 1 804 ? 17.029 5.638 -9.846 1.00 98.38 804 ALA A O 1
ATOM 6318 N N . ALA A 1 805 ? 18.790 7.029 -9.903 1.00 98.50 805 ALA A N 1
ATOM 6319 C CA . ALA A 1 805 ? 18.699 7.335 -11.332 1.00 98.50 805 ALA A CA 1
ATOM 6320 C C . ALA A 1 805 ? 18.735 6.056 -12.187 1.00 98.50 805 ALA A C 1
ATOM 6322 O O . ALA A 1 805 ? 17.806 5.801 -12.958 1.00 98.50 805 ALA A O 1
ATOM 6323 N N . TRP A 1 806 ? 19.733 5.189 -11.970 1.00 98.62 806 TRP A N 1
ATOM 6324 C CA . TRP A 1 806 ? 19.796 3.882 -12.630 1.00 98.62 806 TRP A CA 1
ATOM 6325 C C . TRP A 1 806 ? 18.589 3.000 -12.327 1.00 98.62 806 TRP A C 1
ATOM 6327 O O . TRP A 1 806 ? 18.006 2.429 -13.251 1.00 98.62 806 TRP A O 1
ATOM 6337 N N . ALA A 1 807 ? 18.203 2.881 -11.052 1.00 98.12 807 ALA A N 1
ATOM 6338 C CA . ALA A 1 807 ? 17.074 2.047 -10.660 1.00 98.12 807 ALA A CA 1
ATOM 6339 C C . ALA A 1 807 ? 15.775 2.516 -11.330 1.00 98.12 807 ALA A C 1
ATOM 6341 O O . ALA A 1 807 ? 15.053 1.693 -11.885 1.00 98.12 807 ALA A O 1
ATOM 6342 N N . ILE A 1 808 ? 15.501 3.824 -11.346 1.00 98.44 808 ILE A N 1
ATOM 6343 C CA . ILE A 1 808 ? 14.311 4.412 -11.972 1.00 98.44 808 ILE A CA 1
ATOM 6344 C C . ILE A 1 808 ? 14.320 4.152 -13.478 1.00 98.44 808 ILE A C 1
ATOM 6346 O O . ILE A 1 808 ? 13.368 3.559 -13.987 1.00 98.44 808 ILE A O 1
ATOM 6350 N N . GLY A 1 809 ? 15.379 4.556 -14.184 1.00 98.31 809 GLY A N 1
ATOM 6351 C CA . GLY A 1 809 ? 15.424 4.452 -15.643 1.00 98.31 809 GLY A CA 1
ATOM 6352 C C . GLY A 1 809 ? 15.350 3.004 -16.127 1.00 98.31 809 GLY A C 1
ATOM 6353 O O . GLY A 1 809 ? 14.527 2.669 -16.981 1.00 98.31 809 GLY A O 1
ATOM 6354 N N . THR A 1 810 ? 16.121 2.110 -15.505 1.00 98.50 810 THR A N 1
ATOM 6355 C CA . THR A 1 810 ? 16.157 0.694 -15.900 1.00 98.50 810 THR A CA 1
ATOM 6356 C C . THR A 1 810 ? 14.864 -0.034 -15.544 1.00 98.50 810 THR A C 1
ATOM 6358 O O . THR A 1 810 ? 14.339 -0.789 -16.366 1.00 98.50 810 THR A O 1
ATOM 6361 N N . ARG A 1 811 ? 14.282 0.229 -14.361 1.00 98.50 811 ARG A N 1
ATOM 6362 C CA . ARG A 1 811 ? 12.956 -0.311 -14.015 1.00 98.50 811 ARG A CA 1
ATOM 6363 C C . ARG A 1 811 ? 11.885 0.218 -14.958 1.00 98.50 811 ARG A C 1
ATOM 6365 O O . ARG A 1 811 ? 10.999 -0.546 -15.309 1.00 98.50 811 ARG A O 1
ATOM 6372 N N . ASN A 1 812 ? 11.948 1.474 -15.396 1.00 98.69 812 ASN A N 1
ATOM 6373 C CA . ASN A 1 812 ? 10.966 2.024 -16.331 1.00 98.69 812 ASN A CA 1
ATOM 6374 C C . ASN A 1 812 ? 11.049 1.373 -17.715 1.00 98.69 812 ASN A C 1
ATOM 6376 O O . ASN A 1 812 ? 10.004 1.041 -18.273 1.00 98.69 812 ASN A O 1
ATOM 6380 N N . MET A 1 813 ? 12.251 1.104 -18.234 1.00 98.56 813 MET A N 1
ATOM 6381 C CA . MET A 1 813 ? 12.404 0.332 -19.474 1.00 98.56 813 MET A CA 1
ATOM 6382 C C . MET A 1 813 ? 11.833 -1.086 -19.315 1.00 98.56 813 MET A C 1
ATOM 6384 O O . MET A 1 813 ? 11.031 -1.531 -20.135 1.00 98.56 813 MET A O 1
ATOM 6388 N N . ALA A 1 814 ? 12.149 -1.776 -18.213 1.00 98.00 814 ALA A N 1
ATOM 6389 C CA . ALA A 1 814 ? 11.589 -3.098 -17.918 1.00 98.00 814 ALA A CA 1
ATOM 6390 C C . ALA A 1 814 ? 10.055 -3.076 -17.734 1.00 98.00 814 ALA A C 1
ATOM 6392 O O . ALA A 1 814 ? 9.365 -3.976 -18.217 1.00 98.00 814 ALA A O 1
ATOM 6393 N N . LYS A 1 815 ? 9.501 -2.033 -17.097 1.00 98.56 815 LYS A N 1
ATOM 6394 C CA . LYS A 1 815 ? 8.052 -1.798 -16.997 1.00 98.56 815 LYS A CA 1
ATOM 6395 C C . LYS A 1 815 ? 7.433 -1.631 -18.378 1.00 98.56 815 LYS A C 1
ATOM 6397 O O . LYS A 1 815 ? 6.405 -2.240 -18.638 1.00 98.56 815 LYS A O 1
ATOM 6402 N N . ALA A 1 816 ? 8.040 -0.846 -19.265 1.00 98.69 816 ALA A N 1
ATOM 6403 C CA . ALA A 1 816 ? 7.546 -0.658 -20.626 1.00 98.69 816 ALA A CA 1
ATOM 6404 C C . ALA A 1 816 ? 7.526 -1.967 -21.417 1.00 98.69 816 ALA A C 1
ATOM 6406 O O . ALA A 1 816 ? 6.505 -2.286 -22.026 1.00 98.69 816 ALA A O 1
ATOM 6407 N N . LEU A 1 817 ? 8.588 -2.773 -21.323 1.00 98.62 817 LEU A N 1
ATOM 6408 C CA . LEU A 1 817 ? 8.630 -4.110 -21.922 1.00 98.62 817 LEU A CA 1
ATOM 6409 C C . LEU A 1 817 ? 7.520 -5.017 -21.379 1.00 98.62 817 LEU A C 1
ATOM 6411 O O . LEU A 1 817 ? 6.841 -5.687 -22.157 1.00 98.62 817 LEU A O 1
ATOM 6415 N N . LEU A 1 818 ? 7.298 -5.018 -20.060 1.00 98.50 818 LEU A N 1
ATOM 6416 C CA . LEU A 1 818 ? 6.228 -5.807 -19.451 1.00 98.50 818 LEU A CA 1
ATOM 6417 C C . LEU A 1 818 ? 4.837 -5.302 -19.827 1.00 98.50 818 LEU A C 1
ATOM 6419 O O . LEU A 1 818 ? 3.963 -6.106 -20.134 1.00 98.50 818 LEU A O 1
ATOM 6423 N N . TYR A 1 819 ? 4.637 -3.988 -19.845 1.00 98.69 819 TYR A N 1
ATOM 6424 C CA . TYR A 1 819 ? 3.385 -3.368 -20.263 1.00 98.69 819 TYR A CA 1
ATOM 6425 C C . TYR A 1 819 ? 3.039 -3.776 -21.695 1.00 98.69 819 TYR A C 1
ATOM 6427 O O . TYR A 1 819 ? 1.929 -4.237 -21.948 1.00 98.69 819 TYR A O 1
ATOM 6435 N N . ALA A 1 820 ? 4.008 -3.688 -22.609 1.00 98.50 820 ALA A N 1
ATOM 6436 C CA . ALA A 1 820 ? 3.850 -4.122 -23.989 1.00 98.50 820 ALA A CA 1
ATOM 6437 C C . ALA A 1 820 ? 3.560 -5.631 -24.087 1.00 98.50 820 ALA A C 1
ATOM 6439 O O . ALA A 1 820 ? 2.610 -6.024 -24.758 1.00 98.50 820 ALA A O 1
ATOM 6440 N N . ALA A 1 821 ? 4.289 -6.480 -23.352 1.00 98.19 821 ALA A N 1
ATOM 6441 C CA . ALA A 1 821 ? 4.041 -7.927 -23.305 1.00 98.19 821 ALA A CA 1
ATOM 6442 C C . ALA A 1 821 ? 2.648 -8.303 -22.763 1.00 98.19 821 ALA A C 1
ATOM 6444 O O . ALA A 1 821 ? 2.132 -9.370 -23.092 1.00 98.19 821 ALA A O 1
ATOM 6445 N N . LEU A 1 822 ? 2.029 -7.421 -21.977 1.00 98.25 822 LEU A N 1
ATOM 6446 C CA . LEU A 1 822 ? 0.676 -7.554 -21.441 1.00 98.25 822 LEU A CA 1
ATOM 6447 C C . LEU A 1 822 ? -0.389 -6.846 -22.300 1.00 98.25 822 LEU A C 1
ATOM 6449 O O . LEU A 1 822 ? -1.463 -6.508 -21.803 1.00 98.25 822 LEU A O 1
ATOM 6453 N N . MET A 1 823 ? -0.130 -6.609 -23.589 1.00 97.94 823 MET A N 1
ATOM 6454 C CA . MET A 1 823 ? -1.141 -6.103 -24.522 1.00 97.94 823 MET A CA 1
ATOM 6455 C C . MET A 1 823 ? -1.657 -7.206 -25.463 1.00 97.94 823 MET A C 1
ATOM 6457 O O . MET A 1 823 ? -0.877 -8.020 -25.962 1.00 97.94 823 MET A O 1
ATOM 6461 N N . PRO A 1 824 ? -2.955 -7.198 -25.829 1.00 97.00 824 PRO A N 1
ATOM 6462 C CA . PRO A 1 824 ? -3.544 -8.180 -26.736 1.00 97.00 824 PRO A CA 1
ATOM 6463 C C . PRO A 1 824 ? -3.243 -7.818 -28.203 1.00 97.00 824 PRO A C 1
ATOM 6465 O O . PRO A 1 824 ? -4.136 -7.513 -28.998 1.00 97.00 824 PRO A O 1
ATOM 6468 N N . HIS A 1 825 ? -1.961 -7.810 -28.580 1.00 97.31 825 HIS A N 1
ATOM 6469 C CA . HIS A 1 825 ? -1.481 -7.293 -29.867 1.00 97.31 825 HIS A CA 1
ATOM 6470 C C . HIS A 1 825 ? -2.170 -7.909 -31.088 1.00 97.31 825 HIS A C 1
ATOM 6472 O O . HIS A 1 825 ? -2.516 -7.184 -32.018 1.00 97.31 825 HIS A O 1
ATOM 6478 N N . ARG A 1 826 ? -2.416 -9.226 -31.077 1.00 95.06 826 ARG A N 1
ATOM 6479 C CA . ARG A 1 826 ? -3.107 -9.919 -32.175 1.00 95.06 826 ARG A CA 1
ATOM 6480 C C . ARG A 1 826 ? -4.518 -9.375 -32.390 1.00 95.06 826 ARG A C 1
ATOM 6482 O O . ARG A 1 826 ? -4.914 -9.155 -33.530 1.00 95.06 826 ARG A O 1
ATOM 6489 N N . HIS A 1 827 ? -5.251 -9.143 -31.305 1.00 95.62 827 HIS A N 1
ATOM 6490 C CA . HIS A 1 827 ? -6.605 -8.610 -31.377 1.00 95.62 827 HIS A CA 1
ATOM 6491 C C . HIS A 1 827 ? -6.600 -7.133 -31.793 1.00 95.62 827 HIS A C 1
ATOM 6493 O O . HIS A 1 827 ? -7.332 -6.753 -32.700 1.00 95.62 827 HIS A O 1
ATOM 6499 N N . LEU A 1 828 ? -5.699 -6.318 -31.234 1.00 97.62 828 LEU A N 1
ATOM 6500 C CA . LEU A 1 828 ? -5.538 -4.917 -31.649 1.00 97.62 828 LEU A CA 1
ATOM 6501 C C . LEU A 1 828 ? -5.169 -4.782 -33.136 1.00 97.62 828 LEU A C 1
ATOM 6503 O O . LEU A 1 828 ? -5.670 -3.883 -33.812 1.00 97.62 828 LEU A O 1
ATOM 6507 N N . LYS A 1 829 ? -4.323 -5.681 -33.656 1.00 97.88 829 LYS A N 1
ATOM 6508 C CA . LYS A 1 829 ? -3.995 -5.754 -35.085 1.00 97.88 829 LYS A CA 1
ATOM 6509 C C . LYS A 1 829 ? -5.215 -6.127 -35.926 1.00 97.88 829 LYS A C 1
ATOM 6511 O O . LYS A 1 829 ? -5.446 -5.489 -36.945 1.00 97.88 829 LYS A O 1
ATOM 6516 N N . GLN A 1 830 ? -6.002 -7.112 -35.494 1.00 97.75 830 GLN A N 1
ATOM 6517 C CA . GLN A 1 830 ? -7.237 -7.488 -36.184 1.00 97.75 830 GLN A CA 1
ATOM 6518 C C . GLN A 1 830 ? -8.195 -6.294 -36.301 1.00 97.75 830 GLN A C 1
ATOM 6520 O O . GLN A 1 830 ? -8.629 -5.982 -37.404 1.00 97.75 830 GLN A O 1
ATOM 6525 N N . LEU A 1 831 ? -8.445 -5.578 -35.198 1.00 97.25 831 LEU A N 1
ATOM 6526 C CA . LEU A 1 831 ? -9.301 -4.384 -35.201 1.00 97.25 831 LEU A CA 1
ATOM 6527 C C . LEU A 1 831 ? -8.784 -3.310 -36.171 1.00 97.25 831 LEU A C 1
ATOM 6529 O O . LEU A 1 831 ? -9.566 -2.678 -36.875 1.00 97.25 831 LEU A O 1
ATOM 6533 N N . GLN A 1 832 ? -7.463 -3.117 -36.245 1.00 98.06 832 GLN A N 1
ATOM 6534 C CA . GLN A 1 832 ? -6.858 -2.212 -37.222 1.00 98.06 832 GLN A CA 1
ATOM 6535 C C . GLN A 1 832 ? -7.095 -2.665 -38.667 1.00 98.06 832 GLN A C 1
ATOM 6537 O O . GLN A 1 832 ? -7.498 -1.848 -39.494 1.00 98.06 832 GLN A O 1
ATOM 6542 N N . ASP A 1 833 ? -6.822 -3.934 -38.970 1.00 97.81 833 ASP A N 1
ATOM 6543 C CA . ASP A 1 833 ? -6.906 -4.486 -40.326 1.00 97.81 833 ASP A CA 1
ATOM 6544 C C . ASP A 1 833 ? -8.369 -4.546 -40.823 1.00 97.81 833 ASP A C 1
ATOM 6546 O O . ASP A 1 833 ? -8.628 -4.423 -42.020 1.00 97.81 833 ASP A O 1
ATOM 6550 N N . GLU A 1 834 ? -9.333 -4.665 -39.905 1.00 98.06 834 GLU A N 1
ATOM 6551 C CA . GLU A 1 834 ? -10.779 -4.603 -40.173 1.00 98.06 834 GLU A CA 1
ATOM 6552 C C . GLU A 1 834 ? -11.323 -3.164 -40.268 1.00 98.06 834 GLU A C 1
ATOM 6554 O O . GLU A 1 834 ? -12.478 -2.959 -40.644 1.00 98.06 834 GLU A O 1
ATOM 6559 N N . GLY A 1 835 ? -10.507 -2.154 -39.952 1.00 97.75 835 GLY A N 1
ATOM 6560 C CA . GLY A 1 835 ? -10.916 -0.748 -39.957 1.00 97.75 835 GLY A CA 1
ATOM 6561 C C . GLY A 1 835 ? -11.741 -0.315 -38.738 1.00 97.75 835 GLY A C 1
ATOM 6562 O O . GLY A 1 835 ? -12.264 0.802 -38.729 1.00 97.75 835 GLY A O 1
ATOM 6563 N N . ASP A 1 836 ? -11.846 -1.146 -37.695 1.00 97.56 836 ASP A N 1
ATOM 6564 C CA . ASP A 1 836 ? -12.488 -0.791 -36.423 1.00 97.56 836 ASP A CA 1
ATOM 6565 C C . ASP A 1 836 ? -11.542 0.041 -35.543 1.00 97.56 836 ASP A C 1
ATOM 6567 O O . ASP A 1 836 ? -11.006 -0.375 -34.509 1.00 97.56 836 ASP A O 1
ATOM 6571 N N . PHE A 1 837 ? -11.324 1.277 -35.983 1.00 98.06 837 PHE A N 1
ATOM 6572 C CA . PHE A 1 837 ? -10.462 2.223 -35.284 1.00 98.06 837 PHE A CA 1
ATOM 6573 C C . PHE A 1 837 ? -11.054 2.686 -33.950 1.00 98.06 837 PHE A C 1
ATOM 6575 O O . PHE A 1 837 ? -10.299 3.114 -33.075 1.00 98.06 837 PHE A O 1
ATOM 6582 N N . THR A 1 838 ? -12.377 2.581 -33.776 1.00 97.56 838 THR A N 1
ATOM 6583 C CA . THR A 1 838 ? -13.063 2.941 -32.532 1.00 97.56 838 THR A CA 1
ATOM 6584 C C . THR A 1 838 ? -12.721 1.953 -31.428 1.00 97.56 838 THR A C 1
ATOM 6586 O O . THR A 1 838 ? -12.203 2.373 -30.392 1.00 97.56 838 THR A O 1
ATOM 6589 N N . SER A 1 839 ? -12.938 0.655 -31.652 1.00 95.81 839 SER A N 1
ATOM 6590 C CA . SER A 1 839 ? -12.621 -0.370 -30.651 1.00 95.81 839 SER A CA 1
ATOM 6591 C C . SER A 1 839 ? -11.120 -0.457 -30.399 1.00 95.81 839 SER A C 1
ATOM 6593 O O . SER A 1 839 ? -10.703 -0.597 -29.249 1.00 95.81 839 SER A O 1
ATOM 6595 N N . ARG A 1 840 ? -10.295 -0.300 -31.448 1.00 98.12 840 ARG A N 1
ATOM 6596 C CA . ARG A 1 840 ? -8.832 -0.274 -31.306 1.00 98.12 840 ARG A CA 1
ATOM 6597 C C . ARG A 1 840 ? -8.388 0.831 -30.346 1.00 98.12 840 ARG A C 1
ATOM 6599 O O . ARG A 1 840 ? -7.670 0.545 -29.391 1.00 98.12 840 ARG A O 1
ATOM 6606 N N . LEU A 1 841 ? -8.830 2.071 -30.578 1.00 98.25 841 LEU A N 1
ATOM 6607 C CA . LEU A 1 841 ? -8.468 3.206 -29.727 1.00 98.25 841 LEU A CA 1
ATOM 6608 C C . LEU A 1 841 ? -9.032 3.046 -28.309 1.00 98.25 841 LEU A C 1
ATOM 6610 O O . LEU A 1 841 ? -8.299 3.228 -27.341 1.00 98.25 841 LEU A O 1
ATOM 6614 N N . ALA A 1 842 ? -10.303 2.656 -28.178 1.00 96.38 842 ALA A N 1
ATOM 6615 C CA . ALA A 1 842 ? -10.941 2.467 -26.877 1.00 96.38 842 ALA A CA 1
ATOM 6616 C C . ALA A 1 842 ? -10.205 1.424 -26.022 1.00 96.38 842 ALA A C 1
ATOM 6618 O O . ALA A 1 842 ? -9.925 1.676 -24.851 1.00 96.38 842 ALA A O 1
ATOM 6619 N N . MET A 1 843 ? -9.831 0.285 -26.611 1.00 96.00 843 MET A N 1
ATOM 6620 C CA . MET A 1 843 ? -9.103 -0.767 -25.904 1.00 96.00 843 MET A CA 1
ATOM 6621 C C . MET A 1 843 ? -7.680 -0.335 -25.533 1.00 96.00 843 MET A C 1
ATOM 6623 O O . MET A 1 843 ? -7.241 -0.606 -24.417 1.00 96.00 843 MET A O 1
ATOM 6627 N N . GLN A 1 844 ? -6.961 0.355 -26.427 1.00 97.06 844 GLN A N 1
ATOM 6628 C CA . GLN A 1 844 ? -5.625 0.879 -26.112 1.00 97.06 844 GLN A CA 1
ATOM 6629 C C . GLN A 1 844 ? -5.649 1.840 -24.918 1.00 97.06 844 GLN A C 1
ATOM 6631 O O . GLN A 1 844 ? -4.780 1.744 -24.054 1.00 97.06 844 GLN A O 1
ATOM 6636 N N . GLU A 1 845 ? -6.651 2.719 -24.833 1.00 98.06 845 GLU A N 1
ATOM 6637 C CA . GLU A 1 845 ? -6.804 3.621 -23.687 1.00 98.06 845 GLU A CA 1
ATOM 6638 C C . GLU A 1 845 ? -7.247 2.881 -22.420 1.00 98.06 845 GLU A C 1
ATOM 6640 O O . GLU A 1 845 ? -6.744 3.174 -21.337 1.00 98.06 845 GLU A O 1
ATOM 6645 N N . GLN A 1 846 ? -8.130 1.886 -22.536 1.00 95.81 846 GLN A N 1
ATOM 6646 C CA . GLN A 1 846 ? -8.570 1.082 -21.393 1.00 95.81 846 GLN A CA 1
ATOM 6647 C C . GLN A 1 846 ? -7.409 0.299 -20.760 1.00 95.81 846 GLN A C 1
ATOM 6649 O O . GLN A 1 846 ? -7.312 0.217 -19.539 1.00 95.81 846 GLN A O 1
ATOM 6654 N N . LEU A 1 847 ? -6.485 -0.228 -21.567 1.00 95.06 847 LEU A N 1
ATOM 6655 C CA . LEU A 1 847 ? -5.305 -0.950 -21.076 1.00 95.06 847 LEU A CA 1
ATOM 6656 C C . LEU A 1 847 ? -4.392 -0.086 -20.191 1.00 95.06 847 LEU A C 1
ATOM 6658 O O . LEU A 1 847 ? -3.692 -0.625 -19.336 1.00 95.06 847 LEU A O 1
ATOM 6662 N N . LYS A 1 848 ? -4.434 1.247 -20.323 1.00 97.75 848 LYS A N 1
ATOM 6663 C CA . LYS A 1 848 ? -3.657 2.161 -19.467 1.00 97.75 848 LYS A CA 1
ATOM 6664 C C . LYS A 1 848 ? -4.138 2.168 -18.010 1.00 97.75 848 LYS A C 1
ATOM 6666 O O . LYS A 1 848 ? -3.388 2.602 -17.139 1.00 97.75 848 LYS A O 1
ATOM 6671 N N . THR A 1 849 ? -5.361 1.703 -17.736 1.00 96.25 849 THR A N 1
ATOM 6672 C CA . THR A 1 849 ? -5.947 1.618 -16.385 1.00 96.25 849 THR A CA 1
ATOM 6673 C C . THR A 1 849 ? -6.157 0.183 -15.901 1.00 96.25 849 THR A C 1
ATOM 6675 O O . THR A 1 849 ? -6.715 -0.024 -14.823 1.00 96.25 849 THR A O 1
ATOM 6678 N N . TYR A 1 850 ? -5.678 -0.810 -16.656 1.00 95.38 850 TYR A N 1
ATOM 6679 C CA . TYR A 1 850 ? -5.591 -2.190 -16.178 1.00 95.38 850 TYR A CA 1
ATOM 6680 C C . TYR A 1 850 ? -4.637 -2.299 -14.973 1.00 95.38 850 TYR A C 1
ATOM 6682 O O . TYR A 1 850 ? -3.798 -1.414 -14.773 1.00 95.38 850 TYR A O 1
ATOM 6690 N N . PRO A 1 851 ? -4.729 -3.375 -14.166 1.00 95.25 851 PRO A N 1
ATOM 6691 C CA . PRO A 1 851 ? -3.939 -3.551 -12.942 1.00 95.25 851 PRO A CA 1
ATOM 6692 C C . PRO A 1 851 ? -2.458 -3.896 -13.218 1.00 95.25 851 PRO A C 1
ATOM 6694 O O . PRO A 1 851 ? -1.913 -4.875 -12.709 1.00 95.25 851 PRO A O 1
ATOM 6697 N N . PHE A 1 852 ? -1.774 -3.073 -14.017 1.00 97.38 852 PHE A N 1
ATOM 6698 C CA . PHE A 1 852 ? -0.367 -3.234 -14.380 1.00 97.38 852 PHE A CA 1
ATOM 6699 C C . PHE A 1 852 ? 0.561 -3.157 -13.162 1.00 97.38 852 PHE A C 1
ATOM 6701 O O . PHE A 1 852 ? 1.550 -3.881 -13.096 1.00 97.38 852 PHE A O 1
ATOM 6708 N N . GLY A 1 853 ? 0.231 -2.319 -12.172 1.00 96.25 853 GLY A N 1
ATOM 6709 C CA . GLY A 1 853 ? 1.011 -2.214 -10.936 1.00 96.25 853 GLY A CA 1
ATOM 6710 C C . GLY A 1 853 ? 1.101 -3.542 -10.178 1.00 96.25 853 GLY A C 1
ATOM 6711 O O . GLY A 1 853 ? 2.178 -3.902 -9.715 1.00 96.25 853 GLY A O 1
ATOM 6712 N N . ASP A 1 854 ? 0.003 -4.304 -10.127 1.00 94.69 854 ASP A N 1
ATOM 6713 C CA . ASP A 1 854 ? -0.028 -5.622 -9.482 1.00 94.69 854 ASP A CA 1
ATOM 6714 C C . ASP A 1 854 ? 0.803 -6.657 -10.266 1.00 94.69 854 ASP A C 1
ATOM 6716 O O . ASP A 1 854 ? 1.494 -7.481 -9.667 1.00 94.69 854 ASP A O 1
ATOM 6720 N N . MET A 1 855 ? 0.800 -6.581 -11.604 1.00 95.88 855 MET A N 1
ATOM 6721 C CA . MET A 1 855 ? 1.660 -7.413 -12.460 1.00 95.88 855 MET A CA 1
ATOM 6722 C C . MET A 1 855 ? 3.144 -7.101 -12.262 1.00 95.88 855 MET A C 1
ATOM 6724 O O . MET A 1 855 ? 3.969 -8.009 -12.165 1.00 95.88 855 MET A O 1
ATOM 6728 N N . TRP A 1 856 ? 3.493 -5.818 -12.205 1.00 97.50 856 TRP A N 1
ATOM 6729 C CA . TRP A 1 856 ? 4.871 -5.379 -12.028 1.00 97.50 856 TRP A CA 1
ATOM 6730 C C . TRP A 1 856 ? 5.427 -5.741 -10.646 1.00 97.50 856 TRP A C 1
ATOM 6732 O O . TRP A 1 856 ? 6.543 -6.256 -10.564 1.00 97.50 856 TRP A O 1
ATOM 6742 N N . ASP A 1 857 ? 4.654 -5.536 -9.575 1.00 95.44 857 ASP A N 1
ATOM 6743 C CA . ASP A 1 857 ? 5.074 -5.910 -8.218 1.00 95.44 857 ASP A CA 1
ATOM 6744 C C . ASP A 1 857 ? 5.320 -7.429 -8.113 1.00 95.44 857 ASP A C 1
ATOM 6746 O O . ASP A 1 857 ? 6.339 -7.849 -7.554 1.00 95.44 857 ASP A O 1
ATOM 6750 N N . GLU A 1 858 ? 4.457 -8.261 -8.710 1.00 94.56 858 GLU A N 1
ATOM 6751 C CA . GLU A 1 858 ? 4.678 -9.713 -8.756 1.00 94.56 858 GLU A CA 1
ATOM 6752 C C . GLU A 1 858 ? 5.912 -10.078 -9.598 1.00 94.56 858 GLU A C 1
ATOM 6754 O O . GLU A 1 858 ? 6.705 -10.937 -9.201 1.00 94.56 858 GLU A O 1
ATOM 6759 N N . TYR A 1 859 ? 6.130 -9.411 -10.735 1.00 96.62 859 TYR A N 1
ATOM 6760 C CA . TYR A 1 859 ? 7.334 -9.620 -11.538 1.00 96.62 859 TYR A CA 1
ATOM 6761 C C . TYR A 1 859 ? 8.606 -9.304 -10.736 1.00 96.62 859 TYR A C 1
ATOM 6763 O O . TYR A 1 859 ? 9.520 -10.131 -10.702 1.00 96.62 859 TYR A O 1
ATOM 6771 N N . CYS A 1 860 ? 8.655 -8.170 -10.027 1.00 96.69 860 CYS A N 1
ATOM 6772 C CA . CYS A 1 860 ? 9.763 -7.822 -9.131 1.00 96.69 860 CYS A CA 1
ATOM 6773 C C . CYS A 1 860 ? 10.005 -8.898 -8.070 1.00 96.69 860 CYS A C 1
ATOM 6775 O O . CYS A 1 860 ? 11.132 -9.383 -7.933 1.00 96.69 860 CYS A O 1
ATOM 6777 N N . LYS A 1 861 ? 8.940 -9.336 -7.388 1.00 92.38 861 LYS A N 1
ATOM 6778 C CA . LYS A 1 861 ? 9.010 -10.386 -6.367 1.00 92.38 861 LYS A CA 1
ATOM 6779 C C . LYS A 1 861 ? 9.621 -11.673 -6.923 1.00 92.38 861 LYS A C 1
ATOM 6781 O O . LYS A 1 861 ? 10.549 -12.225 -6.335 1.00 92.38 861 LYS A O 1
ATOM 6786 N N . ARG A 1 862 ? 9.163 -12.129 -8.093 1.00 94.25 862 ARG A N 1
ATOM 6787 C CA . ARG A 1 862 ? 9.673 -13.348 -8.751 1.00 94.25 862 ARG A CA 1
ATOM 6788 C C . ARG A 1 862 ? 11.112 -13.224 -9.256 1.00 94.25 862 ARG A C 1
ATOM 6790 O O . ARG A 1 862 ? 11.771 -14.246 -9.443 1.00 94.25 862 ARG A O 1
ATOM 6797 N N . GLN A 1 863 ? 11.600 -12.006 -9.491 1.00 95.38 863 GLN A N 1
ATOM 6798 C CA . GLN A 1 863 ? 13.010 -11.745 -9.803 1.00 95.38 863 GLN A CA 1
ATOM 6799 C C . GLN A 1 863 ? 13.877 -11.528 -8.550 1.00 95.38 863 GLN A C 1
ATOM 6801 O O . GLN A 1 863 ? 15.079 -11.330 -8.691 1.00 95.38 863 GLN A O 1
ATOM 6806 N N . GLY A 1 864 ? 13.306 -11.583 -7.340 1.00 95.00 864 GLY A N 1
ATOM 6807 C CA . GLY A 1 864 ? 14.055 -11.420 -6.093 1.00 95.00 864 GLY A CA 1
ATOM 6808 C C . GLY A 1 864 ? 14.532 -9.989 -5.836 1.00 95.00 864 GLY A C 1
ATOM 6809 O O . GLY A 1 864 ? 15.546 -9.804 -5.167 1.00 95.00 864 GLY A O 1
ATOM 6810 N N . VAL A 1 865 ? 13.824 -8.986 -6.367 1.00 96.12 865 VAL A N 1
ATOM 6811 C CA . VAL A 1 865 ? 14.126 -7.562 -6.149 1.00 96.12 865 VAL A CA 1
ATOM 6812 C C . VAL A 1 865 ? 12.973 -6.860 -5.421 1.00 96.12 865 VAL A C 1
ATOM 6814 O O . VAL A 1 865 ? 11.830 -7.314 -5.525 1.00 96.12 865 VAL A O 1
ATOM 6817 N N . PRO A 1 866 ? 13.225 -5.739 -4.718 1.00 92.94 866 PRO A N 1
ATOM 6818 C CA . PRO A 1 866 ? 12.173 -5.027 -3.997 1.00 92.94 866 PRO A CA 1
ATOM 6819 C C . PRO A 1 866 ? 11.057 -4.499 -4.917 1.00 92.94 866 PRO A C 1
ATOM 6821 O O . PRO A 1 866 ? 11.292 -4.119 -6.077 1.00 92.94 866 PRO A O 1
ATOM 6824 N N . THR A 1 867 ? 9.838 -4.453 -4.375 1.00 92.81 867 THR A N 1
ATOM 6825 C CA . THR A 1 867 ? 8.639 -3.922 -5.052 1.00 92.81 867 THR A CA 1
ATOM 6826 C C . THR A 1 867 ? 8.660 -2.390 -5.132 1.00 92.81 867 THR A C 1
ATOM 6828 O O . THR A 1 867 ? 9.555 -1.742 -4.575 1.00 92.81 867 THR A O 1
ATOM 6831 N N . GLU A 1 868 ? 7.691 -1.771 -5.825 1.00 89.56 868 GLU A N 1
ATOM 6832 C CA . GLU A 1 868 ? 7.656 -0.304 -5.992 1.00 89.56 868 GLU A CA 1
ATOM 6833 C C . GLU A 1 868 ? 7.609 0.477 -4.675 1.00 89.56 868 GLU A C 1
ATOM 6835 O O . GLU A 1 868 ? 8.104 1.601 -4.617 1.00 89.56 868 GLU A O 1
ATOM 6840 N N . THR A 1 869 ? 7.061 -0.111 -3.612 1.00 81.12 869 THR A N 1
ATOM 6841 C CA . THR A 1 869 ? 6.950 0.548 -2.305 1.00 81.12 869 THR A CA 1
ATOM 6842 C C . THR A 1 869 ? 8.206 0.439 -1.440 1.00 81.12 869 THR A C 1
ATOM 6844 O O . THR A 1 869 ? 8.256 1.072 -0.393 1.00 81.12 869 THR A O 1
ATOM 6847 N N . GLU A 1 870 ? 9.206 -0.350 -1.844 1.00 89.31 870 GLU A N 1
ATOM 6848 C CA . GLU A 1 870 ? 10.316 -0.754 -0.964 1.00 89.31 870 GLU A CA 1
ATOM 6849 C C . GLU A 1 870 ? 11.691 -0.295 -1.464 1.00 89.31 870 GLU A C 1
ATOM 6851 O O . GLU A 1 870 ? 12.555 0.073 -0.667 1.00 89.31 870 GLU A O 1
ATOM 6856 N N . TRP A 1 871 ? 11.924 -0.307 -2.784 1.00 95.62 871 TRP A N 1
ATOM 6857 C CA . TRP A 1 871 ? 13.274 -0.133 -3.342 1.00 95.62 871 TRP A CA 1
ATOM 6858 C C . TRP A 1 871 ? 13.923 1.210 -2.971 1.00 95.62 871 TRP A C 1
ATOM 6860 O O . TRP A 1 871 ? 15.142 1.280 -2.816 1.00 95.62 871 TRP A O 1
ATOM 6870 N N . LEU A 1 872 ? 13.131 2.273 -2.801 1.00 95.62 872 LEU A N 1
ATOM 6871 C CA . LEU A 1 872 ? 13.653 3.602 -2.486 1.00 95.62 872 LEU A CA 1
ATOM 6872 C C . LEU A 1 872 ? 14.250 3.668 -1.075 1.00 95.62 872 LEU A C 1
ATOM 6874 O O . LEU A 1 872 ? 15.262 4.339 -0.872 1.00 95.62 872 LEU A O 1
ATOM 6878 N N . ASP A 1 873 ? 13.665 2.965 -0.107 1.00 93.81 873 ASP A N 1
ATOM 6879 C CA . ASP A 1 873 ? 14.201 2.935 1.256 1.00 93.81 873 ASP A CA 1
ATOM 6880 C C . ASP A 1 873 ? 15.542 2.196 1.296 1.00 93.81 873 ASP A C 1
ATOM 6882 O O . ASP A 1 873 ? 16.476 2.639 1.967 1.00 93.81 873 ASP A O 1
ATOM 6886 N N . VAL A 1 874 ? 15.694 1.164 0.462 1.00 95.62 874 VAL A N 1
ATOM 6887 C CA . VAL A 1 874 ? 16.964 0.455 0.265 1.00 95.62 874 VAL A CA 1
ATOM 6888 C C . VAL A 1 874 ? 18.047 1.367 -0.340 1.00 95.62 874 VAL A C 1
ATOM 6890 O O . VAL A 1 874 ? 19.225 1.247 0.014 1.00 95.62 874 VAL A O 1
ATOM 6893 N N . VAL A 1 875 ? 17.680 2.291 -1.239 1.00 97.31 875 VAL A N 1
ATOM 6894 C CA . VAL A 1 875 ? 18.614 3.300 -1.776 1.00 97.31 875 VAL A CA 1
ATOM 6895 C C . VAL A 1 875 ? 19.005 4.309 -0.702 1.00 97.31 875 VAL A C 1
ATOM 6897 O O . VAL A 1 875 ? 20.194 4.565 -0.521 1.00 97.31 875 VAL A O 1
ATOM 6900 N N . LYS A 1 876 ? 18.032 4.847 0.043 1.00 96.75 876 LYS A N 1
ATOM 6901 C CA . LYS A 1 876 ? 18.293 5.804 1.132 1.00 96.75 876 LYS A CA 1
ATOM 6902 C C . LYS A 1 876 ? 19.211 5.211 2.199 1.00 96.75 876 LYS A C 1
ATOM 6904 O O . LYS A 1 876 ? 20.106 5.894 2.690 1.00 96.75 876 LYS A O 1
ATOM 6909 N N . GLU A 1 877 ? 19.026 3.939 2.545 1.00 96.50 877 GLU A N 1
ATOM 6910 C CA . GLU A 1 877 ? 19.910 3.249 3.484 1.00 96.50 877 GLU A CA 1
ATOM 6911 C C . GLU A 1 877 ? 21.350 3.171 2.950 1.00 96.50 877 GLU A C 1
ATOM 6913 O O . GLU A 1 877 ? 22.295 3.534 3.657 1.00 96.50 877 GLU A O 1
ATOM 6918 N N . TYR A 1 878 ? 21.529 2.764 1.689 1.00 97.38 878 TYR A N 1
ATOM 6919 C CA . TYR A 1 878 ? 22.848 2.694 1.053 1.00 97.38 878 TYR A CA 1
ATOM 6920 C C . TYR A 1 878 ? 23.524 4.066 0.950 1.00 97.38 878 TYR A C 1
ATOM 6922 O O . TYR A 1 878 ? 24.723 4.196 1.209 1.00 97.38 878 TYR A O 1
ATOM 6930 N N . GLU A 1 879 ? 22.757 5.105 0.632 1.00 96.75 879 GLU A N 1
ATOM 6931 C CA . GLU A 1 879 ? 23.239 6.479 0.574 1.00 96.75 879 GLU A CA 1
ATOM 6932 C C . GLU A 1 879 ? 23.831 6.928 1.919 1.00 96.75 879 GLU A C 1
ATOM 6934 O O . GLU A 1 879 ? 24.968 7.406 1.971 1.00 96.75 879 GLU A O 1
ATOM 6939 N N . GLN A 1 880 ? 23.106 6.697 3.018 1.00 95.31 880 GLN A N 1
ATOM 6940 C CA . GLN A 1 880 ? 23.557 7.035 4.373 1.00 95.31 880 GLN A CA 1
ATOM 6941 C C . GLN A 1 880 ? 24.768 6.202 4.812 1.00 95.31 880 GLN A C 1
ATOM 6943 O O . GLN A 1 880 ? 25.706 6.706 5.441 1.00 95.31 880 GLN A O 1
ATOM 6948 N N . GLN A 1 881 ? 24.763 4.905 4.502 1.00 95.12 881 GLN A N 1
ATOM 6949 C CA . GLN A 1 881 ? 25.795 3.986 4.974 1.00 95.12 881 GLN A CA 1
ATOM 6950 C C . GLN A 1 881 ? 27.089 4.052 4.159 1.00 95.12 881 GLN A C 1
ATOM 6952 O O . GLN A 1 881 ? 28.149 3.753 4.724 1.00 95.12 881 GLN A O 1
ATOM 6957 N N . VAL A 1 882 ? 27.016 4.432 2.878 1.00 96.12 882 VAL A N 1
ATOM 6958 C CA . VAL A 1 882 ? 28.129 4.354 1.919 1.00 96.12 882 VAL A CA 1
ATOM 6959 C C . VAL A 1 882 ? 28.377 5.685 1.212 1.00 96.12 882 VAL A C 1
ATOM 6961 O O . VAL A 1 882 ? 29.459 6.250 1.365 1.00 96.12 882 VAL A O 1
ATOM 6964 N N . GLN A 1 883 ? 27.413 6.200 0.444 1.00 95.56 883 GLN A N 1
ATOM 6965 C CA . GLN A 1 883 ? 27.682 7.292 -0.504 1.00 95.56 883 GLN A CA 1
ATOM 6966 C C . GLN A 1 883 ? 28.023 8.617 0.190 1.00 95.56 883 GLN A C 1
ATOM 6968 O O . GLN A 1 883 ? 29.039 9.230 -0.138 1.00 95.56 883 GLN A O 1
ATOM 6973 N N . LEU A 1 884 ? 27.258 9.030 1.207 1.00 92.88 884 LEU A N 1
ATOM 6974 C CA . LEU A 1 884 ? 27.514 10.286 1.932 1.00 92.88 884 LEU A CA 1
ATOM 6975 C C . LEU A 1 884 ? 28.817 10.257 2.747 1.00 92.88 884 LEU A C 1
ATOM 6977 O O . LEU A 1 884 ? 29.405 11.300 3.037 1.00 92.88 884 LEU A O 1
ATOM 6981 N N . LYS A 1 885 ? 29.336 9.068 3.079 1.00 92.06 885 LYS A N 1
ATOM 6982 C CA . LYS A 1 885 ? 30.617 8.944 3.793 1.00 92.06 885 LYS A CA 1
ATOM 6983 C C . LYS A 1 885 ? 31.821 9.287 2.917 1.00 92.06 885 LYS A C 1
ATOM 6985 O O . LYS A 1 885 ? 32.838 9.723 3.462 1.00 92.06 885 LYS A O 1
ATOM 6990 N N . ARG A 1 886 ? 31.701 9.195 1.587 1.00 91.62 886 ARG A N 1
ATOM 6991 C CA . ARG A 1 886 ? 32.776 9.538 0.636 1.00 91.62 886 ARG A CA 1
ATOM 6992 C C . ARG A 1 886 ? 33.252 10.983 0.800 1.00 91.62 886 ARG A C 1
ATOM 6994 O O . ARG A 1 886 ? 34.449 11.261 0.710 1.00 91.62 886 ARG A O 1
ATOM 7001 N N . GLU A 1 887 ? 32.339 11.905 1.091 1.00 72.69 887 GLU A N 1
ATOM 7002 C CA . GLU A 1 887 ? 32.665 13.320 1.307 1.00 72.69 887 GLU A CA 1
ATOM 7003 C C . GLU A 1 887 ? 33.363 13.551 2.649 1.00 72.69 887 GLU A C 1
ATOM 7005 O O . GLU A 1 887 ? 34.334 14.307 2.724 1.00 72.69 887 GLU A O 1
ATOM 7010 N N . SER A 1 888 ? 32.939 12.826 3.689 1.00 60.62 888 SER A N 1
ATOM 7011 C CA . SER A 1 888 ? 33.563 12.896 5.014 1.00 60.62 888 SER A CA 1
ATOM 7012 C C . SER A 1 888 ? 35.012 12.391 5.018 1.00 60.62 888 SER A C 1
ATOM 7014 O O . SER A 1 888 ? 35.855 12.926 5.737 1.00 60.62 888 SER A O 1
ATOM 7016 N N . GLU A 1 889 ? 35.339 11.411 4.174 1.00 60.25 889 GLU A N 1
ATOM 7017 C CA . GLU A 1 889 ? 36.714 10.938 3.978 1.00 60.25 889 GLU A CA 1
ATOM 7018 C C . GLU A 1 889 ? 37.574 11.971 3.246 1.00 60.25 889 GLU A C 1
ATOM 7020 O O . GLU A 1 889 ? 38.728 12.190 3.614 1.00 60.25 889 GLU A O 1
ATOM 7025 N N . LYS A 1 890 ? 36.993 12.675 2.266 1.00 54.94 890 LYS A N 1
ATOM 7026 C CA . LYS A 1 890 ? 37.667 13.758 1.535 1.00 54.94 890 LYS A CA 1
ATOM 7027 C C . LYS A 1 890 ? 38.020 14.931 2.459 1.00 54.94 890 LYS A C 1
ATOM 7029 O O . LYS A 1 890 ? 39.066 15.548 2.282 1.00 54.94 890 LYS A O 1
ATOM 7034 N N . ALA A 1 891 ? 37.182 15.206 3.461 1.00 52.94 891 ALA A N 1
ATOM 7035 C CA . ALA A 1 891 ? 37.438 16.216 4.490 1.00 52.94 891 ALA A CA 1
ATOM 7036 C C . ALA A 1 891 ? 38.472 15.784 5.548 1.00 52.94 891 ALA A C 1
ATOM 7038 O O . ALA A 1 891 ? 39.037 16.645 6.206 1.00 52.94 891 ALA A O 1
ATOM 7039 N N . LYS A 1 892 ? 38.725 14.477 5.718 1.00 51.38 892 LYS A N 1
ATOM 7040 C CA . LYS A 1 892 ? 39.791 13.954 6.597 1.00 51.38 892 LYS A CA 1
ATOM 7041 C C . LYS A 1 892 ? 41.156 13.848 5.908 1.00 51.38 892 LYS A C 1
ATOM 7043 O O . LYS A 1 892 ? 42.165 13.754 6.597 1.00 51.38 892 LYS A O 1
ATOM 7048 N N . GLN A 1 893 ? 41.180 13.783 4.574 1.00 47.91 893 GLN A N 1
ATOM 7049 C CA . GLN A 1 893 ? 42.409 13.737 3.768 1.00 47.91 893 GLN A CA 1
ATOM 7050 C C . GLN A 1 893 ? 42.948 15.128 3.392 1.00 47.91 893 GLN A C 1
ATOM 7052 O O . GLN A 1 893 ? 44.094 15.228 2.958 1.00 47.91 893 GLN A O 1
ATOM 7057 N N . ARG A 1 894 ? 42.132 16.177 3.536 1.00 41.62 894 ARG A N 1
ATOM 7058 C CA . ARG A 1 894 ? 42.555 17.584 3.501 1.00 41.62 894 ARG A CA 1
ATOM 7059 C C . ARG A 1 894 ? 42.883 18.049 4.910 1.00 41.62 894 ARG A C 1
ATOM 7061 O O . ARG A 1 894 ? 43.818 18.868 5.028 1.00 41.62 894 ARG A O 1
#

InterPro domains:
  IPR009308 Rhamnose isomerase [MF_00541] (462-894)
  IPR009308 Rhamnose isomerase [NF002203] (470-886)
  IPR009308 Rhamnose isomerase [PF06134] (472-886)
  IPR009308 Rhamnose isomerase [TIGR01748] (473-886)
  IPR013449 Rhamnulokinase [TIGR02627] (6-459)
  IPR013449 Rhamnulokinase [cd07771] (6-456)
  IPR018484 Carbohydrate kinase FGGY, N-terminal [PF00370] (4-242)
  IPR018485 Carbohydrate kinase FGGY, C-terminal [PF02782] (253-440)
  IPR036237 Xylose isomerase-like superfamily [SSF51658] (474-885)
  IPR043129 ATPase, nucleotide binding domain [SSF53067] (4-245)
  IPR043129 ATPase, nucleotide binding domain [SSF53067] (251-471)
  IPR050337 L-rhamnose isomerase [PTHR30268] (469-886)

Foldseek 3Di:
DAAWAWEWEAEQFKIFIKIWDDAPVFIDIDTQDMDTWHFDQDPNFRFGPLVVVLVRVLVSLLSCVVVVHAHAAYEYAYAAQWWFFAAPVRHTLDTRGDLLTCLLPCQLVVCCVPVNLLNLCQFLVAFRDSSANLSVVLSCCVVPVVSQVRGQAIEHSRQSSVCQFAVDRAHEQQRVSSNSQAGQVVSWGPLVVCVVSPGDPNHHHTYDYQLDFRAWGDPVSCVSSVHIHTYGYHSRHLVLLLVLQALDPDWAWEWAADQKTKTFTKDLGRQSDPLLSVVRWGFGAHHPNITTTTDIFRHCNLVVLVCVPDPDNDDPVNLLVLLVVDPFDAAAQRPPPCCSDDPHSLVSQQVRCVVVVGDGQDDSNNSSNRRLNNNLVVNLVRQVSNCVSVVHHHQEYEYEAPVLPSPVSQLVSCQVNVHKYKRDDRPSSSLSRVLSNCCSVVSDVGSVSSSNSSNVHDDIDIRHRDPDVVVLVVLLVVLCVVLVVLVADLVVLLVVLQAFEEAEELCLQAVNQAAALPTFDFDLQADADAAAFQGDDAPVSSLVLVVLLVLFFFHAYAYEYELSNFQPVNDHDQLLRDALVSCVVVLVSCVVVLHAYAYEYDATRDPLCVVQAALLDPDPVRVVSSLSSLLRRQNNQLVSLVSNVAAYEYEYDGSRAALDDDPDLPSSLVSNLVSVCSSCVDDDDRSRYAYEYEAAPAGDRRHNTDNRHPVSRLCSCLVVVHAYEYEQQRDDVVDAVLVVVVVSVVRHQAHEYAYADHPNHSHFAQAALDDRLLSNLLSCVLVVCSVRYHHYYTGHHHNDQSSVSSNRRSNSNSLSNSLNSSDSSVVLVVCVVVVVVVVNVVRVVVSVPRVSLSSSQVSCVVSNHHHPVPSVVSSVVCCVVRRNVVVVVVVVVD

Organism: Shouchella clausii (strain KSM-K16) (NCBI:txid66692)

Radius of gyration: 39.28 Å; chains: 1; bounding box: 97×58×104 Å

Sequence (894 aa):
MGEYRLAVDIGASSGRVMAGKISEAGIDLQEVYRFDNQAQLMGGHYCWDVDHLFGEIKKGIRVAVQSGLQPVSIGMNTWAVDFVLLDEKGERLTDAISYRDPRTNGVMEGVIETYGKKALYERTGIAFQPFNTLYQLLALKKQNPELLEQAHAFLMVPDYFHFLLTGVKVNEYTNATTTQLVNVHTKDWDRQLLKEFGLPCGMFQPLQHPGTKIGSLTESMEKELGVQLEVIVPATHDTASAIAALPEKQTSVYISSGTWSLIGIENRTPICSQQAMAANFTNEGGVGSRIRFLKNIMGLWMIQEVQRLLPGHWSFSQLAQAASESTYTGEIDVDQHRFLKPENMIEEIQQACREKGLAVPESPGDLAKCIYDSLIASYDKAVTEIEAISGKPYEQIHIIGGGALNKEINQRLANRTNKTVIAGPTEATAVGNLLVQAIADGELSRIEEGRALVRTAFPVTYFLPQRSESHVSSRFESAKVQYEQLGIDVEAAFAKVKQVPISVHCWQGDDLHGTEVIANELSGGIDVTGNHPGRARNGEELRRDLEKALSLIPGKHRVNLHAMYAETDSVPIERDQLKTEHFEKWVKWAKSLGIGLDFNPTVFSHPKAADGLTLAHPDEEIRTFWINHCKACRKIAAYFGEQLGTPSLVNIWVPDGYKDTPSDRLTPRKRLKESLDAIYADEYDPMLVLDTVESKLFGIGSEAYVVGSHEFYLNYANQNNKLYLLDTGHFHPTEVVSNKLSAMLLFHDQLALHVSRPVRWDSDHVVTFDDELREIAIELVRNDALGNIHIGLDFFDASINRVAAWAIGTRNMAKALLYAALMPHRHLKQLQDEGDFTSRLAMQEQLKTYPFGDMWDEYCKRQGVPTETEWLDVVKEYEQQVQLKRESEKAKQR

pLDDT: mean 94.21, std 7.64, range [37.91, 98.88]

Secondary structure (DSSP, 8-state):
-PPEEEEEEE-SSEEEEEEEEEETTEEEEEEEEEEE---EEETTEEEE-HHHHHHHHHHHHHHHHHTT--EEEEEEEE-SS-EEEE-TTS-B-S-EE-TT-GGGTTHHHHHHHHH-HHHHHHHH-----TTSHHHHHHHHHHH-HHHHHH--EEEEHHHHHHHHHHS---EEHHHHHTTT-EETTTTEE-HHHHHHTT--GGGPPPEEPTTEEEEEPPHHHHHHHTS--EEEE---BHHHHHHHT---SS--EEEEESSEEEEEEEESS----HHHHHTT-EEEE-GGG-EEEEEEEE-THHHHHHHHHSSS---HHHHHHHHHH--------TTSGGGSS-S-HHHHHHHHHHHTTPPPP-SHHHHHHHHHHHHHHHHHHHHHHHHHHHTS--SEEEEESGGGG-HHHHHHHHHHHTSEEEE--TTHHHHHHHHHHHHHTTSSSSHHHHHHHHHHHS--EEE-----HHHHHHHHHHHHHHHHTTT--HHHHHHHHHT-EEEEEGGGGTTT--S-SS-----SS-------S----SHHHHHHHHHHHHTTS-SEEEEEEEGGG---TT----GGG--GGGGHHHHHHHHHHT-EEEEE---SSSGGGTTS-STT-SSHHHHHHHHHHHHHHHHHHHHHHHHHTSPEEEEE----EESS--S-SHHHHHHHHHHHHHHHTS---TTTEEEEEE--S--TT--SEESS-HHHHHHHHHHTT-EEEEETTSS-TT--SHHHHHHHTTT-S-EEEEE-B-SSSS--BPP-S-HHHHHHHHHHHHTTGGGTEEEEE----TTS-HHHHHHHHHHHHHHHHHHHHTS-HHHHHHHHHTT-HHHHHHHHHHHTTSSHHHHHHHHHHHTT---TTTHHHHHHHHIIIIITHHHHHHHHH-